Protein AF-A0A849UYT9-F1 (afdb_monomer_lite)

Radius of gyration: 48.7 Å; chains: 1; bounding box: 114×130×86 Å

pLDDT: mean 80.85, std 17.18, range [34.5, 98.31]

Secondary structure (DSSP, 8-state):
-HHHHHHHHHHHHHHHHTT-------EEEEEESS-EEEEPPTT--EEEEEEEPPPPPPPP--SS-BPPPPPPPPEEEEEEE--TT-EEEEE------B-TTSPPPPPPPBEETTSSEEPPPPPPPPPSSSPPPPPPPP-EESSTT-BPPPPP---SBTTBPPPPPPPPBTTBSPPPPBTTBPPPP-SSS-PPPPPPPSSSBPPPPPPTTTPPPPPPBSSSPPBPPPPP-EEEEEEE---PPPSS--EEEEEEE-SSS-EEEEEEPPTT-SEEEEEEESSSSPPPPPPTT----TT--TT-TTEEEEE-SS-SEEEE-SPPTT-EEEEEEEEEE-SSSS-EE--SS-EEEEEEPPPTT--EEEE-STTSTT--S--BTT-GGGEESSS---TT-EEEEEE---SS-EEEE-SS-EEESEEEEEE-S-BSS-EEEEEE-TTSEEEESS-EEEEE---B-SSS-EEEEEEE--SSS-EEEESS-EEEEE---PPP-TT---EEEEEEEESSEEEE-S-EEEEE--SSSEEEEEEEE-TT-EEEE-S-EEEE---SSS--EEEEEE-BTB-------------EEEESS-EEE-SSS-EEEEESSEEEE--SS-EEEEE-S--S-B--SEEEES-TTS----EEEEEE------SS----EE--SS-EEE-TT-EEEE-TT-EEB--STT------EEEEEE-SS-EEEE--S--SSS----S-B-EEEEEE-TT-EEEE--SS-EEE---STTT--BSEEEE-SSSEEEESSEEEESS-EEE-TT-EEB-SS-EEEE--SS-EEEEE-TTPPPEEEEEEEE---SSS-EEE-S-EEEEEEEEE-TT-EEEESS--EEEE-BTTB--EEPP--SSPPEEEE-SS--EEEE---TT-----EEEPP-------TTPPPHHHHHTSS-----SS--PPP---SS-TT--TTSS-SS-S-EEEETTTTEEEE-S-TTT----

Foldseek 3Di:
DVVVVVVVVVVVVVVVVVVPPPQPWDKDKDKDLAKDKDFAAFQFFKKKKKKWWWWWFWFEEEAQAWTWWWWFWKIAIAMDTDDHRDMKIWHWWFWFWFFADFFTQFIGWTDINPAWTTGAWHGWAYADVYFTAWTFWTWTDHHPQIATWATWGTAPGRQKWIWWWKTAFPVHHTAHTDHQRWGPYDPGFIWTAWGIDRDQEEWAEIDGDGHIWIIGHYRRHTTHIIHIMMMMMMTIGGFDAFPDAWADWDWAAPAQFKIKIFTGDDSRFQKKWKKKFLDPDDFAFDDWQDDDDAQDCVRHPRMGTQDIHRHRMTMGGRHHGQGKMKMWMWGWYDDRNIIHTDRPPTDMDMDTHQHVPEDEKEFQEPQAVNGHPDQEQQQQSRIVVRHGAAARYEYEYEGEDDPEEGEREYPEAHEYAEYAYEDDYEYAAEYEYEDEDELYEYYHLEEYHYEYAYHHPYAQYEYEYEYEDPDQRYEYYHNYEYHAEYRHPDADPPDGQYEYEYEYEFAHEYEHQYEYDHEQQYQHHQYEYEYEYEQQHEHEYQEEYEFENNYQHAHGEYEYEYDPDPDRPPDPPDDPGNYEYEYQEEYEYYAHAYEYAYHEEEYEYQHPEAYEYEYRHPYQHLEHQEYEYHDQVLPGAYEYEYDYDDDDDDPPQDFDERAYQAEYEYGHQHEYHYEERYAYEPDDRPDPDPDFHYEYAYPAQYEYEKAYQCNPPPAGTRDYDRHPAYHADLNYEYEDAYQAAHEDEADPPPGDAHREYEYHHQYEYEYDAEHEYQAEYEYEPNYHYDHPHYEYEDQHQEEYEYDYDPPDDAAEHAEYEQNHLHPNAYEYQAEHEYAAEYEYEANGEYEDDNYEYEDDYDPVHAHDYDDYPDHDYYYHYDPPYFHWYWYDDPPDPDTKTWGAFDDDDDDDPPDDDSCRLVQAPDADDDFDRSATFIDDDDDPPDTPHPPDGDGHDWDQDPVVRDTHDDRHPVPDDDD

Sequence (975 aa):
MKKKLLILKLHSFLLLCFTFFAQNIFAQTVTYTSSGYWTCPIGVTAVTVQAWGAGGSGGPGSATRCGGGGGGGAYTTGTYTVVPGTTYGITVGVGDWGWPGANGVTGGQSDFAGANIALGGTGGGMATTINGAGGAGGVSAGGASDKKGGNGDVGPNNTTSGGGGGGAGTGGNGRNATGATAGALRNTGGGAGGAGVTVVSWGTAGNIYGGGGAGGRGATEGGGKGADGQVILTYTTSCVTPTAQPTGLVLKAISTTAINGTFTFSVSATNYLVVRTTTAAAPTNPSSGTSYAIGSTALGATTLVIDNDDNTTFTSTGLAAGTQYWYWVYAFQTGCGTNRYLTTSPLTGNVTTLTTGGTRKYWNGAGVAGGTAGTNFNTGANWIPTSAPTAGDDLIMNLDDVAAAYTVSLSANTTINSLTINGIGAITTFMPFILDINSRTFTTTANLTVINAASCTGTNVTRSYEITVSSTTGSILIGGDLLCKIASTTAYPNNAQNANSINIINGNIMTVTGNTLANSLNESSYSRIAFQAGNTAVTTFVGNCVLDDGTSAQRGQSAFSKWQGNTLTLQGVNNTDVCKFIMKGNLTLGETSSTVLFDAGTLSFEGTSPQVVTDKLKLYYFVPGNIAIGNSAGTINPTVTFTASTYGASPFAGYPFIKPINNLTIYGSSTMNIDAGQAIDNNKQNTNATTYQGTLAIPANGTLNCSGGDMGMNQTSNFPSNYANYNLSAASTVNFNGLISQEIPGFAENVNNYGFLTLSGSGIKYPSLIVSVASDMHRKAGATFNAVGGRIIFSGTTAQKFWAETGTSQTTFYDVTNNNTSAAGLSVDSSFNVKNEIKLTTGTKTTLNTGNITLLSTSSRTAHVADCAGTAPTIVYNSTYRFIVERYLAGYKAWRFLAAPILPFTLDATTPSVATAWRENVSALSSTGYGTSITGPSGPNAELDYYTQRGSMKYYNASSNTWVELTNTTTTKIA

Structure (mmCIF, N/CA/C/O backbone):
data_AF-A0A849UYT9-F1
#
_entry.id   AF-A0A849UYT9-F1
#
loop_
_atom_site.group_PDB
_atom_site.id
_atom_site.type_symbol
_atom_site.label_atom_id
_atom_site.label_alt_id
_atom_site.label_comp_id
_atom_site.label_asym_id
_atom_site.label_entity_id
_atom_site.label_seq_id
_atom_site.pdbx_PDB_ins_code
_atom_site.Cartn_x
_atom_site.Cartn_y
_atom_site.Cartn_z
_atom_site.occupancy
_atom_site.B_iso_or_equiv
_atom_site.auth_seq_id
_atom_site.auth_comp_id
_atom_site.auth_asym_id
_atom_site.auth_atom_id
_atom_site.pdbx_PDB_model_num
ATOM 1 N N . MET A 1 1 ? 40.029 -47.188 11.292 1.00 51.31 1 MET A N 1
ATOM 2 C CA . MET A 1 1 ? 39.373 -47.645 10.038 1.00 51.31 1 MET A CA 1
ATOM 3 C C . MET A 1 1 ? 38.031 -48.359 10.239 1.00 51.31 1 MET A C 1
ATOM 5 O O . MET A 1 1 ? 37.110 -48.050 9.497 1.00 51.31 1 MET A O 1
ATOM 9 N N . LYS A 1 2 ? 37.849 -49.239 11.240 1.00 46.00 2 LYS A N 1
ATOM 10 C CA . LYS A 1 2 ? 36.605 -50.029 11.414 1.00 46.00 2 LYS A CA 1
ATOM 11 C C . LYS A 1 2 ? 35.302 -49.213 11.618 1.00 46.00 2 LYS A C 1
ATOM 13 O O . LYS A 1 2 ? 34.272 -49.607 11.088 1.00 46.00 2 LYS A O 1
ATOM 18 N N . LYS A 1 3 ? 35.339 -48.037 12.271 1.00 42.41 3 LYS A N 1
ATOM 19 C CA . LYS A 1 3 ? 34.157 -47.147 12.420 1.00 42.41 3 LYS A CA 1
ATOM 20 C C . LYS A 1 3 ? 33.704 -46.470 11.112 1.00 42.41 3 LYS A C 1
ATOM 22 O O . LYS A 1 3 ? 32.508 -46.306 10.909 1.00 42.41 3 LYS A O 1
ATOM 27 N N . LYS A 1 4 ? 34.625 -46.131 10.197 1.00 44.91 4 LYS A N 1
ATOM 28 C CA . LYS A 1 4 ? 34.273 -45.533 8.889 1.00 44.91 4 LYS A CA 1
ATOM 29 C C . LYS A 1 4 ? 33.636 -46.556 7.936 1.00 44.91 4 LYS A C 1
ATOM 31 O O . LYS A 1 4 ? 32.745 -46.198 7.178 1.00 44.91 4 LYS A O 1
ATOM 36 N N . LEU A 1 5 ? 34.023 -47.833 8.033 1.00 43.97 5 LEU A N 1
ATOM 37 C CA . LEU A 1 5 ? 33.448 -48.914 7.222 1.00 43.97 5 LEU A CA 1
ATOM 38 C C . LEU A 1 5 ? 32.018 -49.292 7.661 1.00 43.97 5 LEU A C 1
ATOM 40 O O . LEU A 1 5 ? 31.204 -49.669 6.824 1.00 43.97 5 LEU A O 1
ATOM 44 N N . LEU A 1 6 ? 31.695 -49.153 8.954 1.00 46.00 6 LEU A N 1
ATOM 45 C CA . LEU A 1 6 ? 30.342 -49.384 9.480 1.00 46.00 6 LEU A CA 1
ATOM 46 C C . LEU A 1 6 ? 29.369 -48.272 9.051 1.00 46.00 6 LEU A C 1
ATOM 48 O O . LEU A 1 6 ? 28.244 -48.557 8.657 1.00 46.00 6 LEU A O 1
ATOM 52 N N . ILE A 1 7 ? 29.830 -47.017 9.049 1.00 53.91 7 ILE A N 1
ATOM 53 C CA . ILE A 1 7 ? 29.041 -45.864 8.593 1.00 53.91 7 ILE A CA 1
ATOM 54 C C . ILE A 1 7 ? 28.787 -45.948 7.082 1.00 53.91 7 ILE A C 1
ATOM 56 O O . ILE A 1 7 ? 27.658 -45.736 6.655 1.00 53.91 7 ILE A O 1
ATOM 60 N N . LEU A 1 8 ? 29.776 -46.344 6.272 1.00 44.97 8 LEU A N 1
ATOM 61 C CA . LEU A 1 8 ? 29.596 -46.486 4.821 1.00 44.97 8 LEU A CA 1
ATOM 62 C C . LEU A 1 8 ? 28.639 -47.638 4.449 1.00 44.97 8 LEU A C 1
ATOM 64 O O . LEU A 1 8 ? 27.856 -47.513 3.506 1.00 44.97 8 LEU A O 1
ATOM 68 N N . LYS A 1 9 ? 28.644 -48.736 5.223 1.00 45.66 9 LYS A N 1
ATOM 69 C CA . LYS A 1 9 ? 27.687 -49.845 5.070 1.00 45.66 9 LYS A CA 1
ATOM 70 C C . LYS A 1 9 ? 26.277 -49.478 5.539 1.00 45.66 9 LYS A C 1
ATOM 72 O O . LYS A 1 9 ? 25.325 -49.891 4.892 1.00 45.66 9 LYS A O 1
ATOM 77 N N . LEU A 1 10 ? 26.134 -48.661 6.586 1.00 45.84 10 LEU A N 1
ATOM 78 C CA . LEU A 1 10 ? 24.831 -48.166 7.048 1.00 45.84 10 LEU A CA 1
ATOM 79 C C . LEU A 1 10 ? 24.216 -47.162 6.057 1.00 45.84 10 LEU A C 1
ATOM 81 O O . LEU A 1 10 ? 23.022 -47.230 5.800 1.00 45.84 10 LEU A O 1
ATOM 85 N N . HIS A 1 11 ? 25.032 -46.305 5.429 1.00 50.28 11 HIS A N 1
ATOM 86 C CA . HIS A 1 11 ? 24.579 -45.407 4.357 1.00 50.28 11 HIS A CA 1
ATOM 87 C C . HIS A 1 11 ? 24.234 -46.176 3.077 1.00 50.28 11 HIS A C 1
ATOM 89 O O . HIS A 1 11 ? 23.236 -45.860 2.443 1.00 50.28 11 HIS A O 1
ATOM 95 N N . SER A 1 12 ? 24.989 -47.225 2.729 1.00 46.91 12 SER A N 1
ATOM 96 C CA . SER A 1 12 ? 24.658 -48.085 1.580 1.00 46.91 12 SER A CA 1
ATOM 97 C C . SER A 1 12 ? 23.406 -48.937 1.829 1.00 46.91 12 SER A C 1
ATOM 99 O O . SER A 1 12 ? 22.644 -49.172 0.900 1.00 46.91 12 SER A O 1
ATOM 101 N N . PHE A 1 13 ? 23.147 -49.353 3.075 1.00 46.84 13 PHE A N 1
ATOM 102 C CA . PHE A 1 13 ? 21.929 -50.076 3.457 1.00 46.84 13 PHE A CA 1
ATOM 103 C C . PHE A 1 13 ? 20.699 -49.149 3.517 1.00 46.84 13 PHE A C 1
ATOM 105 O O . PHE A 1 13 ? 19.630 -49.534 3.057 1.00 46.84 13 PHE A O 1
ATOM 112 N N . LEU A 1 14 ? 20.849 -47.893 3.969 1.00 47.44 14 LEU A N 1
ATOM 113 C CA . LEU A 1 14 ? 19.777 -46.886 3.900 1.00 47.44 14 LEU A CA 1
ATOM 114 C C . LEU A 1 14 ? 19.470 -46.446 2.457 1.00 47.44 14 LEU A C 1
ATOM 116 O O . LEU A 1 14 ? 18.307 -46.230 2.125 1.00 47.44 14 LEU A O 1
ATOM 120 N N . LEU A 1 15 ? 20.485 -46.353 1.588 1.00 43.66 15 LEU A N 1
ATOM 121 C CA . LEU A 1 15 ? 20.317 -45.997 0.172 1.00 43.66 15 LEU A CA 1
ATOM 122 C C . LEU A 1 15 ? 19.671 -47.139 -0.641 1.00 43.66 15 LEU A C 1
ATOM 124 O O . LEU A 1 15 ? 18.920 -46.881 -1.581 1.00 43.66 15 LEU A O 1
ATOM 128 N N . LEU A 1 16 ? 19.893 -48.398 -0.240 1.00 40.44 16 LEU A N 1
ATOM 129 C CA . LEU A 1 16 ? 19.229 -49.572 -0.822 1.00 40.44 16 LEU A CA 1
ATOM 130 C C . LEU A 1 16 ? 17.787 -49.751 -0.299 1.00 40.44 16 LEU A C 1
ATOM 132 O O . LEU A 1 16 ? 16.922 -50.206 -1.039 1.00 40.44 16 LEU A O 1
ATOM 136 N N . CYS A 1 17 ? 17.484 -49.321 0.933 1.00 40.12 17 CYS A N 1
ATOM 137 C CA . CYS A 1 17 ? 16.111 -49.295 1.458 1.00 40.12 17 CYS A CA 1
ATOM 138 C C . CYS A 1 17 ? 15.245 -48.154 0.886 1.00 40.12 17 CYS A C 1
ATOM 140 O O . CYS A 1 17 ? 14.023 -48.274 0.880 1.00 40.12 17 CYS A O 1
ATOM 142 N N . PHE A 1 18 ? 15.837 -47.072 0.366 1.00 41.41 18 PHE A N 1
ATOM 143 C CA . PHE A 1 18 ? 15.084 -45.965 -0.249 1.00 41.41 18 PHE A CA 1
ATOM 144 C C . PHE A 1 18 ? 14.653 -46.233 -1.704 1.00 41.41 18 PHE A C 1
ATOM 146 O O . PHE A 1 18 ? 13.837 -45.495 -2.251 1.00 41.41 18 PHE A O 1
ATOM 153 N N . THR A 1 19 ? 15.164 -47.295 -2.337 1.00 36.81 19 THR A N 1
ATOM 154 C CA . THR A 1 19 ? 14.891 -47.629 -3.749 1.00 36.81 19 THR A CA 1
ATOM 155 C C . THR A 1 19 ? 13.847 -48.736 -3.944 1.00 36.81 19 THR A C 1
ATOM 157 O O . THR A 1 19 ? 13.598 -49.143 -5.073 1.00 36.81 19 THR A O 1
ATOM 160 N N . PHE A 1 20 ? 13.165 -49.169 -2.875 1.00 36.69 20 PHE A N 1
ATOM 161 C CA . PHE A 1 20 ? 12.115 -50.196 -2.934 1.00 36.69 20 PHE A CA 1
ATOM 162 C C . PHE A 1 20 ? 10.862 -49.838 -2.106 1.00 36.69 20 PHE A C 1
ATOM 164 O O . PHE A 1 20 ? 10.297 -50.676 -1.411 1.00 36.69 20 PHE A O 1
ATOM 171 N N . PHE A 1 21 ? 10.356 -48.603 -2.212 1.00 40.62 21 PHE A N 1
ATOM 172 C CA . PHE A 1 21 ? 8.911 -48.399 -2.038 1.00 40.62 21 PHE A CA 1
ATOM 173 C C . PHE A 1 21 ? 8.243 -48.731 -3.369 1.00 40.62 21 PHE A C 1
ATOM 175 O O . PHE A 1 21 ? 8.100 -47.870 -4.237 1.00 40.62 21 PHE A O 1
ATOM 182 N N . ALA A 1 22 ? 7.879 -50.004 -3.539 1.00 40.84 22 ALA A N 1
ATOM 183 C CA . ALA A 1 22 ? 6.970 -50.417 -4.595 1.00 40.84 22 ALA A CA 1
ATOM 184 C C . ALA A 1 22 ? 5.711 -49.545 -4.488 1.00 40.84 22 ALA A C 1
ATOM 186 O O . ALA A 1 22 ? 4.965 -49.625 -3.510 1.00 40.84 22 ALA A O 1
ATOM 187 N N . GLN A 1 23 ? 5.517 -48.643 -5.452 1.00 47.84 23 GLN A N 1
ATOM 188 C CA . GLN A 1 23 ? 4.254 -47.936 -5.587 1.00 47.84 23 GLN A CA 1
ATOM 189 C C . GLN A 1 23 ? 3.197 -49.008 -5.838 1.00 47.84 23 GLN A C 1
ATOM 191 O O . GLN A 1 23 ? 3.317 -49.785 -6.784 1.00 47.84 23 GLN A O 1
ATOM 196 N N . ASN A 1 24 ? 2.197 -49.100 -4.965 1.00 47.53 24 ASN A N 1
ATOM 197 C CA . ASN A 1 24 ? 1.062 -49.977 -5.209 1.00 47.53 24 ASN A CA 1
ATOM 198 C C . ASN A 1 24 ? 0.238 -49.345 -6.333 1.00 47.53 24 ASN A C 1
ATOM 200 O O . ASN A 1 24 ? -0.534 -48.414 -6.115 1.00 47.53 24 ASN A O 1
ATOM 204 N N . ILE A 1 25 ? 0.485 -49.807 -7.554 1.00 55.53 25 ILE A N 1
ATOM 205 C CA . ILE A 1 25 ? -0.224 -49.403 -8.761 1.00 55.53 25 ILE A CA 1
ATOM 206 C C . ILE A 1 25 ? -1.500 -50.251 -8.827 1.00 55.53 25 ILE A C 1
ATOM 208 O O . ILE A 1 25 ? -1.447 -51.425 -9.187 1.00 55.53 25 ILE A O 1
ATOM 212 N N . PHE A 1 26 ? -2.647 -49.678 -8.460 1.00 63.09 26 PHE A N 1
ATOM 213 C CA . PHE A 1 26 ? -3.946 -50.328 -8.655 1.00 63.09 26 PHE A CA 1
ATOM 214 C C . PHE A 1 26 ? -4.530 -49.921 -10.009 1.00 63.09 26 PHE A C 1
ATOM 216 O O . PHE A 1 26 ? -4.613 -48.731 -10.323 1.00 63.09 26 PHE A O 1
ATOM 223 N N . ALA A 1 27 ? -4.930 -50.906 -10.814 1.00 75.12 27 ALA A N 1
ATOM 224 C CA . ALA A 1 27 ? -5.657 -50.667 -12.055 1.00 75.12 27 ALA A CA 1
ATOM 225 C C . ALA A 1 27 ? -7.138 -50.390 -11.751 1.00 75.12 27 ALA A C 1
ATOM 227 O O . ALA A 1 27 ? -7.792 -51.175 -11.067 1.00 75.12 27 ALA A O 1
ATOM 228 N N . GLN A 1 28 ? -7.666 -49.288 -12.275 1.00 84.56 28 GLN A N 1
ATOM 229 C CA . GLN A 1 28 ? -9.086 -48.944 -12.258 1.00 84.56 28 GLN A CA 1
ATOM 230 C C . GLN A 1 28 ? -9.692 -49.145 -13.646 1.00 84.56 28 GLN A C 1
ATOM 232 O O . GLN A 1 28 ? -8.997 -48.962 -14.643 1.00 84.56 28 GLN A O 1
ATOM 237 N N . THR A 1 29 ? -10.977 -49.514 -13.713 1.00 89.38 29 THR A N 1
ATOM 238 C CA . THR A 1 29 ? -11.710 -49.719 -14.975 1.00 89.38 29 THR A CA 1
ATOM 239 C C . THR A 1 29 ? -13.042 -48.967 -14.968 1.00 89.38 29 THR A C 1
ATOM 241 O O . THR A 1 29 ? -13.795 -49.069 -14.004 1.00 89.38 29 THR A O 1
ATOM 244 N N . VAL A 1 30 ? -13.347 -48.248 -16.052 1.00 92.00 30 VAL A N 1
ATOM 245 C CA . VAL A 1 30 ? -14.602 -47.506 -16.269 1.00 92.00 30 VAL A CA 1
ATOM 246 C C . VAL A 1 30 ? -15.203 -47.926 -17.609 1.00 92.00 30 VAL A C 1
ATOM 248 O O . VAL A 1 30 ? -14.484 -48.042 -18.595 1.00 92.00 30 VAL A O 1
ATOM 251 N N . THR A 1 31 ? -16.514 -48.167 -17.659 1.00 92.88 31 THR A N 1
ATOM 252 C CA . THR A 1 31 ? -17.212 -48.664 -18.857 1.00 92.88 31 THR A CA 1
ATOM 253 C C . THR A 1 31 ? -18.303 -47.694 -19.303 1.00 92.88 31 THR A C 1
ATOM 255 O O . THR A 1 31 ? -19.120 -47.272 -18.491 1.00 92.88 31 THR A O 1
ATOM 258 N N . TYR A 1 32 ? -18.342 -47.395 -20.600 1.00 93.31 32 TYR A N 1
ATOM 259 C CA . TYR A 1 32 ? -19.310 -46.523 -21.259 1.00 93.31 32 TYR A CA 1
ATOM 260 C C . TYR A 1 32 ? -20.126 -47.320 -22.282 1.00 93.31 32 TYR A C 1
ATOM 262 O O . TYR A 1 32 ? -19.587 -47.821 -23.268 1.00 93.31 32 TYR A O 1
ATOM 270 N N . THR A 1 33 ? -21.438 -47.418 -22.059 1.00 91.94 33 THR A N 1
ATOM 271 C CA . THR A 1 33 ? -22.423 -47.989 -23.005 1.00 91.94 33 THR A CA 1
ATOM 272 C C . THR A 1 33 ? -23.240 -46.912 -23.727 1.00 91.94 33 THR A C 1
ATOM 274 O O . THR A 1 33 ? -24.109 -47.225 -24.531 1.00 91.94 33 THR A O 1
ATOM 277 N N . SER A 1 34 ? -22.964 -45.641 -23.436 1.00 92.06 34 SER A N 1
ATOM 278 C CA . SER A 1 34 ? -23.496 -44.454 -24.104 1.00 92.06 34 SER A CA 1
ATOM 279 C C . SER A 1 34 ? -22.418 -43.368 -24.114 1.00 92.06 34 SER A C 1
ATOM 281 O O . SER A 1 34 ? -21.550 -43.359 -23.236 1.00 92.06 34 SER A O 1
ATOM 283 N N . SER A 1 35 ? -22.470 -42.452 -25.083 1.00 92.44 35 SER A N 1
ATOM 284 C CA . SER A 1 35 ? -21.523 -41.333 -25.172 1.00 92.44 35 SER A CA 1
ATOM 285 C C . SER A 1 35 ? -21.538 -40.467 -23.908 1.00 92.44 35 SER A C 1
ATOM 287 O O . SER A 1 35 ? -22.565 -40.333 -23.241 1.00 92.44 35 SER A O 1
ATOM 289 N N . GLY A 1 36 ? -20.394 -39.871 -23.578 1.00 92.38 36 GLY A N 1
ATOM 290 C CA . GLY A 1 36 ? -20.228 -39.080 -22.363 1.00 92.38 36 GLY A CA 1
ATOM 291 C C . GLY A 1 36 ? -18.833 -38.481 -22.238 1.00 92.38 36 GLY A C 1
ATOM 292 O O . GLY A 1 36 ? -18.130 -38.289 -23.228 1.00 92.38 36 GLY A O 1
ATOM 293 N N . TYR A 1 37 ? -18.431 -38.196 -21.002 1.00 90.50 37 TYR A N 1
ATOM 294 C CA . TYR A 1 37 ? -17.134 -37.601 -20.694 1.00 90.50 37 TYR A CA 1
ATOM 295 C C . TYR A 1 37 ? -16.405 -38.399 -19.612 1.00 90.50 37 TYR A C 1
ATOM 297 O O . TYR A 1 37 ? -17.028 -38.996 -18.729 1.00 90.50 37 TYR A O 1
ATOM 305 N N . TRP A 1 38 ? -15.077 -38.383 -19.673 1.00 92.69 38 TRP A N 1
ATOM 306 C CA . TRP A 1 38 ? -14.188 -38.908 -18.643 1.00 92.69 38 TRP A CA 1
ATOM 307 C C . TRP A 1 38 ? -13.195 -37.827 -18.220 1.00 92.69 38 TRP A C 1
ATOM 309 O O . TRP A 1 38 ? -12.414 -37.343 -19.039 1.00 92.69 38 TRP A O 1
ATOM 319 N N . THR A 1 39 ? -13.201 -37.450 -16.944 1.00 88.62 39 THR A N 1
ATOM 320 C CA . THR A 1 39 ? -12.179 -36.559 -16.382 1.00 88.62 39 THR A CA 1
ATOM 321 C C . THR A 1 39 ? -11.013 -37.395 -15.876 1.00 88.62 39 THR A C 1
ATOM 323 O O . THR A 1 39 ? -11.187 -38.234 -14.993 1.00 88.62 39 THR A O 1
ATOM 326 N N . CYS A 1 40 ? -9.825 -37.166 -16.436 1.00 85.44 40 CYS A N 1
ATOM 327 C CA . CYS A 1 40 ? -8.615 -37.893 -16.083 1.00 85.44 40 CYS A CA 1
ATOM 328 C C . CYS A 1 40 ? -8.273 -37.672 -14.602 1.00 85.44 40 CYS A C 1
ATOM 330 O O . CYS A 1 40 ? -7.991 -36.531 -14.220 1.00 85.44 40 CYS A O 1
ATOM 332 N N . PRO A 1 41 ? -8.261 -38.722 -13.759 1.00 81.62 41 PRO A N 1
ATOM 333 C CA . PRO A 1 41 ? -7.935 -38.569 -12.349 1.00 81.62 41 PRO A CA 1
ATOM 334 C C . PRO A 1 41 ? -6.530 -38.005 -12.139 1.00 81.62 41 PRO A C 1
ATOM 336 O O . PRO A 1 41 ? -5.621 -38.192 -12.955 1.00 81.62 41 PRO A O 1
ATOM 339 N N . ILE A 1 42 ? -6.338 -37.324 -11.011 1.00 72.31 42 ILE A N 1
ATOM 340 C CA . ILE A 1 42 ? -5.026 -36.804 -10.630 1.00 72.31 42 ILE A CA 1
ATOM 341 C C . ILE A 1 42 ? -4.036 -37.964 -10.446 1.00 72.31 42 ILE A C 1
ATOM 343 O O . ILE A 1 42 ? -4.370 -38.995 -9.865 1.00 72.31 42 ILE A O 1
ATOM 347 N N . GLY A 1 43 ? -2.818 -37.810 -10.975 1.00 71.69 43 GLY A N 1
ATOM 348 C CA . GLY A 1 43 ? -1.780 -38.849 -10.942 1.00 71.69 43 GLY A CA 1
ATOM 349 C C . GLY A 1 43 ? -1.878 -39.908 -12.049 1.00 71.69 43 GLY A C 1
ATOM 350 O O . GLY A 1 43 ? -1.078 -40.844 -12.051 1.00 71.69 43 GLY A O 1
ATOM 351 N N . VAL A 1 44 ? -2.818 -39.768 -12.993 1.00 80.69 44 VAL A N 1
ATOM 352 C CA . VAL A 1 44 ? -2.935 -40.619 -14.187 1.00 80.69 44 VAL A CA 1
ATOM 353 C C . VAL A 1 44 ? -2.378 -39.877 -15.397 1.00 80.69 44 VAL A C 1
ATOM 355 O O . VAL A 1 44 ? -2.878 -38.821 -15.765 1.00 80.69 44 VAL A O 1
ATOM 358 N N . THR A 1 45 ? -1.349 -40.435 -16.031 1.00 87.00 45 THR A N 1
ATOM 359 C CA . THR A 1 45 ? -0.753 -39.874 -17.258 1.00 87.00 45 THR A CA 1
ATOM 360 C C . THR A 1 45 ? -0.956 -40.759 -18.485 1.00 87.00 45 THR A C 1
ATOM 362 O O . THR A 1 45 ? -0.616 -40.360 -19.597 1.00 87.00 45 THR A O 1
ATOM 365 N N . ALA A 1 46 ? -1.522 -41.955 -18.305 1.00 88.06 46 ALA A N 1
ATOM 366 C CA . ALA A 1 46 ? -1.841 -42.877 -19.384 1.00 88.06 46 ALA A CA 1
ATOM 367 C C . ALA A 1 46 ? -3.122 -43.672 -19.085 1.00 88.06 46 ALA A C 1
ATOM 369 O O . ALA A 1 46 ? -3.368 -44.061 -17.941 1.00 88.06 46 ALA A O 1
ATOM 370 N N . VAL A 1 47 ? -3.910 -43.949 -20.125 1.00 91.62 47 VAL A N 1
ATOM 371 C CA . VAL A 1 47 ? -5.122 -44.779 -20.069 1.00 91.62 47 VAL A CA 1
ATOM 372 C C . VAL A 1 47 ? -5.134 -45.772 -21.226 1.00 91.62 47 VAL A C 1
ATOM 374 O O . VAL A 1 47 ? -4.816 -45.427 -22.360 1.00 91.62 47 VAL A O 1
ATOM 377 N N . THR A 1 48 ? -5.492 -47.020 -20.949 1.00 91.62 48 THR A N 1
ATOM 378 C CA . THR A 1 48 ? -5.775 -48.032 -21.969 1.00 91.62 48 THR A CA 1
ATOM 379 C C . THR A 1 48 ? -7.253 -47.988 -22.310 1.00 91.62 48 THR A C 1
ATOM 381 O O . THR A 1 48 ? -8.096 -48.029 -21.423 1.00 91.62 48 THR A O 1
ATOM 384 N N . VAL A 1 49 ? -7.566 -47.896 -23.592 1.00 92.50 49 VAL A N 1
ATOM 385 C CA . VAL A 1 49 ? -8.919 -47.751 -24.116 1.00 92.50 49 VAL A CA 1
ATOM 386 C C . VAL A 1 49 ? -9.229 -48.966 -24.972 1.00 92.50 49 VAL A C 1
ATOM 388 O O . VAL A 1 49 ? -8.432 -49.318 -25.839 1.00 92.50 49 VAL A O 1
ATOM 391 N N . GLN A 1 50 ? -10.394 -49.567 -24.772 1.00 92.44 50 GLN A N 1
ATOM 392 C CA . GLN A 1 50 ? -10.975 -50.586 -25.641 1.00 92.44 50 GLN A CA 1
ATOM 393 C C . GLN A 1 50 ? -12.281 -50.042 -26.218 1.00 92.44 50 GLN A C 1
ATOM 395 O O . GLN A 1 50 ? -13.096 -49.525 -25.461 1.00 92.44 50 GLN A O 1
ATOM 400 N N . ALA A 1 51 ? -12.491 -50.152 -27.527 1.00 93.06 51 ALA A N 1
ATOM 401 C CA . ALA A 1 51 ? -13.685 -49.637 -28.189 1.00 93.06 51 ALA A CA 1
ATOM 402 C C . ALA A 1 51 ? -14.287 -50.674 -29.146 1.00 93.06 51 ALA A C 1
ATOM 404 O O . ALA A 1 51 ? -13.560 -51.361 -29.865 1.00 93.06 51 ALA A O 1
ATOM 405 N N . TRP A 1 52 ? -15.619 -50.748 -29.169 1.00 93.75 52 TRP A N 1
ATOM 406 C CA . TRP A 1 52 ? -16.422 -51.558 -30.087 1.00 93.75 52 TRP A CA 1
ATOM 407 C C . TRP A 1 52 ? -17.351 -50.657 -30.890 1.00 93.75 52 TRP A C 1
ATOM 409 O O . TRP A 1 52 ? -18.119 -49.907 -30.291 1.00 93.75 52 TRP A O 1
ATOM 419 N N . GLY A 1 53 ? -17.310 -50.735 -32.218 1.00 94.75 53 GLY A N 1
ATOM 420 C CA . GLY A 1 53 ? -18.237 -50.018 -33.095 1.00 94.75 53 GLY A CA 1
ATOM 421 C C . GLY A 1 53 ? -19.624 -50.659 -33.084 1.00 94.75 53 GLY A C 1
ATOM 422 O O . GLY A 1 53 ? -19.764 -51.838 -32.750 1.00 94.75 53 GLY A O 1
ATOM 423 N N . ALA A 1 54 ? -20.655 -49.909 -33.467 1.00 96.06 54 ALA A N 1
ATOM 424 C CA . ALA A 1 54 ? -22.007 -50.456 -33.559 1.00 96.06 54 ALA A CA 1
ATOM 425 C C . ALA A 1 54 ? -22.199 -51.361 -34.788 1.00 96.06 54 ALA A C 1
ATOM 427 O O . ALA A 1 54 ? -21.503 -51.249 -35.796 1.00 96.06 54 ALA A O 1
ATOM 428 N N . GLY A 1 55 ? -23.175 -52.262 -34.735 1.00 96.56 55 GLY A N 1
ATOM 429 C CA . GLY A 1 55 ? -23.590 -53.041 -35.897 1.00 96.56 55 GLY A CA 1
ATOM 430 C C . GLY A 1 55 ? -24.339 -52.178 -36.913 1.00 96.56 55 GLY A C 1
ATOM 431 O O . GLY A 1 55 ? -25.072 -51.261 -36.545 1.00 96.56 55 GLY A O 1
ATOM 432 N N . GLY A 1 56 ? -24.191 -52.496 -38.195 1.00 97.06 56 GLY A N 1
ATOM 433 C CA . GLY A 1 56 ? -25.058 -51.986 -39.249 1.00 97.06 56 GLY A CA 1
ATOM 434 C C . GLY A 1 56 ? -26.438 -52.628 -39.170 1.00 97.06 56 GLY A C 1
ATOM 435 O O . GLY A 1 56 ? -26.579 -53.800 -38.812 1.00 97.06 56 GLY A O 1
ATOM 436 N N . SER A 1 57 ? -27.466 -51.866 -39.512 1.00 97.38 57 SER A N 1
ATOM 437 C CA . SER A 1 57 ? -28.833 -52.385 -39.589 1.00 97.38 57 SER A CA 1
ATOM 438 C C . SER A 1 57 ? -29.030 -53.260 -40.828 1.00 97.38 57 SER A C 1
ATOM 440 O O . SER A 1 57 ? -28.320 -53.111 -41.825 1.00 97.38 57 SER A O 1
ATOM 442 N N . GLY A 1 58 ? -29.980 -54.192 -40.788 1.00 96.69 58 GLY A N 1
ATOM 443 C CA . GLY A 1 58 ? -30.342 -54.951 -41.985 1.00 96.69 58 GLY A CA 1
ATOM 444 C C . GLY A 1 58 ? -31.038 -54.082 -43.034 1.00 96.69 58 GLY A C 1
ATOM 445 O O . GLY A 1 58 ? -31.616 -53.047 -42.714 1.00 96.69 58 GLY A O 1
ATOM 446 N N . GLY A 1 59 ? -31.028 -54.519 -44.288 1.00 96.19 59 GLY A N 1
ATOM 447 C CA . GLY A 1 59 ? -31.830 -53.899 -45.338 1.00 96.19 59 GLY A CA 1
ATOM 448 C C . GLY A 1 59 ? -33.293 -54.360 -45.293 1.00 96.19 59 GLY A C 1
ATOM 449 O O . GLY A 1 59 ? -33.571 -55.478 -44.845 1.00 96.19 59 GLY A O 1
ATOM 450 N N . PRO A 1 60 ? -34.244 -53.542 -45.768 1.00 94.75 60 PRO A N 1
ATOM 451 C CA . PRO A 1 60 ? -35.644 -53.925 -45.885 1.00 94.75 60 PRO A CA 1
ATOM 452 C C . PRO A 1 60 ? -35.867 -54.960 -46.994 1.00 94.75 60 PRO A C 1
ATOM 454 O O . PRO A 1 60 ? -35.100 -55.057 -47.962 1.00 94.75 60 PRO A O 1
ATOM 457 N N . GLY A 1 61 ? -36.941 -55.735 -46.841 1.00 92.06 61 GLY A N 1
ATOM 458 C CA . GLY A 1 61 ? -37.413 -56.671 -47.859 1.00 92.06 61 GLY A CA 1
ATOM 459 C C . GLY A 1 61 ? -38.190 -55.989 -48.990 1.00 92.06 61 GLY A C 1
ATOM 460 O O . GLY A 1 61 ? -38.346 -54.771 -49.032 1.00 92.06 61 GLY A O 1
ATOM 461 N N . SER A 1 62 ? -38.699 -56.799 -49.918 1.00 91.75 62 SER A N 1
ATOM 462 C CA . SER A 1 62 ? -39.736 -56.406 -50.873 1.00 91.75 62 SER A CA 1
ATOM 463 C C . SER A 1 62 ? -40.857 -57.452 -50.888 1.00 91.75 62 SER A C 1
ATOM 465 O O . SER A 1 62 ? -40.789 -58.470 -50.196 1.00 91.75 62 SER A O 1
ATOM 467 N N . ALA A 1 63 ? -41.893 -57.243 -51.707 1.00 87.38 63 ALA A N 1
ATOM 468 C CA . ALA A 1 63 ? -42.989 -58.205 -51.850 1.00 87.38 63 ALA A CA 1
ATOM 469 C C . ALA A 1 63 ? -42.527 -59.606 -52.310 1.00 87.38 63 ALA A C 1
ATOM 471 O O . ALA A 1 63 ? -43.219 -60.590 -52.063 1.00 87.38 63 ALA A O 1
ATOM 472 N N . THR A 1 64 ? -41.377 -59.707 -52.989 1.00 88.94 64 THR A N 1
ATOM 473 C CA . THR A 1 64 ? -40.894 -60.968 -53.588 1.00 88.94 64 THR A CA 1
ATOM 474 C C . THR A 1 64 ? -39.444 -61.313 -53.252 1.00 88.94 64 THR A C 1
ATOM 476 O O . THR A 1 64 ? -38.988 -62.396 -53.616 1.00 88.94 64 THR A O 1
ATOM 479 N N . ARG A 1 65 ? -38.710 -60.421 -52.577 1.00 94.25 65 ARG A N 1
ATOM 480 C CA . ARG A 1 65 ? -37.289 -60.583 -52.234 1.00 94.25 65 ARG A CA 1
ATOM 481 C C . ARG A 1 65 ? -37.037 -60.195 -50.782 1.00 94.25 65 ARG A C 1
ATOM 483 O O . ARG A 1 65 ? -37.840 -59.504 -50.159 1.00 94.25 65 ARG A O 1
ATOM 490 N N . CYS A 1 66 ? -35.909 -60.630 -50.239 1.00 94.50 66 CYS A N 1
ATOM 491 C CA . CYS A 1 66 ? -35.539 -60.363 -48.853 1.00 94.50 66 CYS A CA 1
ATOM 492 C C . CYS A 1 66 ? -34.332 -59.424 -48.758 1.00 94.50 66 CYS A C 1
ATOM 494 O O . CYS A 1 66 ? -33.465 -59.422 -49.636 1.00 94.50 66 CYS A O 1
ATOM 496 N N . GLY A 1 67 ? -34.286 -58.622 -47.695 1.00 95.88 67 GLY A N 1
ATOM 497 C CA . GLY A 1 67 ? -33.171 -57.717 -47.435 1.00 95.88 67 GLY A CA 1
ATOM 498 C C . GLY A 1 67 ? -31.903 -58.460 -47.013 1.00 95.88 67 GLY A C 1
ATOM 499 O O . GLY A 1 67 ? -31.962 -59.602 -46.537 1.00 95.88 67 GLY A O 1
ATOM 500 N N . GLY A 1 68 ? -30.755 -57.807 -47.186 1.00 96.94 68 GLY A N 1
ATOM 501 C CA . GLY A 1 68 ? -29.466 -58.305 -46.702 1.00 96.94 68 GLY A CA 1
ATOM 502 C C . GLY A 1 68 ? -29.255 -57.999 -45.221 1.00 96.94 68 GLY A C 1
ATOM 503 O O . GLY A 1 68 ? -29.795 -57.020 -44.704 1.00 96.94 68 GLY A O 1
ATOM 504 N N . GLY A 1 69 ? -28.471 -58.818 -44.523 1.00 97.56 69 GLY A N 1
ATOM 505 C CA . GLY A 1 69 ? -28.074 -58.517 -43.146 1.00 97.56 69 GLY A CA 1
ATOM 506 C C . GLY A 1 69 ? -27.008 -57.422 -43.088 1.00 97.56 69 GLY A C 1
ATOM 507 O O . GLY A 1 69 ? -26.171 -57.326 -43.979 1.00 97.56 69 GLY A O 1
ATOM 508 N N . GLY A 1 70 ? -27.018 -56.591 -42.050 1.00 97.75 70 GLY A N 1
ATOM 509 C CA . GLY A 1 70 ? -25.984 -55.589 -41.790 1.00 97.75 70 GLY A CA 1
ATOM 510 C C . GLY A 1 70 ? -24.690 -56.206 -41.257 1.00 97.75 70 GLY A C 1
ATOM 511 O O . GLY A 1 70 ? -24.690 -57.292 -40.672 1.00 97.75 70 GLY A O 1
ATOM 512 N N . GLY A 1 71 ? -23.567 -55.520 -41.464 1.00 97.06 71 GLY A N 1
ATOM 513 C CA . GLY A 1 71 ? -22.266 -55.929 -40.938 1.00 97.06 71 GLY A CA 1
ATOM 514 C C . GLY A 1 71 ? -22.144 -55.695 -39.431 1.00 97.06 71 GLY A C 1
ATOM 515 O O . GLY A 1 71 ? -22.763 -54.790 -38.880 1.00 97.06 71 GLY A O 1
ATOM 516 N N . GLY A 1 72 ? -21.324 -56.489 -38.749 1.00 96.56 72 GLY A N 1
ATOM 517 C CA . GLY A 1 72 ? -20.964 -56.252 -37.350 1.00 96.56 72 GLY A CA 1
ATOM 518 C C . GLY A 1 72 ? -19.948 -55.114 -37.201 1.00 96.56 72 GLY A C 1
ATOM 519 O O . GLY A 1 72 ? -19.203 -54.821 -38.134 1.00 96.56 72 GLY A O 1
ATOM 520 N N . GLY A 1 73 ? -19.889 -54.479 -36.036 1.00 95.62 73 GLY A N 1
ATOM 521 C CA . GLY A 1 73 ? -18.928 -53.428 -35.701 1.00 95.62 73 GLY A CA 1
ATOM 522 C C . GLY A 1 73 ? -17.518 -53.947 -35.404 1.00 95.62 73 GLY A C 1
ATOM 523 O O . GLY A 1 73 ? -17.315 -55.121 -35.067 1.00 95.62 73 GLY A O 1
ATOM 524 N N . ALA A 1 74 ? -16.531 -53.063 -35.561 1.00 95.00 74 ALA A N 1
ATOM 525 C CA . ALA A 1 74 ? -15.117 -53.347 -35.318 1.00 95.00 74 ALA A CA 1
ATOM 526 C C . ALA A 1 74 ? -14.755 -53.336 -33.824 1.00 95.00 74 ALA A C 1
ATOM 528 O O . ALA A 1 74 ? -15.533 -52.874 -32.993 1.00 95.00 74 ALA A O 1
ATOM 529 N N . TYR A 1 75 ? -13.544 -53.793 -33.498 1.00 93.88 75 TYR A N 1
ATOM 530 C CA . TYR A 1 75 ? -12.946 -53.688 -32.166 1.00 93.88 75 TYR A CA 1
ATOM 531 C C . TYR A 1 75 ? -11.518 -53.151 -32.255 1.00 93.88 75 TYR A C 1
ATOM 533 O O . TYR A 1 75 ? -10.746 -53.596 -33.105 1.00 93.88 75 TYR A O 1
ATOM 541 N N . THR A 1 76 ? -11.147 -52.264 -31.335 1.00 92.25 76 THR A N 1
ATOM 542 C CA . THR A 1 76 ? -9.771 -51.784 -31.174 1.00 92.25 76 THR A CA 1
ATOM 543 C C . THR A 1 76 ? -9.399 -51.582 -29.707 1.00 92.25 76 THR A C 1
ATOM 545 O O . THR A 1 76 ? -10.255 -51.387 -28.845 1.00 92.25 76 THR A O 1
ATOM 548 N N . THR A 1 77 ? -8.098 -51.642 -29.417 1.00 91.88 77 THR A N 1
ATOM 549 C CA . THR A 1 77 ? -7.525 -51.321 -28.109 1.00 91.88 77 THR A CA 1
ATOM 550 C C . THR A 1 77 ? -6.204 -50.573 -28.256 1.00 91.88 77 THR A C 1
ATOM 552 O O . THR A 1 77 ? -5.396 -50.920 -29.116 1.00 91.88 77 THR A O 1
ATOM 555 N N . GLY A 1 78 ? -5.944 -49.588 -27.398 1.00 89.06 78 GLY A N 1
ATOM 556 C CA . GLY A 1 78 ? -4.720 -48.781 -27.424 1.00 89.06 78 GLY A CA 1
ATOM 557 C C . GLY A 1 78 ? -4.465 -48.069 -26.097 1.00 89.06 78 GLY A C 1
ATOM 558 O O . GLY A 1 78 ? -5.390 -47.896 -25.309 1.00 89.06 78 GLY A O 1
ATOM 559 N N . THR A 1 79 ? -3.219 -47.672 -25.836 1.00 88.69 79 THR A N 1
ATOM 560 C CA . THR A 1 79 ? -2.848 -46.878 -24.653 1.00 88.69 79 THR A CA 1
ATOM 561 C C . THR A 1 79 ? -2.534 -45.448 -25.073 1.00 88.69 79 THR A C 1
ATOM 563 O O . THR A 1 79 ? -1.737 -45.234 -25.984 1.00 88.69 79 THR A O 1
ATOM 566 N N . TYR A 1 80 ? -3.146 -44.480 -24.397 1.00 87.75 80 TYR A N 1
ATOM 567 C CA . TYR A 1 80 ? -3.094 -43.062 -24.734 1.00 87.75 80 TYR A CA 1
ATOM 568 C C . TYR A 1 80 ? -2.539 -42.252 -23.574 1.00 87.75 80 TYR A C 1
ATOM 570 O O . TYR A 1 80 ? -2.916 -42.464 -22.421 1.00 87.75 80 TYR A O 1
ATOM 578 N N . THR A 1 81 ? -1.665 -41.301 -23.897 1.00 88.69 81 THR A N 1
ATOM 579 C CA . THR A 1 81 ? -1.179 -40.306 -22.942 1.00 88.69 81 THR A CA 1
ATOM 580 C C . THR A 1 81 ? -2.293 -39.315 -22.632 1.00 88.69 81 THR A C 1
ATOM 582 O O . THR A 1 81 ? -2.913 -38.763 -23.541 1.00 88.69 81 THR A O 1
ATOM 585 N N . VAL A 1 82 ? -2.528 -39.075 -21.348 1.00 88.12 82 VAL A N 1
ATOM 586 C CA . VAL A 1 82 ? -3.565 -38.172 -20.841 1.00 88.12 82 VAL A CA 1
ATOM 587 C C . VAL A 1 82 ? -2.981 -37.209 -19.816 1.00 88.12 82 VAL A C 1
ATOM 589 O O . VAL A 1 82 ? -1.932 -37.462 -19.225 1.00 88.12 82 VAL A O 1
ATOM 592 N N . VAL A 1 83 ? -3.645 -36.075 -19.630 1.00 86.50 83 VAL A N 1
ATOM 593 C CA . VAL A 1 83 ? -3.232 -35.017 -18.711 1.00 86.50 83 VAL A CA 1
ATOM 594 C C . VAL A 1 83 ? -4.151 -35.046 -17.484 1.00 86.50 83 VAL A C 1
ATOM 596 O O . VAL A 1 83 ? -5.366 -34.888 -17.645 1.00 86.50 83 VAL A O 1
ATOM 599 N N . PRO A 1 84 ? -3.603 -35.204 -16.261 1.00 82.81 84 PRO A N 1
ATOM 600 C CA . PRO A 1 84 ? -4.361 -35.115 -15.014 1.00 82.81 84 PRO A CA 1
ATOM 601 C C . PRO A 1 84 ? -5.302 -33.901 -14.959 1.00 82.81 84 PRO A C 1
ATOM 603 O O . PRO A 1 84 ? -4.900 -32.787 -15.287 1.00 82.81 84 PRO A O 1
ATOM 606 N N . GLY A 1 85 ? -6.555 -34.110 -14.549 1.00 77.44 85 GLY A N 1
ATOM 607 C CA . GLY A 1 85 ? -7.581 -33.065 -14.429 1.00 77.44 85 GLY A CA 1
ATOM 608 C C . GLY A 1 85 ? -8.248 -32.646 -15.747 1.00 77.44 85 GLY A C 1
ATOM 609 O O . GLY A 1 85 ? -9.226 -31.903 -15.722 1.00 77.44 85 GLY A O 1
ATOM 610 N N . THR A 1 86 ? -7.771 -33.129 -16.901 1.00 85.81 86 THR A N 1
ATOM 611 C CA . THR A 1 86 ? -8.379 -32.827 -18.209 1.00 85.81 86 THR A CA 1
ATOM 612 C C . THR A 1 86 ? -9.592 -33.718 -18.468 1.00 85.81 86 THR A C 1
ATOM 614 O O . THR A 1 86 ? -9.576 -34.909 -18.155 1.00 85.81 86 THR A O 1
ATOM 617 N N . THR A 1 87 ? -10.647 -33.152 -19.060 1.00 89.62 87 THR A N 1
ATOM 618 C CA . THR A 1 87 ? -11.859 -33.891 -19.447 1.00 89.62 87 THR A CA 1
ATOM 619 C C . THR A 1 87 ? -11.798 -34.302 -20.917 1.00 89.62 87 THR A C 1
ATOM 621 O O . THR A 1 87 ? -11.604 -33.461 -21.791 1.00 89.62 87 THR A O 1
ATOM 624 N N . TYR A 1 88 ? -11.979 -35.595 -21.177 1.00 91.62 88 TYR A N 1
ATOM 625 C CA . TYR A 1 88 ? -11.931 -36.233 -22.491 1.00 91.62 88 TYR A CA 1
ATOM 626 C C . TYR A 1 88 ? -13.328 -36.690 -22.923 1.00 91.62 88 TYR A C 1
ATOM 628 O O . TYR A 1 88 ? -14.095 -37.215 -22.113 1.00 91.62 88 TYR A O 1
ATOM 636 N N . GLY A 1 89 ? -13.662 -36.488 -24.199 1.00 91.19 89 GLY A N 1
ATOM 637 C CA . GLY A 1 89 ? -14.919 -36.955 -24.789 1.00 91.19 89 GLY A CA 1
ATOM 638 C C . GLY A 1 89 ? -14.875 -38.444 -25.134 1.00 91.19 89 GLY A C 1
ATOM 639 O O . GLY A 1 89 ? -13.861 -38.937 -25.630 1.00 91.19 89 GLY A O 1
ATOM 640 N N . ILE A 1 90 ? -15.983 -39.139 -24.880 1.00 94.31 90 ILE A N 1
ATOM 641 C CA . ILE A 1 90 ? -16.196 -40.552 -25.198 1.00 94.31 90 ILE A CA 1
ATOM 642 C C . ILE A 1 90 ? -17.376 -40.658 -26.160 1.00 94.31 90 ILE A C 1
ATOM 644 O O . ILE A 1 90 ? -18.492 -40.263 -25.808 1.00 94.31 90 ILE A O 1
ATOM 648 N N . THR A 1 91 ? -17.155 -41.242 -27.335 1.00 94.69 91 THR A N 1
ATOM 649 C CA . THR A 1 91 ? -18.233 -41.576 -28.271 1.00 94.69 91 THR A CA 1
ATOM 650 C C . THR A 1 91 ? -18.510 -43.066 -28.191 1.00 94.69 91 THR A C 1
ATOM 652 O O . THR A 1 91 ? -17.603 -43.880 -28.366 1.00 94.69 91 THR A O 1
ATOM 655 N N . VAL A 1 92 ? -19.768 -43.435 -27.969 1.00 94.56 92 VAL A N 1
ATOM 656 C CA . VAL A 1 92 ? -20.234 -44.811 -28.141 1.00 94.56 92 VAL A CA 1
ATOM 657 C C . VAL A 1 92 ? -21.130 -44.856 -29.370 1.00 94.56 92 VAL A C 1
ATOM 659 O O . VAL A 1 92 ? -22.139 -44.156 -29.441 1.00 94.56 92 VAL A O 1
ATOM 662 N N . GLY A 1 93 ? -20.743 -45.673 -30.343 1.00 94.06 93 GLY A N 1
ATOM 663 C CA . GLY A 1 93 ? -21.488 -45.878 -31.571 1.00 94.06 93 GLY A CA 1
ATOM 664 C C . GLY A 1 93 ? -22.864 -46.464 -31.291 1.00 94.06 93 GLY A C 1
ATOM 665 O O . GLY A 1 93 ? -22.998 -47.406 -30.511 1.00 94.06 93 GLY A O 1
ATOM 666 N N . VAL A 1 94 ? -23.879 -45.933 -31.961 1.00 95.12 94 VAL A N 1
ATOM 667 C CA . VAL A 1 94 ? -25.262 -46.406 -31.860 1.00 95.12 94 VAL A CA 1
ATOM 668 C C . VAL A 1 94 ? -25.613 -47.150 -33.142 1.00 95.12 94 VAL A C 1
ATOM 670 O O . VAL A 1 94 ? -25.266 -46.706 -34.239 1.00 95.12 94 VAL A O 1
ATOM 673 N N . GLY A 1 95 ? -26.242 -48.313 -33.012 1.00 92.44 95 GLY A N 1
ATOM 674 C CA . GLY A 1 95 ? -26.846 -48.999 -34.145 1.00 92.44 95 GLY A CA 1
ATOM 675 C C . GLY A 1 95 ? -28.284 -48.525 -34.318 1.00 92.44 95 GLY A C 1
ATOM 676 O O . GLY A 1 95 ? -28.937 -48.153 -33.349 1.00 92.44 95 GLY A O 1
ATOM 677 N N . ASP A 1 96 ? -28.798 -48.554 -35.541 1.00 93.62 96 ASP A N 1
ATOM 678 C CA . ASP A 1 96 ? -30.159 -48.097 -35.839 1.00 93.62 96 ASP A CA 1
ATOM 679 C C . ASP A 1 96 ? -31.013 -49.201 -36.454 1.00 93.62 96 ASP A C 1
ATOM 681 O O . ASP A 1 96 ? -30.513 -50.281 -36.766 1.00 93.62 96 ASP A O 1
ATOM 685 N N . TRP A 1 97 ? -32.317 -48.950 -36.587 1.00 94.62 97 TRP A N 1
ATOM 686 C CA . TRP A 1 97 ? -33.237 -49.811 -37.335 1.00 94.62 97 TRP A CA 1
ATOM 687 C C . TRP A 1 97 ? -33.123 -49.560 -38.840 1.00 94.62 97 TRP A C 1
ATOM 689 O O . TRP A 1 97 ? -32.969 -48.422 -39.284 1.00 94.62 97 TRP A O 1
ATOM 699 N N . GLY A 1 98 ? -33.242 -50.622 -39.638 1.00 89.94 98 GLY A N 1
ATOM 700 C CA . GLY A 1 98 ? -33.255 -50.511 -41.092 1.00 89.94 98 GLY A CA 1
ATOM 701 C C . GLY A 1 98 ? -34.661 -50.202 -41.578 1.00 89.94 98 GLY A C 1
ATOM 702 O O . GLY A 1 98 ? -35.454 -51.120 -41.745 1.00 89.94 98 GLY A O 1
ATOM 703 N N . TRP A 1 99 ? -35.005 -48.935 -41.781 1.00 91.50 99 TRP A N 1
ATOM 704 C CA . TRP A 1 99 ? -36.360 -48.562 -42.194 1.00 91.50 99 TRP A CA 1
ATOM 705 C C . TRP A 1 99 ? -36.683 -48.982 -43.644 1.00 91.50 99 TRP A C 1
ATOM 707 O O . TRP A 1 99 ? -35.781 -49.071 -44.481 1.00 91.50 99 TRP A O 1
ATOM 717 N N . PRO A 1 100 ? -37.965 -49.234 -43.975 1.00 87.19 100 PRO A N 1
ATOM 718 C CA . PRO A 1 100 ? -38.390 -49.530 -45.342 1.00 87.19 100 PRO A CA 1
ATOM 719 C C . PRO A 1 100 ? -37.998 -48.432 -46.340 1.00 87.19 100 PRO A C 1
ATOM 721 O O . PRO A 1 100 ? -38.092 -47.245 -46.039 1.00 87.19 100 PRO A O 1
ATOM 724 N N . GLY A 1 101 ? -37.615 -48.835 -47.556 1.00 84.25 101 GLY A N 1
ATOM 725 C CA . GLY A 1 101 ? -37.393 -47.921 -48.685 1.00 84.25 101 GLY A CA 1
ATOM 726 C C . GLY A 1 101 ? -35.953 -47.448 -48.918 1.00 84.25 101 GLY A C 1
ATOM 727 O O . GLY A 1 101 ? -35.720 -46.738 -49.893 1.00 84.25 101 GLY A O 1
ATOM 728 N N . ALA A 1 102 ? -34.983 -47.850 -48.091 1.00 90.69 102 ALA A N 1
ATOM 729 C CA . ALA A 1 102 ? -33.561 -47.570 -48.310 1.00 90.69 102 ALA A CA 1
ATOM 730 C C . ALA A 1 102 ? -32.678 -48.727 -47.822 1.00 90.69 102 ALA A C 1
ATOM 732 O O . ALA A 1 102 ? -33.140 -49.604 -47.100 1.00 90.69 102 ALA A O 1
ATOM 733 N N . ASN A 1 103 ? -31.396 -48.736 -48.202 1.00 95.38 103 ASN A N 1
ATOM 734 C CA . ASN A 1 103 ? -30.422 -49.638 -47.581 1.00 95.38 103 ASN A CA 1
ATOM 735 C C . ASN A 1 103 ? -30.374 -49.407 -46.063 1.00 95.38 103 ASN A C 1
ATOM 737 O O . ASN A 1 103 ? -30.648 -48.305 -45.586 1.00 95.38 103 ASN A O 1
ATOM 741 N N . GLY A 1 104 ? -29.977 -50.436 -45.319 1.00 94.69 104 GLY A N 1
ATOM 742 C CA . GLY A 1 104 ? -29.733 -50.322 -43.892 1.00 94.69 104 GLY A CA 1
ATOM 743 C C . GLY A 1 104 ? -28.744 -49.194 -43.578 1.00 94.69 104 GLY A C 1
ATOM 744 O O . GLY A 1 104 ? -27.788 -48.938 -44.312 1.00 94.69 104 GLY A O 1
ATOM 745 N N . VAL A 1 105 ? -28.970 -48.537 -42.448 1.00 96.81 105 VAL A N 1
ATOM 746 C CA . VAL A 1 105 ? -28.078 -47.549 -41.846 1.00 96.81 105 VAL A CA 1
ATOM 747 C C . VAL A 1 105 ? -26.792 -48.222 -41.354 1.00 96.81 105 VAL A C 1
ATOM 749 O O . VAL A 1 105 ? -26.837 -49.293 -40.737 1.00 96.81 105 VAL A O 1
ATOM 752 N N . THR A 1 106 ? -25.652 -47.586 -41.629 1.00 96.50 106 THR A N 1
ATOM 753 C CA . THR A 1 106 ? -24.333 -47.941 -41.082 1.00 96.50 106 THR A CA 1
ATOM 754 C C . THR A 1 106 ? -24.282 -47.636 -39.587 1.00 96.50 106 THR A C 1
ATOM 756 O O . THR A 1 106 ? -24.682 -46.553 -39.171 1.00 96.50 106 THR A O 1
ATOM 759 N N . GLY A 1 107 ? -23.768 -48.567 -38.783 1.00 95.44 107 GLY A N 1
ATOM 760 C CA . GLY A 1 107 ? -23.623 -48.370 -37.342 1.00 95.44 107 GLY A CA 1
ATOM 761 C C . GLY A 1 107 ? -22.665 -47.224 -37.003 1.00 95.44 107 GLY A C 1
ATOM 762 O O . GLY A 1 107 ? -21.665 -47.006 -37.693 1.00 95.44 107 GLY A O 1
ATOM 763 N N . GLY A 1 108 ? -22.949 -46.502 -35.919 1.00 94.56 108 GLY A N 1
ATOM 764 C CA . GLY A 1 108 ? -22.075 -45.452 -35.404 1.00 94.56 108 GLY A CA 1
ATOM 765 C C . GLY A 1 108 ? -20.697 -45.967 -34.967 1.00 94.56 108 GLY A C 1
ATOM 766 O O . GLY A 1 108 ? -20.534 -47.121 -34.558 1.00 94.56 108 GLY A O 1
ATOM 767 N N . GLN A 1 109 ? -19.697 -45.086 -35.031 1.00 94.50 109 GLN A N 1
ATOM 768 C CA . GLN A 1 109 ? -18.349 -45.350 -34.519 1.00 94.50 109 GLN A CA 1
ATOM 769 C C . GLN A 1 109 ? -18.271 -45.150 -33.001 1.00 94.50 109 GLN A C 1
ATOM 771 O O . GLN A 1 109 ? -18.952 -44.279 -32.462 1.00 94.50 109 GLN A O 1
ATOM 776 N N . SER A 1 110 ? -17.401 -45.913 -32.339 1.00 94.88 110 SER A N 1
ATOM 777 C CA . SER A 1 110 ? -16.994 -45.655 -30.953 1.00 94.88 110 SER A CA 1
ATOM 778 C C . SER A 1 110 ? -15.548 -45.175 -30.911 1.00 94.88 110 SER A C 1
ATOM 780 O O . SER A 1 110 ? -14.700 -45.742 -31.605 1.00 94.88 110 SER A O 1
ATOM 782 N N . ASP A 1 111 ? -15.260 -44.161 -30.096 1.00 92.62 111 ASP A N 1
ATOM 783 C CA . ASP A 1 111 ? -13.923 -43.583 -29.971 1.00 92.62 111 ASP A CA 1
ATOM 784 C C . ASP A 1 111 ? -13.666 -42.935 -28.598 1.00 92.62 111 ASP A C 1
ATOM 786 O O . ASP A 1 111 ? -14.584 -42.638 -27.828 1.00 92.62 111 ASP A O 1
ATOM 790 N N . PHE A 1 112 ? -12.381 -42.721 -28.309 1.00 91.38 112 PHE A N 1
ATOM 791 C CA . PHE A 1 112 ? -11.895 -41.921 -27.190 1.00 91.38 112 PHE A CA 1
ATOM 792 C C . PHE A 1 112 ? -11.153 -40.705 -27.742 1.00 91.38 112 PHE A C 1
ATOM 794 O O . PHE A 1 112 ? -10.115 -40.864 -28.384 1.00 91.38 112 PHE A O 1
ATOM 801 N N . ALA A 1 113 ? -11.669 -39.502 -27.482 1.00 84.38 113 ALA A N 1
ATOM 802 C CA . ALA A 1 113 ? -11.046 -38.231 -27.857 1.00 84.38 113 ALA A CA 1
ATOM 803 C C . ALA A 1 113 ? -10.566 -38.146 -29.328 1.00 84.38 113 ALA A C 1
ATOM 805 O O . ALA A 1 113 ? -9.557 -37.503 -29.617 1.00 84.38 113 ALA A O 1
ATOM 806 N N . GLY A 1 114 ? -11.261 -38.807 -30.260 1.00 76.75 114 GLY A N 1
ATOM 807 C CA . GLY A 1 114 ? -10.911 -38.863 -31.682 1.00 76.75 114 GLY A CA 1
ATOM 808 C C . GLY A 1 114 ? -9.749 -39.800 -32.040 1.00 76.75 114 GLY A C 1
ATOM 809 O O . GLY A 1 114 ? -9.353 -39.855 -33.202 1.00 76.75 114 GLY A O 1
ATOM 810 N N . ALA A 1 115 ? -9.199 -40.548 -31.080 1.00 70.06 115 ALA A N 1
ATOM 811 C CA . ALA A 1 115 ? -8.054 -41.434 -31.255 1.00 70.06 115 ALA A CA 1
ATOM 812 C C . ALA A 1 115 ? -8.288 -42.760 -30.509 1.00 70.06 115 ALA A C 1
ATOM 814 O O . ALA A 1 115 ? -7.840 -42.909 -29.386 1.00 70.06 115 ALA A O 1
ATOM 815 N N . ASN A 1 116 ? -9.053 -43.680 -31.115 1.00 71.00 116 ASN A N 1
ATOM 816 C CA . ASN A 1 116 ? -9.112 -45.148 -30.919 1.00 71.00 116 ASN A CA 1
ATOM 817 C C . ASN A 1 116 ? -10.397 -45.642 -31.607 1.00 71.00 116 ASN A C 1
ATOM 819 O O . ASN A 1 116 ? -11.403 -45.909 -30.949 1.00 71.00 116 ASN A O 1
ATOM 823 N N . ILE A 1 117 ? -10.424 -45.619 -32.939 1.00 82.81 117 ILE A N 1
ATOM 824 C CA . ILE A 1 117 ? -11.683 -45.603 -33.686 1.00 82.81 117 ILE A CA 1
ATOM 825 C C . ILE A 1 117 ? -12.111 -47.032 -34.018 1.00 82.81 117 ILE A C 1
ATOM 827 O O . ILE A 1 117 ? -11.507 -47.708 -34.853 1.00 82.81 117 ILE A O 1
ATOM 831 N N . ALA A 1 118 ? -13.198 -47.477 -33.396 1.00 89.94 118 ALA A N 1
ATOM 832 C CA . ALA A 1 118 ? -13.914 -48.680 -33.790 1.00 89.94 118 ALA A CA 1
ATOM 833 C C . ALA A 1 118 ? -15.096 -48.280 -34.684 1.00 89.94 118 ALA A C 1
ATOM 835 O O . ALA A 1 118 ? -16.134 -47.846 -34.176 1.00 89.94 118 ALA A O 1
ATOM 836 N N . LEU A 1 119 ? -14.958 -48.396 -36.011 1.00 92.31 119 LEU A N 1
ATOM 837 C CA . LEU A 1 119 ? -16.066 -48.064 -36.911 1.00 92.31 119 LEU A CA 1
ATOM 838 C C . LEU A 1 119 ? -17.181 -49.103 -36.810 1.00 92.31 119 LEU A C 1
ATOM 840 O O . LEU A 1 119 ? -16.941 -50.296 -36.578 1.00 92.31 119 LEU A O 1
ATOM 844 N N . GLY A 1 120 ? -18.409 -48.641 -37.023 1.00 93.62 120 GLY A N 1
ATOM 845 C CA . GLY A 1 120 ? -19.546 -49.532 -37.125 1.00 93.62 120 GLY A CA 1
ATOM 846 C C . GLY A 1 120 ? -19.583 -50.311 -38.440 1.00 93.62 120 GLY A C 1
ATOM 847 O O . GLY A 1 120 ? -18.890 -49.992 -39.409 1.00 93.62 120 GLY A O 1
ATOM 848 N N . GLY A 1 121 ? -20.382 -51.375 -38.459 1.00 95.88 121 GLY A N 1
ATOM 849 C CA . GLY A 1 121 ? -20.639 -52.151 -39.668 1.00 95.88 121 GLY A CA 1
ATOM 850 C C . GLY A 1 121 ? -21.549 -51.403 -40.638 1.00 95.88 121 GLY A C 1
ATOM 851 O O . GLY A 1 121 ? -22.441 -50.661 -40.228 1.00 95.88 121 GLY A O 1
ATOM 852 N N . THR A 1 122 ? -21.341 -51.600 -41.937 1.00 97.31 122 THR A N 1
ATOM 853 C CA . THR A 1 122 ? -22.228 -51.024 -42.961 1.00 97.31 122 THR A CA 1
ATOM 854 C C . THR A 1 122 ? -23.586 -51.719 -42.949 1.00 97.31 122 THR A C 1
ATOM 856 O O . THR A 1 122 ? -23.684 -52.905 -42.615 1.00 97.31 122 THR A O 1
ATOM 859 N N . GLY A 1 123 ? -24.651 -50.991 -43.281 1.00 96.50 123 GLY A N 1
ATOM 860 C CA . GLY A 1 123 ? -25.985 -51.579 -43.326 1.00 96.50 123 GLY A CA 1
ATOM 861 C C . GLY A 1 123 ? -26.188 -52.527 -44.511 1.00 96.50 123 GLY A C 1
ATOM 862 O O . GLY A 1 123 ? -25.493 -52.453 -45.525 1.00 96.50 123 GLY A O 1
ATOM 863 N N . GLY A 1 124 ? -27.137 -53.450 -44.369 1.00 96.75 124 GLY A N 1
ATOM 864 C CA . GLY A 1 124 ? -27.492 -54.411 -45.409 1.00 96.75 124 GLY A CA 1
ATOM 865 C C . GLY A 1 124 ? -28.229 -53.753 -46.576 1.00 96.75 124 GLY A C 1
ATOM 866 O O . GLY A 1 124 ? -28.978 -52.793 -46.405 1.00 96.75 124 GLY A O 1
ATOM 867 N N . GLY A 1 125 ? -28.043 -54.274 -47.782 1.00 96.19 125 GLY A N 1
ATOM 868 C CA . GLY A 1 125 ? -28.723 -53.789 -48.977 1.00 96.19 125 GLY A CA 1
ATOM 869 C C . GLY A 1 125 ? -30.234 -54.021 -48.920 1.00 96.19 125 GLY A C 1
ATOM 870 O O . GLY A 1 125 ? -30.703 -55.058 -48.442 1.00 96.19 125 GLY A O 1
ATOM 871 N N . MET A 1 126 ? -30.996 -53.068 -49.449 1.00 94.94 126 MET A N 1
ATOM 872 C CA . MET A 1 126 ? -32.423 -53.221 -49.718 1.00 94.94 126 MET A CA 1
ATOM 873 C C . MET A 1 126 ? -32.652 -54.279 -50.802 1.00 94.94 126 MET A C 1
ATOM 875 O O . MET A 1 126 ? -31.901 -54.377 -51.776 1.00 94.94 126 MET A O 1
ATOM 879 N N . ALA A 1 127 ? -33.720 -55.059 -50.651 1.00 92.19 127 ALA A N 1
ATOM 880 C CA . ALA A 1 127 ? -34.146 -55.996 -51.678 1.00 92.19 127 ALA A CA 1
ATOM 881 C C . ALA A 1 127 ? -34.683 -55.254 -52.919 1.00 92.19 127 ALA A C 1
ATOM 883 O O . ALA A 1 127 ? -35.544 -54.383 -52.809 1.00 92.19 127 ALA A O 1
ATOM 884 N N . THR A 1 128 ? -34.203 -55.623 -54.108 1.00 89.44 128 THR A N 1
ATOM 885 C CA . THR A 1 128 ? -34.635 -55.046 -55.395 1.00 89.44 128 THR 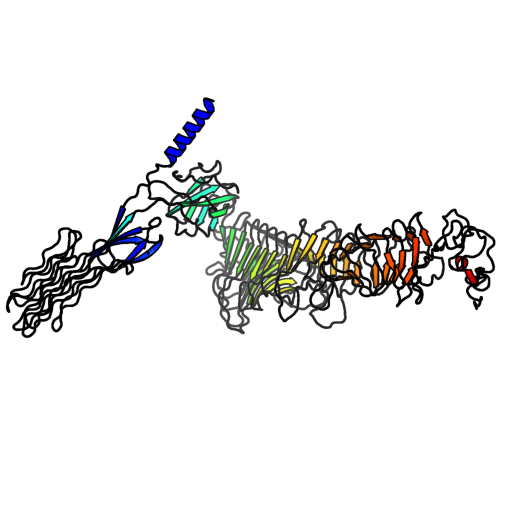A CA 1
ATOM 886 C C . THR A 1 128 ? -35.254 -56.141 -56.272 1.00 89.44 128 THR A C 1
ATOM 888 O O . THR A 1 128 ? -36.135 -56.873 -55.820 1.00 89.44 128 THR A O 1
ATOM 891 N N . THR A 1 129 ? -34.796 -56.306 -57.517 1.00 88.50 129 THR A N 1
ATOM 892 C CA . THR A 1 129 ? -35.106 -57.480 -58.347 1.00 88.50 129 THR A CA 1
ATOM 893 C C . THR A 1 129 ? -34.366 -58.735 -57.870 1.00 88.50 129 THR A C 1
ATOM 895 O O . THR A 1 129 ? -34.773 -59.845 -58.222 1.00 88.50 129 THR A O 1
ATOM 898 N N . ILE A 1 130 ? -33.339 -58.564 -57.028 1.00 92.25 130 ILE A N 1
ATOM 899 C CA . ILE A 1 130 ? -32.582 -59.601 -56.314 1.00 92.25 130 ILE A CA 1
ATOM 900 C C . ILE A 1 130 ? -32.632 -59.363 -54.795 1.00 92.25 130 ILE A C 1
ATOM 902 O O . ILE A 1 130 ? -33.013 -58.281 -54.342 1.00 92.25 130 ILE A O 1
ATOM 906 N N . ASN A 1 131 ? -32.252 -60.371 -54.003 1.00 93.75 131 ASN A N 1
ATOM 907 C CA . ASN A 1 131 ? -32.082 -60.202 -52.557 1.00 93.75 131 ASN A CA 1
ATOM 908 C C . ASN A 1 131 ? -30.996 -59.159 -52.255 1.00 93.75 131 ASN A C 1
ATOM 910 O O . ASN A 1 131 ? -30.011 -59.046 -52.987 1.00 93.75 131 ASN A O 1
ATOM 914 N N . GLY A 1 132 ? -31.184 -58.407 -51.173 1.00 94.62 132 GLY A N 1
ATOM 915 C CA . GLY A 1 132 ? -30.246 -57.372 -50.756 1.00 94.62 132 GLY A CA 1
ATOM 916 C C . GLY A 1 132 ? -28.889 -57.949 -50.346 1.00 94.62 132 GLY A C 1
ATOM 917 O O . GLY A 1 132 ? -28.825 -58.976 -49.672 1.00 94.62 132 GLY A O 1
ATOM 918 N N . ALA A 1 133 ? -27.800 -57.293 -50.749 1.00 96.56 133 ALA A N 1
ATOM 919 C CA . ALA A 1 133 ? -26.449 -57.711 -50.382 1.00 96.56 133 ALA A CA 1
ATOM 920 C C . ALA A 1 133 ? -26.201 -57.564 -48.872 1.00 96.56 133 ALA A C 1
ATOM 922 O O . ALA A 1 133 ? -26.733 -56.657 -48.234 1.00 96.56 133 ALA A O 1
ATOM 923 N N . GLY A 1 134 ? -25.364 -58.426 -48.300 1.00 96.31 134 GLY A N 1
ATOM 924 C CA . GLY A 1 134 ? -24.910 -58.266 -46.922 1.00 96.31 134 GLY A CA 1
ATOM 925 C C . GLY A 1 134 ? -24.018 -57.032 -46.742 1.00 96.31 134 GLY A C 1
ATOM 926 O O . GLY A 1 134 ? -23.216 -56.704 -47.617 1.00 96.31 134 GLY A O 1
ATOM 927 N N . GLY A 1 135 ? -24.146 -56.352 -45.606 1.00 96.69 135 GLY A N 1
ATOM 928 C CA . GLY A 1 135 ? -23.274 -55.249 -45.218 1.00 96.69 135 GLY A CA 1
ATOM 929 C C . GLY A 1 135 ? -21.879 -55.747 -44.833 1.00 96.69 135 GLY A C 1
ATOM 930 O O . GLY A 1 135 ? -21.727 -56.755 -44.143 1.00 96.69 135 GLY A O 1
ATOM 931 N N . ALA A 1 136 ? -20.839 -55.031 -45.246 1.00 97.06 136 ALA A N 1
ATOM 932 C CA . ALA A 1 136 ? -19.477 -55.260 -44.782 1.00 97.06 136 ALA A CA 1
ATOM 933 C C . ALA A 1 136 ? -19.337 -54.952 -43.282 1.00 97.06 136 ALA A C 1
ATOM 935 O O . ALA A 1 136 ? -19.911 -53.978 -42.781 1.00 97.06 136 ALA A O 1
ATOM 936 N N . GLY A 1 137 ? -18.551 -55.767 -42.579 1.00 95.31 137 GLY A N 1
ATOM 937 C CA . GLY A 1 137 ? -18.180 -55.514 -41.191 1.00 95.31 137 GLY A CA 1
ATOM 938 C C . GLY A 1 137 ? -17.320 -54.257 -41.045 1.00 95.31 137 GLY A C 1
ATOM 939 O O . GLY A 1 137 ? -16.568 -53.893 -41.950 1.00 95.31 137 GLY A O 1
ATOM 940 N N . GLY A 1 138 ? -17.427 -53.594 -39.895 1.00 92.00 138 GLY A N 1
ATOM 941 C CA . GLY A 1 138 ? -16.665 -52.392 -39.583 1.00 92.00 138 GLY A CA 1
ATOM 942 C C . GLY A 1 138 ? -15.164 -52.667 -39.558 1.00 92.00 138 GLY A C 1
ATOM 943 O O . GLY A 1 138 ? -14.721 -53.764 -39.198 1.00 92.00 138 GLY A O 1
ATOM 944 N N . VAL A 1 139 ? -14.371 -51.656 -39.903 1.00 89.62 139 VAL A N 1
ATOM 945 C CA . VAL A 1 139 ? -12.909 -51.673 -39.767 1.00 89.62 139 VAL A CA 1
ATOM 946 C C . VAL A 1 139 ? -12.498 -50.777 -38.606 1.00 89.62 139 VAL A C 1
ATOM 948 O O . VAL A 1 139 ? -13.145 -49.770 -38.342 1.00 89.62 139 VAL A O 1
ATOM 951 N N . SER A 1 140 ? -11.449 -51.139 -37.879 1.00 83.94 140 SER A N 1
ATOM 952 C CA . SER A 1 140 ? -10.908 -50.273 -36.834 1.00 83.94 140 SER A CA 1
ATOM 953 C C . SER A 1 140 ? -9.637 -49.573 -37.306 1.00 83.94 140 SER A C 1
ATOM 955 O O . SER A 1 140 ? -8.980 -50.034 -38.243 1.00 83.94 140 SER A O 1
ATOM 957 N N . ALA A 1 141 ? -9.333 -48.435 -36.685 1.00 73.31 141 ALA A N 1
ATOM 958 C CA . ALA A 1 141 ? -8.136 -47.656 -36.951 1.00 73.31 141 ALA A CA 1
ATOM 959 C C . ALA A 1 141 ? -7.595 -47.024 -35.661 1.00 73.31 141 ALA A C 1
ATOM 961 O O . ALA A 1 141 ? -8.342 -46.465 -34.854 1.00 73.31 141 ALA A O 1
ATOM 962 N N . GLY A 1 142 ? -6.269 -47.040 -35.516 1.00 62.78 142 GLY A N 1
ATOM 963 C CA . GLY A 1 142 ? -5.565 -46.280 -34.481 1.00 62.78 142 GLY A CA 1
ATOM 964 C C . GLY A 1 142 ? -5.310 -47.025 -33.170 1.00 62.78 142 GLY A C 1
ATOM 965 O O . GLY A 1 142 ? -4.905 -46.372 -32.208 1.00 62.78 142 GLY A O 1
ATOM 966 N N . GLY A 1 143 ? -5.500 -48.351 -33.117 1.00 64.62 143 GLY A N 1
ATOM 967 C CA . GLY A 1 143 ? -5.119 -49.172 -31.964 1.00 64.62 143 GLY A CA 1
ATOM 968 C C . GLY A 1 143 ? -4.104 -50.275 -32.268 1.00 64.62 143 GLY A C 1
ATOM 969 O O . GLY A 1 143 ? -3.767 -50.583 -33.405 1.00 64.62 143 GLY A O 1
ATOM 970 N N . ALA A 1 144 ? -3.597 -50.893 -31.203 1.00 67.44 144 ALA A N 1
ATOM 971 C CA . ALA A 1 144 ? -2.561 -51.924 -31.235 1.00 67.44 144 ALA A CA 1
ATOM 972 C C . ALA A 1 144 ? -3.093 -53.331 -31.575 1.00 67.44 144 ALA A C 1
ATOM 974 O O . ALA A 1 144 ? -2.314 -54.260 -31.789 1.00 67.44 144 ALA A O 1
ATOM 975 N N . SER A 1 145 ? -4.412 -53.545 -31.573 1.00 78.25 145 SER A N 1
ATOM 976 C CA . SER A 1 145 ? -5.028 -54.852 -31.856 1.00 78.25 145 SER A CA 1
ATOM 977 C C . SER A 1 145 ? -6.367 -54.710 -32.572 1.00 78.25 145 SER A C 1
ATOM 979 O O . SER A 1 145 ? -7.394 -55.202 -32.110 1.00 78.25 145 SER A O 1
ATOM 981 N N . ASP A 1 146 ? -6.311 -54.066 -33.732 1.00 88.25 146 ASP A N 1
ATOM 982 C CA . ASP A 1 146 ? -7.437 -53.858 -34.636 1.00 88.25 146 ASP A CA 1
ATOM 983 C C . ASP A 1 146 ? -8.073 -55.175 -35.108 1.00 88.25 146 ASP A C 1
ATOM 985 O O . ASP A 1 146 ? -7.386 -56.091 -35.582 1.00 88.25 146 ASP A O 1
ATOM 989 N N . LYS A 1 147 ? -9.401 -55.282 -34.972 1.00 92.25 147 LYS A N 1
ATOM 990 C CA . LYS A 1 147 ? -10.213 -56.423 -35.418 1.00 92.25 147 LYS A CA 1
ATOM 991 C C . LYS A 1 147 ? -11.420 -55.924 -36.200 1.00 92.25 147 LYS A C 1
ATOM 993 O O . LYS A 1 147 ? -12.182 -55.081 -35.732 1.00 92.25 147 LYS A O 1
ATOM 998 N N . LYS A 1 148 ? -11.638 -56.520 -37.371 1.00 93.81 148 LYS A N 1
ATOM 999 C CA . LYS A 1 148 ? -12.802 -56.212 -38.209 1.00 93.81 148 LYS A CA 1
ATOM 1000 C C . LYS A 1 148 ? -14.059 -56.921 -37.714 1.00 93.81 148 LYS A C 1
ATOM 1002 O O . LYS A 1 148 ? -13.976 -58.054 -37.227 1.00 93.81 148 LYS A O 1
ATOM 1007 N N . GLY A 1 149 ? -15.209 -56.280 -37.885 1.00 95.25 149 GLY A N 1
ATOM 1008 C CA . GLY A 1 149 ? -16.511 -56.916 -37.718 1.00 95.25 149 GLY A CA 1
ATOM 1009 C C . GLY A 1 149 ? -16.760 -57.999 -38.771 1.00 95.25 149 GLY A C 1
ATOM 1010 O O . GLY A 1 149 ? -16.061 -58.077 -39.785 1.00 95.25 149 GLY A O 1
ATOM 1011 N N . GLY A 1 150 ? -17.740 -58.862 -38.519 1.00 96.75 150 GLY A N 1
ATOM 1012 C CA . GLY A 1 150 ? -18.187 -59.858 -39.486 1.00 96.75 150 GLY A CA 1
ATOM 1013 C C . GLY A 1 150 ? -19.076 -59.224 -40.550 1.00 96.75 150 GLY A C 1
ATOM 1014 O O . GLY A 1 150 ? -19.855 -58.324 -40.251 1.00 96.75 150 GLY A O 1
ATOM 1015 N N . ASN A 1 151 ? -18.999 -59.704 -41.783 1.00 97.81 151 ASN A N 1
ATOM 1016 C CA . ASN A 1 151 ? -19.929 -59.298 -42.832 1.00 97.81 151 ASN A CA 1
ATOM 1017 C C . ASN A 1 151 ? -21.316 -59.897 -42.559 1.00 97.81 151 ASN A C 1
ATOM 1019 O O . ASN A 1 151 ? -21.421 -61.057 -42.148 1.00 97.81 151 ASN A O 1
ATOM 1023 N N . GLY A 1 152 ? -22.368 -59.119 -42.800 1.00 97.12 152 GLY A N 1
ATOM 1024 C CA . GLY A 1 152 ? -23.700 -59.664 -43.027 1.00 97.12 152 GLY A CA 1
ATOM 1025 C C . GLY A 1 152 ? -23.741 -60.411 -44.357 1.00 97.12 152 GLY A C 1
ATOM 1026 O O . GLY A 1 152 ? -22.811 -60.315 -45.163 1.00 97.12 152 GLY A O 1
ATOM 1027 N N . ASP A 1 153 ? -24.811 -61.160 -44.589 1.00 97.69 153 ASP A N 1
ATOM 1028 C CA . ASP A 1 153 ? -24.955 -61.963 -45.804 1.00 97.69 153 ASP A CA 1
ATOM 1029 C C . ASP A 1 153 ? -26.262 -61.653 -46.542 1.00 97.69 153 ASP A C 1
ATOM 1031 O O . ASP A 1 153 ? -27.167 -60.993 -46.021 1.00 97.69 153 ASP A O 1
ATOM 1035 N N . VAL A 1 154 ? -26.343 -62.116 -47.783 1.00 96.12 154 VAL A N 1
ATOM 1036 C CA . VAL A 1 154 ? -27.560 -62.120 -48.591 1.00 96.12 154 VAL A CA 1
ATOM 1037 C C . VAL A 1 154 ? -28.479 -63.266 -48.154 1.00 96.12 154 VAL A C 1
ATOM 1039 O O . VAL A 1 154 ? -28.032 -64.338 -47.745 1.00 96.12 154 VAL A O 1
ATOM 1042 N N . GLY A 1 155 ? -29.795 -63.063 -48.253 1.00 89.62 155 GLY A N 1
ATOM 1043 C CA . GLY A 1 155 ? -30.767 -64.132 -48.010 1.00 89.62 155 GLY A CA 1
ATOM 1044 C C . GLY A 1 155 ? -30.577 -65.309 -48.983 1.00 89.62 155 GLY A C 1
ATOM 1045 O O . GLY A 1 155 ? -30.428 -65.067 -50.185 1.00 89.62 155 GLY A O 1
ATOM 1046 N N . PRO A 1 156 ? -30.614 -66.578 -48.524 1.00 89.50 156 PRO A N 1
ATOM 1047 C CA . PRO A 1 156 ? -30.294 -67.743 -49.360 1.00 89.50 156 PRO A CA 1
ATOM 1048 C C . PRO A 1 156 ? -31.342 -68.025 -50.447 1.00 89.50 156 PRO A C 1
ATOM 1050 O O . PRO A 1 156 ? -31.076 -68.755 -51.397 1.00 89.50 156 PRO A O 1
ATOM 1053 N N . ASN A 1 157 ? -32.553 -67.482 -50.301 1.00 89.06 157 ASN A N 1
ATOM 1054 C CA . ASN A 1 157 ? -33.651 -67.619 -51.252 1.00 89.06 157 ASN A CA 1
ATOM 1055 C C . ASN A 1 157 ? -34.643 -66.449 -51.093 1.00 89.06 157 ASN A C 1
ATOM 1057 O O . ASN A 1 157 ? -34.459 -65.569 -50.256 1.00 89.06 157 ASN A O 1
ATOM 1061 N N . ASN A 1 158 ? -35.719 -66.442 -51.878 1.00 90.31 158 ASN A N 1
ATOM 1062 C CA . ASN A 1 158 ? -36.724 -65.365 -51.886 1.00 90.31 158 ASN A CA 1
ATOM 1063 C C . ASN A 1 158 ? -37.651 -65.345 -50.659 1.00 90.31 158 ASN A C 1
ATOM 1065 O O . ASN A 1 158 ? -38.515 -64.480 -50.537 1.00 90.31 158 ASN A O 1
ATOM 1069 N N . THR A 1 159 ? -37.539 -66.345 -49.788 1.00 90.44 159 THR A N 1
ATOM 1070 C CA . THR A 1 159 ? -38.401 -66.533 -48.619 1.00 90.44 159 THR A CA 1
ATOM 1071 C C . THR A 1 159 ? -37.655 -66.405 -47.296 1.00 90.44 159 THR A C 1
ATOM 1073 O O . THR A 1 159 ? -38.292 -66.459 -46.250 1.00 90.44 159 THR A O 1
ATOM 1076 N N . THR A 1 160 ? -36.340 -66.196 -47.327 1.00 95.19 160 THR A N 1
ATOM 1077 C CA . THR A 1 160 ? -35.503 -66.109 -46.133 1.00 95.19 160 THR A CA 1
ATOM 1078 C C . THR A 1 160 ? -34.522 -64.950 -46.268 1.00 95.19 160 THR A C 1
ATOM 1080 O O . THR A 1 160 ? -33.748 -64.910 -47.225 1.00 95.19 160 THR A O 1
ATOM 1083 N N . SER A 1 161 ? -34.535 -64.018 -45.313 1.00 96.50 161 SER A N 1
ATOM 1084 C CA . SER A 1 161 ? -33.632 -62.861 -45.323 1.00 96.50 161 SER A CA 1
ATOM 1085 C C . SER A 1 161 ? -32.208 -63.190 -44.880 1.00 96.50 161 SER A C 1
ATOM 1087 O O . SER A 1 161 ? -31.930 -64.265 -44.344 1.00 96.50 161 SER A O 1
ATOM 1089 N N . GLY A 1 162 ? -31.288 -62.266 -45.167 1.00 97.06 162 GLY A N 1
ATOM 1090 C CA . GLY A 1 162 ? -29.880 -62.401 -44.813 1.00 97.06 162 GLY A CA 1
ATOM 1091 C C . GLY A 1 162 ? -29.630 -62.224 -43.317 1.00 97.06 162 GLY A C 1
ATOM 1092 O O . GLY A 1 162 ? -30.208 -61.339 -42.683 1.00 97.06 162 GLY A O 1
ATOM 1093 N N . GLY A 1 163 ? -28.756 -63.054 -42.753 1.00 97.56 163 GLY A N 1
ATOM 1094 C CA . GLY A 1 163 ? -28.272 -62.919 -41.382 1.00 97.56 163 GLY A CA 1
ATOM 1095 C C . GLY A 1 163 ? -27.292 -61.752 -41.242 1.00 97.56 163 GLY A C 1
ATOM 1096 O O . GLY A 1 163 ? -26.521 -61.453 -42.155 1.00 97.56 163 GLY A O 1
ATOM 1097 N N . GLY A 1 164 ? -27.319 -61.088 -40.090 1.00 97.75 164 GLY A N 1
ATOM 1098 C CA . GLY A 1 164 ? -26.376 -60.030 -39.737 1.00 97.75 164 GLY A CA 1
ATOM 1099 C C . GLY A 1 164 ? -25.012 -60.581 -39.314 1.00 97.75 164 GLY A C 1
ATOM 1100 O O . GLY A 1 164 ? -24.905 -61.683 -38.764 1.00 97.75 164 GLY A O 1
ATOM 1101 N N . GLY A 1 165 ? -23.953 -59.814 -39.562 1.00 97.56 165 GLY A N 1
ATOM 1102 C CA . GLY A 1 165 ? -22.590 -60.158 -39.163 1.00 97.56 165 GLY A CA 1
ATOM 1103 C C . GLY A 1 165 ? -22.368 -60.017 -37.655 1.00 97.56 165 GLY A C 1
ATOM 1104 O O . GLY A 1 165 ? -22.934 -59.137 -37.010 1.00 97.56 165 GLY A O 1
ATOM 1105 N N . GLY A 1 166 ? -21.532 -60.873 -37.069 1.00 96.44 166 GLY A N 1
ATOM 1106 C CA . GLY A 1 166 ? -21.169 -60.780 -35.652 1.00 96.44 166 GLY A CA 1
ATOM 1107 C C . GLY A 1 166 ? -20.201 -59.624 -35.388 1.00 96.44 166 GLY A C 1
ATOM 1108 O O . GLY A 1 166 ? -19.315 -59.357 -36.203 1.00 96.44 166 GLY A O 1
ATOM 1109 N N . GLY A 1 167 ? -20.335 -58.959 -34.242 1.00 95.19 167 GLY A N 1
ATOM 1110 C CA . GLY A 1 167 ? -19.393 -57.945 -33.773 1.00 95.19 167 GLY A CA 1
ATOM 1111 C C . GLY A 1 167 ? -18.011 -58.538 -33.486 1.00 95.19 167 GLY A C 1
ATOM 1112 O O . GLY A 1 167 ? -17.873 -59.710 -33.112 1.00 95.19 167 GLY A O 1
ATOM 1113 N N . ALA A 1 168 ? -16.961 -57.743 -33.682 1.00 94.25 168 ALA A N 1
ATOM 1114 C CA . ALA A 1 168 ? -15.607 -58.137 -33.306 1.00 94.25 168 ALA A CA 1
ATOM 1115 C C . ALA A 1 168 ? -15.446 -58.208 -31.778 1.00 94.25 168 ALA A C 1
ATOM 1117 O O . ALA A 1 168 ? -16.108 -57.492 -31.035 1.00 94.25 168 ALA A O 1
ATOM 1118 N N . GLY A 1 169 ? -14.557 -59.075 -31.293 1.00 90.12 169 GLY A N 1
ATOM 1119 C CA . GLY A 1 169 ? -14.251 -59.193 -29.865 1.00 90.12 169 GLY A CA 1
ATOM 1120 C C . GLY A 1 169 ? -12.750 -59.221 -29.613 1.00 90.12 169 GLY A C 1
ATOM 1121 O O . GLY A 1 169 ? -11.957 -59.372 -30.546 1.00 90.12 169 GLY A O 1
ATOM 1122 N N . THR A 1 170 ? -12.343 -59.160 -28.345 1.00 87.31 170 THR A N 1
ATOM 1123 C CA . THR A 1 170 ? -10.911 -59.155 -27.986 1.00 87.31 170 THR A CA 1
ATOM 1124 C C . THR A 1 170 ? -10.189 -60.422 -28.472 1.00 87.31 170 THR A C 1
ATOM 1126 O O . THR A 1 170 ? -9.003 -60.388 -28.787 1.00 87.31 170 THR A O 1
ATOM 1129 N N . GLY A 1 171 ? -10.922 -61.535 -28.617 1.00 84.19 171 GLY A N 1
ATOM 1130 C CA . GLY A 1 171 ? -10.425 -62.815 -29.130 1.00 84.19 171 GLY A CA 1
ATOM 1131 C C . GLY A 1 171 ? -10.400 -62.967 -30.659 1.00 84.19 171 GLY A C 1
ATOM 1132 O O . GLY A 1 171 ? -10.098 -64.057 -31.147 1.00 84.19 171 GLY A O 1
ATOM 1133 N N . GLY A 1 172 ? -10.752 -61.940 -31.443 1.00 89.38 172 GLY A N 1
ATOM 1134 C CA . GLY A 1 172 ? -10.617 -61.961 -32.905 1.00 89.38 172 GLY A CA 1
ATOM 1135 C C . GLY A 1 172 ? -11.741 -61.267 -33.680 1.00 89.38 172 GLY A C 1
ATOM 1136 O O . GLY A 1 172 ? -12.726 -60.806 -33.109 1.00 89.38 172 GLY A O 1
ATOM 1137 N N . ASN A 1 173 ? -11.598 -61.253 -35.012 1.00 93.50 173 ASN A N 1
ATOM 1138 C CA . ASN A 1 173 ? -12.578 -60.669 -35.937 1.00 93.50 173 ASN A CA 1
ATOM 1139 C C . ASN A 1 173 ? -13.993 -61.215 -35.701 1.00 93.50 173 ASN A C 1
ATOM 1141 O O . ASN A 1 173 ? -14.163 -62.392 -35.344 1.00 93.50 173 ASN A O 1
ATOM 1145 N N . GLY A 1 174 ? -14.994 -60.382 -35.964 1.00 94.12 174 GLY A N 1
ATOM 1146 C CA . GLY A 1 174 ? -16.390 -60.791 -35.977 1.00 94.12 174 GLY A CA 1
ATOM 1147 C C . GLY A 1 174 ? -16.620 -61.923 -36.977 1.00 94.12 174 GLY A C 1
ATOM 1148 O O . GLY A 1 174 ? -15.926 -62.035 -37.992 1.00 94.12 174 GLY A O 1
ATOM 1149 N N . ARG A 1 175 ? -17.541 -62.832 -36.654 1.00 96.06 175 ARG A N 1
ATOM 1150 C CA . ARG A 1 175 ? -17.868 -63.954 -37.543 1.00 96.06 175 ARG A CA 1
ATOM 1151 C C . ARG A 1 175 ? -18.844 -63.470 -38.608 1.00 96.06 175 ARG A C 1
ATOM 1153 O O . ARG A 1 175 ? -19.822 -62.807 -38.277 1.00 96.06 175 ARG A O 1
ATOM 1160 N N . ASN A 1 176 ? -18.580 -63.801 -39.867 1.00 97.25 176 ASN A N 1
ATOM 1161 C CA . ASN A 1 176 ? -19.509 -63.502 -40.954 1.00 97.25 176 ASN A CA 1
ATOM 1162 C C . ASN A 1 176 ? -20.807 -64.299 -40.769 1.00 97.25 176 ASN A C 1
ATOM 1164 O O . ASN A 1 176 ? -20.781 -65.403 -40.218 1.00 97.25 176 ASN A O 1
ATOM 1168 N N . ALA A 1 177 ? -21.917 -63.746 -41.245 1.00 96.94 177 ALA A N 1
ATOM 1169 C CA . ALA A 1 177 ? -23.140 -64.507 -41.449 1.00 96.94 177 ALA A CA 1
ATOM 1170 C C . ALA A 1 177 ? -22.972 -65.535 -42.582 1.00 96.94 177 ALA A C 1
ATOM 1172 O O . ALA A 1 177 ? -22.010 -65.491 -43.354 1.00 96.94 177 ALA A O 1
ATOM 1173 N N . THR A 1 178 ? -23.888 -66.499 -42.657 1.00 96.69 178 THR A N 1
ATOM 1174 C CA . THR A 1 178 ? -23.953 -67.473 -43.757 1.00 96.69 178 THR A CA 1
ATOM 1175 C C . THR A 1 178 ? -25.414 -67.744 -44.106 1.00 96.69 178 THR A C 1
ATOM 1177 O O . THR A 1 178 ? -26.137 -68.410 -43.355 1.00 96.69 178 THR A O 1
ATOM 1180 N N . GLY A 1 179 ? -25.866 -67.193 -45.231 1.00 94.25 179 GLY A N 1
ATOM 1181 C CA . GLY A 1 179 ? -27.270 -67.128 -45.618 1.00 94.25 179 GLY A CA 1
ATOM 1182 C C . GLY A 1 179 ? -28.103 -66.446 -44.532 1.00 94.25 179 GLY A C 1
ATOM 1183 O O . GLY A 1 179 ? -27.884 -65.289 -44.194 1.00 94.25 179 GLY A O 1
ATOM 1184 N N . ALA A 1 180 ? -29.043 -67.188 -43.945 1.00 94.81 180 ALA A N 1
ATOM 1185 C CA . ALA A 1 180 ? -29.886 -66.711 -42.846 1.00 94.81 180 ALA A CA 1
ATOM 1186 C C . ALA A 1 180 ? -29.240 -66.859 -41.456 1.00 94.81 180 ALA A C 1
ATOM 1188 O O . ALA A 1 180 ? -29.753 -66.331 -40.470 1.00 94.81 180 ALA A O 1
ATOM 1189 N N . THR A 1 181 ? -28.135 -67.601 -41.348 1.00 97.12 181 THR A N 1
ATOM 1190 C CA . THR A 1 181 ? -27.481 -67.858 -40.061 1.00 97.12 181 THR A CA 1
ATOM 1191 C C . THR A 1 181 ? -26.688 -66.628 -39.647 1.00 97.12 181 THR A C 1
ATOM 1193 O O . THR A 1 181 ? -25.794 -66.191 -40.374 1.00 97.12 181 THR A O 1
ATOM 1196 N N . ALA A 1 182 ? -27.004 -66.087 -38.473 1.00 96.62 182 ALA A N 1
ATOM 1197 C CA . ALA A 1 182 ? -26.275 -64.975 -37.883 1.00 96.62 182 ALA A CA 1
ATOM 1198 C C . ALA A 1 182 ? -24.784 -65.285 -37.708 1.00 96.62 182 ALA A C 1
ATOM 1200 O O . ALA A 1 182 ? -24.399 -66.403 -37.349 1.00 96.62 182 ALA A O 1
ATOM 1201 N N . GLY A 1 183 ? -23.945 -64.260 -37.845 1.00 96.50 183 GLY A N 1
ATOM 1202 C CA . GLY A 1 183 ? -22.569 -64.333 -37.377 1.00 96.50 183 GLY A CA 1
ATOM 1203 C C . GLY A 1 183 ? -22.536 -64.587 -35.869 1.00 96.50 183 GLY A C 1
ATOM 1204 O O . GLY A 1 183 ? -23.065 -63.796 -35.091 1.00 96.50 183 GLY A O 1
ATOM 1205 N N . ALA A 1 184 ? -21.944 -65.704 -35.445 1.00 93.44 184 ALA A N 1
ATOM 1206 C CA . ALA A 1 184 ? -21.945 -66.096 -34.035 1.00 93.44 184 ALA A CA 1
ATOM 1207 C C . ALA A 1 184 ? -21.131 -65.136 -33.143 1.00 93.44 184 ALA A C 1
ATOM 1209 O O . ALA A 1 184 ? -20.154 -64.529 -33.589 1.00 93.44 184 ALA A O 1
ATOM 1210 N N . LEU A 1 185 ? -21.514 -65.059 -31.862 1.00 91.38 185 LEU A N 1
ATOM 1211 C CA . LEU A 1 185 ? -20.845 -64.242 -30.844 1.00 91.38 185 LEU A CA 1
ATOM 1212 C C . LEU A 1 185 ? -19.371 -64.633 -30.634 1.00 91.38 185 LEU A C 1
ATOM 1214 O O . LEU A 1 185 ? -18.942 -65.758 -30.920 1.00 91.38 185 LEU A O 1
ATOM 1218 N N . ARG A 1 186 ? -18.593 -63.707 -30.072 1.00 87.44 186 ARG A N 1
ATOM 1219 C CA . ARG A 1 186 ? -17.230 -63.934 -29.573 1.00 87.44 186 ARG A CA 1
ATOM 1220 C C . ARG A 1 186 ? -17.240 -63.959 -28.045 1.00 87.44 186 ARG A C 1
ATOM 1222 O O . ARG A 1 186 ? -17.897 -63.135 -27.424 1.00 87.44 186 ARG A O 1
ATOM 1229 N N . ASN A 1 187 ? -16.443 -64.850 -27.448 1.00 62.94 187 ASN A N 1
ATOM 1230 C CA . ASN A 1 187 ? -16.390 -65.094 -25.994 1.00 62.94 187 ASN A CA 1
ATOM 1231 C C . ASN A 1 187 ? -15.915 -63.880 -25.154 1.00 62.94 187 ASN A C 1
ATOM 1233 O O . ASN A 1 187 ? -15.873 -63.945 -23.934 1.00 62.94 187 ASN A O 1
ATOM 1237 N N . THR A 1 188 ? -15.547 -62.770 -25.800 1.00 72.81 188 THR A N 1
ATOM 1238 C CA . THR A 1 188 ? -15.053 -61.544 -25.164 1.00 72.81 188 THR A CA 1
ATOM 1239 C C . THR A 1 188 ? -15.468 -60.294 -25.959 1.00 72.81 188 THR A C 1
ATOM 1241 O O . THR A 1 188 ? -14.677 -59.704 -26.697 1.00 72.81 188 THR A O 1
ATOM 1244 N N . GLY A 1 189 ? -16.738 -59.901 -25.830 1.00 75.88 189 GLY A N 1
ATOM 1245 C CA . GLY A 1 189 ? -17.233 -58.564 -26.200 1.00 75.88 189 GLY A CA 1
ATOM 1246 C C . GLY A 1 189 ? -17.853 -58.393 -27.594 1.00 75.88 189 GLY A C 1
ATOM 1247 O O . GLY A 1 189 ? -18.415 -57.342 -27.849 1.00 75.88 189 GLY A O 1
ATOM 1248 N N . GLY A 1 190 ? -17.811 -59.393 -28.482 1.00 90.81 190 GLY A N 1
ATOM 1249 C CA . GLY A 1 190 ? -18.441 -59.302 -29.810 1.00 90.81 190 GLY A CA 1
ATOM 1250 C C . GLY A 1 190 ? -19.818 -59.961 -29.843 1.00 90.81 190 GLY A C 1
ATOM 1251 O O . GLY A 1 190 ? -19.912 -61.185 -29.708 1.00 90.81 190 GLY A O 1
ATOM 1252 N N . GLY A 1 191 ? -20.877 -59.173 -30.021 1.00 94.44 191 GLY A N 1
ATOM 1253 C CA . GLY A 1 191 ? -22.251 -59.668 -30.065 1.00 94.44 191 GLY A CA 1
ATOM 1254 C C . GLY A 1 191 ? -22.554 -60.481 -31.325 1.00 94.44 191 GLY A C 1
ATOM 1255 O O . GLY A 1 191 ? -21.985 -60.241 -32.390 1.00 94.44 191 GLY A O 1
ATOM 1256 N N . ALA A 1 192 ? -23.445 -61.470 -31.222 1.00 96.62 192 ALA A N 1
ATOM 1257 C CA . ALA A 1 192 ? -23.934 -62.182 -32.404 1.00 96.62 192 ALA A CA 1
ATOM 1258 C C . ALA A 1 192 ? -24.742 -61.235 -33.308 1.00 96.62 192 ALA A C 1
ATOM 1260 O O . ALA A 1 192 ? -25.419 -60.335 -32.810 1.00 96.62 192 ALA A O 1
ATOM 1261 N N . GLY A 1 193 ? -24.706 -61.451 -34.620 1.00 97.00 193 GLY A N 1
ATOM 1262 C CA . GLY A 1 193 ? -25.630 -60.772 -35.525 1.00 97.00 193 GLY A CA 1
ATOM 1263 C C . GLY A 1 193 ? -27.074 -61.259 -35.355 1.00 97.00 193 GLY A C 1
ATOM 1264 O O . GLY A 1 193 ? -27.339 -62.251 -34.673 1.00 97.00 193 GLY A O 1
ATOM 1265 N N . GLY A 1 194 ? -28.019 -60.573 -35.989 1.00 97.00 194 GLY A N 1
ATOM 1266 C CA . GLY A 1 194 ? -29.408 -61.015 -36.072 1.00 97.00 194 GLY A CA 1
ATOM 1267 C C . GLY A 1 194 ? -29.554 -62.199 -37.027 1.00 97.00 194 GLY A C 1
ATOM 1268 O O . GLY A 1 194 ? -28.935 -62.222 -38.093 1.00 97.00 194 GLY A O 1
ATOM 1269 N N . ALA A 1 195 ? -30.380 -63.187 -36.681 1.00 97.38 195 ALA A N 1
ATOM 1270 C CA . ALA A 1 195 ? -30.721 -64.267 -37.606 1.00 97.38 195 ALA A CA 1
ATOM 1271 C C . ALA A 1 195 ? -31.720 -63.777 -38.669 1.00 97.38 195 ALA A C 1
ATOM 1273 O O . ALA A 1 195 ? -32.614 -62.986 -38.373 1.00 97.38 195 ALA A O 1
ATOM 1274 N N . GLY A 1 196 ? -31.569 -64.250 -39.905 1.00 95.88 196 GLY A N 1
ATOM 1275 C CA . GLY A 1 196 ? -32.520 -63.996 -40.984 1.00 95.88 196 GLY A CA 1
ATOM 1276 C C . GLY A 1 196 ? -33.912 -64.541 -40.658 1.00 95.88 196 GLY A C 1
ATOM 1277 O O . GLY A 1 196 ? -34.054 -65.561 -39.983 1.00 95.88 196 GLY A O 1
ATOM 1278 N N . VAL A 1 197 ? -34.951 -63.878 -41.161 1.00 96.38 197 VAL A N 1
ATOM 1279 C CA . VAL A 1 197 ? -36.354 -64.242 -40.933 1.00 96.38 197 VAL A CA 1
ATOM 1280 C C . VAL A 1 197 ? -36.922 -65.022 -42.120 1.00 96.38 197 VAL A C 1
ATOM 1282 O O . VAL A 1 197 ? -36.642 -64.711 -43.278 1.00 96.38 197 VAL A O 1
ATOM 1285 N N . THR A 1 198 ? -37.728 -66.049 -41.838 1.00 94.31 198 THR A N 1
ATOM 1286 C CA . THR A 1 198 ? -38.400 -66.911 -42.837 1.00 94.31 198 THR A CA 1
ATOM 1287 C C . THR A 1 198 ? -39.869 -66.539 -43.073 1.00 94.31 198 THR A C 1
ATOM 1289 O O . THR A 1 198 ? -40.511 -67.035 -43.997 1.00 94.31 198 THR A O 1
ATOM 1292 N N . VAL A 1 199 ? -40.417 -65.650 -42.244 1.00 92.19 199 VAL A N 1
ATOM 1293 C CA . VAL A 1 199 ? -41.797 -65.146 -42.311 1.00 92.19 199 VAL A CA 1
ATOM 1294 C C . VAL A 1 199 ? -41.794 -63.649 -42.612 1.00 92.19 199 VAL A C 1
ATOM 1296 O O . VAL A 1 199 ? -40.751 -63.011 -42.508 1.00 92.19 199 VAL A O 1
ATOM 1299 N N . VAL A 1 200 ? -42.924 -63.099 -43.070 1.00 93.88 200 VAL A N 1
ATOM 1300 C CA . VAL A 1 200 ? -43.044 -61.648 -43.305 1.00 93.88 200 VAL A CA 1
ATOM 1301 C C . VAL A 1 200 ? -42.901 -60.950 -41.954 1.00 93.88 200 VAL A C 1
ATOM 1303 O O . VAL A 1 200 ? -43.758 -61.109 -41.091 1.00 93.88 200 VAL A O 1
ATOM 1306 N N . SER A 1 201 ? -41.764 -60.296 -41.737 1.00 94.81 201 SER A N 1
ATOM 1307 C CA . SER A 1 201 ? -41.379 -59.710 -40.456 1.00 94.81 201 SER A CA 1
ATOM 1308 C C . SER A 1 201 ? -40.218 -58.742 -40.645 1.00 94.81 201 SER A C 1
ATOM 1310 O O . SER A 1 201 ? -39.399 -58.883 -41.561 1.00 94.81 201 SER A O 1
ATOM 1312 N N . TRP A 1 202 ? -40.112 -57.810 -39.701 1.00 96.50 202 TRP A N 1
ATOM 1313 C CA . TRP A 1 202 ? -38.883 -57.068 -39.461 1.00 96.50 202 TRP A CA 1
ATOM 1314 C C . TRP A 1 202 ? -37.736 -58.034 -39.175 1.00 96.50 202 TRP A C 1
ATOM 1316 O O . TRP A 1 202 ? -37.941 -59.081 -38.550 1.00 96.50 202 TRP A O 1
ATOM 1326 N N . GLY A 1 203 ? -36.537 -57.684 -39.637 1.00 96.00 203 GLY A N 1
ATOM 1327 C CA . GLY A 1 203 ? -35.342 -58.467 -39.347 1.00 96.00 203 GLY A CA 1
ATOM 1328 C C . GLY A 1 203 ? -35.054 -58.535 -37.844 1.00 96.00 203 GLY A C 1
ATOM 1329 O O . GLY A 1 203 ? -35.366 -57.615 -37.085 1.00 96.00 203 GLY A O 1
ATOM 1330 N N . THR A 1 204 ? -34.440 -59.626 -37.392 1.00 97.75 204 THR A N 1
ATOM 1331 C CA . THR A 1 204 ? -33.996 -59.756 -35.999 1.00 97.75 204 THR A CA 1
ATOM 1332 C C . THR A 1 204 ? -32.846 -58.789 -35.709 1.00 97.75 204 THR A C 1
ATOM 1334 O O . THR A 1 204 ? -31.932 -58.639 -36.522 1.00 97.75 204 THR A O 1
ATOM 1337 N N . ALA A 1 205 ? -32.885 -58.123 -34.553 1.00 97.62 205 ALA A N 1
ATOM 1338 C CA . ALA A 1 205 ? -31.809 -57.241 -34.113 1.00 97.62 205 ALA A CA 1
ATOM 1339 C C . ALA A 1 205 ? -30.522 -58.026 -33.804 1.00 97.62 205 ALA A C 1
ATOM 1341 O O . ALA A 1 205 ? -30.572 -59.194 -33.414 1.00 97.62 205 ALA A O 1
ATOM 1342 N N . GLY A 1 206 ? -29.371 -57.378 -33.973 1.00 96.50 206 GLY A N 1
ATOM 1343 C CA . GLY A 1 206 ? -28.103 -57.898 -33.471 1.00 96.50 206 GLY A CA 1
ATOM 1344 C C . GLY A 1 206 ? -28.014 -57.804 -31.947 1.00 96.50 206 GLY A C 1
ATOM 1345 O O . GLY A 1 206 ? -28.708 -57.008 -31.312 1.00 96.50 206 GLY A O 1
ATOM 1346 N N . ASN A 1 207 ? -27.123 -58.593 -31.354 1.00 95.50 207 ASN A N 1
ATOM 1347 C CA . ASN A 1 207 ? -26.823 -58.538 -29.926 1.00 95.50 207 ASN A CA 1
ATOM 1348 C C . ASN A 1 207 ? -25.670 -57.571 -29.640 1.00 95.50 207 ASN A C 1
ATOM 1350 O O . ASN A 1 207 ? -24.751 -57.417 -30.448 1.00 95.50 207 ASN A O 1
ATOM 1354 N N . ILE A 1 208 ? -25.689 -56.958 -28.456 1.00 91.00 208 ILE A N 1
ATOM 1355 C CA . ILE A 1 208 ? -24.565 -56.152 -27.968 1.00 91.00 208 ILE A CA 1
ATOM 1356 C C . ILE A 1 208 ? -23.319 -57.033 -27.727 1.00 91.00 208 ILE A C 1
ATOM 1358 O O . ILE A 1 208 ? -23.443 -58.185 -27.313 1.00 91.00 208 ILE A O 1
ATOM 1362 N N . TYR A 1 209 ? -22.098 -56.563 -27.987 1.00 89.81 209 TYR A N 1
ATOM 1363 C CA . TYR A 1 209 ? -21.739 -55.270 -28.583 1.00 89.81 209 TYR A CA 1
ATOM 1364 C C . TYR A 1 209 ? -21.459 -55.421 -30.083 1.00 89.81 209 TYR A C 1
ATOM 1366 O O . TYR A 1 209 ? -20.763 -56.349 -30.509 1.00 89.81 209 TYR A O 1
ATOM 1374 N N . GLY A 1 210 ? -22.022 -54.520 -30.888 1.00 93.50 210 GLY A N 1
ATOM 1375 C CA . GLY A 1 210 ? -21.706 -54.413 -32.312 1.00 93.50 210 GLY A CA 1
ATOM 1376 C C . GLY A 1 210 ? -22.225 -55.526 -33.234 1.00 93.50 210 GLY A C 1
ATOM 1377 O O . GLY A 1 210 ? -21.735 -55.635 -34.354 1.00 93.50 210 GLY A O 1
ATOM 1378 N N . GLY A 1 211 ? -23.176 -56.375 -32.834 1.00 96.88 211 GLY A N 1
ATOM 1379 C CA . GLY A 1 211 ? -23.819 -57.324 -33.755 1.00 96.88 211 GLY A CA 1
ATOM 1380 C C . GLY A 1 211 ? -24.661 -56.615 -34.826 1.00 96.88 211 GLY A C 1
ATOM 1381 O O . GLY A 1 211 ? -25.459 -55.737 -34.505 1.00 96.88 211 GLY A O 1
ATOM 1382 N N . GLY A 1 212 ? -24.503 -56.982 -36.099 1.00 97.25 212 GLY A N 1
ATOM 1383 C CA . GLY A 1 212 ? -25.299 -56.441 -37.206 1.00 97.25 212 GLY A CA 1
ATOM 1384 C C . GLY A 1 212 ? -26.731 -56.984 -37.217 1.00 97.25 212 GLY A C 1
ATOM 1385 O O . GLY A 1 212 ? -26.966 -58.125 -36.823 1.00 97.25 212 GLY A O 1
ATOM 1386 N N . GLY A 1 213 ? -27.699 -56.189 -37.667 1.00 97.62 213 GLY A N 1
ATOM 1387 C CA . GLY A 1 213 ? -29.102 -56.606 -37.769 1.00 97.62 213 GLY A CA 1
ATOM 1388 C C . GLY A 1 213 ? -29.379 -57.486 -38.993 1.00 97.62 213 GLY A C 1
ATOM 1389 O O . GLY A 1 213 ? -28.718 -57.357 -40.019 1.00 97.62 213 GLY A O 1
ATOM 1390 N N . ALA A 1 214 ? -30.358 -58.386 -38.918 1.00 97.56 214 ALA A N 1
ATOM 1391 C CA . ALA A 1 214 ? -30.761 -59.212 -40.060 1.00 97.56 214 ALA A CA 1
ATOM 1392 C C . ALA A 1 214 ? -31.602 -58.433 -41.078 1.00 97.56 214 ALA A C 1
ATOM 1394 O O . ALA A 1 214 ? -32.261 -57.459 -40.723 1.00 97.56 214 ALA A O 1
ATOM 1395 N N . GLY A 1 215 ? -31.655 -58.886 -42.329 1.00 96.62 215 GLY A N 1
ATOM 1396 C CA . GLY A 1 215 ? -32.546 -58.300 -43.332 1.00 96.62 215 GLY A CA 1
ATOM 1397 C C . GLY A 1 215 ? -34.031 -58.510 -43.009 1.00 96.62 215 GLY A C 1
ATOM 1398 O O . GLY A 1 215 ? -34.404 -59.481 -42.347 1.00 96.62 215 GLY A O 1
ATOM 1399 N N . GLY A 1 216 ? -34.889 -57.618 -43.495 1.00 95.50 216 GLY A N 1
ATOM 1400 C CA . GLY A 1 216 ? -36.345 -57.746 -43.415 1.00 95.50 216 GLY A CA 1
ATOM 1401 C C . GLY A 1 216 ? -36.927 -58.648 -44.504 1.00 95.50 216 GLY A C 1
ATOM 1402 O O . GLY A 1 216 ? -36.289 -58.917 -45.532 1.00 95.50 216 GLY A O 1
ATOM 1403 N N . ARG A 1 217 ? -38.168 -59.102 -44.301 1.00 94.12 217 ARG A N 1
ATOM 1404 C CA . ARG A 1 217 ? -38.941 -59.834 -45.310 1.00 94.12 217 ARG A CA 1
ATOM 1405 C C . ARG A 1 217 ? -40.348 -59.259 -45.435 1.00 94.12 217 ARG A C 1
ATOM 1407 O O . ARG A 1 217 ? -41.108 -59.319 -44.476 1.00 94.12 217 ARG A O 1
ATOM 1414 N N . GLY A 1 218 ? -40.690 -58.836 -46.651 1.00 90.38 218 GLY A N 1
ATOM 1415 C CA . GLY A 1 218 ? -41.984 -58.271 -47.030 1.00 90.38 218 GLY A CA 1
ATOM 1416 C C . GLY A 1 218 ? -41.870 -56.824 -47.521 1.00 90.38 218 GLY A C 1
ATOM 1417 O O . GLY A 1 218 ? -40.777 -56.264 -47.570 1.00 90.38 218 GLY A O 1
ATOM 1418 N N . ALA A 1 219 ? -42.982 -56.254 -47.994 1.00 87.00 219 ALA A N 1
ATOM 1419 C CA . ALA A 1 219 ? -42.993 -54.969 -48.701 1.00 87.00 219 ALA A CA 1
ATOM 1420 C C . ALA A 1 219 ? -42.894 -53.749 -47.772 1.00 87.00 219 ALA A C 1
ATOM 1422 O O . ALA A 1 219 ? -42.514 -52.669 -48.221 1.00 87.00 219 ALA A O 1
ATOM 1423 N N . THR A 1 220 ? -43.251 -53.919 -46.500 1.00 90.38 220 THR A N 1
ATOM 1424 C CA . THR A 1 220 ? -43.321 -52.848 -45.496 1.00 90.38 220 THR A CA 1
ATOM 1425 C C . THR A 1 220 ? -42.384 -53.087 -44.319 1.00 90.38 220 THR A C 1
ATOM 1427 O O . THR A 1 220 ? -42.315 -52.274 -43.402 1.00 90.38 220 THR A O 1
ATOM 1430 N N . GLU A 1 221 ? -41.655 -54.199 -44.334 1.00 94.88 221 GLU A N 1
ATOM 1431 C CA . GLU A 1 221 ? -40.845 -54.669 -43.224 1.00 94.88 221 GLU A CA 1
ATOM 1432 C C . GLU A 1 221 ? -39.385 -54.257 -43.399 1.00 94.88 221 GLU A C 1
ATOM 1434 O O . GLU A 1 221 ? -38.706 -54.608 -44.373 1.00 94.88 221 GLU A O 1
ATOM 1439 N N . GLY A 1 222 ? -38.900 -53.524 -42.404 1.00 94.00 222 GLY A N 1
ATOM 1440 C CA . GLY A 1 222 ? -37.518 -53.099 -42.314 1.00 94.00 222 GLY A CA 1
ATOM 1441 C C . GLY A 1 222 ? -36.549 -54.198 -41.881 1.00 94.00 222 GLY A C 1
ATOM 1442 O O . GLY A 1 222 ? -36.933 -55.288 -41.446 1.00 94.00 222 GLY A O 1
ATOM 1443 N N . GLY A 1 223 ? -35.258 -53.904 -41.980 1.00 95.94 223 GLY A N 1
ATOM 1444 C CA . GLY A 1 223 ? -34.221 -54.729 -41.379 1.00 95.94 223 GLY A CA 1
ATOM 1445 C C . GLY A 1 223 ? -34.117 -54.533 -39.869 1.00 95.94 223 GLY A C 1
ATOM 1446 O O . GLY A 1 223 ? -34.543 -53.525 -39.301 1.00 95.94 223 GLY A O 1
ATOM 1447 N N . GLY A 1 224 ? -33.530 -55.526 -39.211 1.00 96.94 224 GLY A N 1
ATOM 1448 C CA . GLY A 1 224 ? -33.298 -55.521 -37.776 1.00 96.94 224 GLY A CA 1
ATOM 1449 C C . GLY A 1 224 ? -32.298 -54.457 -37.348 1.00 96.94 224 GLY A C 1
ATOM 1450 O O . GLY A 1 224 ? -31.419 -54.062 -38.123 1.00 96.94 224 GLY A O 1
ATOM 1451 N N . LYS A 1 225 ? -32.427 -54.019 -36.090 1.00 97.06 225 LYS A N 1
ATOM 1452 C CA . LYS A 1 225 ? -31.522 -53.042 -35.483 1.00 97.06 225 LYS A CA 1
ATOM 1453 C C . LYS A 1 225 ? -30.089 -53.574 -35.426 1.00 97.06 225 LYS A C 1
ATOM 1455 O O . LYS A 1 225 ? -29.874 -54.710 -34.997 1.00 97.06 225 LYS A O 1
ATOM 1460 N N . GLY A 1 226 ? -29.114 -52.751 -35.792 1.00 96.69 226 GLY A N 1
ATOM 1461 C CA . GLY A 1 226 ? -27.730 -52.980 -35.379 1.00 96.69 226 GLY A CA 1
ATOM 1462 C C . GLY A 1 226 ? -27.573 -52.766 -33.868 1.00 96.69 226 GLY A C 1
ATOM 1463 O O . GLY A 1 226 ? -28.226 -51.895 -33.294 1.00 96.69 226 GLY A O 1
ATOM 1464 N N . ALA A 1 227 ? -26.742 -53.558 -33.198 1.00 96.25 227 ALA A N 1
ATOM 1465 C CA . ALA A 1 227 ? -26.492 -53.383 -31.770 1.00 96.25 227 ALA A CA 1
ATOM 1466 C C . ALA A 1 227 ? -25.485 -52.262 -31.502 1.00 96.25 227 ALA A C 1
ATOM 1468 O O . ALA A 1 227 ? -24.536 -52.083 -32.266 1.00 96.25 227 ALA A O 1
ATOM 1469 N N . ASP A 1 228 ? -25.659 -51.561 -30.386 1.00 95.88 228 ASP A N 1
ATOM 1470 C CA . ASP A 1 228 ? -24.788 -50.454 -29.991 1.00 95.88 228 ASP A CA 1
ATOM 1471 C C . ASP A 1 228 ? -23.373 -50.952 -29.624 1.00 95.88 228 ASP A C 1
ATOM 1473 O O . ASP A 1 228 ? -23.141 -52.137 -29.340 1.00 95.88 228 ASP A O 1
ATOM 1477 N N . GLY A 1 229 ? -22.414 -50.031 -29.686 1.00 94.00 229 GLY A N 1
ATOM 1478 C CA . GLY A 1 229 ? -21.021 -50.233 -29.312 1.00 94.00 229 GLY A CA 1
ATOM 1479 C C . GLY A 1 229 ? -20.766 -50.120 -27.805 1.00 94.00 229 GLY A C 1
ATOM 1480 O O . GLY A 1 229 ? -21.687 -50.083 -26.990 1.00 94.00 229 GLY A O 1
ATOM 1481 N N . GLN A 1 230 ? -19.489 -50.046 -27.426 1.00 93.12 230 GLN A N 1
ATOM 1482 C CA . GLN A 1 230 ? -19.040 -49.801 -26.049 1.00 93.12 230 GLN A CA 1
ATOM 1483 C C . GLN A 1 230 ? -17.627 -49.207 -26.040 1.00 93.12 230 GLN A C 1
ATOM 1485 O O . GLN A 1 230 ? -16.840 -49.480 -26.947 1.00 93.12 230 GLN A O 1
ATOM 1490 N N . VAL A 1 231 ? -17.286 -48.445 -24.996 1.00 93.88 231 VAL A N 1
ATOM 1491 C CA . VAL A 1 231 ? -15.909 -48.025 -24.691 1.00 93.88 231 VAL A CA 1
ATOM 1492 C C . VAL A 1 231 ? -15.552 -48.399 -23.249 1.00 93.88 231 VAL A C 1
ATOM 1494 O O . VAL A 1 231 ? -16.329 -48.152 -22.333 1.00 93.88 231 VAL A O 1
ATOM 1497 N N . ILE A 1 232 ? -14.378 -48.989 -23.027 1.00 93.00 232 ILE A N 1
ATOM 1498 C CA . ILE A 1 232 ? -13.840 -49.322 -21.700 1.00 93.00 232 ILE A CA 1
ATOM 1499 C C . ILE A 1 232 ? -12.499 -48.613 -21.521 1.00 93.00 232 ILE A C 1
ATOM 1501 O O . ILE A 1 232 ? -11.637 -48.686 -22.394 1.00 93.00 232 ILE A O 1
ATOM 1505 N N . LEU A 1 233 ? -12.320 -47.944 -20.384 1.00 94.00 233 LEU A N 1
ATOM 1506 C CA . LEU A 1 233 ? -11.087 -47.275 -19.977 1.00 94.00 233 LEU A CA 1
ATOM 1507 C C . LEU A 1 233 ? -10.455 -48.033 -18.811 1.00 94.00 233 LEU A C 1
ATOM 1509 O O . LEU A 1 233 ? -11.127 -48.285 -17.815 1.00 94.00 233 LEU A O 1
ATOM 1513 N N . THR A 1 234 ? -9.162 -48.327 -18.893 1.00 91.62 234 THR A N 1
ATOM 1514 C CA . THR A 1 234 ? -8.370 -48.929 -17.817 1.00 91.62 234 THR A CA 1
ATOM 1515 C C . THR A 1 234 ? -7.118 -48.096 -17.567 1.00 91.62 234 THR A C 1
ATOM 1517 O O . THR A 1 234 ? -6.305 -47.910 -18.469 1.00 91.62 234 THR A O 1
ATOM 1520 N N . TYR A 1 235 ? -6.927 -47.592 -16.351 1.00 88.12 235 TYR A N 1
ATOM 1521 C CA . TYR A 1 235 ? -5.782 -46.745 -15.990 1.00 88.12 235 TYR A CA 1
ATOM 1522 C C . TYR A 1 235 ? -5.247 -47.091 -14.606 1.00 88.12 235 TYR A C 1
ATOM 1524 O O . TYR A 1 235 ? -5.903 -47.764 -13.816 1.00 88.12 235 TYR A O 1
ATOM 1532 N N . THR A 1 236 ? -4.053 -46.601 -14.296 1.00 78.50 236 THR A N 1
ATOM 1533 C CA . THR A 1 236 ? -3.429 -46.776 -12.987 1.00 78.50 236 THR A CA 1
ATOM 1534 C C . THR A 1 236 ? -3.057 -45.434 -12.378 1.00 78.50 236 THR A C 1
ATOM 1536 O O . THR A 1 236 ? -2.565 -44.557 -13.085 1.00 78.50 236 THR A O 1
ATOM 1539 N N . THR A 1 237 ? -3.245 -45.277 -11.071 1.00 66.38 237 THR A N 1
ATOM 1540 C CA . THR A 1 237 ? -2.930 -44.037 -10.344 1.00 66.38 237 THR A CA 1
ATOM 1541 C C . THR A 1 237 ? -1.582 -44.135 -9.629 1.00 66.38 237 THR A C 1
ATOM 1543 O O . THR A 1 237 ? -1.409 -45.004 -8.772 1.00 66.38 237 THR A O 1
ATOM 1546 N N . SER A 1 238 ? -0.650 -43.221 -9.924 1.00 62.69 238 SER A N 1
ATOM 1547 C CA . SER A 1 238 ? 0.610 -43.072 -9.178 1.00 62.69 238 SER A CA 1
ATOM 1548 C C . SER A 1 238 ? 0.510 -41.983 -8.107 1.00 62.69 238 SER A C 1
ATOM 1550 O O . SER A 1 238 ? -0.077 -40.925 -8.319 1.00 62.69 238 SER A O 1
ATOM 1552 N N . CYS A 1 239 ? 1.127 -42.235 -6.950 1.00 65.12 239 CYS A N 1
ATOM 1553 C CA . CYS A 1 239 ? 1.120 -41.324 -5.804 1.00 65.12 239 CYS A CA 1
ATOM 1554 C C . CYS A 1 239 ? 2.149 -40.202 -5.991 1.00 65.12 239 CYS A C 1
ATOM 1556 O O . CYS A 1 239 ? 3.324 -40.361 -5.641 1.00 65.12 239 CYS A O 1
ATOM 1558 N N . VAL A 1 240 ? 1.723 -39.081 -6.569 1.00 76.00 240 VAL A N 1
ATOM 1559 C CA . VAL A 1 240 ? 2.566 -37.893 -6.756 1.00 76.00 240 VAL A CA 1
ATOM 1560 C C . VAL A 1 240 ? 2.264 -36.842 -5.693 1.00 76.00 240 VAL A C 1
ATOM 1562 O O . VAL A 1 240 ? 1.138 -36.718 -5.221 1.00 76.00 240 VAL A O 1
ATOM 1565 N N . THR A 1 241 ? 3.291 -36.099 -5.289 1.00 84.50 241 THR A N 1
ATOM 1566 C CA . THR A 1 241 ? 3.110 -34.910 -4.453 1.00 84.50 241 THR A CA 1
ATOM 1567 C C . THR A 1 241 ? 2.328 -33.855 -5.246 1.00 84.50 241 THR A C 1
ATOM 1569 O O . THR A 1 241 ? 2.667 -33.649 -6.416 1.00 84.50 241 THR A O 1
ATOM 1572 N N . PRO A 1 242 ? 1.330 -33.174 -4.647 1.00 89.69 242 PRO A N 1
ATOM 1573 C CA . PRO A 1 242 ? 0.640 -32.061 -5.296 1.00 89.69 242 PRO A CA 1
ATOM 1574 C C . PRO A 1 242 ? 1.611 -31.005 -5.825 1.00 89.69 242 PRO A C 1
ATOM 1576 O O . PRO A 1 242 ? 2.661 -30.765 -5.229 1.00 89.69 242 PRO A O 1
ATOM 1579 N N . THR A 1 243 ? 1.261 -30.353 -6.931 1.00 88.19 243 THR A N 1
ATOM 1580 C CA . THR A 1 243 ? 2.113 -29.335 -7.569 1.00 88.19 243 THR A CA 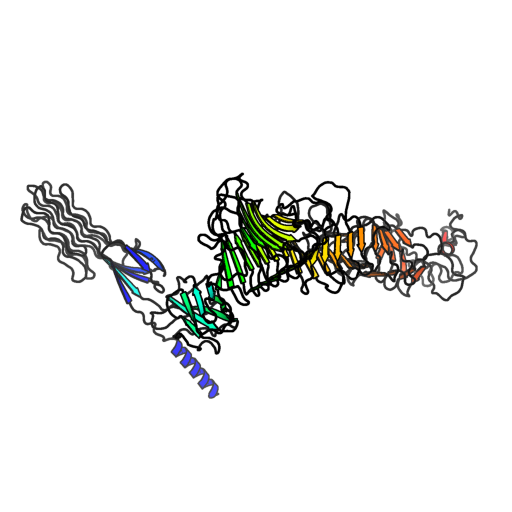1
ATOM 1581 C C . THR A 1 243 ? 1.797 -27.913 -7.109 1.00 88.19 243 THR A C 1
ATOM 1583 O O . THR A 1 243 ? 2.618 -27.020 -7.308 1.00 88.19 243 THR A O 1
ATOM 1586 N N . ALA A 1 244 ? 0.646 -27.690 -6.468 1.00 90.56 244 ALA A N 1
ATOM 1587 C CA . ALA A 1 244 ? 0.225 -26.391 -5.952 1.00 90.56 244 ALA A CA 1
ATOM 1588 C C . ALA A 1 244 ? -0.520 -26.499 -4.610 1.00 90.56 244 ALA A C 1
ATOM 1590 O O . ALA A 1 244 ? -1.277 -27.443 -4.372 1.00 90.56 244 ALA A O 1
ATOM 1591 N N . GLN A 1 245 ? -0.337 -25.490 -3.755 1.00 96.44 245 GLN A N 1
ATOM 1592 C CA . GLN A 1 245 ? -1.095 -25.298 -2.513 1.00 96.44 245 GLN A CA 1
ATOM 1593 C C . GLN A 1 245 ? -2.499 -24.734 -2.799 1.00 96.44 245 GLN A C 1
ATOM 1595 O O . GLN A 1 245 ? -2.711 -24.174 -3.879 1.00 96.44 245 GLN A O 1
ATOM 1600 N N . PRO A 1 246 ? -3.461 -24.842 -1.861 1.00 95.56 246 PRO A N 1
ATOM 1601 C CA . PRO A 1 246 ? -4.703 -24.070 -1.940 1.00 95.56 246 PRO A CA 1
ATOM 1602 C C . PRO A 1 246 ? -4.432 -22.556 -1.886 1.00 95.56 246 PRO A C 1
ATOM 1604 O O . PRO A 1 246 ? -3.349 -22.115 -1.494 1.00 95.56 246 PRO A O 1
ATOM 1607 N N . THR A 1 247 ? -5.428 -21.743 -2.238 1.00 96.06 247 THR A N 1
ATOM 1608 C CA . THR A 1 247 ? -5.334 -20.269 -2.228 1.00 96.06 247 THR A CA 1
ATOM 1609 C C . THR A 1 247 ? -6.500 -19.625 -1.468 1.00 96.06 247 THR A C 1
ATOM 1611 O O . THR A 1 247 ? -7.451 -20.299 -1.091 1.00 96.06 247 THR A O 1
ATOM 1614 N N . GLY A 1 248 ? -6.437 -18.316 -1.196 1.00 92.00 248 GLY A N 1
ATOM 1615 C CA . GLY A 1 248 ? -7.588 -17.549 -0.690 1.00 92.00 248 GLY A CA 1
ATOM 1616 C C . GLY A 1 248 ? -8.096 -17.944 0.704 1.00 92.00 248 GLY A C 1
ATOM 1617 O O . GLY A 1 248 ? -9.296 -18.139 0.873 1.00 92.00 248 GLY A O 1
ATOM 1618 N N . LEU A 1 249 ? -7.207 -18.071 1.698 1.00 94.88 249 LEU A N 1
ATOM 1619 C CA . LEU A 1 249 ? -7.601 -18.361 3.084 1.00 94.88 249 LEU A CA 1
ATOM 1620 C C . LEU A 1 249 ? -8.340 -17.171 3.717 1.00 94.88 249 LEU A C 1
ATOM 1622 O O . LEU A 1 249 ? -7.796 -16.073 3.813 1.00 94.88 249 LEU A O 1
ATOM 1626 N N . VAL A 1 250 ? -9.547 -17.417 4.218 1.00 89.56 250 VAL A N 1
ATOM 1627 C CA . VAL A 1 250 ? -10.369 -16.465 4.974 1.00 89.56 250 VAL A CA 1
ATOM 1628 C C . VAL A 1 250 ? -10.607 -17.034 6.368 1.00 89.56 250 VAL A C 1
ATOM 1630 O O . VAL A 1 250 ? -11.077 -18.160 6.505 1.00 89.56 250 VAL A O 1
ATOM 1633 N N . LEU A 1 251 ? -10.293 -16.256 7.406 1.00 89.69 251 LEU A N 1
ATOM 1634 C CA . LEU A 1 251 ? -10.437 -16.645 8.810 1.00 89.69 251 LEU A CA 1
ATOM 1635 C C . LEU A 1 251 ? -11.391 -15.686 9.527 1.00 89.69 251 LEU A C 1
ATOM 1637 O O . LEU A 1 251 ? -11.298 -14.471 9.364 1.00 89.69 251 LEU A O 1
ATOM 1641 N N . LYS A 1 252 ? -12.293 -16.221 10.352 1.00 86.44 252 LYS A N 1
ATOM 1642 C CA . LYS A 1 252 ? -13.295 -15.442 11.087 1.00 86.44 252 LYS A CA 1
ATOM 1643 C C . LYS A 1 252 ? -13.401 -15.914 12.531 1.00 86.44 252 LYS A C 1
ATOM 1645 O O . LYS A 1 252 ? -13.850 -17.029 12.787 1.00 86.44 252 LYS A O 1
ATOM 1650 N N . ALA A 1 253 ? -13.060 -15.044 13.481 1.00 83.75 253 ALA A N 1
ATOM 1651 C CA . ALA A 1 253 ? -13.379 -15.264 14.888 1.00 83.75 253 ALA A CA 1
ATOM 1652 C C . ALA A 1 253 ? -14.903 -15.224 15.089 1.00 83.75 253 ALA A C 1
ATOM 1654 O O . ALA A 1 253 ? -15.581 -14.238 14.757 1.00 83.75 253 ALA A O 1
ATOM 1655 N N . ILE A 1 254 ? -15.448 -16.322 15.607 1.00 80.94 254 ILE A N 1
ATOM 1656 C CA . ILE A 1 254 ? -16.890 -16.492 15.825 1.00 80.94 254 ILE A CA 1
ATOM 1657 C C . ILE A 1 254 ? -17.263 -16.456 17.308 1.00 80.94 254 ILE A C 1
ATOM 1659 O O . ILE A 1 254 ? -18.413 -16.172 17.627 1.00 80.94 254 ILE A O 1
ATOM 1663 N N . SER A 1 255 ? -16.299 -16.673 18.204 1.00 79.88 255 SER A N 1
ATOM 1664 C CA . SER A 1 255 ? -16.456 -16.492 19.647 1.00 79.88 255 SER A CA 1
ATOM 1665 C C . SER A 1 255 ? -15.107 -16.171 20.306 1.00 79.88 255 SER A C 1
ATOM 1667 O O . SER A 1 255 ? -14.080 -16.025 19.637 1.00 79.88 255 SER A O 1
ATOM 1669 N N . THR A 1 256 ? -15.098 -16.084 21.635 1.00 82.06 256 THR A N 1
ATOM 1670 C CA . THR A 1 256 ? -13.871 -16.004 22.440 1.00 82.06 256 THR A CA 1
ATOM 1671 C C . THR A 1 256 ? -13.046 -17.296 22.409 1.00 82.06 256 THR A C 1
ATOM 1673 O O . THR A 1 256 ? -11.892 -17.287 22.815 1.00 82.06 256 THR A O 1
ATOM 1676 N N . THR A 1 257 ? -13.607 -18.407 21.920 1.00 89.19 257 THR A N 1
ATOM 1677 C CA . THR A 1 257 ? -12.979 -19.737 21.963 1.00 89.19 257 THR A CA 1
ATOM 1678 C C . THR A 1 257 ? -12.996 -20.481 20.625 1.00 89.19 257 THR A C 1
ATOM 1680 O O . THR A 1 257 ? -12.587 -21.646 20.578 1.00 89.19 257 THR A O 1
ATOM 1683 N N . ALA A 1 258 ? -13.450 -19.841 19.537 1.00 90.44 258 ALA A N 1
ATOM 1684 C CA . ALA A 1 258 ? -13.572 -20.480 18.229 1.00 90.44 258 ALA A CA 1
ATOM 1685 C C . ALA A 1 258 ? -13.342 -19.547 17.022 1.00 90.44 258 ALA A C 1
ATOM 1687 O O . ALA A 1 258 ? -13.700 -18.363 17.026 1.00 90.44 258 ALA A O 1
ATOM 1688 N N . ILE A 1 259 ? -12.777 -20.127 15.958 1.00 92.69 259 ILE A N 1
ATOM 1689 C CA . ILE A 1 259 ? -12.490 -19.510 14.654 1.00 92.69 259 ILE A CA 1
ATOM 1690 C C . ILE A 1 259 ? -12.978 -20.444 13.539 1.00 92.69 259 ILE A C 1
ATOM 1692 O O . ILE A 1 259 ? -12.659 -21.631 13.560 1.00 92.69 259 ILE A O 1
ATOM 1696 N N . ASN A 1 260 ? -13.654 -19.894 12.528 1.00 95.44 260 ASN A N 1
ATOM 1697 C CA . ASN A 1 260 ? -13.926 -20.592 11.267 1.00 95.44 260 ASN A CA 1
ATOM 1698 C C . ASN A 1 260 ? -12.911 -20.194 10.199 1.00 95.44 260 ASN A C 1
ATOM 1700 O O . ASN A 1 260 ? -12.526 -19.024 10.122 1.00 95.44 260 ASN A O 1
ATOM 1704 N N . GLY A 1 261 ? -12.527 -21.146 9.353 1.00 94.12 261 GLY A N 1
ATOM 1705 C CA . GLY A 1 261 ? -11.683 -20.908 8.189 1.00 94.12 261 GLY A CA 1
ATOM 1706 C C . GLY A 1 261 ? -12.272 -21.495 6.913 1.00 94.12 261 GLY A C 1
ATOM 1707 O O . GLY A 1 261 ? -12.908 -22.546 6.951 1.00 94.12 261 GLY A O 1
ATOM 1708 N N . THR A 1 262 ? -12.051 -20.820 5.787 1.00 95.12 262 THR A N 1
ATOM 1709 C CA . THR A 1 262 ? -12.394 -21.301 4.439 1.00 95.12 262 THR A CA 1
ATOM 1710 C C . THR A 1 262 ? -11.265 -20.987 3.461 1.00 95.12 262 THR A C 1
ATOM 1712 O O . THR A 1 262 ? -10.603 -19.962 3.618 1.00 95.12 262 THR A O 1
ATOM 1715 N N . PHE A 1 263 ? -11.054 -21.806 2.433 1.00 96.69 263 PHE A N 1
ATOM 1716 C CA . PHE A 1 263 ? -10.064 -21.556 1.376 1.00 96.69 263 PHE A CA 1
ATOM 1717 C C . PHE A 1 263 ? -10.532 -22.069 0.003 1.00 96.69 263 PHE A C 1
ATOM 1719 O O . PHE A 1 263 ? -11.554 -22.736 -0.118 1.00 96.69 263 PHE A O 1
ATOM 1726 N N . THR A 1 264 ? -9.796 -21.734 -1.056 1.00 94.12 264 THR A N 1
ATOM 1727 C CA . THR A 1 264 ? -10.020 -22.217 -2.428 1.00 94.12 264 THR A CA 1
ATOM 1728 C C . THR A 1 264 ? -9.149 -23.443 -2.693 1.00 94.12 264 THR A C 1
ATOM 1730 O O . THR A 1 264 ? -7.945 -23.419 -2.428 1.00 94.12 264 THR A O 1
ATOM 1733 N N . PHE A 1 265 ? -9.751 -24.519 -3.205 1.00 90.50 265 PHE A N 1
ATOM 1734 C CA . PHE A 1 265 ? -9.063 -25.789 -3.442 1.00 90.50 265 PHE A CA 1
ATOM 1735 C C . PHE A 1 265 ? -7.961 -25.680 -4.518 1.00 90.50 265 PHE A C 1
ATOM 1737 O O . PHE A 1 265 ? -8.031 -24.860 -5.432 1.00 90.50 265 PHE A O 1
ATOM 1744 N N . SER A 1 266 ? -6.945 -26.537 -4.417 1.00 88.12 266 SER A N 1
ATOM 1745 C CA . SER A 1 266 ? -5.937 -26.792 -5.450 1.00 88.12 266 SER A CA 1
ATOM 1746 C C . SER A 1 266 ? -6.370 -27.967 -6.320 1.00 88.12 266 SER A C 1
ATOM 1748 O O . SER A 1 266 ? -6.629 -29.055 -5.813 1.00 88.12 266 SER A O 1
ATOM 1750 N N . VAL A 1 267 ? -6.365 -27.790 -7.643 1.00 81.44 267 VAL A N 1
ATOM 1751 C CA . VAL A 1 267 ? -6.686 -28.859 -8.612 1.00 81.44 267 VAL A CA 1
ATOM 1752 C C . VAL A 1 267 ? -5.697 -30.032 -8.586 1.00 81.44 267 VAL A C 1
ATOM 1754 O O . VAL A 1 267 ? -5.979 -31.090 -9.134 1.00 81.44 267 VAL A O 1
ATOM 1757 N N . SER A 1 268 ? -4.522 -29.840 -7.978 1.00 82.81 268 SER A N 1
ATOM 1758 C CA . SER A 1 268 ? -3.456 -30.848 -7.902 1.00 82.81 268 SER A CA 1
ATOM 1759 C C . SER A 1 268 ? -3.445 -31.643 -6.593 1.00 82.81 268 SER A C 1
ATOM 1761 O O . SER A 1 268 ? -2.556 -32.469 -6.404 1.00 82.81 268 SER A O 1
ATOM 1763 N N . ALA A 1 269 ? -4.390 -31.376 -5.687 1.00 88.31 269 ALA A N 1
ATOM 1764 C CA . ALA A 1 269 ? -4.496 -32.005 -4.375 1.00 88.31 269 ALA A CA 1
ATOM 1765 C C . ALA A 1 269 ? -5.814 -32.776 -4.247 1.00 88.31 269 ALA A C 1
ATOM 1767 O O . ALA A 1 269 ? -6.814 -32.393 -4.851 1.00 88.31 269 ALA A O 1
ATOM 1768 N N . THR A 1 270 ? -5.832 -33.830 -3.429 1.00 87.44 270 THR A N 1
ATOM 1769 C CA . THR A 1 270 ? -7.082 -34.516 -3.053 1.00 87.44 270 THR A CA 1
ATOM 1770 C C . THR A 1 270 ? -7.555 -34.125 -1.663 1.00 87.44 270 THR A C 1
ATOM 1772 O O . THR A 1 270 ? -8.740 -34.235 -1.384 1.00 87.44 270 THR A O 1
ATOM 1775 N N . ASN A 1 271 ? -6.642 -33.696 -0.786 1.00 93.44 271 ASN A N 1
ATOM 1776 C CA . ASN A 1 271 ? -6.921 -33.402 0.615 1.00 93.44 271 ASN A CA 1
ATOM 1777 C C . ASN A 1 271 ? -6.030 -32.271 1.142 1.00 93.44 271 ASN A C 1
ATOM 1779 O O . ASN A 1 271 ? -5.023 -31.900 0.526 1.00 93.44 271 ASN A O 1
ATOM 1783 N N . TYR A 1 272 ? -6.381 -31.753 2.316 1.00 96.88 272 TYR A N 1
ATOM 1784 C CA . TYR A 1 272 ? -5.707 -30.640 2.967 1.00 96.88 272 TYR A CA 1
ATOM 1785 C C . TYR A 1 272 ? -5.428 -30.948 4.431 1.00 96.88 272 TYR A C 1
ATOM 1787 O O . TYR A 1 272 ? -6.260 -31.494 5.143 1.00 96.88 272 TYR A O 1
ATOM 1795 N N . LEU A 1 273 ? -4.234 -30.587 4.891 1.00 97.38 273 LEU A N 1
ATOM 1796 C CA . LEU A 1 273 ? -3.863 -30.636 6.298 1.00 97.38 273 LEU A CA 1
ATOM 1797 C C . LEU A 1 273 ? -3.827 -29.212 6.843 1.00 97.38 273 LEU A C 1
ATOM 1799 O O . LEU A 1 273 ? -2.977 -28.419 6.432 1.00 97.38 273 LEU A O 1
ATOM 1803 N N . VAL A 1 274 ? -4.721 -28.904 7.780 1.00 98.06 274 VAL A N 1
ATOM 1804 C CA . VAL A 1 274 ? -4.793 -27.599 8.445 1.00 98.06 274 VAL A CA 1
ATOM 1805 C C . VAL A 1 274 ? -4.125 -27.693 9.810 1.00 98.06 274 VAL A C 1
ATOM 1807 O O . VAL A 1 274 ? -4.510 -28.499 10.657 1.00 98.06 274 VAL A O 1
ATOM 1810 N N . VAL A 1 275 ? -3.135 -26.838 10.048 1.00 97.75 275 VAL A N 1
ATOM 1811 C CA . VAL A 1 275 ? -2.350 -26.794 11.285 1.00 97.75 275 VAL A CA 1
ATOM 1812 C C . VAL A 1 275 ? -2.480 -25.415 11.916 1.00 97.75 275 VAL A C 1
ATOM 1814 O O . VAL A 1 275 ? -2.279 -24.408 11.247 1.00 97.75 275 VAL A O 1
ATOM 1817 N N . ARG A 1 276 ? -2.784 -25.364 13.211 1.00 96.88 276 ARG A N 1
ATOM 1818 C CA . ARG A 1 276 ? -2.877 -24.148 14.031 1.00 96.88 276 ARG A CA 1
ATOM 1819 C C . ARG A 1 276 ? -1.649 -23.998 14.929 1.00 96.88 276 ARG A C 1
ATOM 1821 O O . ARG A 1 276 ? -1.204 -25.000 15.474 1.00 96.88 276 ARG A O 1
ATOM 1828 N N . THR A 1 277 ? -1.173 -22.777 15.189 1.00 95.50 277 THR A N 1
ATOM 1829 C CA . THR A 1 277 ? -0.274 -22.460 16.328 1.00 95.50 277 THR A CA 1
ATOM 1830 C C . THR A 1 277 ? -0.595 -21.092 16.949 1.00 95.50 277 THR A C 1
ATOM 1832 O O . THR A 1 277 ? -1.345 -20.301 16.379 1.00 95.50 277 THR A O 1
ATOM 1835 N N . THR A 1 278 ? -0.050 -20.824 18.135 1.00 92.94 278 THR A N 1
ATOM 1836 C CA . THR A 1 278 ? -0.142 -19.556 18.891 1.00 92.94 278 THR A CA 1
ATOM 1837 C C . THR A 1 278 ? 1.076 -18.648 18.700 1.00 92.94 278 THR A C 1
ATOM 1839 O O . THR A 1 278 ? 1.272 -17.699 19.455 1.00 92.94 278 THR A O 1
ATOM 1842 N N . THR A 1 279 ? 1.926 -18.934 17.715 1.00 90.44 279 THR A N 1
ATOM 1843 C CA . THR A 1 279 ? 3.100 -18.118 17.388 1.00 90.44 279 THR A CA 1
ATOM 1844 C C . THR A 1 279 ? 3.163 -17.870 15.885 1.00 90.44 279 THR A C 1
ATOM 1846 O O . THR A 1 279 ? 2.637 -18.653 15.099 1.00 90.44 279 THR A O 1
ATOM 1849 N N . ALA A 1 280 ? 3.849 -16.808 15.460 1.00 87.69 280 ALA A N 1
ATOM 1850 C CA . ALA A 1 280 ? 4.088 -16.553 14.037 1.00 87.69 280 ALA A CA 1
ATOM 1851 C C . ALA A 1 280 ? 5.120 -17.515 13.406 1.00 87.69 280 ALA A C 1
ATOM 1853 O O . ALA A 1 280 ? 5.361 -17.456 12.201 1.00 87.69 280 ALA A O 1
ATOM 1854 N N . ALA A 1 281 ? 5.758 -18.380 14.206 1.00 88.56 281 ALA A N 1
ATOM 1855 C CA . ALA A 1 281 ? 6.748 -19.332 13.723 1.00 88.56 281 ALA A CA 1
ATOM 1856 C C . ALA A 1 281 ? 6.071 -20.471 12.949 1.00 88.56 281 ALA A C 1
ATOM 1858 O O . ALA A 1 281 ? 5.076 -21.038 13.401 1.00 88.56 281 ALA A O 1
ATOM 1859 N N . ALA A 1 282 ? 6.635 -20.819 11.792 1.00 87.94 282 ALA A N 1
ATOM 1860 C CA . ALA A 1 282 ? 6.117 -21.903 10.971 1.00 87.94 282 ALA A CA 1
ATOM 1861 C C . ALA A 1 282 ? 6.184 -23.257 11.715 1.00 87.94 282 ALA A C 1
ATOM 1863 O O . ALA A 1 282 ? 7.203 -23.547 12.352 1.00 87.94 282 ALA A O 1
ATOM 1864 N N . PRO A 1 283 ? 5.143 -24.108 11.614 1.00 93.38 283 PRO A N 1
ATOM 1865 C CA . PRO A 1 283 ? 5.206 -25.506 12.015 1.00 93.38 283 PRO A CA 1
ATOM 1866 C C . PRO A 1 283 ? 6.357 -26.246 11.329 1.00 93.38 283 PRO A C 1
ATOM 1868 O O . PRO A 1 283 ? 6.784 -25.894 10.229 1.00 93.38 283 PRO A O 1
ATOM 1871 N N . THR A 1 284 ? 6.804 -27.337 11.945 1.00 95.62 284 THR A N 1
ATOM 1872 C CA . THR A 1 284 ? 7.630 -28.334 11.257 1.00 95.62 284 THR A CA 1
ATOM 1873 C C . THR A 1 284 ? 6.836 -28.882 10.074 1.00 95.62 284 THR A C 1
ATOM 1875 O O . THR A 1 284 ? 5.649 -29.175 10.210 1.00 95.62 284 THR A O 1
ATOM 1878 N N . ASN A 1 285 ? 7.473 -29.015 8.912 1.00 94.62 285 ASN A N 1
ATOM 1879 C CA . ASN A 1 285 ? 6.799 -29.511 7.714 1.00 94.62 285 ASN A CA 1
ATOM 1880 C C . ASN A 1 285 ? 6.264 -30.944 7.914 1.00 94.62 285 ASN A C 1
ATOM 1882 O O . ASN A 1 285 ? 6.962 -31.770 8.511 1.00 94.62 285 ASN A O 1
ATOM 1886 N N . PRO A 1 286 ? 5.071 -31.274 7.382 1.00 95.19 286 PRO A N 1
ATOM 1887 C CA . PRO A 1 286 ? 4.565 -32.639 7.395 1.00 95.19 286 PRO A CA 1
ATOM 1888 C C . PRO A 1 286 ? 5.420 -33.551 6.507 1.00 95.19 286 PRO A C 1
ATOM 1890 O O . PRO A 1 286 ? 5.782 -33.208 5.380 1.00 95.19 286 PRO A O 1
ATOM 1893 N N . SER A 1 287 ? 5.727 -34.741 7.012 1.00 91.94 287 SER A N 1
ATOM 1894 C CA . SER A 1 287 ? 6.507 -35.752 6.304 1.00 91.94 287 SER A CA 1
ATOM 1895 C C . SER A 1 287 ? 5.602 -36.620 5.436 1.00 91.94 287 SER A C 1
ATOM 1897 O O . SER A 1 287 ? 4.615 -37.188 5.907 1.00 91.94 287 SER A O 1
ATOM 1899 N N . SER A 1 288 ? 5.970 -36.777 4.164 1.00 89.12 288 SER A N 1
ATOM 1900 C CA . SER A 1 288 ? 5.329 -37.752 3.274 1.00 89.12 288 SER A CA 1
ATOM 1901 C C . SER A 1 288 ? 5.458 -39.171 3.841 1.00 89.12 288 SER A C 1
ATOM 1903 O O . SER A 1 288 ? 6.526 -39.555 4.310 1.00 89.12 288 SER A O 1
ATOM 1905 N N . GLY A 1 289 ? 4.375 -39.947 3.791 1.00 85.81 289 GLY A N 1
ATOM 1906 C CA . GLY A 1 289 ? 4.268 -41.273 4.410 1.00 85.81 289 GLY A CA 1
ATOM 1907 C C . GLY A 1 289 ? 3.637 -41.285 5.803 1.00 85.81 289 GLY A C 1
ATOM 1908 O O . GLY A 1 289 ? 3.220 -42.347 6.256 1.00 85.81 289 GLY A O 1
ATOM 1909 N N . THR A 1 290 ? 3.506 -40.130 6.455 1.00 89.88 290 THR A N 1
ATOM 1910 C CA . THR A 1 290 ? 2.926 -40.020 7.799 1.00 89.88 290 THR A CA 1
ATOM 1911 C C . THR A 1 290 ? 1.490 -39.517 7.730 1.00 89.88 290 THR A C 1
ATOM 1913 O O . THR A 1 290 ? 1.207 -38.522 7.070 1.00 89.88 290 THR A O 1
ATOM 1916 N N . SER A 1 291 ? 0.575 -40.166 8.448 1.00 90.88 291 SER A N 1
ATOM 1917 C CA . SER A 1 291 ? -0.778 -39.643 8.655 1.00 90.88 291 SER A CA 1
ATOM 1918 C C . SER A 1 291 ? -0.825 -38.802 9.928 1.00 90.88 291 SER A C 1
ATOM 1920 O O . SER A 1 291 ? -0.409 -39.249 10.996 1.00 90.88 291 SER A O 1
ATOM 1922 N N . TYR A 1 292 ? -1.351 -37.585 9.819 1.00 94.06 292 TYR A N 1
ATOM 1923 C CA . TYR A 1 292 ? -1.510 -36.663 10.941 1.00 94.06 292 TYR A CA 1
ATOM 1924 C C . TYR A 1 292 ? -2.983 -36.608 11.346 1.00 94.06 292 TYR A C 1
ATOM 1926 O O . TYR A 1 292 ? -3.818 -36.141 10.575 1.00 94.06 292 TYR A O 1
ATOM 1934 N N . ALA A 1 293 ? -3.307 -37.126 12.531 1.00 94.44 293 ALA A N 1
ATOM 1935 C CA . ALA A 1 293 ? -4.667 -37.101 13.067 1.00 94.44 293 ALA A CA 1
ATOM 1936 C C . ALA A 1 293 ? -5.045 -35.703 13.584 1.00 94.44 293 ALA A C 1
ATOM 1938 O O . ALA A 1 293 ? -4.186 -34.982 14.101 1.00 94.44 293 ALA A O 1
ATOM 1939 N N . ILE A 1 294 ? -6.331 -35.352 13.499 1.00 95.12 294 ILE A N 1
ATOM 1940 C CA . ILE A 1 294 ? -6.889 -34.153 14.141 1.00 95.12 294 ILE A CA 1
ATOM 1941 C C . ILE A 1 294 ? -6.575 -34.195 15.644 1.00 95.12 294 ILE A C 1
ATOM 1943 O O . ILE A 1 294 ? -6.698 -35.234 16.291 1.00 95.12 294 ILE A O 1
ATOM 1947 N N . GLY A 1 295 ? -6.113 -33.071 16.192 1.00 92.75 295 GLY A N 1
ATOM 1948 C CA . GLY A 1 295 ? -5.637 -32.951 17.570 1.00 92.75 295 GLY A CA 1
ATOM 1949 C C . GLY A 1 295 ? -4.155 -33.299 17.781 1.00 92.75 295 GLY A C 1
ATOM 1950 O O . GLY A 1 295 ? -3.660 -33.181 18.899 1.00 92.75 295 GLY A O 1
ATOM 1951 N N . SER A 1 296 ? -3.418 -33.705 16.743 1.00 93.69 296 SER A N 1
ATOM 1952 C CA . SER A 1 296 ? -1.984 -34.007 16.858 1.00 93.69 296 SER A CA 1
ATOM 1953 C C . SER A 1 296 ? -1.124 -32.750 17.029 1.00 93.69 296 SER A C 1
ATOM 1955 O O . SER A 1 296 ? -1.342 -31.748 16.348 1.00 93.69 296 SER A O 1
ATOM 1957 N N . THR A 1 297 ? -0.094 -32.840 17.877 1.00 94.38 297 THR A N 1
ATOM 1958 C CA . THR A 1 297 ? 0.953 -31.818 18.086 1.00 94.38 297 THR A CA 1
ATOM 1959 C C . THR A 1 297 ? 2.292 -32.193 17.427 1.00 94.38 297 THR A C 1
ATOM 1961 O O . THR A 1 297 ? 3.326 -31.569 17.665 1.00 94.38 297 THR A O 1
ATOM 1964 N N . ALA A 1 298 ? 2.303 -33.224 16.572 1.00 91.88 298 ALA A N 1
ATOM 1965 C CA . ALA A 1 298 ? 3.523 -33.806 15.999 1.00 91.88 298 ALA A CA 1
ATOM 1966 C C . ALA A 1 298 ? 4.323 -32.863 15.075 1.00 91.88 298 ALA A C 1
ATOM 1968 O O . ALA A 1 298 ? 5.448 -33.189 14.700 1.00 91.88 298 ALA A O 1
ATOM 1969 N N . LEU A 1 299 ? 3.763 -31.707 14.705 1.00 93.94 299 LEU A N 1
ATOM 1970 C CA . LEU A 1 299 ? 4.401 -30.703 13.847 1.00 93.94 299 LEU A CA 1
ATOM 1971 C C . LEU A 1 299 ? 5.044 -29.554 14.647 1.00 93.94 299 LEU A C 1
ATOM 1973 O O . LEU A 1 299 ? 5.495 -28.565 14.071 1.00 93.94 299 LEU A O 1
ATOM 1977 N N . GLY A 1 300 ? 5.128 -29.681 15.973 1.00 91.56 300 GLY A N 1
ATOM 1978 C CA . GLY A 1 300 ? 5.771 -28.718 16.867 1.00 91.56 300 GLY A CA 1
ATOM 1979 C C . GLY A 1 300 ? 4.997 -28.542 18.172 1.00 91.56 300 GLY A C 1
ATOM 1980 O O . GLY A 1 300 ? 3.778 -28.689 18.203 1.00 91.56 300 GLY A O 1
ATOM 1981 N N . ALA A 1 301 ? 5.697 -28.176 19.249 1.00 81.31 301 ALA A N 1
ATOM 1982 C CA . ALA A 1 301 ? 5.146 -28.164 20.611 1.00 81.31 301 ALA A CA 1
ATOM 1983 C C . ALA A 1 301 ? 3.911 -27.257 20.801 1.00 81.31 301 ALA A C 1
ATOM 1985 O O . ALA A 1 301 ? 3.083 -27.531 21.663 1.00 81.31 301 ALA A O 1
ATOM 1986 N N . THR A 1 302 ? 3.774 -26.198 19.998 1.00 86.69 302 THR A N 1
ATOM 1987 C CA . THR A 1 302 ? 2.635 -25.259 20.034 1.00 86.69 302 THR A CA 1
ATOM 1988 C C . THR A 1 302 ? 1.622 -25.493 18.911 1.00 86.69 302 THR A C 1
ATOM 1990 O O . THR A 1 302 ? 0.693 -24.703 18.746 1.00 86.69 302 THR A O 1
ATOM 1993 N N . THR A 1 303 ? 1.808 -26.547 18.111 1.00 94.12 303 THR A N 1
ATOM 1994 C CA . THR A 1 303 ? 0.977 -26.826 16.936 1.00 94.12 303 THR A CA 1
ATOM 1995 C C . THR A 1 303 ? -0.182 -27.756 17.269 1.00 94.12 303 THR A C 1
ATOM 1997 O O . THR A 1 303 ? -0.057 -28.606 18.145 1.00 94.12 303 THR A O 1
ATOM 2000 N N . LEU A 1 304 ? -1.299 -27.618 16.557 1.00 96.56 304 LEU A N 1
ATOM 2001 C CA . LEU A 1 304 ? -2.411 -28.563 16.597 1.00 96.56 304 LEU A CA 1
ATOM 2002 C C . LEU A 1 304 ? -2.968 -28.776 15.189 1.00 96.56 304 LEU A C 1
ATOM 2004 O O . LEU A 1 304 ? -3.296 -27.805 14.508 1.00 96.56 304 LEU A O 1
ATOM 2008 N N . VAL A 1 305 ? -3.112 -30.027 14.762 1.00 97.38 305 VAL A N 1
ATOM 2009 C CA . VAL A 1 305 ? -3.834 -30.365 13.527 1.00 97.38 305 VAL A CA 1
ATOM 2010 C C . VAL A 1 305 ? -5.328 -30.151 13.752 1.00 97.38 305 VAL A C 1
ATOM 2012 O O . VAL A 1 305 ? -5.900 -30.719 14.679 1.00 97.38 305 VAL A O 1
ATOM 2015 N N . ILE A 1 306 ? -5.945 -29.319 12.922 1.00 97.38 306 ILE A N 1
ATOM 2016 C CA . ILE A 1 306 ? -7.366 -28.956 13.008 1.00 97.38 306 ILE A CA 1
ATOM 2017 C C . ILE A 1 306 ? -8.197 -29.761 12.022 1.00 97.38 306 ILE A C 1
ATOM 2019 O O . ILE A 1 306 ? -9.328 -30.115 12.335 1.00 97.38 306 ILE A O 1
ATOM 2023 N N . ASP A 1 307 ? -7.624 -30.051 10.859 1.00 97.00 307 ASP A N 1
ATOM 2024 C CA . ASP A 1 307 ? -8.326 -30.701 9.763 1.00 97.00 307 ASP A CA 1
ATOM 2025 C C . ASP A 1 307 ? -7.351 -31.517 8.909 1.00 97.00 307 ASP A C 1
ATOM 2027 O O . ASP A 1 307 ? -6.160 -31.182 8.841 1.00 97.00 307 ASP A O 1
ATOM 2031 N N . ASN A 1 308 ? -7.834 -32.602 8.306 1.00 95.12 308 ASN A N 1
ATOM 2032 C CA . ASN A 1 308 ? -7.037 -33.530 7.505 1.00 95.12 308 ASN A CA 1
ATOM 2033 C C . ASN A 1 308 ? -7.822 -34.247 6.382 1.00 95.12 308 ASN A C 1
ATOM 2035 O O . ASN A 1 308 ? -7.416 -35.341 5.977 1.00 95.12 308 ASN A O 1
ATOM 2039 N N . ASP A 1 309 ? -8.914 -33.660 5.886 1.00 94.12 309 ASP A N 1
ATOM 2040 C CA . ASP A 1 309 ? -9.806 -34.250 4.878 1.00 94.12 309 ASP A CA 1
ATOM 2041 C C . ASP A 1 309 ? -9.798 -33.491 3.525 1.00 94.12 309 ASP A C 1
ATOM 2043 O O . ASP A 1 309 ? -8.807 -32.849 3.173 1.00 94.12 309 ASP A O 1
ATOM 2047 N N . ASP A 1 310 ? -10.801 -33.702 2.665 1.00 93.19 310 ASP A N 1
ATOM 2048 C CA . ASP A 1 310 ? -10.958 -33.056 1.348 1.00 93.19 310 ASP A CA 1
ATOM 2049 C C . ASP A 1 310 ? -11.785 -31.757 1.378 1.00 93.19 310 ASP A C 1
ATOM 2051 O O . ASP A 1 310 ? -11.942 -31.099 0.343 1.00 93.19 310 ASP A O 1
ATOM 2055 N N . ASN A 1 311 ? -12.266 -31.342 2.552 1.00 93.00 311 ASN A N 1
ATOM 2056 C CA . ASN A 1 311 ? -13.050 -30.130 2.700 1.00 93.00 311 ASN A CA 1
ATOM 2057 C C . ASN A 1 311 ? -12.180 -28.878 2.551 1.00 93.00 311 ASN A C 1
ATOM 2059 O O . ASN A 1 311 ? -10.977 -28.849 2.812 1.00 93.00 311 ASN A O 1
ATOM 2063 N N . THR A 1 312 ? -12.827 -27.786 2.150 1.00 95.31 312 THR A N 1
ATOM 2064 C CA . THR A 1 312 ? -12.198 -26.463 2.048 1.00 95.31 312 THR A CA 1
ATOM 2065 C C . THR A 1 312 ? -12.601 -25.520 3.178 1.00 95.31 312 THR A C 1
ATOM 2067 O O . THR A 1 312 ? -12.384 -24.306 3.102 1.00 95.31 312 THR A O 1
ATOM 2070 N N . THR A 1 313 ? -13.208 -26.062 4.234 1.00 94.94 313 THR A N 1
ATOM 2071 C CA . THR A 1 313 ? -13.729 -25.314 5.379 1.00 94.94 313 THR A CA 1
ATOM 2072 C C . THR A 1 313 ? -13.432 -26.050 6.675 1.00 94.94 313 THR A C 1
ATOM 2074 O O . THR A 1 313 ? -13.682 -27.246 6.746 1.00 94.94 313 THR A O 1
ATOM 2077 N N . PHE A 1 314 ? -13.009 -25.336 7.718 1.00 96.56 314 PHE A N 1
ATOM 2078 C CA . PHE A 1 314 ? -12.716 -25.928 9.025 1.00 96.56 314 PHE A CA 1
ATOM 2079 C C . PHE A 1 314 ? -13.209 -25.053 10.183 1.00 96.56 314 PHE A C 1
ATOM 2081 O O .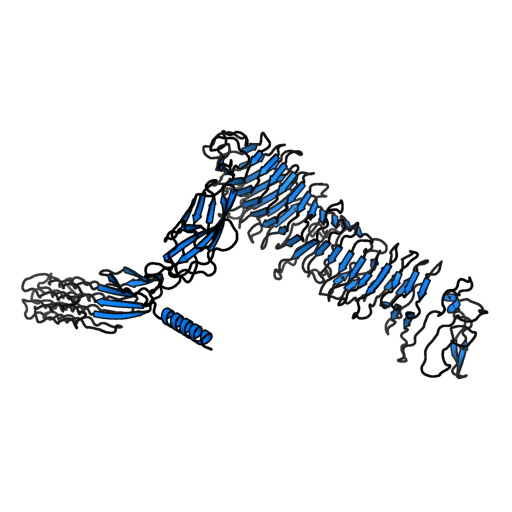 PHE A 1 314 ? -13.354 -23.833 10.060 1.00 96.56 314 PHE A O 1
ATOM 2088 N N . THR A 1 315 ? -13.420 -25.680 11.344 1.00 96.62 315 THR A N 1
ATOM 2089 C CA . THR A 1 315 ? -13.737 -24.994 12.606 1.00 96.62 315 THR A CA 1
ATOM 2090 C C . THR A 1 315 ? -12.683 -25.330 13.657 1.00 96.62 315 THR A C 1
ATOM 2092 O O . THR A 1 315 ? -12.484 -26.486 14.014 1.00 96.62 315 THR A O 1
ATOM 2095 N N . SER A 1 316 ? -12.014 -24.306 14.178 1.00 96.94 316 SER A N 1
ATOM 2096 C CA . SER A 1 316 ? -10.995 -24.416 15.221 1.00 96.94 316 SER A CA 1
ATOM 2097 C C . SER A 1 316 ? -11.583 -23.979 16.557 1.00 96.94 316 SER A C 1
ATOM 2099 O O . SER A 1 316 ? -11.978 -22.824 16.709 1.00 96.94 316 SER A O 1
ATOM 2101 N N . THR A 1 317 ? -11.653 -24.893 17.523 1.00 94.50 317 THR A N 1
ATOM 2102 C CA . THR A 1 317 ? -12.257 -24.677 18.849 1.00 94.50 317 THR A CA 1
ATOM 2103 C C . THR A 1 317 ? -11.232 -24.849 19.978 1.00 94.50 317 THR A C 1
ATOM 2105 O O . THR A 1 317 ? -10.060 -25.172 19.739 1.00 94.50 317 THR A O 1
ATOM 2108 N N . GLY A 1 318 ? -11.660 -24.601 21.223 1.00 89.69 318 GLY A N 1
ATOM 2109 C CA . GLY A 1 318 ? -10.812 -24.731 22.415 1.00 89.69 318 GLY A CA 1
ATOM 2110 C C . GLY A 1 318 ? -9.740 -23.644 22.508 1.00 89.69 318 GLY A C 1
ATOM 2111 O O . GLY A 1 318 ? -8.639 -23.897 22.993 1.00 89.69 318 GLY A O 1
ATOM 2112 N N . LEU A 1 319 ? -10.036 -22.461 21.973 1.00 93.56 319 LEU A N 1
ATOM 2113 C CA . LEU A 1 319 ? -9.114 -21.334 21.914 1.00 93.56 319 LEU A CA 1
ATOM 2114 C C . LEU A 1 319 ? -9.211 -20.461 23.169 1.00 93.56 319 LEU A C 1
ATOM 2116 O O . LEU A 1 319 ? -10.251 -20.416 23.823 1.00 93.56 319 LEU A O 1
ATOM 2120 N N . ALA A 1 320 ? -8.133 -19.752 23.489 1.00 87.06 320 ALA A N 1
ATOM 2121 C CA . ALA A 1 320 ? -8.110 -18.761 24.556 1.00 87.06 320 ALA A CA 1
ATOM 2122 C C . ALA A 1 320 ? -8.614 -17.409 24.036 1.00 87.06 320 ALA A C 1
ATOM 2124 O O . ALA A 1 320 ? -8.252 -17.005 22.936 1.00 87.06 320 ALA A O 1
ATOM 2125 N N . ALA A 1 321 ? -9.405 -16.702 24.845 1.00 80.50 321 ALA A N 1
ATOM 2126 C CA . ALA A 1 321 ? -9.948 -15.390 24.501 1.00 80.50 321 ALA A CA 1
ATOM 2127 C C . ALA A 1 321 ? -8.843 -14.356 24.236 1.00 80.50 321 ALA A C 1
ATOM 2129 O O . ALA A 1 321 ? -7.777 -14.402 24.851 1.00 80.50 321 ALA A O 1
ATOM 2130 N N . GLY A 1 322 ? -9.097 -13.415 23.320 1.00 76.75 322 GLY A N 1
ATOM 2131 C CA . GLY A 1 322 ? -8.149 -12.359 22.944 1.00 76.75 322 GLY A CA 1
ATOM 2132 C C . GLY A 1 322 ? -6.799 -12.855 22.411 1.00 76.75 322 GLY A C 1
ATOM 2133 O O . GLY A 1 322 ? -5.849 -12.079 22.367 1.00 76.75 322 GLY A O 1
ATOM 2134 N N . THR A 1 323 ? -6.683 -14.132 22.038 1.00 88.62 323 THR A N 1
ATOM 2135 C CA . THR A 1 323 ? -5.417 -14.748 21.632 1.00 88.62 323 THR A CA 1
ATOM 2136 C C . THR A 1 323 ? -5.331 -14.838 20.112 1.00 88.62 323 THR A C 1
ATOM 2138 O O . THR A 1 323 ? -6.280 -15.252 19.440 1.00 88.62 323 THR A O 1
ATOM 2141 N N . GLN A 1 324 ? -4.188 -14.428 19.557 1.00 91.38 324 GLN A N 1
ATOM 2142 C CA . GLN A 1 324 ? -3.902 -14.554 18.131 1.00 91.38 324 GLN A CA 1
ATOM 2143 C C . GLN A 1 324 ? -3.511 -15.995 17.794 1.00 91.38 324 GLN A C 1
ATOM 2145 O O . GLN A 1 324 ? -2.685 -16.606 18.473 1.00 91.38 324 GLN A O 1
ATOM 2150 N N . TYR A 1 325 ? -4.104 -16.528 16.729 1.00 95.44 325 TYR A N 1
ATOM 2151 C CA . TYR A 1 325 ? -3.798 -17.846 16.189 1.00 95.44 325 TYR A CA 1
ATOM 2152 C C . TYR A 1 325 ? -3.400 -17.734 14.725 1.00 95.44 325 TYR A C 1
ATOM 2154 O O . TYR A 1 325 ? -4.021 -17.002 13.956 1.00 95.44 325 TYR A O 1
ATOM 2162 N N . TRP A 1 326 ? -2.398 -18.513 14.339 1.00 97.31 326 TRP A N 1
ATOM 2163 C CA . TRP A 1 326 ? -1.928 -18.651 12.968 1.00 97.31 326 TRP A CA 1
ATOM 2164 C C . TRP A 1 326 ? -2.315 -20.032 12.432 1.00 97.31 326 TRP A C 1
ATOM 2166 O O . TRP A 1 326 ? -2.361 -21.003 13.192 1.00 97.31 326 TRP A O 1
ATOM 2176 N N . TYR A 1 327 ? -2.583 -20.112 11.131 1.00 97.81 327 TYR A N 1
ATOM 2177 C CA . TYR A 1 327 ? -2.997 -21.317 10.417 1.00 97.81 327 TYR A CA 1
ATOM 2178 C C . TYR A 1 327 ? -2.103 -21.553 9.199 1.00 97.81 327 TYR A C 1
ATOM 2180 O O . TYR A 1 327 ? -1.757 -20.604 8.496 1.00 97.81 327 TYR A O 1
ATOM 2188 N N . TRP A 1 328 ? -1.774 -22.820 8.944 1.00 97.81 328 TRP A N 1
ATOM 2189 C CA . TRP A 1 328 ? -1.056 -23.311 7.768 1.00 97.81 328 TRP A CA 1
ATOM 2190 C C . TRP A 1 328 ? -1.886 -24.405 7.115 1.00 97.81 328 TRP A C 1
ATOM 2192 O O . TRP A 1 328 ? -2.307 -25.337 7.798 1.00 97.81 328 TRP A O 1
ATOM 2202 N N . VAL A 1 329 ? -2.093 -24.309 5.806 1.00 98.00 329 VAL A N 1
ATOM 2203 C CA . VAL A 1 329 ? -2.811 -25.312 5.019 1.00 98.00 329 VAL A CA 1
ATOM 2204 C C . VAL A 1 329 ? -1.845 -25.929 4.012 1.00 98.00 329 VAL A C 1
ATOM 2206 O O . VAL A 1 329 ? -1.281 -25.224 3.171 1.00 98.00 329 VAL A O 1
ATOM 2209 N N . TYR A 1 330 ? -1.657 -27.244 4.116 1.00 97.50 330 TYR A N 1
ATOM 2210 C CA . TYR A 1 330 ? -0.825 -28.039 3.215 1.00 97.50 330 TYR A CA 1
ATOM 2211 C C . TYR A 1 330 ? -1.707 -28.903 2.317 1.00 97.50 330 TYR A C 1
ATOM 2213 O O . TYR A 1 330 ? -2.500 -29.702 2.811 1.00 97.50 330 TYR A O 1
ATOM 2221 N N . ALA A 1 331 ? -1.528 -28.794 1.007 1.00 95.94 331 ALA A N 1
ATOM 2222 C CA . ALA A 1 331 ? -2.061 -29.732 0.034 1.00 95.94 331 ALA A CA 1
ATOM 2223 C C . ALA A 1 331 ? -1.388 -31.102 0.185 1.00 95.94 331 ALA A C 1
ATOM 2225 O O . ALA A 1 331 ? -0.156 -31.201 0.268 1.00 95.94 331 ALA A O 1
ATOM 2226 N N . PHE A 1 332 ? -2.185 -32.168 0.160 1.00 92.44 332 PHE A N 1
ATOM 2227 C CA . PHE A 1 332 ? -1.665 -33.525 0.074 1.00 92.44 332 PHE A CA 1
ATOM 2228 C C . PHE A 1 332 ? -2.522 -34.443 -0.800 1.00 92.44 332 PHE A C 1
ATOM 2230 O O . PHE A 1 332 ? -3.692 -34.179 -1.072 1.00 92.44 332 PHE A O 1
ATOM 2237 N N . GLN A 1 333 ? -1.894 -35.520 -1.267 1.00 87.06 333 GLN A N 1
ATOM 2238 C CA . GLN A 1 333 ? -2.542 -36.595 -2.014 1.00 87.06 333 GLN A CA 1
ATOM 2239 C C . GLN A 1 333 ? -2.744 -37.806 -1.092 1.00 87.06 333 GLN A C 1
ATOM 2241 O O . GLN A 1 333 ? -1.797 -38.216 -0.411 1.00 87.06 333 GLN A O 1
ATOM 2246 N N . THR A 1 334 ? -3.942 -38.396 -1.104 1.00 80.31 334 THR A N 1
ATOM 2247 C CA . THR A 1 334 ? -4.258 -39.691 -0.470 1.00 80.31 334 THR A CA 1
ATOM 2248 C C . THR A 1 334 ? -4.798 -40.703 -1.494 1.00 80.31 334 THR A C 1
ATOM 2250 O O . THR A 1 334 ? -4.909 -40.399 -2.679 1.00 80.31 334 THR A O 1
ATOM 2253 N N . GLY A 1 335 ? -5.105 -41.933 -1.060 1.00 67.81 335 GLY A N 1
ATOM 2254 C CA . GLY A 1 335 ? -5.749 -42.963 -1.897 1.00 67.81 335 GLY A CA 1
ATOM 2255 C C . GLY A 1 335 ? -4.794 -43.884 -2.670 1.00 67.81 335 GLY A C 1
ATOM 2256 O O . GLY A 1 335 ? -5.237 -44.740 -3.427 1.00 67.81 335 GLY A O 1
ATOM 2257 N N . CYS A 1 336 ? -3.483 -43.750 -2.451 1.00 61.00 336 CYS A N 1
ATOM 2258 C CA . CYS A 1 336 ? -2.425 -44.508 -3.133 1.00 61.00 336 CYS A CA 1
ATOM 2259 C C . CYS A 1 336 ? -1.467 -45.243 -2.169 1.00 61.00 336 CYS A C 1
ATOM 2261 O O . CYS A 1 336 ? -0.318 -45.530 -2.505 1.00 61.00 336 CYS A O 1
ATOM 2263 N N . GLY A 1 337 ? -1.932 -45.541 -0.950 1.00 64.44 337 GLY A N 1
ATOM 2264 C CA . GLY A 1 337 ? -1.210 -46.297 0.084 1.00 64.44 337 GLY A CA 1
ATOM 2265 C C . GLY A 1 337 ? -0.402 -45.454 1.082 1.00 64.44 337 GLY A C 1
ATOM 2266 O O . GLY A 1 337 ? -0.276 -45.857 2.232 1.00 64.44 337 GLY A O 1
ATOM 2267 N N . THR A 1 338 ? 0.099 -44.273 0.695 1.00 74.12 338 THR A N 1
ATOM 2268 C CA . THR A 1 338 ? 0.801 -43.334 1.601 1.00 74.12 338 THR A CA 1
ATOM 2269 C C . THR A 1 338 ? 0.476 -41.879 1.271 1.00 74.12 338 THR A C 1
ATOM 2271 O O . THR A 1 338 ? 0.452 -41.539 0.092 1.00 74.12 338 THR A O 1
ATOM 2274 N N . ASN A 1 339 ? 0.338 -41.005 2.274 1.00 87.38 339 ASN A N 1
ATOM 2275 C CA . ASN A 1 339 ? 0.096 -39.573 2.054 1.00 87.38 339 ASN A CA 1
ATOM 2276 C C . ASN A 1 339 ? 1.330 -38.862 1.470 1.00 87.38 339 ASN A C 1
ATOM 2278 O O . ASN A 1 339 ? 2.450 -39.076 1.946 1.00 87.38 339 ASN A O 1
ATOM 2282 N N . ARG A 1 340 ? 1.143 -37.979 0.481 1.00 89.12 340 ARG A N 1
ATOM 2283 C CA . ARG A 1 340 ? 2.215 -37.137 -0.092 1.00 89.12 340 ARG A CA 1
ATOM 2284 C C . ARG A 1 340 ? 1.896 -35.656 0.082 1.00 89.12 340 ARG A C 1
ATOM 2286 O O . ARG A 1 340 ? 0.945 -35.176 -0.523 1.00 89.12 340 ARG A O 1
ATOM 2293 N N . TYR A 1 341 ? 2.691 -34.950 0.886 1.00 93.38 341 TYR A N 1
ATOM 2294 C CA . TYR A 1 341 ? 2.484 -33.537 1.231 1.00 93.38 341 TYR A CA 1
ATOM 2295 C C . TYR A 1 341 ? 3.344 -32.611 0.371 1.00 93.38 341 TYR A C 1
ATOM 2297 O O . TYR A 1 341 ? 4.541 -32.859 0.205 1.00 93.38 341 TYR A O 1
ATOM 2305 N N . LEU A 1 342 ? 2.761 -31.513 -0.113 1.00 95.12 342 LEU A N 1
ATOM 2306 C CA . LEU A 1 342 ? 3.520 -30.391 -0.658 1.00 95.12 342 LEU A CA 1
ATOM 2307 C C . LEU A 1 342 ? 3.957 -29.487 0.500 1.00 95.12 342 LEU A C 1
ATOM 2309 O O . LEU A 1 342 ? 3.122 -28.874 1.157 1.00 95.12 342 LEU A O 1
ATOM 2313 N N . THR A 1 343 ? 5.259 -29.402 0.767 1.00 95.38 343 THR A N 1
ATOM 2314 C CA . THR A 1 343 ? 5.802 -28.668 1.930 1.00 95.38 343 THR A CA 1
ATOM 2315 C C . THR A 1 343 ? 6.311 -27.268 1.594 1.00 95.38 343 THR A C 1
ATOM 2317 O O . THR A 1 343 ? 6.677 -26.507 2.484 1.00 95.38 343 THR A O 1
ATOM 2320 N N . THR A 1 344 ? 6.383 -26.914 0.313 1.00 92.69 344 THR A N 1
ATOM 2321 C CA . THR A 1 344 ? 6.823 -25.588 -0.129 1.00 92.69 344 THR A CA 1
ATOM 2322 C C . THR A 1 344 ? 5.664 -24.598 -0.090 1.00 92.69 344 THR A C 1
ATOM 2324 O O . THR A 1 344 ? 4.574 -24.906 -0.576 1.00 92.69 344 THR A O 1
ATOM 2327 N N . SER A 1 345 ? 5.924 -23.412 0.466 1.00 93.50 345 SER A N 1
ATOM 2328 C CA . SER A 1 345 ? 5.020 -22.251 0.487 1.00 93.50 345 SER A CA 1
ATOM 2329 C C . SER A 1 345 ? 3.568 -22.555 0.898 1.00 93.50 345 SER A C 1
ATOM 2331 O O . SER A 1 345 ? 2.665 -22.174 0.154 1.00 93.50 345 SER A O 1
ATOM 2333 N N . PRO A 1 346 ? 3.312 -23.241 2.034 1.00 96.38 346 PRO A N 1
ATOM 2334 C CA . PRO A 1 346 ? 1.949 -23.528 2.489 1.00 96.38 346 PRO A CA 1
ATOM 2335 C C . PRO A 1 346 ? 1.105 -22.256 2.589 1.00 96.38 346 PRO A C 1
ATOM 2337 O O . PRO A 1 346 ? 1.623 -21.175 2.875 1.00 96.38 346 PRO A O 1
ATOM 2340 N N . LEU A 1 347 ? -0.205 -22.388 2.382 1.00 97.38 347 LEU A N 1
ATOM 2341 C CA . LEU A 1 347 ? -1.127 -21.266 2.526 1.00 97.38 347 LEU A CA 1
ATOM 2342 C C . LEU A 1 347 ? -1.208 -20.877 4.005 1.00 97.38 347 LEU A C 1
ATOM 2344 O O . LEU A 1 347 ? -1.472 -21.736 4.845 1.00 97.38 347 LEU A O 1
ATOM 2348 N N . THR A 1 348 ? -0.982 -19.602 4.329 1.00 97.06 348 THR A N 1
ATOM 2349 C CA . THR A 1 348 ? -0.966 -19.125 5.720 1.00 97.06 348 THR A CA 1
ATOM 2350 C C . THR A 1 348 ? -1.931 -17.973 5.966 1.00 97.06 348 THR A C 1
ATOM 2352 O O . THR A 1 348 ? -2.270 -17.218 5.057 1.00 97.06 348 THR A O 1
ATOM 2355 N N . GLY A 1 349 ? -2.380 -17.842 7.212 1.00 92.12 349 GLY A N 1
ATOM 2356 C CA . GLY A 1 349 ? -3.220 -16.739 7.677 1.00 92.12 349 GLY A CA 1
ATOM 2357 C C . GLY A 1 349 ? -3.270 -16.696 9.198 1.00 92.12 349 GLY A C 1
ATOM 2358 O O . GLY A 1 349 ? -2.865 -17.646 9.864 1.00 92.12 349 GLY A O 1
ATOM 2359 N N . ASN A 1 350 ? -3.748 -15.595 9.772 1.00 95.75 350 ASN A N 1
ATOM 2360 C CA . ASN A 1 350 ? -3.919 -15.473 11.218 1.00 95.75 350 ASN A CA 1
ATOM 2361 C C . ASN A 1 350 ? -5.177 -14.677 11.572 1.00 95.75 350 ASN A C 1
ATOM 2363 O O . ASN A 1 350 ? -5.681 -13.910 10.754 1.00 95.75 350 ASN A O 1
ATOM 2367 N N . VAL A 1 351 ? -5.692 -14.888 12.781 1.00 91.31 351 VAL A N 1
ATOM 2368 C CA . VAL A 1 351 ? -6.827 -14.142 13.338 1.00 91.31 351 VAL A CA 1
ATOM 2369 C C . VAL A 1 351 ? -6.800 -14.217 14.868 1.00 91.31 351 VAL A C 1
ATOM 2371 O O . VAL A 1 351 ? -6.342 -15.205 15.446 1.00 91.31 351 VAL A O 1
ATOM 2374 N N . THR A 1 352 ? -7.309 -13.178 15.525 1.00 85.31 352 THR A N 1
ATOM 2375 C CA . THR A 1 352 ? -7.434 -13.100 16.986 1.00 85.31 352 THR A CA 1
ATOM 2376 C C . THR A 1 352 ? -8.858 -13.443 17.405 1.00 85.31 352 THR A C 1
ATOM 2378 O O . THR A 1 352 ? -9.818 -12.909 16.852 1.00 85.31 352 THR A O 1
ATOM 2381 N N . THR A 1 353 ? -9.013 -14.350 18.370 1.00 82.31 353 THR A N 1
ATOM 2382 C CA . THR A 1 353 ? -10.318 -14.645 18.992 1.00 82.31 353 THR A CA 1
ATOM 2383 C C . THR A 1 353 ? -10.879 -13.419 19.707 1.00 82.31 353 THR A C 1
ATOM 2385 O O . THR A 1 353 ? -10.112 -12.582 20.182 1.00 82.31 353 THR A O 1
ATOM 2388 N N . LEU A 1 354 ? -12.196 -13.360 19.902 1.00 75.88 354 LEU A N 1
ATOM 2389 C CA . LEU A 1 354 ? -12.822 -12.276 20.670 1.00 75.88 354 LEU A CA 1
ATOM 2390 C C . LEU A 1 354 ? -12.301 -12.246 22.128 1.00 75.88 354 LEU A C 1
ATOM 2392 O O . LEU A 1 354 ? -11.891 -13.279 22.663 1.00 75.88 354 LEU A O 1
ATOM 2396 N N . THR A 1 355 ? -12.285 -11.081 22.779 1.00 68.69 355 THR A N 1
ATOM 2397 C CA . THR A 1 355 ? -11.835 -10.916 24.177 1.00 68.69 355 THR A CA 1
ATOM 2398 C C . THR A 1 355 ? -12.926 -11.301 25.183 1.00 68.69 355 THR A C 1
ATOM 2400 O O . THR A 1 355 ? -14.119 -11.271 24.880 1.00 68.69 355 THR A O 1
ATOM 2403 N N . THR A 1 356 ? -12.535 -11.680 26.404 1.00 53.97 356 THR A N 1
ATOM 2404 C CA . THR A 1 356 ? -13.479 -12.024 27.479 1.00 53.97 356 THR A CA 1
ATOM 2405 C C . THR A 1 356 ? -14.351 -10.810 27.820 1.00 53.97 356 THR A C 1
ATOM 2407 O O . THR A 1 356 ? -13.834 -9.800 28.286 1.00 53.97 356 THR A O 1
ATOM 2410 N N . GLY A 1 357 ? -15.663 -10.909 27.579 1.00 60.59 357 GLY A N 1
ATOM 2411 C CA . GLY A 1 357 ? -16.639 -9.828 27.799 1.00 60.59 357 GLY A CA 1
ATOM 2412 C C . GLY A 1 357 ? -17.176 -9.168 26.522 1.00 60.59 357 GLY A C 1
ATOM 2413 O O . GLY A 1 357 ? -18.199 -8.497 26.590 1.00 60.59 357 GLY A O 1
ATOM 2414 N N . GLY A 1 358 ? -16.555 -9.401 25.362 1.00 63.31 358 GLY A N 1
ATOM 2415 C CA . GLY A 1 358 ? -17.016 -8.862 24.084 1.00 63.31 358 GLY A CA 1
ATOM 2416 C C . GLY A 1 358 ? -18.094 -9.712 23.418 1.00 63.31 358 GLY A C 1
ATOM 2417 O O . GLY A 1 358 ? -17.886 -10.897 23.157 1.00 63.31 358 GLY A O 1
ATOM 2418 N N . THR A 1 359 ? -19.237 -9.109 23.099 1.00 81.62 359 THR A N 1
ATOM 2419 C CA . THR A 1 359 ? -20.297 -9.722 22.290 1.00 81.62 359 THR A CA 1
ATOM 2420 C C . THR A 1 359 ? -20.374 -9.026 20.936 1.00 81.62 359 THR A C 1
ATOM 2422 O O . THR A 1 359 ? -20.238 -7.807 20.838 1.00 81.62 359 THR A O 1
ATOM 2425 N N . ARG A 1 360 ? -20.629 -9.783 19.863 1.00 88.81 360 ARG A N 1
ATOM 2426 C CA . ARG A 1 360 ? -20.988 -9.173 18.579 1.00 88.81 360 ARG A CA 1
ATOM 2427 C C . ARG A 1 360 ? -22.428 -8.672 18.649 1.00 88.81 360 ARG A C 1
ATOM 2429 O O . ARG A 1 360 ? -23.329 -9.479 18.879 1.00 88.81 360 ARG A O 1
ATOM 2436 N N . LYS A 1 361 ? -22.641 -7.373 18.444 1.00 92.19 361 LYS A N 1
ATOM 2437 C CA . LYS A 1 361 ? -23.959 -6.736 18.508 1.00 92.19 361 LYS A CA 1
ATOM 2438 C C . LYS A 1 361 ? -24.327 -6.088 17.180 1.00 92.19 361 LYS A C 1
ATOM 2440 O O . LYS A 1 361 ? -23.489 -5.482 16.517 1.00 92.19 361 LYS A O 1
ATOM 2445 N N . TYR A 1 362 ? -25.598 -6.191 16.820 1.00 93.88 362 TYR A N 1
ATOM 2446 C CA . TYR A 1 362 ? -26.169 -5.607 15.612 1.00 93.88 362 TYR A CA 1
ATOM 2447 C C . TYR A 1 362 ? -27.078 -4.445 15.980 1.00 93.88 362 TYR A C 1
ATOM 2449 O O . TYR A 1 362 ? -27.889 -4.565 16.898 1.00 93.88 362 TYR A O 1
ATOM 2457 N N . TRP A 1 363 ? -26.938 -3.324 15.286 1.00 94.12 363 TRP A N 1
ATOM 2458 C CA . TRP A 1 363 ? -27.834 -2.190 15.449 1.00 94.12 363 TRP A CA 1
ATOM 2459 C C . TRP A 1 363 ? -29.245 -2.572 15.009 1.00 94.12 363 TRP A C 1
ATOM 2461 O O . TRP A 1 363 ? -29.439 -3.163 13.951 1.00 94.12 363 TRP A O 1
ATOM 2471 N N . ASN A 1 364 ? -30.212 -2.228 15.846 1.00 92.06 364 ASN A N 1
ATOM 2472 C CA . ASN A 1 364 ? -31.642 -2.448 15.658 1.00 92.06 364 ASN A CA 1
ATOM 2473 C C . ASN A 1 364 ? -32.432 -1.157 15.944 1.00 92.06 364 ASN A C 1
ATOM 2475 O O . ASN A 1 364 ? -33.603 -1.199 16.318 1.00 92.06 364 ASN A O 1
ATOM 2479 N N . GLY A 1 365 ? -31.763 -0.005 15.874 1.00 89.62 365 GLY A N 1
ATOM 2480 C CA . GLY A 1 365 ? -32.371 1.316 16.007 1.00 89.62 365 GLY A CA 1
ATOM 2481 C C . GLY A 1 365 ? -32.782 1.908 14.661 1.00 89.62 365 GLY A C 1
ATOM 2482 O O . GLY A 1 365 ? -32.963 1.199 13.669 1.00 89.62 365 GLY A O 1
ATOM 2483 N N . ALA A 1 366 ? -32.895 3.234 14.630 1.00 87.44 366 ALA A N 1
ATOM 2484 C CA . ALA A 1 366 ? -33.287 3.986 13.447 1.00 87.44 366 ALA A CA 1
ATOM 2485 C C . ALA A 1 366 ? -32.311 3.761 12.273 1.00 87.44 366 ALA A C 1
ATOM 2487 O O . ALA A 1 366 ? -31.098 3.648 12.479 1.00 87.44 366 ALA A O 1
ATOM 2488 N N . GLY A 1 367 ? -32.845 3.709 11.047 1.00 81.19 367 GLY A N 1
ATOM 2489 C CA . GLY A 1 367 ? -32.076 3.465 9.817 1.00 81.19 367 GLY A CA 1
ATOM 2490 C C . GLY A 1 367 ? -31.884 1.989 9.439 1.00 81.19 367 GLY A C 1
ATOM 2491 O O . GLY A 1 367 ? -31.112 1.696 8.532 1.00 81.19 367 GLY A O 1
ATOM 2492 N N . VAL A 1 368 ? -32.561 1.057 10.121 1.00 84.50 368 VAL A N 1
ATOM 2493 C CA . VAL A 1 368 ? -32.569 -0.380 9.792 1.00 84.50 368 VAL A CA 1
ATOM 2494 C C . VAL A 1 368 ? -33.982 -0.807 9.404 1.00 84.50 368 VAL A C 1
ATOM 2496 O O . VAL A 1 368 ? -34.939 -0.496 10.118 1.00 84.50 368 VAL A O 1
ATOM 2499 N N . ALA A 1 369 ? -34.126 -1.547 8.302 1.00 80.06 369 ALA A N 1
ATOM 2500 C CA . ALA A 1 369 ? -35.409 -2.106 7.887 1.00 80.06 369 ALA A CA 1
ATOM 2501 C C . ALA A 1 369 ? -35.988 -3.025 8.981 1.00 80.06 369 ALA A C 1
ATOM 2503 O O . ALA A 1 369 ? -35.346 -3.980 9.417 1.00 80.06 369 ALA A O 1
ATOM 2504 N N . GLY A 1 370 ? -37.204 -2.722 9.450 1.00 79.62 370 GLY A N 1
ATOM 2505 C CA . GLY A 1 370 ? -37.853 -3.457 10.545 1.00 79.62 370 GLY A CA 1
ATOM 2506 C C . GLY A 1 370 ? -37.257 -3.215 11.942 1.00 79.62 370 GLY A C 1
ATOM 2507 O O . GLY A 1 370 ? -37.666 -3.886 12.889 1.00 79.62 370 GLY A O 1
ATOM 2508 N N . GLY A 1 371 ? -36.316 -2.272 12.082 1.00 81.56 371 GLY A N 1
ATOM 2509 C CA . GLY A 1 371 ? -35.728 -1.871 13.360 1.00 81.56 371 GLY A CA 1
ATOM 2510 C C . GLY A 1 371 ? -36.654 -1.008 14.226 1.00 81.56 371 GLY A C 1
ATOM 2511 O O . GLY A 1 371 ? -37.729 -0.570 13.815 1.00 81.56 371 GLY A O 1
ATOM 2512 N N . THR A 1 372 ? -36.226 -0.740 15.458 1.00 83.69 372 THR A N 1
ATOM 2513 C CA . THR A 1 372 ? -36.896 0.201 16.369 1.00 83.69 372 THR A CA 1
ATOM 2514 C C . THR A 1 372 ? -36.653 1.654 15.940 1.00 83.69 372 THR A C 1
ATOM 2516 O O . THR A 1 372 ? -35.660 1.969 15.295 1.00 83.69 372 THR A O 1
ATOM 2519 N N . ALA A 1 373 ? -37.511 2.591 16.356 1.00 83.38 373 ALA A N 1
ATOM 2520 C CA . ALA A 1 373 ? -37.315 4.023 16.083 1.00 83.38 373 ALA A CA 1
ATOM 2521 C C . ALA A 1 373 ? -36.230 4.694 16.965 1.00 83.38 373 ALA A C 1
ATOM 2523 O O . ALA A 1 373 ? -36.095 5.917 16.957 1.00 83.38 373 ALA A O 1
ATOM 2524 N N . GLY A 1 374 ? -35.485 3.929 17.771 1.00 91.56 374 GLY A N 1
ATOM 2525 C CA . GLY A 1 374 ? -34.533 4.472 18.737 1.00 91.56 374 GLY A CA 1
ATOM 2526 C C . GLY A 1 374 ? -33.268 5.044 18.090 1.00 91.56 374 GLY A C 1
ATOM 2527 O O . GLY A 1 374 ? -32.659 4.424 17.223 1.00 91.56 374 GLY A O 1
ATOM 2528 N N . THR A 1 375 ? -32.840 6.221 18.548 1.00 93.50 375 THR A N 1
ATOM 2529 C CA . THR A 1 375 ? -31.689 6.969 18.003 1.00 93.50 375 THR A CA 1
ATOM 2530 C C . THR A 1 375 ? -30.506 7.076 18.969 1.00 93.50 375 THR A C 1
ATOM 2532 O O . THR A 1 375 ? -29.475 7.644 18.631 1.00 93.50 375 THR A O 1
ATOM 2535 N N . ASN A 1 376 ? -30.608 6.543 20.187 1.00 95.69 376 ASN A N 1
ATOM 2536 C CA . ASN A 1 376 ? -29.517 6.616 21.160 1.00 95.69 376 ASN A CA 1
ATOM 2537 C C . ASN A 1 376 ? -28.585 5.399 21.038 1.00 95.69 376 ASN A C 1
ATOM 2539 O O . ASN A 1 376 ? -29.006 4.268 21.293 1.00 95.69 376 ASN A O 1
ATOM 2543 N N . PHE A 1 377 ? -27.313 5.636 20.708 1.00 96.25 377 PHE A N 1
ATOM 2544 C CA . PHE A 1 377 ? -26.275 4.609 20.576 1.00 96.25 377 PHE A CA 1
ATOM 2545 C C . PHE A 1 377 ? -26.071 3.804 21.869 1.00 96.25 377 PHE A C 1
ATOM 2547 O O . PHE A 1 377 ? -25.789 2.610 21.826 1.00 96.25 377 PHE A O 1
ATOM 2554 N N . ASN A 1 378 ? -26.227 4.438 23.034 1.00 96.44 378 ASN A N 1
ATOM 2555 C CA . ASN A 1 378 ? -25.981 3.820 24.338 1.00 96.44 378 ASN A CA 1
ATOM 2556 C C . ASN A 1 378 ? -27.174 3.019 24.879 1.00 96.44 378 ASN A C 1
ATOM 2558 O O . ASN A 1 378 ? -27.039 2.332 25.891 1.00 96.44 378 ASN A O 1
ATOM 2562 N N . THR A 1 379 ? -28.348 3.099 24.249 1.00 96.56 379 THR A N 1
ATOM 2563 C CA . THR A 1 379 ? -29.544 2.398 24.724 1.00 96.56 379 THR A CA 1
ATOM 2564 C C . THR A 1 379 ? -29.541 0.948 24.251 1.00 96.56 379 THR A C 1
ATOM 2566 O O . THR A 1 379 ? -29.613 0.673 23.058 1.00 96.56 379 THR A O 1
ATOM 2569 N N . GLY A 1 380 ? -29.520 0.000 25.194 1.00 93.50 380 GLY A N 1
ATOM 2570 C CA . GLY A 1 380 ? -29.417 -1.429 24.881 1.00 93.50 380 GLY A CA 1
ATOM 2571 C C . GLY A 1 380 ? -30.559 -2.017 24.051 1.00 93.50 380 GLY A C 1
ATOM 2572 O O . GLY A 1 380 ? -30.332 -2.978 23.328 1.00 93.50 380 GLY A O 1
ATOM 2573 N N . ALA A 1 381 ? -31.759 -1.429 24.095 1.00 94.50 381 ALA A N 1
ATOM 2574 C CA . ALA A 1 381 ? -32.887 -1.848 23.254 1.00 94.50 381 ALA A CA 1
ATOM 2575 C C . ALA A 1 381 ? -32.643 -1.614 21.747 1.00 94.50 381 ALA A C 1
ATOM 2577 O O . ALA A 1 381 ? -33.272 -2.269 20.919 1.00 94.50 381 ALA A O 1
ATOM 2578 N N . ASN A 1 382 ? -31.700 -0.731 21.397 1.00 95.25 382 ASN A N 1
ATOM 2579 C CA . ASN A 1 382 ? -31.323 -0.439 20.013 1.00 95.25 382 ASN A CA 1
ATOM 2580 C C . ASN A 1 382 ? -30.231 -1.391 19.488 1.00 95.25 382 ASN A C 1
ATOM 2582 O O . ASN A 1 382 ? -29.718 -1.183 18.392 1.00 95.25 382 ASN A O 1
ATOM 2586 N N . TRP A 1 383 ? -29.864 -2.428 20.251 1.00 94.88 383 TRP A N 1
ATOM 2587 C CA . TRP A 1 383 ? -28.860 -3.427 19.884 1.00 94.88 383 TRP A CA 1
ATOM 2588 C C . TRP A 1 383 ? -29.410 -4.846 20.021 1.00 94.88 383 TRP A C 1
ATOM 2590 O O . TRP A 1 383 ? -30.261 -5.119 20.862 1.00 94.88 383 TRP A O 1
ATOM 2600 N N . ILE A 1 384 ? -28.894 -5.768 19.213 1.00 90.38 384 ILE A N 1
ATOM 2601 C CA . ILE A 1 384 ? -29.173 -7.203 19.296 1.00 90.38 384 ILE A CA 1
ATOM 2602 C C . ILE A 1 384 ? -27.849 -7.941 19.515 1.00 90.38 384 ILE A C 1
ATOM 2604 O O . ILE A 1 384 ? -26.973 -7.832 18.658 1.00 90.38 384 ILE A O 1
ATOM 2608 N N . PRO A 1 385 ? -27.695 -8.724 20.599 1.00 92.88 385 PRO A N 1
ATOM 2609 C CA . PRO A 1 385 ? -28.648 -8.908 21.703 1.00 92.88 385 PRO A CA 1
ATOM 2610 C C . PRO A 1 385 ? -28.870 -7.630 22.538 1.00 92.88 385 PRO A C 1
ATOM 2612 O O . PRO A 1 385 ? -27.967 -6.799 22.657 1.00 92.88 385 PRO A O 1
ATOM 2615 N N . THR A 1 386 ? -30.063 -7.495 23.138 1.00 91.25 386 THR A N 1
ATOM 2616 C CA . THR A 1 386 ? -30.554 -6.279 23.822 1.00 91.25 386 THR A CA 1
ATOM 2617 C C . THR A 1 386 ? -29.752 -5.931 25.071 1.00 91.25 386 THR A C 1
ATOM 2619 O O . THR A 1 386 ? -30.080 -6.332 26.187 1.00 91.25 386 THR A O 1
ATOM 2622 N N . SER A 1 387 ? -28.676 -5.176 24.880 1.00 92.06 387 SER A N 1
ATOM 2623 C CA . SER A 1 387 ? -27.778 -4.705 25.933 1.00 92.06 387 SER A CA 1
ATOM 2624 C C . SER A 1 387 ? -26.973 -3.511 25.426 1.00 92.06 387 SER A C 1
ATOM 2626 O O . SER A 1 387 ? -26.634 -3.440 24.245 1.00 92.06 387 SER A O 1
ATOM 2628 N N . ALA A 1 388 ? -26.678 -2.549 26.305 1.00 92.44 388 ALA A N 1
ATOM 2629 C CA . ALA A 1 388 ? -25.894 -1.373 25.929 1.00 92.44 388 ALA A CA 1
ATOM 2630 C C . ALA A 1 388 ? -24.483 -1.788 25.461 1.00 92.44 388 ALA A C 1
ATOM 2632 O O . ALA A 1 388 ? -23.954 -2.775 25.981 1.00 92.44 388 ALA A O 1
ATOM 2633 N N . PRO A 1 389 ? -23.860 -1.084 24.500 1.00 94.81 389 PRO A N 1
ATOM 2634 C CA . PRO A 1 389 ? -22.479 -1.347 24.115 1.00 94.81 389 PRO A CA 1
ATOM 2635 C C . PRO A 1 389 ? -21.490 -1.139 25.261 1.00 94.81 389 PRO A C 1
ATOM 2637 O O . PRO A 1 389 ? -21.603 -0.184 26.028 1.00 94.81 389 PRO A O 1
ATOM 2640 N N . THR A 1 390 ? -20.504 -2.024 25.345 1.00 92.00 390 THR A N 1
ATOM 2641 C CA . THR A 1 390 ? -19.473 -2.061 26.384 1.00 92.00 390 THR A CA 1
ATOM 2642 C C . THR A 1 390 ? -18.099 -2.367 25.792 1.00 92.00 390 THR A C 1
ATOM 2644 O O . THR A 1 390 ? -17.972 -2.776 24.634 1.00 92.00 390 THR A O 1
ATOM 2647 N N . ALA A 1 391 ? -17.053 -2.171 26.597 1.00 87.06 391 ALA A N 1
ATOM 2648 C CA . ALA A 1 391 ? -15.686 -2.445 26.176 1.00 87.06 391 ALA A CA 1
ATOM 2649 C C . ALA A 1 391 ? -15.529 -3.929 25.803 1.00 87.06 391 ALA A C 1
ATOM 2651 O O . ALA A 1 391 ? -15.891 -4.808 26.579 1.00 87.06 391 ALA A O 1
ATOM 2652 N N . GLY A 1 392 ? -14.987 -4.195 24.613 1.00 81.94 392 GLY A N 1
ATOM 2653 C CA . GLY A 1 392 ? -14.857 -5.545 24.057 1.00 81.94 392 GLY A CA 1
ATOM 2654 C C . GLY A 1 392 ? -15.907 -5.902 23.000 1.00 81.94 392 GLY A C 1
ATOM 2655 O O . GLY A 1 392 ? -15.666 -6.818 22.220 1.00 81.94 392 GLY A O 1
ATOM 2656 N N . ASP A 1 393 ? -17.033 -5.185 22.921 1.00 90.31 393 ASP A N 1
ATOM 2657 C CA . ASP A 1 393 ? -18.079 -5.495 21.939 1.00 90.31 393 ASP A CA 1
ATOM 2658 C C . ASP A 1 393 ? -17.655 -5.171 20.497 1.00 90.31 393 ASP A C 1
ATOM 2660 O O . ASP A 1 393 ? -17.063 -4.124 20.226 1.00 90.31 393 ASP A O 1
ATOM 2664 N N . ASP A 1 394 ? -18.030 -6.051 19.567 1.00 91.25 394 ASP A N 1
ATOM 2665 C CA . ASP A 1 394 ? -17.942 -5.810 18.124 1.00 91.25 394 ASP A CA 1
ATOM 2666 C C . ASP A 1 394 ? -19.303 -5.358 17.614 1.00 91.25 394 ASP A C 1
ATOM 2668 O O . ASP A 1 394 ? -20.261 -6.134 17.595 1.00 91.25 394 ASP A O 1
ATOM 2672 N N . LEU A 1 395 ? -19.402 -4.109 17.186 1.00 95.00 395 LEU A N 1
ATOM 2673 C CA . LEU A 1 395 ? -20.662 -3.517 16.773 1.00 95.00 395 LEU A CA 1
ATOM 2674 C C . LEU A 1 395 ? -20.794 -3.489 15.255 1.00 95.00 395 LEU A C 1
ATOM 2676 O O . LEU A 1 395 ? -19.861 -3.129 14.538 1.00 95.00 395 LEU A O 1
ATOM 2680 N N . ILE A 1 396 ? -21.979 -3.828 14.759 1.00 94.25 396 ILE A N 1
ATOM 2681 C CA . ILE A 1 396 ? -22.300 -3.813 13.333 1.00 94.25 396 ILE A CA 1
ATOM 2682 C C . ILE A 1 396 ? -23.597 -3.033 13.119 1.00 94.25 396 ILE A C 1
ATOM 2684 O O . ILE A 1 396 ? -24.645 -3.397 13.643 1.00 94.25 396 ILE A O 1
ATOM 2688 N N . MET A 1 397 ? -23.533 -1.979 12.315 1.00 92.25 397 MET A N 1
ATOM 2689 C CA . MET A 1 397 ? -24.669 -1.199 11.838 1.00 92.25 397 MET A CA 1
ATOM 2690 C C . MET A 1 397 ? -24.897 -1.512 10.363 1.00 92.25 397 MET A C 1
ATOM 2692 O O . MET A 1 397 ? -24.191 -0.986 9.511 1.00 92.25 397 MET A O 1
ATOM 2696 N N . ASN A 1 398 ? -25.864 -2.375 10.060 1.00 89.00 398 ASN A N 1
ATOM 2697 C CA . ASN A 1 398 ? -26.291 -2.635 8.686 1.00 89.00 398 ASN A CA 1
ATOM 2698 C C . ASN A 1 398 ? -27.501 -1.751 8.387 1.00 89.00 398 ASN A C 1
ATOM 2700 O O . ASN A 1 398 ? -28.615 -2.074 8.792 1.00 89.00 398 ASN A O 1
ATOM 2704 N N . LEU A 1 399 ? -27.255 -0.618 7.744 1.00 84.81 399 LEU A N 1
ATOM 2705 C CA . LEU A 1 399 ? -28.261 0.397 7.463 1.00 84.81 399 LEU A CA 1
ATOM 2706 C C . LEU A 1 399 ? -28.886 0.116 6.093 1.00 84.81 399 LEU A C 1
ATOM 2708 O O . LEU A 1 399 ? -28.151 -0.008 5.113 1.00 84.81 399 LEU A O 1
ATOM 2712 N N . ASP A 1 400 ? -30.212 -0.002 6.047 1.00 75.38 400 ASP A N 1
ATOM 2713 C CA . ASP A 1 400 ? -31.008 -0.338 4.854 1.00 75.38 400 ASP A CA 1
ATOM 2714 C C . ASP A 1 400 ? -32.016 0.785 4.541 1.00 75.38 400 ASP A C 1
ATOM 2716 O O . ASP A 1 400 ? -32.242 1.658 5.377 1.00 75.38 400 ASP A O 1
ATOM 2720 N N . ASP A 1 401 ? -32.592 0.782 3.338 1.00 62.22 401 ASP A N 1
ATOM 2721 C CA . ASP A 1 401 ? -33.457 1.832 2.784 1.00 62.22 401 ASP A CA 1
ATOM 2722 C C . ASP A 1 401 ? -34.679 2.127 3.676 1.00 62.22 401 ASP A C 1
ATOM 2724 O O . ASP A 1 401 ? -35.606 1.322 3.805 1.00 62.22 401 ASP A O 1
ATOM 2728 N N . VAL A 1 402 ? -34.698 3.311 4.294 1.00 54.41 402 VAL A N 1
ATOM 2729 C CA . VAL A 1 402 ? -35.879 3.839 4.981 1.00 54.41 402 VAL A CA 1
ATOM 2730 C C . VAL A 1 402 ? -35.978 5.331 4.684 1.00 54.41 402 VAL A C 1
ATOM 2732 O O . VAL A 1 402 ? -35.006 6.051 4.867 1.00 54.41 402 VAL A O 1
ATOM 2735 N N . ALA A 1 403 ? -37.151 5.778 4.226 1.00 58.81 403 ALA A N 1
ATOM 2736 C CA . ALA A 1 403 ? -37.492 7.058 3.579 1.00 58.81 403 ALA A CA 1
ATOM 2737 C C . ALA A 1 403 ? -37.115 8.400 4.284 1.00 58.81 403 ALA A C 1
ATOM 2739 O O . ALA A 1 403 ? -37.721 9.426 3.972 1.00 58.81 403 ALA A O 1
ATOM 2740 N N . ALA A 1 404 ? -36.168 8.444 5.230 1.00 67.06 404 ALA A N 1
ATOM 2741 C CA . ALA A 1 404 ? -35.828 9.629 6.019 1.00 67.06 404 ALA A CA 1
ATOM 2742 C C . ALA A 1 404 ? -34.333 9.741 6.390 1.00 67.06 404 ALA A C 1
ATOM 2744 O O . ALA A 1 404 ? -33.575 8.777 6.369 1.00 67.06 404 ALA A O 1
ATOM 2745 N N . ALA A 1 405 ? -33.923 10.954 6.773 1.00 76.06 405 ALA A N 1
ATOM 2746 C CA . ALA A 1 405 ? -32.638 11.225 7.417 1.00 76.06 405 ALA A CA 1
ATOM 2747 C C . ALA A 1 405 ? -32.642 10.741 8.877 1.00 76.06 405 ALA A C 1
ATOM 2749 O O . ALA A 1 405 ? -33.628 10.956 9.588 1.00 76.06 405 ALA A O 1
ATOM 2750 N N . TYR A 1 406 ? -31.529 10.172 9.352 1.00 84.75 406 TYR A N 1
ATOM 2751 C CA . TYR A 1 406 ? -31.403 9.692 10.732 1.00 84.75 406 TYR A CA 1
ATOM 2752 C C . TYR A 1 406 ? -30.137 10.209 11.407 1.00 84.75 406 TYR A C 1
ATOM 2754 O O . TYR A 1 406 ? -29.037 10.082 10.871 1.00 84.75 406 TYR A O 1
ATOM 2762 N N . THR A 1 407 ? -30.296 10.709 12.632 1.00 90.19 407 THR A N 1
ATOM 2763 C CA . THR A 1 407 ? -29.182 11.030 13.528 1.00 90.19 407 THR A CA 1
ATOM 2764 C C . THR A 1 407 ? -29.204 10.069 14.706 1.00 90.19 407 THR A C 1
ATOM 2766 O O . THR A 1 407 ? -30.159 10.054 15.483 1.00 90.19 407 THR A O 1
ATOM 2769 N N . VAL A 1 408 ? -28.150 9.272 14.835 1.00 93.38 408 VAL A N 1
ATOM 2770 C CA . VAL A 1 408 ? -27.850 8.449 16.002 1.00 93.38 408 VAL A CA 1
ATOM 2771 C C . VAL A 1 408 ? -26.879 9.211 16.887 1.00 93.38 408 VAL A C 1
ATOM 2773 O O . VAL A 1 408 ? -25.850 9.675 16.415 1.00 93.38 408 VAL A O 1
ATOM 2776 N N . SER A 1 409 ? -27.181 9.331 18.174 1.00 94.88 409 SER A N 1
ATOM 2777 C CA . SER A 1 409 ? -26.386 10.128 19.108 1.00 94.88 409 SER A CA 1
ATOM 2778 C C . SER A 1 409 ? -25.844 9.299 20.262 1.00 94.88 409 SER A C 1
ATOM 2780 O O . SER A 1 409 ? -26.521 8.400 20.765 1.00 94.88 409 SER A O 1
ATOM 2782 N N . LEU A 1 410 ? -24.650 9.644 20.745 1.00 95.81 410 LEU A N 1
ATOM 2783 C CA . LEU A 1 410 ? -24.142 9.133 22.019 1.00 95.81 410 LEU A CA 1
ATOM 2784 C C . LEU A 1 410 ? -24.713 9.951 23.182 1.00 95.81 410 LEU A C 1
ATOM 2786 O O . LEU A 1 410 ? -24.553 11.174 23.230 1.00 95.81 410 LEU A O 1
ATOM 2790 N N . SER A 1 411 ? -25.318 9.278 24.164 1.00 95.44 411 SER A N 1
ATOM 2791 C CA . SER A 1 411 ? -25.708 9.896 25.438 1.00 95.44 411 SER A CA 1
ATOM 2792 C C . SER A 1 411 ? -24.607 9.827 26.503 1.00 95.44 411 SER A C 1
ATOM 2794 O O . SER A 1 411 ? -24.632 10.617 27.449 1.00 95.44 411 SER A O 1
ATOM 2796 N N . ALA A 1 412 ? -23.626 8.930 26.350 1.00 95.94 412 ALA A N 1
ATOM 2797 C CA . ALA A 1 412 ? -22.497 8.738 27.263 1.00 95.94 412 ALA A CA 1
ATOM 2798 C C . ALA A 1 412 ? -21.191 8.418 26.512 1.00 95.94 412 ALA A C 1
ATOM 2800 O O . ALA A 1 412 ? -21.204 8.007 25.350 1.00 95.94 412 ALA A O 1
ATOM 2801 N N . ASN A 1 413 ? -20.051 8.588 27.192 1.00 96.00 413 ASN A N 1
ATOM 2802 C CA . ASN A 1 413 ? -18.764 8.112 26.678 1.00 96.00 413 ASN A CA 1
ATOM 2803 C C . ASN A 1 413 ? -18.837 6.605 26.435 1.00 96.00 413 ASN A C 1
ATOM 2805 O O . ASN A 1 413 ? -19.398 5.871 27.249 1.00 96.00 413 ASN A O 1
ATOM 2809 N N . THR A 1 414 ? -18.277 6.155 25.320 1.00 96.06 414 THR A N 1
ATOM 2810 C CA . THR A 1 414 ? -18.452 4.783 24.849 1.00 96.06 414 THR A CA 1
ATOM 2811 C C . THR A 1 414 ? -17.118 4.214 24.408 1.00 96.06 414 THR A C 1
ATOM 2813 O O . THR A 1 414 ? -16.461 4.792 23.548 1.00 96.06 414 THR A O 1
ATOM 2816 N N . THR A 1 415 ? -16.748 3.066 24.972 1.00 95.50 415 THR A N 1
ATOM 2817 C CA . THR A 1 415 ? -15.582 2.282 24.553 1.00 95.50 415 THR A CA 1
ATOM 2818 C C . THR A 1 415 ? -16.059 0.913 24.101 1.00 95.50 415 THR A C 1
ATOM 2820 O O . THR A 1 415 ? -16.810 0.271 24.828 1.00 95.50 415 THR A O 1
ATOM 2823 N N . ILE A 1 416 ? -15.623 0.474 22.924 1.00 95.00 416 ILE A N 1
ATOM 2824 C CA . ILE A 1 416 ? -15.992 -0.798 22.280 1.00 95.00 416 ILE A CA 1
ATOM 2825 C C . ILE A 1 416 ? -14.758 -1.419 21.617 1.00 95.00 416 ILE A C 1
ATOM 2827 O O . ILE A 1 416 ? -13.719 -0.765 21.525 1.00 95.00 416 ILE A O 1
ATOM 2831 N N . ASN A 1 417 ? -14.844 -2.667 21.148 1.00 92.62 417 ASN A N 1
ATOM 2832 C CA . ASN A 1 417 ? -13.748 -3.259 20.382 1.00 92.62 417 ASN A CA 1
ATOM 2833 C C . ASN A 1 417 ? -13.702 -2.708 18.958 1.00 92.62 417 ASN A C 1
ATOM 2835 O O . ASN A 1 417 ? -12.715 -2.087 18.570 1.00 92.62 417 ASN A O 1
ATOM 2839 N N . SER A 1 418 ? -14.779 -2.884 18.198 1.00 93.94 418 SER A N 1
ATOM 2840 C CA . SER A 1 418 ? -14.861 -2.424 16.812 1.00 93.94 418 SER A CA 1
ATOM 2841 C C . SER A 1 418 ? -16.250 -1.901 16.473 1.00 93.94 418 SER A C 1
ATOM 2843 O O . SER A 1 418 ? -17.239 -2.273 17.105 1.00 93.94 418 SER A O 1
ATOM 2845 N N . LEU A 1 419 ? -16.328 -1.036 15.462 1.00 96.44 419 LEU A N 1
ATOM 2846 C CA . LEU A 1 419 ? -17.590 -0.643 14.842 1.00 96.44 419 LEU A CA 1
ATOM 2847 C C . LEU A 1 419 ? -17.468 -0.783 13.329 1.00 96.44 419 LEU A C 1
ATOM 2849 O O . LEU A 1 419 ? -16.539 -0.259 12.720 1.00 96.44 419 LEU A O 1
ATOM 2853 N N . THR A 1 420 ? -18.434 -1.468 12.728 1.00 95.00 420 THR A N 1
ATOM 2854 C CA . THR A 1 420 ? -18.611 -1.534 11.279 1.00 95.00 420 THR A CA 1
ATOM 2855 C C . THR A 1 420 ? -19.952 -0.918 10.907 1.00 95.00 420 THR A C 1
ATOM 2857 O O . THR A 1 420 ? -20.987 -1.402 11.355 1.00 95.00 420 THR A O 1
ATOM 2860 N N . ILE A 1 421 ? -19.946 0.131 10.088 1.00 92.31 421 ILE A N 1
ATOM 2861 C CA . ILE A 1 421 ? -21.143 0.747 9.509 1.00 92.31 421 ILE A CA 1
ATOM 2862 C C . ILE A 1 421 ? -21.196 0.370 8.032 1.00 92.31 421 ILE A C 1
ATOM 2864 O O . ILE A 1 421 ? -20.310 0.742 7.265 1.00 92.31 421 ILE A O 1
ATOM 2868 N N . ASN A 1 422 ? -22.233 -0.361 7.642 1.00 88.38 422 ASN A N 1
ATOM 2869 C CA . ASN A 1 422 ? -22.462 -0.818 6.281 1.00 88.38 422 ASN A CA 1
ATOM 2870 C C . ASN A 1 422 ? -23.738 -0.194 5.732 1.00 88.38 422 ASN A C 1
ATOM 2872 O O . ASN A 1 422 ? -24.819 -0.393 6.282 1.00 88.38 422 ASN A O 1
ATOM 2876 N N . GLY A 1 423 ? -23.613 0.482 4.597 1.00 78.81 423 GLY A N 1
ATOM 2877 C CA . GLY A 1 423 ? -24.746 0.799 3.745 1.00 78.81 423 GLY A CA 1
ATOM 2878 C C . GLY A 1 423 ? -25.139 -0.381 2.877 1.00 78.81 423 GLY A C 1
ATOM 2879 O O . GLY A 1 423 ? -24.393 -0.720 1.958 1.00 78.81 423 GLY A O 1
ATOM 2880 N N . ILE A 1 424 ? -26.301 -0.966 3.148 1.00 70.06 424 ILE A N 1
ATOM 2881 C CA . ILE A 1 424 ? -26.926 -2.018 2.342 1.00 70.06 424 ILE A CA 1
ATOM 2882 C C . ILE A 1 424 ? -28.185 -1.463 1.641 1.00 70.06 424 ILE A C 1
ATOM 2884 O O . ILE A 1 424 ? -28.665 -0.386 1.994 1.00 70.06 424 ILE A O 1
ATOM 2888 N N . GLY A 1 425 ? -28.642 -2.131 0.575 1.00 68.62 425 GLY A N 1
ATOM 2889 C CA . GLY A 1 425 ? -29.838 -1.742 -0.197 1.00 68.62 425 GLY A CA 1
ATOM 2890 C C . GLY A 1 425 ? -29.642 -0.545 -1.139 1.00 68.62 425 GLY A C 1
ATOM 2891 O O . GLY A 1 425 ? -28.803 0.313 -0.887 1.00 68.62 425 GLY A O 1
ATOM 2892 N N . ALA A 1 426 ? -30.381 -0.470 -2.251 1.00 68.75 426 ALA A N 1
ATOM 2893 C CA . ALA A 1 426 ? -30.384 0.702 -3.142 1.00 68.75 426 ALA A CA 1
ATOM 2894 C C . ALA A 1 426 ? -31.275 1.816 -2.562 1.00 68.75 426 ALA A C 1
ATOM 2896 O O . ALA A 1 426 ? -32.238 1.501 -1.882 1.00 68.75 426 ALA A O 1
ATOM 2897 N N . ILE A 1 427 ? -30.971 3.096 -2.821 1.00 64.81 427 ILE A N 1
ATOM 2898 C CA . ILE A 1 427 ? -31.866 4.215 -2.439 1.00 64.81 427 ILE A CA 1
ATOM 2899 C C . ILE A 1 427 ? -32.369 4.986 -3.654 1.00 64.81 427 ILE A C 1
ATOM 2901 O O . ILE A 1 427 ? -31.651 5.127 -4.649 1.00 64.81 427 ILE A O 1
ATOM 2905 N N . THR A 1 428 ? -33.566 5.561 -3.521 1.00 62.94 428 THR A N 1
ATOM 2906 C CA . THR A 1 428 ? -34.193 6.433 -4.530 1.00 62.94 428 THR A CA 1
ATOM 2907 C C . THR A 1 428 ? -34.372 7.891 -4.087 1.00 62.94 428 THR A C 1
ATOM 2909 O O . THR A 1 428 ? -34.726 8.732 -4.910 1.00 62.94 428 THR A O 1
ATOM 2912 N N . THR A 1 429 ? -34.124 8.227 -2.815 1.00 64.88 429 THR A N 1
ATOM 2913 C CA . THR A 1 429 ? -34.250 9.592 -2.253 1.00 64.88 429 THR A CA 1
ATOM 2914 C C . THR A 1 429 ? -33.048 9.961 -1.382 1.00 64.88 429 THR A C 1
ATOM 2916 O O . THR A 1 429 ? -32.315 9.083 -0.944 1.00 64.88 429 THR A O 1
ATOM 2919 N N . PHE A 1 430 ? -32.827 11.256 -1.124 1.00 65.62 430 PHE A N 1
ATOM 2920 C CA . PHE A 1 430 ? -31.731 11.745 -0.273 1.00 65.62 430 PHE A CA 1
ATOM 2921 C C . PHE A 1 430 ? -31.800 11.177 1.154 1.00 65.62 430 PHE A C 1
ATOM 2923 O O . PHE A 1 430 ? -32.821 11.341 1.820 1.00 65.62 430 PHE A O 1
ATOM 2930 N N . MET A 1 431 ? -30.714 10.558 1.632 1.00 69.56 431 MET A N 1
ATOM 2931 C CA . MET A 1 431 ? -30.655 9.941 2.967 1.00 69.56 431 MET A CA 1
ATOM 2932 C C . MET A 1 431 ? -29.270 10.103 3.614 1.00 69.56 431 MET A C 1
ATOM 2934 O O . MET A 1 431 ? -28.344 9.353 3.284 1.00 69.56 431 MET A O 1
ATOM 2938 N N . PRO A 1 432 ? -29.090 11.069 4.532 1.00 78.19 432 PRO A N 1
ATOM 2939 C CA . PRO A 1 432 ? -27.933 11.112 5.405 1.00 78.19 432 PRO A CA 1
ATOM 2940 C C . PRO A 1 432 ? -28.180 10.259 6.658 1.00 78.19 432 PRO A C 1
ATOM 2942 O O . PRO A 1 432 ? -29.215 10.378 7.320 1.00 78.19 432 PRO A O 1
ATOM 2945 N N . PHE A 1 433 ? -27.199 9.432 7.002 1.00 86.00 433 PHE A N 1
ATOM 2946 C CA . PHE A 1 433 ? -27.076 8.837 8.326 1.00 86.00 433 PHE A CA 1
ATOM 2947 C C . PHE A 1 433 ? -25.934 9.530 9.063 1.00 86.00 433 PHE A C 1
ATOM 2949 O O . PHE A 1 433 ? -24.809 9.575 8.564 1.00 86.00 433 PHE A O 1
ATOM 2956 N N . ILE A 1 434 ? -26.223 10.043 10.253 1.00 89.12 434 ILE A N 1
ATOM 2957 C CA . ILE A 1 434 ? -25.261 10.749 11.095 1.00 89.12 434 ILE A CA 1
ATOM 2958 C C . ILE A 1 434 ? -25.096 9.966 12.394 1.00 89.12 434 ILE A C 1
ATOM 2960 O O . ILE A 1 434 ? -26.063 9.774 13.123 1.00 89.12 434 ILE A O 1
ATOM 2964 N N . LEU A 1 435 ? -23.874 9.557 12.717 1.00 92.81 435 LEU A N 1
ATOM 2965 C CA . LEU A 1 435 ? -23.474 9.165 14.061 1.00 92.81 435 LEU A CA 1
ATOM 2966 C C . LEU A 1 435 ? -22.848 10.382 14.750 1.00 92.81 435 LEU A C 1
ATOM 2968 O O . LEU A 1 435 ? -21.676 10.693 14.535 1.00 92.81 435 LEU A O 1
ATOM 2972 N N . ASP A 1 436 ? -23.636 11.076 15.567 1.00 93.38 436 ASP A N 1
ATOM 2973 C CA . ASP A 1 436 ? -23.195 12.231 16.340 1.00 93.38 436 ASP A CA 1
ATOM 2974 C C . ASP A 1 436 ? -22.650 11.812 17.716 1.00 93.38 436 ASP A C 1
ATOM 2976 O O . ASP A 1 436 ? -23.359 11.331 18.607 1.00 93.38 436 ASP A O 1
ATOM 2980 N N . ILE A 1 437 ? -21.355 12.024 17.900 1.00 93.31 437 ILE A N 1
ATOM 2981 C CA . ILE A 1 437 ? -20.613 11.786 19.136 1.00 93.31 437 ILE A CA 1
ATOM 2982 C C . ILE A 1 437 ? -20.903 12.885 20.183 1.00 93.31 437 ILE A C 1
ATOM 2984 O O . ILE A 1 437 ? -20.590 12.716 21.364 1.00 93.31 437 ILE A O 1
ATOM 2988 N N . ASN A 1 438 ? -21.558 13.989 19.803 1.00 92.38 438 ASN A N 1
ATOM 2989 C CA . ASN A 1 438 ? -21.867 15.135 20.658 1.00 92.38 438 ASN A CA 1
ATOM 2990 C C . ASN A 1 438 ? -20.601 15.675 21.359 1.00 92.38 438 ASN A C 1
ATOM 2992 O O . ASN A 1 438 ? -19.564 15.926 20.741 1.00 92.38 438 ASN A O 1
ATOM 2996 N N . SER A 1 439 ? -20.681 15.849 22.680 1.00 93.31 439 SER A N 1
ATOM 2997 C CA . SER A 1 439 ? -19.599 16.211 23.602 1.00 93.31 439 SER A CA 1
ATOM 2998 C C . SER A 1 439 ? -18.983 15.016 24.321 1.00 93.31 439 SER A C 1
ATOM 3000 O O . SER A 1 439 ? -18.408 15.169 25.399 1.00 93.31 439 SER A O 1
ATOM 3002 N N . ARG A 1 440 ? -19.121 13.813 23.751 1.00 95.94 440 ARG A N 1
ATOM 3003 C CA . ARG A 1 440 ? -18.644 12.559 24.345 1.00 95.94 440 ARG A CA 1
ATOM 3004 C C . ARG A 1 440 ? -17.341 12.083 23.716 1.00 95.94 440 ARG A C 1
ATOM 3006 O O . ARG A 1 440 ? -16.905 12.576 22.680 1.00 95.94 440 ARG A O 1
ATOM 3013 N N . THR A 1 441 ? -16.735 11.092 24.355 1.00 95.81 441 THR A N 1
ATOM 3014 C CA . THR A 1 441 ? -15.622 10.324 23.795 1.00 95.81 441 THR A CA 1
ATOM 3015 C C . THR A 1 441 ? -16.141 9.005 23.239 1.00 95.81 441 THR A C 1
ATOM 3017 O O . THR A 1 441 ? -16.769 8.234 23.970 1.00 95.81 441 THR A O 1
ATOM 3020 N N . PHE A 1 442 ? -15.852 8.740 21.969 1.00 97.06 442 PHE A N 1
ATOM 3021 C CA . PHE A 1 442 ? -16.087 7.456 21.318 1.00 97.06 442 PHE A CA 1
ATOM 3022 C C . PHE A 1 442 ? -14.754 6.768 21.035 1.00 97.06 442 PHE A C 1
ATOM 3024 O O . PHE A 1 442 ? -13.914 7.315 20.319 1.00 97.06 442 PHE A O 1
ATOM 3031 N N . THR A 1 443 ? -14.570 5.578 21.603 1.00 96.88 443 THR A N 1
ATOM 3032 C CA . THR A 1 443 ? -13.322 4.819 21.529 1.00 96.88 443 THR A CA 1
ATOM 3033 C C . THR A 1 443 ? -13.560 3.430 20.943 1.00 96.88 443 THR A C 1
ATOM 3035 O O . THR A 1 443 ? -14.344 2.659 21.497 1.00 96.88 443 THR A O 1
ATOM 3038 N N . THR A 1 444 ? -12.830 3.064 19.889 1.00 96.12 444 THR A N 1
ATOM 3039 C CA . THR A 1 444 ? -12.667 1.664 19.462 1.00 96.12 444 THR A CA 1
ATOM 3040 C C . THR A 1 444 ? -11.279 1.183 19.875 1.00 96.12 444 THR A C 1
ATOM 3042 O O . THR A 1 444 ? -10.301 1.895 19.669 1.00 96.12 444 THR A O 1
ATOM 3045 N N . THR A 1 445 ? -11.141 -0.000 20.475 1.00 91.12 445 THR A N 1
ATOM 3046 C CA . THR A 1 445 ? -9.806 -0.559 20.784 1.00 91.12 445 THR A CA 1
ATOM 3047 C C . THR A 1 445 ? -9.154 -1.220 19.571 1.00 91.12 445 THR A C 1
ATOM 3049 O O . THR A 1 445 ? -7.933 -1.315 19.510 1.00 91.12 445 THR A O 1
ATOM 3052 N N . ALA A 1 446 ? -9.964 -1.641 18.603 1.00 91.38 446 ALA A N 1
ATOM 3053 C CA . ALA A 1 446 ? -9.573 -2.143 17.297 1.00 91.38 446 ALA A CA 1
ATOM 3054 C C . ALA A 1 446 ? -10.151 -1.219 16.205 1.00 91.38 446 ALA A C 1
ATOM 3056 O O . ALA A 1 446 ? -10.074 0.009 16.312 1.00 91.38 446 ALA A O 1
ATOM 3057 N N . ASN A 1 447 ? -10.709 -1.800 15.144 1.00 92.81 447 ASN A N 1
ATOM 3058 C CA . ASN A 1 447 ? -10.972 -1.095 13.895 1.00 92.81 447 ASN A CA 1
ATOM 3059 C C . ASN A 1 447 ? -12.293 -0.312 13.906 1.00 92.81 447 ASN A C 1
ATOM 3061 O O . ASN A 1 447 ? -13.301 -0.761 14.461 1.00 92.81 447 ASN A O 1
ATOM 3065 N N . LEU A 1 448 ? -12.300 0.816 13.197 1.00 96.25 448 LEU A N 1
ATOM 3066 C CA . LEU A 1 448 ? -13.513 1.492 12.744 1.00 96.25 448 LEU A CA 1
ATOM 3067 C C . LEU A 1 448 ? -13.618 1.321 11.229 1.00 96.25 448 LEU A C 1
ATOM 3069 O O . LEU A 1 448 ? -12.699 1.658 10.488 1.00 96.25 448 LEU A O 1
ATOM 3073 N N . THR A 1 449 ? -14.732 0.773 10.761 1.00 95.31 449 THR A N 1
ATOM 3074 C CA . THR A 1 449 ? -14.975 0.509 9.342 1.00 95.31 449 THR A CA 1
ATOM 3075 C C . THR A 1 449 ? -16.275 1.168 8.902 1.00 95.31 449 THR A C 1
ATOM 3077 O O . THR A 1 449 ? -17.319 0.948 9.510 1.00 95.31 449 THR A O 1
ATOM 3080 N N . VAL A 1 450 ? -16.223 1.960 7.835 1.00 92.62 450 VAL A N 1
ATOM 3081 C CA . VAL A 1 450 ? -17.385 2.598 7.210 1.00 92.62 450 VAL A CA 1
ATOM 3082 C C . VAL A 1 450 ? -17.390 2.232 5.734 1.00 92.62 450 VAL A C 1
ATOM 3084 O O . VAL A 1 450 ? -16.487 2.607 4.985 1.00 92.62 450 VAL A O 1
ATOM 3087 N N . ILE A 1 451 ? -18.400 1.476 5.316 1.00 87.62 451 ILE A N 1
ATOM 3088 C CA . ILE A 1 451 ? -18.538 0.987 3.949 1.00 87.62 451 ILE A CA 1
ATOM 3089 C C . ILE A 1 451 ? -19.852 1.498 3.372 1.00 87.62 451 ILE A C 1
ATOM 3091 O O . ILE A 1 451 ? -20.935 1.153 3.841 1.00 87.62 451 ILE A O 1
ATOM 3095 N N . ASN A 1 452 ? -19.756 2.266 2.292 1.00 81.44 452 ASN A N 1
ATOM 3096 C CA . ASN A 1 452 ? -20.888 2.606 1.445 1.00 81.44 452 ASN A CA 1
ATOM 3097 C C . ASN A 1 452 ? -20.852 1.736 0.178 1.00 81.44 452 ASN A C 1
ATOM 3099 O O . ASN A 1 452 ? -20.191 2.080 -0.804 1.00 81.44 452 ASN A O 1
ATOM 3103 N N . ALA A 1 453 ? -21.513 0.577 0.220 1.00 73.31 453 ALA A N 1
ATOM 3104 C CA . ALA A 1 453 ? -21.547 -0.386 -0.887 1.00 73.31 453 ALA A CA 1
ATOM 3105 C C . ALA A 1 453 ? -22.792 -0.252 -1.783 1.00 73.31 453 ALA A C 1
ATOM 3107 O O . ALA A 1 453 ? -22.955 -1.008 -2.737 1.00 73.31 453 ALA A O 1
ATOM 3108 N N . ALA A 1 454 ? -23.678 0.689 -1.475 1.00 66.00 454 ALA A N 1
ATOM 3109 C CA . ALA A 1 454 ? -24.989 0.787 -2.088 1.00 66.00 454 ALA A CA 1
ATOM 3110 C C . ALA A 1 454 ? -25.030 1.680 -3.338 1.00 66.00 454 ALA A C 1
ATOM 3112 O O . ALA A 1 454 ? -24.332 2.692 -3.437 1.00 66.00 454 ALA A O 1
ATOM 3113 N N . SER A 1 455 ? -25.915 1.330 -4.272 1.00 65.56 455 SER A N 1
ATOM 3114 C CA . SER A 1 455 ? -26.215 2.119 -5.469 1.00 65.56 455 SER A CA 1
ATOM 3115 C C . SER A 1 455 ? -27.262 3.206 -5.188 1.00 65.56 455 SER A C 1
ATOM 3117 O O . SER A 1 455 ? -28.289 2.941 -4.558 1.00 65.56 455 SER A O 1
ATOM 3119 N N . CYS A 1 456 ? -27.048 4.413 -5.714 1.00 63.47 456 CYS A N 1
ATOM 3120 C CA . CYS A 1 456 ? -28.047 5.486 -5.727 1.00 63.47 456 CYS A CA 1
ATOM 3121 C C . CYS A 1 456 ? -28.797 5.458 -7.069 1.00 63.47 456 CYS A C 1
ATOM 3123 O O . CYS A 1 456 ? -28.233 5.820 -8.098 1.00 63.47 456 CYS A O 1
ATOM 3125 N N . THR A 1 457 ? -30.058 5.034 -7.103 1.00 62.00 457 THR A N 1
ATOM 3126 C CA . THR A 1 457 ? -30.840 4.947 -8.351 1.00 62.00 457 THR A CA 1
ATOM 3127 C C . THR A 1 457 ? -31.794 6.139 -8.459 1.00 62.00 457 THR A C 1
ATOM 3129 O O . THR A 1 457 ? -32.700 6.265 -7.645 1.00 62.00 457 THR A O 1
ATOM 3132 N N . GLY A 1 458 ? -31.602 7.031 -9.440 1.00 61.44 458 GLY A N 1
ATOM 3133 C CA . GLY A 1 458 ? -32.437 8.230 -9.635 1.00 61.44 458 GLY A CA 1
ATOM 3134 C C . GLY A 1 458 ? -31.656 9.430 -10.184 1.00 61.44 458 GLY A C 1
ATOM 3135 O O . GLY A 1 458 ? -30.500 9.285 -10.571 1.00 61.44 458 GLY A O 1
ATOM 3136 N N . THR A 1 459 ? -32.265 10.616 -10.222 1.00 62.78 459 THR A N 1
ATOM 3137 C CA . THR A 1 459 ? -31.591 11.889 -10.550 1.00 62.78 459 THR A CA 1
ATOM 3138 C C . THR A 1 459 ? -31.402 12.727 -9.284 1.00 62.78 459 THR A C 1
ATOM 3140 O O . THR A 1 459 ? -32.389 12.998 -8.604 1.00 62.78 459 THR A O 1
ATOM 3143 N N . ASN A 1 460 ? -30.177 13.188 -9.002 1.00 66.06 460 ASN A N 1
ATOM 3144 C CA . ASN A 1 460 ? -29.814 14.015 -7.834 1.00 66.06 460 ASN A CA 1
ATOM 3145 C C . ASN A 1 460 ? -30.026 13.319 -6.474 1.00 66.06 460 ASN A C 1
ATOM 3147 O O . ASN A 1 460 ? -30.493 13.927 -5.511 1.00 66.06 460 ASN A O 1
ATOM 3151 N N . VAL A 1 461 ? -29.691 12.031 -6.393 1.00 65.38 461 VAL A N 1
ATOM 3152 C CA . VAL A 1 461 ? -29.782 11.237 -5.161 1.00 65.38 461 VAL A CA 1
ATOM 3153 C C . VAL A 1 461 ? -28.422 11.206 -4.462 1.00 65.38 461 VAL A C 1
ATOM 3155 O O . VAL A 1 461 ? -27.451 10.689 -5.017 1.00 65.38 461 VAL A O 1
ATOM 3158 N N . THR A 1 462 ? -28.361 11.703 -3.224 1.00 70.19 462 THR A N 1
ATOM 3159 C CA . THR A 1 462 ? -27.143 11.657 -2.397 1.00 70.19 462 THR A CA 1
ATOM 3160 C C . THR A 1 462 ? -27.333 10.752 -1.182 1.00 70.19 462 THR A C 1
ATOM 3162 O O . THR A 1 462 ? -28.296 10.906 -0.428 1.00 70.19 462 THR A O 1
ATOM 3165 N N . ARG A 1 463 ? -26.383 9.835 -0.972 1.00 74.12 463 ARG A N 1
ATOM 3166 C CA . ARG A 1 463 ? -26.233 9.058 0.264 1.00 74.12 463 ARG A CA 1
ATOM 3167 C C . ARG A 1 463 ? -25.010 9.565 1.012 1.00 74.12 463 ARG A C 1
ATOM 3169 O O . ARG A 1 463 ? -23.917 9.570 0.447 1.00 74.12 463 ARG A O 1
ATOM 3176 N N . SER A 1 464 ? -25.177 9.954 2.273 1.00 78.00 464 SER A N 1
ATOM 3177 C CA . SER A 1 464 ? -24.068 10.414 3.117 1.00 78.00 464 SER A CA 1
ATOM 3178 C C . SER A 1 464 ? -24.022 9.618 4.413 1.00 78.00 464 SER A C 1
ATOM 3180 O O . SER A 1 464 ? -25.028 9.530 5.111 1.00 78.00 464 SER A O 1
ATOM 3182 N N . TYR A 1 465 ? -22.859 9.061 4.743 1.00 83.81 465 TYR A N 1
ATOM 3183 C CA . TYR A 1 465 ? -22.565 8.561 6.083 1.00 83.81 465 TYR A CA 1
ATOM 3184 C C . TYR A 1 465 ? -21.646 9.539 6.781 1.00 83.81 465 TYR A C 1
ATOM 3186 O O . TYR A 1 465 ? -20.561 9.838 6.281 1.00 83.81 465 TYR A O 1
ATOM 3194 N N . GLU A 1 466 ? -22.069 10.016 7.941 1.00 86.50 466 GLU A N 1
ATOM 3195 C CA . GLU A 1 466 ? -21.328 11.006 8.703 1.00 86.50 466 GLU A CA 1
ATOM 3196 C C . GLU A 1 466 ? -21.045 10.475 10.097 1.00 86.50 466 GLU A C 1
ATOM 3198 O O . GLU A 1 466 ? -21.946 10.005 10.784 1.00 86.50 466 GLU A O 1
ATOM 3203 N N . ILE A 1 467 ? -19.786 10.538 10.518 1.00 86.44 467 ILE A N 1
ATOM 3204 C CA . ILE A 1 467 ? -19.414 10.369 11.922 1.00 86.44 467 ILE A CA 1
ATOM 3205 C C . ILE A 1 467 ? -18.927 11.726 12.387 1.00 86.44 467 ILE A C 1
ATOM 3207 O O . ILE A 1 467 ? -17.901 12.206 11.906 1.00 86.44 467 ILE A O 1
ATOM 3211 N N . THR A 1 468 ? -19.661 12.342 13.303 1.00 87.69 468 THR A N 1
ATOM 3212 C CA . THR A 1 468 ? -19.497 13.757 13.622 1.00 87.69 468 THR A CA 1
ATOM 3213 C C . THR A 1 468 ? -19.256 13.944 15.105 1.00 87.69 468 THR A C 1
ATOM 3215 O O . THR A 1 468 ? -19.976 13.401 15.931 1.00 87.69 468 THR A O 1
ATOM 3218 N N . VAL A 1 469 ? -18.264 14.754 15.462 1.00 85.50 469 VAL A N 1
ATOM 3219 C CA . VAL A 1 469 ? -18.168 15.365 16.790 1.00 85.50 469 VAL A CA 1
ATOM 3220 C C . VAL A 1 469 ? -18.745 16.772 16.671 1.00 85.50 469 VAL A C 1
ATOM 3222 O O . VAL A 1 469 ? -18.052 17.684 16.224 1.00 85.50 469 VAL A O 1
ATOM 3225 N N . SER A 1 470 ? -20.012 16.959 17.044 1.00 80.62 470 SER A N 1
ATOM 3226 C CA . SER A 1 470 ? -20.715 18.248 16.908 1.00 80.62 470 SER A CA 1
ATOM 3227 C C . SER A 1 470 ? -20.324 19.301 17.958 1.00 80.62 470 SER A C 1
ATOM 3229 O O . SER A 1 470 ? -20.909 20.382 18.013 1.00 80.62 470 SER A O 1
ATOM 3231 N N . SER A 1 471 ? -19.316 19.017 18.789 1.00 79.69 471 SER A N 1
ATOM 3232 C CA . SER A 1 471 ? -18.840 19.897 19.859 1.00 79.69 471 SER A CA 1
ATOM 3233 C C . SER A 1 471 ? -17.321 20.087 19.843 1.00 79.69 471 SER A C 1
ATOM 3235 O O . SER A 1 471 ? -16.577 19.314 19.243 1.00 79.69 471 SER A O 1
ATOM 3237 N N . THR A 1 472 ? -16.850 21.084 20.592 1.00 83.31 472 THR A N 1
ATOM 3238 C CA . THR A 1 472 ? -15.421 21.357 20.800 1.00 83.31 472 THR A CA 1
ATOM 3239 C C . THR A 1 472 ? -14.808 20.581 21.971 1.00 83.31 472 THR A C 1
ATOM 3241 O O . THR A 1 472 ? -13.647 20.799 22.297 1.00 83.31 472 THR A O 1
ATOM 3244 N N . THR A 1 473 ? -15.555 19.679 22.619 1.00 86.88 473 THR A N 1
ATOM 3245 C CA . THR A 1 473 ? -15.074 18.926 23.795 1.00 86.88 473 THR A CA 1
ATOM 3246 C C . THR A 1 473 ? -15.117 17.408 23.623 1.00 86.88 473 THR A C 1
ATOM 3248 O O . THR A 1 473 ? -14.533 16.699 24.438 1.00 86.88 473 THR A O 1
ATOM 3251 N N . GLY A 1 474 ? -15.813 16.895 22.603 1.00 90.88 474 GLY A N 1
ATOM 3252 C CA . GLY A 1 474 ? -15.867 15.460 22.304 1.00 90.88 474 GLY A CA 1
ATOM 3253 C C . GLY A 1 474 ? -14.595 14.934 21.632 1.00 90.88 474 GLY A C 1
ATOM 3254 O O . GLY A 1 474 ? -13.733 15.715 21.234 1.00 90.88 474 GLY A O 1
ATOM 3255 N N . SER A 1 475 ? -14.472 13.613 21.494 1.00 94.56 475 SER A N 1
ATOM 3256 C CA . SER A 1 475 ? -13.296 12.978 20.881 1.00 94.56 475 SER A CA 1
ATOM 3257 C C . SER A 1 475 ? -13.634 11.671 20.160 1.00 94.56 475 SER A C 1
ATOM 3259 O O . SER A 1 475 ? -14.466 10.899 20.638 1.00 94.56 475 SER A O 1
ATOM 3261 N N . ILE A 1 476 ? -12.926 11.381 19.064 1.00 96.44 476 ILE A N 1
ATOM 3262 C CA . ILE A 1 476 ? -12.932 10.078 18.374 1.00 96.44 476 ILE A CA 1
ATOM 3263 C C . ILE A 1 476 ? -11.553 9.429 18.529 1.00 96.44 476 ILE A C 1
ATOM 3265 O O . ILE A 1 476 ? -10.551 9.964 18.056 1.00 96.44 476 ILE A O 1
ATOM 3269 N N . LEU A 1 477 ? -11.487 8.267 19.172 1.00 96.94 477 LEU A N 1
ATOM 3270 C CA . LEU A 1 477 ? -10.244 7.540 19.432 1.00 96.94 477 LEU A CA 1
ATOM 3271 C C . LEU A 1 477 ? -10.326 6.142 18.808 1.00 96.94 477 LEU A C 1
ATOM 3273 O O . LEU A 1 477 ? -11.124 5.314 19.235 1.00 96.94 477 LEU A O 1
ATOM 3277 N N . ILE A 1 478 ? -9.510 5.864 17.797 1.00 97.50 478 ILE A N 1
ATOM 3278 C CA . ILE A 1 478 ? -9.515 4.591 17.067 1.00 97.50 478 ILE A CA 1
ATOM 3279 C C . ILE A 1 478 ? -8.186 3.890 17.335 1.00 97.50 478 ILE A C 1
ATOM 3281 O O . ILE A 1 478 ? -7.144 4.328 16.860 1.00 97.50 478 ILE A O 1
ATOM 3285 N N . GLY A 1 479 ? -8.216 2.822 18.128 1.00 89.69 479 GLY A N 1
ATOM 3286 C CA . GLY A 1 479 ? -7.035 2.066 18.552 1.00 89.69 479 GLY A CA 1
ATOM 3287 C C . GLY A 1 479 ? -6.450 1.153 17.471 1.00 89.69 479 GLY A C 1
ATOM 3288 O O . GLY A 1 479 ? -5.259 0.854 17.513 1.00 89.69 479 GLY A O 1
ATOM 3289 N N . GLY A 1 480 ? -7.265 0.739 16.497 1.00 90.31 480 GLY A N 1
ATOM 3290 C CA . GLY A 1 480 ? -6.858 -0.052 15.334 1.00 90.31 480 GLY A CA 1
ATOM 3291 C C . GLY A 1 480 ? -6.920 0.738 14.029 1.00 90.31 480 GLY A C 1
ATOM 3292 O O . GLY A 1 480 ? -6.666 1.943 14.001 1.00 90.31 480 GLY A O 1
ATOM 3293 N N . ASP A 1 481 ? -7.249 0.044 12.943 1.00 94.69 481 ASP A N 1
ATOM 3294 C CA . ASP A 1 481 ? -7.317 0.625 11.605 1.00 94.69 481 ASP A CA 1
ATOM 3295 C C . ASP A 1 481 ? -8.624 1.403 11.383 1.00 94.69 481 ASP A C 1
ATOM 3297 O O . ASP A 1 481 ? -9.696 1.029 11.872 1.00 94.69 481 ASP A O 1
ATOM 3301 N N . LEU A 1 482 ? -8.539 2.467 10.586 1.00 96.69 482 LEU A N 1
ATOM 3302 C CA . LEU A 1 482 ? -9.680 3.196 10.049 1.00 96.69 482 LEU A CA 1
ATOM 3303 C C . LEU A 1 482 ? -9.844 2.876 8.564 1.00 96.69 482 LEU A C 1
ATOM 3305 O O . LEU A 1 482 ? -9.026 3.279 7.737 1.00 96.69 482 LEU A O 1
ATOM 3309 N N . LEU A 1 483 ? -10.926 2.185 8.220 1.00 94.19 483 LEU A N 1
ATOM 3310 C CA . LEU A 1 483 ? -11.273 1.865 6.840 1.00 94.19 483 LEU A CA 1
ATOM 3311 C C . LEU A 1 483 ? -12.522 2.638 6.415 1.00 94.19 483 LEU A C 1
ATOM 3313 O O . LEU A 1 483 ? -13.611 2.380 6.918 1.00 94.19 483 LEU A O 1
ATOM 3317 N N . CYS A 1 484 ? -12.378 3.524 5.437 1.00 91.38 484 CYS A N 1
ATOM 3318 C CA . CYS A 1 484 ? -13.487 4.181 4.755 1.00 91.38 484 CYS A CA 1
ATOM 3319 C C . CYS A 1 484 ? -13.512 3.693 3.309 1.00 91.38 484 CYS A C 1
ATOM 3321 O O . CYS A 1 484 ? -12.543 3.886 2.577 1.00 91.38 484 CYS A O 1
ATOM 3323 N N . LYS A 1 485 ? -14.603 3.058 2.882 1.00 87.06 485 LYS A N 1
ATOM 3324 C CA . LYS A 1 485 ? -14.698 2.490 1.535 1.00 87.06 485 LYS A CA 1
ATOM 3325 C C . LYS A 1 485 ? -16.019 2.831 0.862 1.00 87.06 485 LYS A C 1
ATOM 3327 O O . LYS A 1 485 ? -17.080 2.560 1.413 1.00 87.06 485 LYS A O 1
ATOM 3332 N N . ILE A 1 486 ? -15.958 3.337 -0.366 1.00 81.44 486 ILE A N 1
ATOM 3333 C CA . ILE A 1 486 ? -17.114 3.425 -1.266 1.00 81.44 486 ILE A CA 1
ATOM 3334 C C . ILE A 1 486 ? -16.938 2.346 -2.338 1.00 81.44 486 ILE A C 1
ATOM 3336 O O . ILE A 1 486 ? -15.901 2.295 -2.992 1.00 81.44 486 ILE A O 1
ATOM 3340 N N . ALA A 1 487 ? -17.913 1.444 -2.469 1.00 71.25 487 ALA A N 1
ATOM 3341 C CA . ALA A 1 487 ? -17.802 0.210 -3.260 1.00 71.25 487 ALA A CA 1
ATOM 3342 C C . ALA A 1 487 ? -18.986 -0.022 -4.224 1.00 71.25 487 ALA A C 1
ATOM 3344 O O . ALA A 1 487 ? -19.291 -1.165 -4.554 1.00 71.25 487 ALA A O 1
ATOM 3345 N N . SER A 1 488 ? -19.678 1.041 -4.648 1.00 64.25 488 SER A N 1
ATOM 3346 C CA . SER A 1 488 ? -20.795 0.953 -5.604 1.00 64.25 488 SER A CA 1
ATOM 3347 C C . SER A 1 488 ? -20.317 0.411 -6.959 1.00 64.25 488 SER A C 1
ATOM 3349 O O . SER A 1 488 ? -19.444 1.009 -7.578 1.00 64.25 488 SER A O 1
ATOM 3351 N N . THR A 1 489 ? -20.920 -0.679 -7.442 1.00 51.25 489 THR A N 1
ATOM 3352 C CA . THR A 1 489 ? -20.519 -1.401 -8.671 1.00 51.25 489 THR A CA 1
ATOM 3353 C C . THR A 1 489 ? -21.257 -0.968 -9.942 1.00 51.25 489 THR A C 1
ATOM 3355 O O . THR A 1 489 ? -20.903 -1.405 -11.035 1.00 51.25 489 THR A O 1
ATOM 3358 N N . THR A 1 490 ? -22.296 -0.138 -9.840 1.00 54.47 490 THR A N 1
ATOM 3359 C CA . THR A 1 490 ? -23.079 0.301 -11.005 1.00 54.47 490 THR A CA 1
ATOM 3360 C C . THR A 1 490 ? -22.487 1.560 -11.627 1.00 54.47 490 THR A C 1
ATOM 3362 O O . THR A 1 490 ? -22.460 2.605 -10.977 1.00 54.47 490 THR A O 1
ATOM 3365 N N . ALA A 1 491 ? -22.062 1.471 -12.891 1.00 51.50 491 ALA A N 1
ATOM 3366 C CA . ALA A 1 491 ? -21.685 2.627 -13.696 1.00 51.50 491 ALA A CA 1
ATOM 3367 C C . ALA A 1 491 ? -22.906 3.537 -13.929 1.00 51.50 491 ALA A C 1
ATOM 3369 O O . ALA A 1 491 ? -23.981 3.068 -14.304 1.00 51.50 491 ALA A O 1
ATOM 3370 N N . TYR A 1 492 ? -22.752 4.836 -13.689 1.00 54.84 492 TYR A N 1
ATOM 3371 C CA . TYR A 1 492 ? -23.827 5.814 -13.795 1.00 54.84 492 TYR A CA 1
ATOM 3372 C C . TYR A 1 492 ? -23.851 6.411 -15.206 1.00 54.84 492 TYR A C 1
ATOM 3374 O O . TYR A 1 492 ? -22.802 6.838 -15.699 1.00 54.84 492 TYR A O 1
ATOM 3382 N N . PRO A 1 493 ? -25.021 6.502 -15.862 1.00 48.88 493 PRO A N 1
ATOM 3383 C CA . PRO A 1 493 ? -25.140 7.249 -17.102 1.00 48.88 493 PRO A CA 1
ATOM 3384 C C . PRO A 1 493 ? -24.867 8.738 -16.823 1.00 48.88 493 PRO A C 1
ATOM 3386 O O . PRO A 1 493 ? -25.619 9.421 -16.130 1.00 48.88 493 PRO A O 1
ATOM 3389 N N . ASN A 1 494 ? -23.711 9.194 -17.305 1.00 49.62 494 ASN A N 1
ATOM 3390 C CA . ASN A 1 494 ? -23.372 10.554 -17.716 1.00 49.62 494 ASN A CA 1
ATOM 3391 C C . ASN A 1 494 ? -24.483 11.620 -17.518 1.00 49.62 494 ASN A C 1
ATOM 3393 O O . ASN A 1 494 ? -25.440 11.678 -18.285 1.00 49.62 494 ASN A O 1
ATOM 3397 N N . ASN A 1 495 ? -24.254 12.516 -16.538 1.00 49.00 495 ASN A N 1
ATOM 3398 C CA . ASN A 1 495 ? -24.957 13.774 -16.185 1.00 49.00 495 ASN A CA 1
ATOM 3399 C C . ASN A 1 495 ? -25.929 13.802 -14.982 1.00 49.00 495 ASN A C 1
ATOM 3401 O O . ASN A 1 495 ? -26.390 14.892 -14.642 1.00 49.00 495 ASN A O 1
ATOM 3405 N N . ALA A 1 496 ? -26.188 12.708 -14.260 1.00 49.62 496 ALA A N 1
ATOM 3406 C CA . ALA A 1 496 ? -26.935 12.778 -12.990 1.00 49.62 496 ALA A CA 1
ATOM 3407 C C . ALA A 1 496 ? -25.996 13.017 -11.781 1.00 49.62 496 ALA A C 1
ATOM 3409 O O . ALA A 1 496 ? -25.054 12.251 -11.579 1.00 49.62 496 ALA A O 1
ATOM 3410 N N . GLN A 1 497 ? -26.239 14.052 -10.956 1.00 56.81 497 GLN A N 1
ATOM 3411 C CA . GLN A 1 497 ? -25.458 14.367 -9.739 1.00 56.81 497 GLN A CA 1
ATOM 3412 C C . GLN A 1 497 ? -25.771 13.409 -8.574 1.00 56.81 497 GLN A C 1
ATOM 3414 O O . GLN A 1 497 ? -26.153 13.838 -7.487 1.00 56.81 497 GLN A O 1
ATOM 3419 N N . ASN A 1 498 ? -25.655 12.101 -8.787 1.00 55.72 498 ASN A N 1
ATOM 3420 C CA . ASN A 1 498 ? -25.775 11.159 -7.680 1.00 55.72 498 ASN A CA 1
ATOM 3421 C C . ASN A 1 498 ? -24.438 11.094 -6.941 1.00 55.72 498 ASN A C 1
ATOM 3423 O O . ASN A 1 498 ? -23.399 10.865 -7.568 1.00 55.72 498 ASN A O 1
ATOM 3427 N N . ALA A 1 499 ? -24.465 11.312 -5.627 1.00 67.94 499 ALA A N 1
ATOM 3428 C CA . ALA A 1 499 ? -23.264 11.373 -4.804 1.00 67.94 499 ALA A CA 1
ATOM 3429 C C . ALA A 1 499 ? -23.303 10.343 -3.672 1.00 67.94 499 ALA A C 1
ATOM 3431 O O . ALA A 1 499 ? -24.305 10.179 -2.978 1.00 67.94 499 ALA A O 1
ATOM 3432 N N . ASN A 1 500 ? -22.185 9.653 -3.479 1.00 77.00 500 ASN A N 1
ATOM 3433 C CA . ASN A 1 500 ? -21.959 8.785 -2.330 1.00 77.00 500 ASN A CA 1
ATOM 3434 C C . ASN A 1 500 ? -20.873 9.430 -1.479 1.00 77.00 500 ASN A C 1
ATOM 3436 O O . ASN A 1 500 ? -19.765 9.627 -1.973 1.00 77.00 500 ASN A O 1
ATOM 3440 N N . SER A 1 501 ? -21.161 9.751 -0.220 1.00 80.44 501 SER A N 1
ATOM 3441 C CA . SER A 1 501 ? -20.170 10.349 0.671 1.00 80.44 501 SER A CA 1
ATOM 3442 C C . SER A 1 501 ? -19.988 9.602 1.981 1.00 80.44 501 SER A C 1
ATOM 3444 O O . SER A 1 501 ? -20.938 9.093 2.572 1.00 80.44 501 SER A O 1
ATOM 3446 N N . ILE A 1 502 ? -18.741 9.576 2.442 1.00 86.31 502 ILE A N 1
ATOM 3447 C CA . ILE A 1 502 ? -18.365 9.253 3.815 1.00 86.31 502 ILE A CA 1
ATOM 3448 C C . ILE A 1 502 ? -17.645 10.483 4.364 1.00 86.31 502 ILE A C 1
ATOM 3450 O O . ILE A 1 502 ? -16.594 10.861 3.850 1.00 86.31 502 ILE A O 1
ATOM 3454 N N . ASN A 1 503 ? -18.207 11.120 5.387 1.00 87.25 503 ASN A N 1
ATOM 3455 C CA . ASN A 1 503 ? -17.601 12.267 6.054 1.00 87.25 503 ASN A CA 1
ATOM 3456 C C . ASN A 1 503 ? -17.262 11.875 7.501 1.00 87.25 503 ASN A C 1
ATOM 3458 O O . ASN A 1 503 ? -18.140 11.489 8.267 1.00 87.25 503 ASN A O 1
ATOM 3462 N N . ILE A 1 504 ? -15.999 11.989 7.901 1.00 91.44 504 ILE A N 1
ATOM 3463 C CA . ILE A 1 504 ? -15.611 11.925 9.314 1.00 91.44 504 ILE A CA 1
ATOM 3464 C C . ILE A 1 504 ? -15.284 13.342 9.753 1.00 91.44 504 ILE A C 1
ATOM 3466 O O . ILE A 1 504 ? -14.305 13.924 9.295 1.00 91.44 504 ILE A O 1
ATOM 3470 N N . ILE A 1 505 ? -16.134 13.906 10.602 1.00 89.62 505 ILE A N 1
ATOM 3471 C CA . ILE A 1 505 ? -16.120 15.309 10.999 1.00 89.62 505 ILE A CA 1
ATOM 3472 C C . ILE A 1 505 ? -15.649 15.399 12.451 1.00 89.62 505 ILE A C 1
ATOM 3474 O O . ILE A 1 505 ? -16.351 15.017 13.386 1.00 89.62 505 ILE A O 1
ATOM 3478 N N . ASN A 1 506 ? -14.449 15.931 12.647 1.00 90.75 506 ASN A N 1
ATOM 3479 C CA . ASN A 1 506 ? -13.848 16.139 13.955 1.00 90.75 506 ASN A CA 1
ATOM 3480 C C . ASN A 1 506 ? -13.992 17.604 14.400 1.00 90.75 506 ASN A C 1
ATOM 3482 O O . ASN A 1 506 ? -13.331 18.488 13.859 1.00 90.75 506 ASN A O 1
ATOM 3486 N N . GLY A 1 507 ? -14.811 17.861 15.419 1.00 88.62 507 GLY A N 1
ATOM 3487 C CA . GLY A 1 507 ? -14.951 19.168 16.065 1.00 88.62 507 GLY A CA 1
ATOM 3488 C C . GLY A 1 507 ? -13.882 19.497 17.118 1.00 88.62 507 GLY A C 1
ATOM 3489 O O . GLY A 1 507 ? -13.757 20.660 17.498 1.00 88.62 507 GLY A O 1
ATOM 3490 N N . ASN A 1 508 ? -13.092 18.516 17.576 1.00 92.31 508 ASN A N 1
ATOM 3491 C CA . ASN A 1 508 ? -12.087 18.697 18.628 1.00 92.31 508 ASN A CA 1
ATOM 3492 C C . ASN A 1 508 ? -10.885 17.756 18.459 1.00 92.31 508 ASN A C 1
ATOM 3494 O O . ASN A 1 508 ? -9.913 18.143 17.819 1.00 92.31 508 ASN A O 1
ATOM 3498 N N . ILE A 1 509 ? -10.919 16.531 18.996 1.00 93.44 509 ILE A N 1
ATOM 3499 C CA . ILE A 1 509 ? -9.798 15.585 18.892 1.00 93.44 509 ILE A CA 1
ATOM 3500 C C . ILE A 1 509 ? -10.232 14.322 18.156 1.00 93.44 509 ILE A C 1
ATOM 3502 O O . ILE A 1 509 ? -11.187 13.648 18.539 1.00 93.44 509 ILE A O 1
ATOM 3506 N N . MET A 1 510 ? -9.450 13.943 17.150 1.00 96.44 510 MET A N 1
ATOM 3507 C CA . MET A 1 510 ? -9.515 12.627 16.531 1.00 96.44 510 MET A CA 1
ATOM 3508 C C . MET A 1 510 ? -8.120 12.010 16.517 1.00 96.44 510 MET A C 1
ATOM 3510 O O . MET A 1 510 ? -7.146 12.676 16.175 1.00 96.44 510 MET A O 1
ATOM 3514 N N . THR A 1 511 ? -7.999 10.742 16.898 1.00 97.31 511 THR A N 1
ATOM 3515 C CA . THR A 1 511 ? -6.740 9.989 16.799 1.00 97.31 511 THR A CA 1
ATOM 3516 C C . THR A 1 511 ? -6.999 8.609 16.216 1.00 97.31 511 THR A C 1
ATOM 3518 O O . THR A 1 511 ? -7.860 7.891 16.717 1.00 97.31 511 THR A O 1
ATOM 3521 N N . VAL A 1 512 ? -6.236 8.238 15.189 1.00 97.56 512 VAL A N 1
ATOM 3522 C CA . VAL A 1 512 ? -6.188 6.883 14.625 1.00 97.56 512 VAL A CA 1
ATOM 3523 C C . VAL A 1 512 ? -4.818 6.292 14.915 1.00 97.56 512 VAL A C 1
ATOM 3525 O O . VAL A 1 512 ? -3.809 6.813 14.443 1.00 97.56 512 VAL A O 1
ATOM 3528 N N . THR A 1 513 ? -4.769 5.231 15.712 1.00 95.06 513 THR A N 1
ATOM 3529 C CA . THR A 1 513 ? -3.524 4.564 16.098 1.00 95.06 513 THR A CA 1
ATOM 3530 C C . THR A 1 513 ? -3.024 3.616 15.007 1.00 95.06 513 THR A C 1
ATOM 3532 O O . THR A 1 513 ? -1.822 3.585 14.745 1.00 95.06 513 THR A O 1
ATOM 3535 N N . GLY A 1 514 ? -3.923 2.871 14.357 1.00 92.69 514 GLY A N 1
ATOM 3536 C CA . GLY A 1 514 ? -3.604 1.998 13.226 1.00 92.69 514 GLY A CA 1
ATOM 3537 C C . GLY A 1 514 ? -3.532 2.736 11.889 1.00 92.69 514 GLY A C 1
ATOM 3538 O O . GLY A 1 514 ? -3.407 3.963 11.826 1.00 92.69 514 GLY A O 1
ATOM 3539 N N . ASN A 1 515 ? -3.588 1.974 10.800 1.00 95.12 515 ASN A N 1
ATOM 3540 C CA . ASN A 1 515 ? -3.550 2.511 9.446 1.00 95.12 515 ASN A CA 1
ATOM 3541 C C . ASN A 1 515 ? -4.896 3.130 9.064 1.00 95.12 515 ASN A C 1
ATOM 3543 O O . ASN A 1 515 ? -5.954 2.678 9.489 1.00 95.12 515 ASN A O 1
ATOM 3547 N N . THR A 1 516 ? -4.859 4.154 8.219 1.00 95.44 516 THR A N 1
ATOM 3548 C CA . THR A 1 516 ? -6.048 4.742 7.603 1.00 95.44 516 THR A CA 1
ATOM 3549 C C . THR A 1 516 ? -6.053 4.435 6.119 1.00 95.44 516 THR A C 1
ATOM 3551 O O . THR A 1 516 ? -5.103 4.767 5.415 1.00 95.44 516 THR A O 1
ATOM 3554 N N . LEU A 1 517 ? -7.135 3.828 5.643 1.00 92.19 517 LEU A N 1
ATOM 3555 C CA . LEU A 1 517 ? -7.393 3.613 4.227 1.00 92.19 517 LEU A CA 1
ATOM 3556 C C . LEU A 1 517 ? -8.730 4.256 3.869 1.00 92.19 517 LEU A C 1
ATOM 3558 O O . LEU A 1 517 ? -9.785 3.781 4.286 1.00 92.19 517 LEU A O 1
ATOM 3562 N N . ALA A 1 518 ? -8.684 5.325 3.083 1.00 88.75 518 ALA A N 1
ATOM 3563 C CA . ALA A 1 518 ? -9.846 5.893 2.418 1.00 88.75 518 ALA A CA 1
ATOM 3564 C C . ALA A 1 518 ? -9.796 5.478 0.951 1.00 88.75 518 ALA A C 1
ATOM 3566 O O . ALA A 1 518 ? -8.871 5.878 0.259 1.00 88.75 518 ALA A O 1
ATOM 3567 N N . ASN A 1 519 ? -10.746 4.661 0.495 1.00 84.06 519 ASN A N 1
ATOM 3568 C CA . ASN A 1 519 ? -10.789 4.166 -0.879 1.00 84.06 519 ASN A CA 1
ATOM 3569 C C . ASN A 1 519 ? -12.170 4.372 -1.521 1.00 84.06 519 ASN A C 1
ATOM 3571 O O . ASN A 1 519 ? -13.166 3.800 -1.070 1.00 84.06 519 ASN A O 1
ATOM 3575 N N . SER A 1 520 ? -12.231 5.163 -2.591 1.00 75.94 520 SER A N 1
ATOM 3576 C CA . SER A 1 520 ? -13.470 5.514 -3.290 1.00 75.94 520 SER A CA 1
ATOM 3577 C C . SER A 1 520 ? -13.608 4.865 -4.688 1.00 75.94 520 SER A C 1
ATOM 3579 O O . SER A 1 520 ? -13.709 5.587 -5.665 1.00 75.94 520 SER A O 1
ATOM 3581 N N . LEU A 1 521 ? -13.697 3.532 -4.795 1.00 68.19 521 LEU A N 1
ATOM 3582 C CA . LEU A 1 521 ? -13.659 2.700 -6.030 1.00 68.19 521 LEU A CA 1
ATOM 3583 C C . LEU A 1 521 ? -14.726 2.944 -7.151 1.00 68.19 521 LEU A C 1
ATOM 3585 O O . LEU A 1 521 ? -15.228 1.974 -7.716 1.00 68.19 521 LEU A O 1
ATOM 3589 N N . ASN A 1 522 ? -15.135 4.165 -7.509 1.00 59.81 522 ASN A N 1
ATOM 3590 C CA . ASN A 1 522 ? -16.242 4.385 -8.460 1.00 59.81 522 ASN A CA 1
ATOM 3591 C C . ASN A 1 522 ? -15.812 5.047 -9.783 1.00 59.81 522 ASN A C 1
ATOM 3593 O O . ASN A 1 522 ? -15.316 6.168 -9.792 1.00 59.81 522 ASN A O 1
ATOM 3597 N N . GLU A 1 523 ? -16.062 4.371 -10.911 1.00 51.59 523 GLU A N 1
ATOM 3598 C CA . GLU A 1 523 ? -15.579 4.741 -12.256 1.00 51.59 523 GLU A CA 1
ATOM 3599 C C . GLU A 1 523 ? -16.440 5.799 -12.984 1.00 51.59 523 GLU A C 1
ATOM 3601 O O . GLU A 1 523 ? -16.163 6.120 -14.139 1.00 51.59 523 GLU A O 1
ATOM 3606 N N . SER A 1 524 ? -17.502 6.353 -12.371 1.00 47.94 524 SER A N 1
ATOM 3607 C CA . SER A 1 524 ? -18.433 7.230 -13.124 1.00 47.94 524 SER A CA 1
ATOM 3608 C C . SER A 1 524 ? -19.253 8.289 -12.362 1.00 47.94 524 SER A C 1
ATOM 3610 O O . SER A 1 524 ? -19.931 9.078 -13.023 1.00 47.94 524 SER A O 1
ATOM 3612 N N . SER A 1 525 ? -19.217 8.391 -11.023 1.00 56.12 525 SER A N 1
ATOM 3613 C CA . SER A 1 525 ? -20.022 9.399 -10.288 1.00 56.12 525 SER A CA 1
ATOM 3614 C C . SER A 1 525 ? -19.321 10.054 -9.087 1.00 56.12 525 SER A C 1
ATOM 3616 O O . SER A 1 525 ? -18.236 9.640 -8.693 1.00 56.12 525 SER A O 1
ATOM 3618 N N . TYR A 1 526 ? -19.922 11.135 -8.557 1.00 66.69 526 TYR A N 1
ATOM 3619 C CA . TYR A 1 526 ? -19.385 12.025 -7.512 1.00 66.69 526 TYR A CA 1
ATOM 3620 C C . TYR A 1 526 ? -19.273 11.319 -6.146 1.00 66.69 526 TYR A C 1
ATOM 3622 O O . TYR A 1 526 ? -20.072 11.552 -5.236 1.00 66.69 526 TYR A O 1
ATOM 3630 N N . SER A 1 527 ? -18.304 10.422 -5.987 1.00 73.75 527 SER A N 1
ATOM 3631 C CA . SER A 1 527 ? -18.022 9.764 -4.712 1.00 73.75 527 SER A CA 1
ATOM 3632 C C . SER A 1 527 ? -16.969 10.526 -3.910 1.00 73.75 527 SER A C 1
ATOM 3634 O O . SER A 1 527 ? -15.958 10.960 -4.461 1.00 73.75 527 SER A O 1
ATOM 3636 N N . ARG A 1 528 ? -17.204 10.693 -2.604 1.00 78.62 528 ARG A N 1
ATOM 3637 C CA . ARG A 1 528 ? -16.343 11.485 -1.719 1.00 78.62 528 ARG A CA 1
ATOM 3638 C C . ARG A 1 528 ? -16.069 10.790 -0.391 1.00 78.62 528 ARG A C 1
ATOM 3640 O O . ARG A 1 528 ? -17.001 10.482 0.344 1.00 78.62 528 ARG A O 1
ATOM 3647 N N . ILE A 1 529 ? -14.803 10.666 -0.013 1.00 84.62 529 ILE A N 1
ATOM 3648 C CA . ILE A 1 529 ? -14.404 10.371 1.368 1.00 84.62 529 ILE A CA 1
ATOM 3649 C C . ILE A 1 529 ? -13.690 11.598 1.925 1.00 84.62 529 ILE A C 1
ATOM 3651 O O . ILE A 1 529 ? -12.670 12.016 1.389 1.00 84.62 529 ILE A O 1
ATOM 3655 N N . ALA A 1 530 ? -14.225 12.206 2.979 1.00 85.44 530 ALA A N 1
ATOM 3656 C CA . ALA A 1 530 ? -13.671 13.429 3.548 1.00 85.44 530 ALA A CA 1
ATOM 3657 C C . ALA A 1 530 ? -13.405 13.288 5.047 1.00 85.44 530 ALA A C 1
ATOM 3659 O O . ALA A 1 530 ? -14.293 12.927 5.818 1.00 85.44 530 ALA A O 1
ATOM 3660 N N . PHE A 1 531 ? -12.199 13.659 5.461 1.00 89.06 531 PHE A N 1
ATOM 3661 C CA . PHE A 1 531 ? -11.848 13.915 6.850 1.00 89.06 531 PHE A CA 1
ATOM 3662 C C . PHE A 1 531 ? -11.929 15.420 7.080 1.00 89.06 531 PHE A C 1
ATOM 3664 O O . PHE A 1 531 ? -11.132 16.189 6.537 1.00 89.06 531 PHE A O 1
ATOM 3671 N N . GLN A 1 532 ? -12.920 15.853 7.846 1.00 86.50 532 GLN A N 1
ATOM 3672 C CA . GLN A 1 532 ? -13.186 17.262 8.086 1.00 86.50 532 GLN A CA 1
ATOM 3673 C C . GLN A 1 532 ? -12.766 17.651 9.497 1.00 86.50 532 GLN A C 1
ATOM 3675 O O . GLN A 1 532 ? -13.006 16.906 10.445 1.00 86.50 532 GLN A O 1
ATOM 3680 N N . ALA A 1 533 ? -12.156 18.821 9.646 1.00 85.81 533 ALA A N 1
ATOM 3681 C CA . ALA A 1 533 ? -11.764 19.359 10.942 1.00 85.81 533 ALA A CA 1
ATOM 3682 C C . ALA A 1 533 ? -12.457 20.703 11.203 1.00 85.81 533 ALA A C 1
ATOM 3684 O O . ALA A 1 533 ? -12.476 21.588 10.343 1.00 85.81 533 ALA A O 1
ATOM 3685 N N . GLY A 1 534 ? -13.015 20.862 12.403 1.00 83.31 534 GLY A N 1
ATOM 3686 C CA . GLY A 1 534 ? -13.452 22.152 12.933 1.00 83.31 534 GLY A CA 1
ATOM 3687 C C . GLY A 1 534 ? -12.266 23.095 13.163 1.00 83.31 534 GLY A C 1
ATOM 3688 O O . GLY A 1 534 ? -11.116 22.666 13.170 1.00 83.31 534 GLY A O 1
ATOM 3689 N N . ASN A 1 535 ? -12.533 24.387 13.375 1.00 80.81 535 ASN A N 1
ATOM 3690 C CA . ASN A 1 535 ? -11.520 25.455 13.335 1.00 80.81 535 ASN A CA 1
ATOM 3691 C C . ASN A 1 535 ? -10.288 25.247 14.241 1.00 80.81 535 ASN A C 1
ATOM 3693 O O . ASN A 1 535 ? -9.187 25.640 13.874 1.00 80.81 535 ASN A O 1
ATOM 3697 N N . THR A 1 536 ? -10.460 24.643 15.416 1.00 84.88 536 THR A N 1
ATOM 3698 C CA . THR A 1 536 ? -9.373 24.362 16.375 1.00 84.88 536 THR A CA 1
ATOM 3699 C C . THR A 1 536 ? -9.107 22.867 16.535 1.00 84.88 536 THR A C 1
ATOM 3701 O O . THR A 1 536 ? -8.388 22.463 17.446 1.00 84.88 536 THR A O 1
ATOM 3704 N N . ALA A 1 537 ? -9.725 22.036 15.694 1.00 89.75 537 ALA A N 1
ATOM 3705 C CA . ALA A 1 537 ? -9.676 20.595 15.845 1.00 89.75 537 ALA A CA 1
ATOM 3706 C C . ALA A 1 537 ? -8.311 20.032 15.431 1.00 89.75 537 ALA A C 1
ATOM 3708 O O . ALA A 1 537 ? -7.670 20.515 14.492 1.00 89.75 537 ALA A O 1
ATOM 3709 N N . VAL A 1 538 ? -7.889 18.980 16.126 1.00 92.94 538 VAL A N 1
ATOM 3710 C CA . VAL A 1 538 ? -6.659 18.236 15.876 1.00 92.94 538 VAL A CA 1
ATOM 3711 C C . VAL A 1 538 ? -7.015 16.802 15.509 1.00 92.94 538 VAL A C 1
ATOM 3713 O O . VAL A 1 538 ? -7.577 16.057 16.313 1.00 92.94 538 VAL A O 1
ATOM 3716 N N . THR A 1 539 ? -6.655 16.404 14.295 1.00 94.94 539 THR A N 1
ATOM 3717 C CA . THR A 1 539 ? -6.817 15.042 13.784 1.00 94.94 539 THR A CA 1
ATOM 3718 C C . THR A 1 539 ? -5.438 14.419 13.606 1.00 94.94 539 THR A C 1
ATOM 3720 O O . THR A 1 539 ? -4.635 14.917 12.823 1.00 94.94 539 THR A O 1
ATOM 3723 N N . THR A 1 540 ? -5.145 13.340 14.331 1.00 96.88 540 THR A N 1
ATOM 3724 C CA . THR A 1 540 ? -3.839 12.665 14.324 1.00 96.88 540 THR A CA 1
ATOM 3725 C C . THR A 1 540 ? -3.939 11.272 13.713 1.00 96.88 540 THR A C 1
ATOM 3727 O O . THR A 1 540 ? -4.718 10.446 14.181 1.00 96.88 540 THR A O 1
ATOM 3730 N N . PHE A 1 541 ? -3.096 10.986 12.725 1.00 97.12 541 PHE A N 1
ATOM 3731 C CA . PHE A 1 541 ? -2.925 9.670 12.115 1.00 97.12 541 PHE A CA 1
ATOM 3732 C C . PHE A 1 541 ? -1.561 9.111 12.509 1.00 97.12 541 PHE A C 1
ATOM 3734 O O . PHE A 1 541 ? -0.521 9.630 12.095 1.00 97.12 541 PHE A O 1
ATOM 3741 N N . VAL A 1 542 ? -1.560 8.093 13.367 1.00 96.12 542 VAL A N 1
ATOM 3742 C CA . VAL A 1 542 ? -0.332 7.480 13.879 1.00 96.12 542 VAL A CA 1
ATOM 3743 C C . VAL A 1 542 ? 0.216 6.448 12.898 1.00 96.12 542 VAL A C 1
ATOM 3745 O O . VAL A 1 542 ? 1.407 6.493 12.599 1.00 96.12 542 VAL A O 1
ATOM 3748 N N . GLY A 1 543 ? -0.634 5.551 12.390 1.00 93.19 543 GLY A N 1
ATOM 3749 C CA . GLY A 1 543 ? -0.273 4.618 11.326 1.00 93.19 543 GLY A CA 1
ATOM 3750 C C . GLY A 1 543 ? -0.211 5.281 9.949 1.00 93.19 543 GLY A C 1
ATOM 3751 O O . GLY A 1 543 ? -0.357 6.497 9.804 1.00 93.19 543 GLY A O 1
ATOM 3752 N N . ASN A 1 544 ? 0.020 4.469 8.918 1.00 94.94 544 ASN A N 1
ATOM 3753 C CA . ASN A 1 544 ? 0.096 4.965 7.546 1.00 94.94 544 ASN A CA 1
ATOM 3754 C C . ASN A 1 544 ? -1.286 5.411 7.069 1.00 94.94 544 ASN A C 1
ATOM 3756 O O . ASN A 1 544 ? -2.278 4.728 7.317 1.00 94.94 544 ASN A O 1
ATOM 3760 N N . CYS A 1 545 ? -1.344 6.532 6.359 1.00 93.44 545 CYS A N 1
ATOM 3761 C CA . CYS A 1 545 ? -2.564 7.070 5.782 1.00 93.44 545 CYS A CA 1
ATOM 3762 C C . CYS A 1 545 ? -2.505 6.970 4.259 1.00 93.44 545 CYS A C 1
ATOM 3764 O O . CYS A 1 545 ? -1.600 7.512 3.625 1.00 93.44 545 CYS A O 1
ATOM 3766 N N . VAL A 1 546 ? -3.475 6.272 3.679 1.00 89.81 546 VAL A N 1
ATOM 3767 C CA . VAL A 1 546 ? -3.651 6.130 2.237 1.00 89.81 546 VAL A CA 1
ATOM 3768 C C . VAL A 1 546 ? -4.982 6.764 1.868 1.00 89.81 546 VAL A C 1
ATOM 3770 O O . VAL A 1 546 ? -6.042 6.315 2.312 1.00 89.81 546 VAL A O 1
ATOM 3773 N N . LEU A 1 547 ? -4.915 7.815 1.058 1.00 84.62 547 LEU A N 1
ATOM 3774 C CA . LEU A 1 547 ? -6.076 8.426 0.431 1.00 84.62 547 LEU A CA 1
ATOM 3775 C C . LEU A 1 547 ? -6.121 8.013 -1.027 1.00 84.62 547 LEU A C 1
ATOM 3777 O O . LEU A 1 547 ? -5.333 8.516 -1.812 1.00 84.62 547 LEU A O 1
ATOM 3781 N N . ASP A 1 548 ? -7.048 7.146 -1.389 1.00 77.88 548 ASP A N 1
ATOM 3782 C CA . ASP A 1 548 ? -7.211 6.626 -2.737 1.00 77.88 548 ASP A CA 1
ATOM 3783 C C . ASP A 1 548 ? -8.641 6.870 -3.225 1.00 77.88 548 ASP A C 1
ATOM 3785 O O . ASP A 1 548 ? -9.608 6.735 -2.473 1.00 77.88 548 ASP A O 1
ATOM 3789 N N . ASP A 1 549 ? -8.798 7.284 -4.476 1.00 67.81 549 ASP A N 1
ATOM 3790 C CA . ASP A 1 549 ? -10.113 7.341 -5.117 1.00 67.81 549 ASP A CA 1
ATOM 3791 C C . ASP A 1 549 ? -10.337 6.210 -6.124 1.00 67.81 549 ASP A C 1
ATOM 3793 O O . ASP A 1 549 ? -11.362 6.176 -6.796 1.00 67.81 549 ASP A O 1
ATOM 3797 N N . GLY A 1 550 ? -9.400 5.266 -6.206 1.00 61.88 550 GLY A N 1
ATOM 3798 C CA . GLY A 1 550 ? -9.601 3.958 -6.794 1.00 61.88 550 GLY A CA 1
ATOM 3799 C C . GLY A 1 550 ? -9.820 3.909 -8.306 1.00 61.88 550 GLY A C 1
ATOM 3800 O O . GLY A 1 550 ? -10.049 2.806 -8.798 1.00 61.88 550 GLY A O 1
ATOM 3801 N N . THR A 1 551 ? -9.787 5.025 -9.058 1.00 58.41 551 THR A N 1
ATOM 3802 C CA . THR A 1 551 ? -10.094 5.017 -10.506 1.00 58.41 551 THR A CA 1
ATOM 3803 C C . THR A 1 551 ? -9.345 6.064 -11.338 1.00 58.41 551 THR A C 1
ATOM 3805 O O . THR A 1 551 ? -8.921 7.107 -10.857 1.00 58.41 551 THR A O 1
ATOM 3808 N N . SER A 1 552 ? -9.246 5.805 -12.649 1.00 50.72 552 SER A N 1
ATOM 3809 C CA . SER A 1 552 ? -8.636 6.706 -13.642 1.00 50.72 552 SER A CA 1
ATOM 3810 C C . SER A 1 552 ? -9.594 7.755 -14.240 1.00 50.72 552 SER A C 1
ATOM 3812 O O . SER A 1 552 ? -9.190 8.542 -15.102 1.00 50.72 552 SER A O 1
ATOM 3814 N N . ALA A 1 553 ? -10.856 7.801 -13.789 1.00 52.22 553 ALA A N 1
ATOM 3815 C CA . ALA A 1 553 ? -11.939 8.577 -14.397 1.00 52.22 553 ALA A CA 1
ATOM 3816 C C . ALA A 1 553 ? -12.399 9.770 -13.525 1.00 52.22 553 ALA A C 1
ATOM 3818 O O . ALA A 1 553 ? -13.450 9.740 -12.901 1.00 52.22 553 ALA A O 1
ATOM 3819 N N . GLN A 1 554 ? -11.608 10.847 -13.523 1.00 51.06 554 GLN A N 1
ATOM 3820 C CA . GLN A 1 554 ? -11.913 12.275 -13.258 1.00 51.06 554 GLN A CA 1
ATOM 3821 C C . GLN A 1 554 ? -12.863 12.757 -12.121 1.00 51.06 554 GLN A C 1
ATOM 3823 O O . GLN A 1 554 ? -12.962 13.977 -11.975 1.00 51.06 554 GLN A O 1
ATOM 3828 N N . ARG A 1 555 ? -13.587 11.944 -11.330 1.00 59.75 555 ARG A N 1
ATOM 3829 C CA . ARG A 1 555 ? -14.632 12.481 -10.412 1.00 59.75 555 ARG A CA 1
ATOM 3830 C C . ARG A 1 555 ? -14.741 11.869 -9.007 1.00 59.75 555 ARG A C 1
ATOM 3832 O O . ARG A 1 555 ? -15.531 12.393 -8.219 1.00 59.75 555 ARG A O 1
ATOM 3839 N N . GLY A 1 556 ? -13.960 10.842 -8.666 1.00 64.50 556 GLY A N 1
ATOM 3840 C CA . GLY A 1 556 ? -13.791 10.397 -7.275 1.00 64.50 556 GLY A CA 1
ATOM 3841 C C . GLY A 1 556 ? -12.972 11.406 -6.456 1.00 64.50 556 GLY A C 1
ATOM 3842 O O . GLY A 1 556 ? -12.150 12.133 -7.010 1.00 64.50 556 GLY A O 1
ATOM 3843 N N . GLN A 1 557 ? -13.238 11.520 -5.150 1.00 73.31 557 GLN A N 1
ATOM 3844 C CA . GLN A 1 557 ? -12.549 12.466 -4.267 1.00 73.31 557 GLN A CA 1
ATOM 3845 C C . GLN A 1 557 ? -12.214 11.846 -2.907 1.00 73.31 557 GLN A C 1
ATOM 3847 O O . GLN A 1 557 ? -13.095 11.328 -2.219 1.00 73.31 557 GLN A O 1
ATOM 3852 N N . SER A 1 558 ? -10.966 12.008 -2.472 1.00 77.50 558 SER A N 1
ATOM 3853 C CA . SER A 1 558 ? -10.539 11.759 -1.089 1.00 77.50 558 SER A CA 1
ATOM 3854 C C . SER A 1 558 ? -9.944 13.047 -0.521 1.00 77.50 558 SER A C 1
ATOM 3856 O O . SER A 1 558 ? -9.074 13.646 -1.141 1.00 77.50 558 SER A O 1
ATOM 3858 N N . ALA A 1 559 ? -10.429 13.544 0.615 1.00 77.38 559 ALA A N 1
ATOM 3859 C CA . ALA A 1 559 ? -10.140 14.914 1.040 1.00 77.38 559 ALA A CA 1
ATOM 3860 C C . ALA A 1 559 ? -9.811 15.052 2.527 1.00 77.38 559 ALA A C 1
ATOM 3862 O O . ALA A 1 559 ? -10.440 14.422 3.377 1.00 77.38 559 ALA A O 1
ATOM 3863 N N . PHE A 1 560 ? -8.911 15.983 2.838 1.00 82.06 560 PHE A N 1
ATOM 3864 C CA . PHE A 1 560 ? -8.850 16.648 4.134 1.00 82.06 560 PHE A CA 1
ATOM 3865 C C . PHE A 1 560 ? -9.379 18.070 3.973 1.00 82.06 560 PHE A C 1
ATOM 3867 O O . PHE A 1 560 ? -8.915 18.827 3.123 1.00 82.06 560 PHE A O 1
ATOM 3874 N N . SER A 1 561 ? -10.373 18.448 4.765 1.00 75.38 561 SER A N 1
ATOM 3875 C CA . SER A 1 561 ? -11.046 19.739 4.581 1.00 75.38 561 SER A CA 1
ATOM 3876 C C . SER A 1 561 ? -11.463 20.369 5.899 1.00 75.38 561 SER A C 1
ATOM 3878 O O . SER A 1 561 ? -11.496 19.723 6.948 1.00 75.38 561 SER A O 1
ATOM 3880 N N . LYS A 1 562 ? -11.769 21.661 5.865 1.00 71.56 562 LYS A N 1
ATOM 3881 C CA . LYS A 1 562 ? -12.478 22.328 6.951 1.00 71.56 562 LYS A CA 1
ATOM 3882 C C . LYS A 1 562 ? -13.938 21.875 6.990 1.00 71.56 562 LYS A C 1
ATOM 3884 O O . LYS A 1 562 ? -14.579 21.730 5.952 1.00 71.56 562 LYS A O 1
ATOM 3889 N N . TRP A 1 563 ? -14.491 21.752 8.191 1.00 63.94 563 TRP A N 1
ATOM 3890 C CA . TRP A 1 563 ? -15.938 21.669 8.370 1.00 63.94 563 TRP A CA 1
ATOM 3891 C C . TRP A 1 563 ? -16.587 23.059 8.210 1.00 63.94 563 TRP A C 1
ATOM 3893 O O . TRP A 1 563 ? -16.364 23.952 9.028 1.00 63.94 563 TRP A O 1
ATOM 3903 N N . GLN A 1 564 ? -17.388 23.251 7.155 1.00 56.34 564 GLN A N 1
ATOM 3904 C CA . GLN A 1 564 ? -18.239 24.439 6.932 1.00 56.34 564 GLN A CA 1
ATOM 3905 C C . GLN A 1 564 ? -19.725 24.041 6.813 1.00 56.34 564 GLN A C 1
ATOM 3907 O O . GLN A 1 564 ? -20.465 24.567 5.983 1.00 56.34 564 GLN A O 1
ATOM 3912 N N . GLY A 1 565 ? -20.166 23.064 7.612 1.00 53.19 565 GLY A N 1
ATOM 3913 C CA . GLY A 1 565 ? -21.457 22.399 7.406 1.00 53.19 565 GLY A CA 1
ATOM 3914 C C . GLY A 1 565 ? -21.407 21.388 6.251 1.00 53.19 565 GLY A C 1
ATOM 3915 O O . GLY A 1 565 ? -20.337 20.904 5.892 1.00 53.19 565 GLY A O 1
ATOM 3916 N N . ASN A 1 566 ? -22.562 21.052 5.665 1.00 42.72 566 ASN A N 1
ATOM 3917 C CA . ASN A 1 566 ? -22.684 19.963 4.675 1.00 42.72 566 ASN A CA 1
ATOM 3918 C C . ASN A 1 566 ? -22.100 20.292 3.284 1.00 42.72 566 ASN A C 1
ATOM 3920 O O . ASN A 1 566 ? -22.090 19.431 2.398 1.00 42.72 566 ASN A O 1
ATOM 3924 N N . THR A 1 567 ? -21.600 21.513 3.077 1.00 43.03 567 THR A N 1
ATOM 3925 C CA . THR A 1 567 ? -21.037 21.964 1.801 1.00 43.03 567 THR A CA 1
ATOM 3926 C C . THR A 1 567 ? -19.513 21.981 1.874 1.00 43.03 567 THR A C 1
ATOM 3928 O O . THR A 1 567 ? -18.924 22.715 2.663 1.00 43.03 567 THR A O 1
ATOM 3931 N N . LEU A 1 568 ? -18.865 21.193 1.011 1.00 48.38 568 LEU A N 1
ATOM 3932 C CA . LEU A 1 568 ? -17.435 21.328 0.742 1.00 48.38 568 LEU A CA 1
ATOM 3933 C C . LEU A 1 568 ? -17.247 22.557 -0.157 1.00 48.38 568 LEU A C 1
ATOM 3935 O O . LEU A 1 568 ? -17.348 22.455 -1.380 1.00 48.38 568 LEU A O 1
ATOM 3939 N N . THR A 1 569 ? -17.040 23.729 0.437 1.00 46.09 569 THR A N 1
ATOM 3940 C CA . THR A 1 569 ? -16.730 24.943 -0.324 1.00 46.09 569 THR A CA 1
ATOM 3941 C C . THR A 1 569 ? -15.249 24.923 -0.679 1.00 46.09 569 THR A C 1
ATOM 3943 O O . THR A 1 569 ? -14.416 25.257 0.152 1.00 46.09 569 THR A O 1
ATOM 3946 N N . LEU A 1 570 ? -14.925 24.520 -1.910 1.00 47.62 570 LEU A N 1
ATOM 3947 C CA . LEU A 1 570 ? -13.580 24.638 -2.474 1.00 47.62 570 LEU A CA 1
ATOM 3948 C C . LEU A 1 570 ? -13.313 26.107 -2.780 1.00 47.62 570 LEU A C 1
ATOM 3950 O O . LEU A 1 570 ? -13.586 26.592 -3.879 1.00 47.62 570 LEU A O 1
ATOM 3954 N N . GLN A 1 571 ? -12.834 26.842 -1.792 1.00 43.75 571 GLN A N 1
ATOM 3955 C CA . GLN A 1 571 ? -12.489 28.236 -1.980 1.00 43.75 571 GLN A CA 1
ATOM 3956 C C . GLN A 1 571 ? -11.124 28.459 -1.359 1.00 43.75 571 GLN A C 1
ATOM 3958 O O . GLN A 1 571 ? -11.001 28.566 -0.147 1.00 43.75 571 GLN A O 1
ATOM 3963 N N . GLY A 1 572 ? -10.108 28.570 -2.227 1.00 45.88 572 GLY A N 1
ATOM 3964 C CA . GLY A 1 572 ? -8.749 29.005 -1.894 1.00 45.88 572 GLY A CA 1
ATOM 3965 C C . GLY A 1 572 ? -8.725 30.448 -1.381 1.00 45.88 572 GLY A C 1
ATOM 3966 O O . GLY A 1 572 ? -8.136 31.340 -1.992 1.00 45.88 572 GLY A O 1
ATOM 3967 N N . VAL A 1 573 ? -9.417 30.705 -0.282 1.00 40.59 573 VAL A N 1
ATOM 3968 C CA . VAL A 1 573 ? -9.626 32.007 0.330 1.00 40.59 573 VAL A CA 1
ATOM 3969 C C . VAL A 1 573 ? -8.867 31.987 1.646 1.00 40.59 573 VAL A C 1
ATOM 3971 O O . VAL A 1 573 ? -9.174 31.194 2.525 1.00 40.59 573 VAL A O 1
ATOM 3974 N N . ASN A 1 574 ? -7.836 32.835 1.710 1.00 47.91 574 ASN A N 1
ATOM 3975 C CA . ASN A 1 574 ? -7.085 33.304 2.878 1.00 47.91 574 ASN A CA 1
ATOM 3976 C C . ASN A 1 574 ? -7.417 32.551 4.176 1.00 47.91 574 ASN A C 1
ATOM 3978 O O . ASN A 1 574 ? -8.238 32.997 4.976 1.00 47.91 574 ASN A O 1
ATOM 3982 N N . ASN A 1 575 ? -6.805 31.380 4.348 1.00 51.78 575 ASN A N 1
ATOM 3983 C CA . ASN A 1 575 ? -7.167 30.479 5.427 1.00 51.78 575 ASN A CA 1
ATOM 3984 C C . ASN A 1 575 ? -6.553 30.974 6.752 1.00 51.78 575 ASN A C 1
ATOM 3986 O O . ASN A 1 575 ? -5.344 30.859 6.959 1.00 51.78 575 ASN A O 1
ATOM 3990 N N . THR A 1 576 ? -7.380 31.565 7.621 1.00 53.00 576 THR A N 1
ATOM 3991 C CA . THR A 1 576 ? -7.035 31.970 8.998 1.00 53.00 576 THR A CA 1
ATOM 3992 C C . THR A 1 576 ? -7.209 30.835 10.016 1.00 53.00 576 THR A C 1
ATOM 3994 O O . THR A 1 576 ? -7.109 31.076 11.219 1.00 53.00 576 THR A O 1
ATOM 3997 N N . ASP A 1 577 ? -7.533 29.618 9.570 1.00 62.03 577 ASP A N 1
ATOM 3998 C CA . ASP A 1 577 ? -7.911 28.521 10.458 1.00 62.03 577 ASP A CA 1
ATOM 3999 C C . ASP A 1 577 ? -6.701 27.853 11.124 1.00 62.03 577 ASP A C 1
ATOM 4001 O O . ASP A 1 577 ? -5.620 27.716 10.545 1.00 62.03 577 ASP A O 1
ATOM 4005 N N . VAL A 1 578 ? -6.911 27.384 12.358 1.00 75.88 578 VAL A N 1
ATOM 4006 C CA . VAL A 1 578 ? -5.868 26.815 13.237 1.00 75.88 578 VAL A CA 1
ATOM 4007 C C . VAL A 1 578 ? -5.956 25.282 13.309 1.00 75.88 578 VAL A C 1
ATOM 4009 O O . VAL A 1 578 ? -5.200 24.639 14.038 1.00 75.88 578 VAL A O 1
ATOM 4012 N N . CYS A 1 579 ? -6.872 24.665 12.557 1.00 84.44 579 CYS A N 1
ATOM 4013 C CA . CYS A 1 579 ? -7.081 23.223 12.599 1.00 84.44 579 CYS A CA 1
ATOM 4014 C C . CYS A 1 579 ? -5.841 22.480 12.102 1.00 84.44 579 CYS A C 1
ATOM 4016 O O . CYS A 1 579 ? -5.083 22.987 11.269 1.00 84.44 579 CYS A O 1
ATOM 4018 N N . LYS A 1 580 ? -5.603 21.281 12.635 1.00 89.56 580 LYS A N 1
ATOM 4019 C CA . LYS A 1 580 ? -4.355 20.555 12.405 1.00 89.56 580 LYS A CA 1
ATOM 4020 C C . LYS A 1 580 ? -4.607 19.103 12.037 1.00 89.56 580 LYS A C 1
ATOM 4022 O O . LYS A 1 580 ? -5.248 18.366 12.782 1.00 89.56 580 LYS A O 1
ATOM 4027 N N . PHE A 1 581 ? -4.030 18.684 10.920 1.00 93.06 581 PHE A N 1
ATOM 4028 C CA . PHE A 1 581 ? -3.913 17.287 10.529 1.00 93.06 581 PHE A CA 1
ATOM 4029 C C . PHE A 1 581 ? -2.474 16.842 10.784 1.00 93.06 581 PHE A C 1
ATOM 4031 O O . PHE A 1 581 ? -1.549 17.335 10.144 1.00 93.06 581 PHE A O 1
ATOM 4038 N N . ILE A 1 582 ? -2.272 15.956 11.757 1.00 95.44 582 ILE A N 1
ATOM 4039 C CA . ILE A 1 582 ? -0.957 15.468 12.173 1.00 95.44 582 ILE A CA 1
ATOM 4040 C C . ILE A 1 582 ? -0.740 14.068 11.606 1.00 95.44 582 ILE A C 1
ATOM 4042 O O . ILE A 1 582 ? -1.454 13.135 11.961 1.00 95.44 582 ILE A O 1
ATOM 4046 N N . MET A 1 583 ? 0.280 13.911 10.773 1.00 96.94 583 MET A N 1
ATOM 4047 C CA . MET A 1 583 ? 0.755 12.629 10.265 1.00 96.94 583 MET A CA 1
ATOM 4048 C C . MET A 1 583 ? 1.963 12.189 11.090 1.00 96.94 583 MET A C 1
ATOM 4050 O O . MET A 1 583 ? 2.967 12.903 11.136 1.00 96.94 583 MET A O 1
ATOM 4054 N N . LYS A 1 584 ? 1.905 11.013 11.719 1.00 96.19 584 LYS A N 1
ATOM 4055 C CA . LYS A 1 584 ? 3.082 10.365 12.331 1.00 96.19 584 LYS A CA 1
ATOM 4056 C C . LYS A 1 584 ? 3.572 9.145 11.546 1.00 96.19 584 LYS A C 1
ATOM 4058 O O . LYS A 1 584 ? 4.747 8.807 11.662 1.00 96.19 584 LYS A O 1
ATOM 4063 N N . GLY A 1 585 ? 2.706 8.539 10.731 1.00 94.38 585 GLY A N 1
ATOM 4064 C CA . GLY A 1 585 ? 3.057 7.525 9.733 1.00 94.38 585 GLY A CA 1
ATOM 4065 C C . GLY A 1 585 ? 3.304 8.119 8.343 1.00 94.38 585 GLY A C 1
ATOM 4066 O O . GLY A 1 585 ? 3.393 9.340 8.180 1.00 94.38 585 GLY A O 1
ATOM 4067 N N . ASN A 1 586 ? 3.415 7.253 7.334 1.00 94.81 586 ASN A N 1
ATOM 4068 C CA . ASN A 1 586 ? 3.536 7.665 5.933 1.00 94.81 586 ASN A CA 1
ATOM 4069 C C . ASN A 1 586 ? 2.204 8.202 5.393 1.00 94.81 586 ASN A C 1
ATOM 4071 O O . ASN A 1 586 ? 1.138 7.789 5.849 1.00 94.81 586 ASN A O 1
ATOM 4075 N N . LEU A 1 587 ? 2.272 9.075 4.387 1.00 91.81 587 LEU A N 1
ATOM 4076 C CA . LEU A 1 587 ? 1.109 9.584 3.661 1.00 91.81 587 LEU A CA 1
ATOM 4077 C C . LEU A 1 587 ? 1.222 9.189 2.187 1.00 91.81 587 LEU A C 1
ATOM 4079 O O . LEU A 1 587 ? 2.174 9.568 1.510 1.00 91.81 587 LEU A O 1
ATOM 4083 N N . THR A 1 588 ? 0.250 8.442 1.677 1.00 87.69 588 THR A N 1
ATOM 4084 C CA . THR A 1 588 ? 0.148 8.099 0.255 1.00 87.69 588 THR A CA 1
ATOM 4085 C C . THR A 1 588 ? -1.101 8.729 -0.335 1.00 87.69 588 THR A C 1
ATOM 4087 O O . THR A 1 588 ? -2.200 8.559 0.196 1.00 87.69 588 THR A O 1
ATOM 4090 N N . LEU A 1 589 ? -0.918 9.457 -1.433 1.00 81.12 589 LEU A N 1
ATOM 4091 C CA . LEU A 1 589 ? -1.976 10.144 -2.157 1.00 81.12 589 LEU A CA 1
ATOM 4092 C C . LEU A 1 589 ? -2.198 9.444 -3.510 1.00 81.12 589 LEU A C 1
ATOM 4094 O O . LEU A 1 589 ? -1.361 9.539 -4.406 1.00 81.12 589 LEU A O 1
ATOM 4098 N N . GLY A 1 590 ? -3.325 8.736 -3.578 1.00 70.00 590 GLY A N 1
ATOM 4099 C CA . GLY A 1 590 ? -3.986 8.007 -4.668 1.00 70.00 590 GLY A CA 1
ATOM 4100 C C . GLY A 1 590 ? -3.188 7.018 -5.503 1.00 70.00 590 GLY A C 1
ATOM 4101 O O . GLY A 1 590 ? -2.058 6.663 -5.178 1.00 70.00 590 GLY A O 1
ATOM 4102 N N . GLU A 1 591 ? -3.835 6.570 -6.580 1.00 60.88 591 GLU A N 1
ATOM 4103 C CA . GLU A 1 591 ? -3.305 5.798 -7.710 1.00 60.88 591 GLU A CA 1
ATOM 4104 C C . GLU A 1 591 ? -3.894 6.394 -9.008 1.00 60.88 591 GLU A C 1
ATOM 4106 O O . GLU A 1 591 ? -5.018 6.876 -9.021 1.00 60.88 591 GLU A O 1
ATOM 4111 N N . THR A 1 592 ? -3.125 6.416 -10.102 1.00 49.84 592 THR A N 1
ATOM 4112 C CA . THR A 1 592 ? -3.493 6.900 -11.458 1.00 49.84 592 THR A CA 1
ATOM 4113 C C . THR A 1 592 ? -4.763 7.774 -11.593 1.00 49.84 592 THR A C 1
ATOM 4115 O O . THR A 1 592 ? -5.826 7.273 -11.938 1.00 49.84 592 THR A O 1
ATOM 4118 N N . SER A 1 593 ? -4.606 9.104 -11.534 1.00 51.59 593 SER A N 1
ATOM 4119 C CA . SER A 1 593 ? -5.644 10.133 -11.807 1.00 51.59 593 SER A CA 1
ATOM 4120 C C . SER A 1 593 ? -6.633 10.469 -10.678 1.00 51.59 593 SER A C 1
ATOM 4122 O O . SER A 1 593 ? -7.714 10.978 -10.983 1.00 51.59 593 SER A O 1
ATOM 4124 N N . SER A 1 594 ? -6.246 10.300 -9.407 1.00 53.56 594 SER A N 1
ATOM 4125 C CA . SER A 1 594 ? -7.120 10.694 -8.296 1.00 53.56 594 SER A CA 1
ATOM 4126 C C . SER A 1 594 ? -7.236 12.199 -8.040 1.00 53.56 594 SER A C 1
ATOM 4128 O O . SER A 1 594 ? -6.287 12.961 -8.252 1.00 53.56 594 SER A O 1
ATOM 4130 N N . THR A 1 595 ? -8.369 12.628 -7.472 1.00 58.62 595 THR A N 1
ATOM 4131 C CA . THR A 1 595 ? -8.519 13.973 -6.887 1.00 58.62 595 THR A CA 1
ATOM 4132 C C . THR A 1 595 ? -8.381 13.909 -5.368 1.00 58.62 595 THR A C 1
ATOM 4134 O O . THR A 1 595 ? -9.346 13.636 -4.651 1.00 58.62 595 THR A O 1
ATOM 4137 N N . VAL A 1 596 ? -7.178 14.200 -4.863 1.00 62.34 596 VAL A N 1
ATOM 4138 C CA . VAL A 1 596 ? -6.976 14.439 -3.430 1.00 62.34 596 VAL A CA 1
ATOM 4139 C C . VAL A 1 596 ? -7.059 15.930 -3.127 1.00 62.34 596 VAL A C 1
ATOM 4141 O O . VAL A 1 596 ? -6.302 16.718 -3.691 1.00 62.34 596 VAL A O 1
ATOM 4144 N N . LEU A 1 597 ? -7.977 16.312 -2.237 1.00 66.75 597 LEU A N 1
ATOM 4145 C CA . LEU A 1 597 ? -8.229 17.712 -1.880 1.00 66.75 597 LEU A CA 1
ATOM 4146 C C . LEU A 1 597 ? -7.701 17.996 -0.479 1.00 66.75 597 LEU A C 1
ATOM 4148 O O . LEU A 1 597 ? -8.047 17.299 0.473 1.00 66.75 597 LEU A O 1
ATOM 4152 N N . PHE A 1 598 ? -6.894 19.041 -0.352 1.00 69.12 598 PHE A N 1
ATOM 4153 C CA . PHE A 1 598 ? -6.541 19.619 0.941 1.00 69.12 598 PHE A CA 1
ATOM 4154 C C . PHE A 1 598 ? -6.991 21.073 0.956 1.00 69.12 598 PHE A C 1
ATOM 4156 O O . PHE A 1 598 ? -6.435 21.882 0.223 1.00 69.12 598 PHE A O 1
ATOM 4163 N N . ASP A 1 599 ? -7.993 21.376 1.779 1.00 63.66 599 ASP A N 1
ATOM 4164 C CA . ASP A 1 599 ? -8.503 22.733 2.023 1.00 63.66 599 ASP A CA 1
ATOM 4165 C C . ASP A 1 599 ? -8.749 22.908 3.529 1.00 63.66 599 ASP A C 1
ATOM 4167 O O . ASP A 1 599 ? -9.875 22.912 4.034 1.00 63.66 599 ASP A O 1
ATOM 4171 N N . ALA A 1 600 ? -7.652 22.875 4.281 1.00 61.53 600 ALA A N 1
ATOM 4172 C CA . ALA A 1 600 ? -7.633 22.869 5.738 1.00 61.53 600 ALA A CA 1
ATOM 4173 C C . ALA A 1 600 ? -6.391 23.598 6.269 1.00 61.53 600 ALA A C 1
ATOM 4175 O O . ALA A 1 600 ? -5.465 23.864 5.505 1.00 61.53 600 ALA A O 1
ATOM 4176 N N . GLY A 1 601 ? -6.374 23.884 7.577 1.00 78.06 601 GLY A N 1
ATOM 4177 C CA . GLY A 1 601 ? -5.345 24.653 8.284 1.00 78.06 601 GLY A CA 1
ATOM 4178 C C . GLY A 1 601 ? -3.916 24.124 8.108 1.00 78.06 601 GLY A C 1
ATOM 4179 O O . GLY A 1 601 ? -3.254 24.411 7.116 1.00 78.06 601 GLY A O 1
ATOM 4180 N N . THR A 1 602 ? -3.375 23.409 9.092 1.00 87.44 602 THR A N 1
ATOM 4181 C CA . THR A 1 602 ? -1.974 22.949 9.077 1.00 87.44 602 THR A CA 1
ATOM 4182 C C . THR A 1 602 ? -1.880 21.446 8.851 1.00 87.44 602 THR A C 1
ATOM 4184 O O . THR A 1 602 ? -2.382 20.665 9.659 1.00 87.44 602 THR A O 1
ATOM 4187 N N . LEU A 1 603 ? -1.168 21.033 7.801 1.00 91.69 603 LEU A N 1
ATOM 4188 C CA . LEU A 1 603 ? -0.683 19.665 7.641 1.00 91.69 603 LEU A CA 1
ATOM 4189 C C . LEU A 1 603 ? 0.687 19.543 8.314 1.00 91.69 603 LEU A C 1
ATOM 4191 O O . LEU A 1 603 ? 1.657 20.171 7.895 1.00 91.69 603 LEU A O 1
ATOM 4195 N N . SER A 1 604 ? 0.763 18.748 9.374 1.00 94.56 604 SER A N 1
ATOM 4196 C CA . SER A 1 604 ? 1.951 18.604 10.211 1.00 94.56 604 SER A CA 1
ATOM 4197 C C . SER A 1 604 ? 2.485 17.186 10.158 1.00 94.56 604 SER A C 1
ATOM 4199 O O . SER A 1 604 ? 1.725 16.237 10.321 1.00 94.56 604 SER A O 1
ATOM 4201 N N . PHE A 1 605 ? 3.792 17.036 10.016 1.00 97.62 605 PHE A N 1
ATOM 4202 C CA . PHE A 1 605 ? 4.476 15.753 10.092 1.00 97.62 605 PHE A CA 1
ATOM 4203 C C . PHE A 1 605 ? 5.233 15.680 11.416 1.00 97.62 605 PHE A C 1
ATOM 4205 O O . PHE A 1 605 ? 6.080 16.525 11.691 1.00 97.62 605 PHE A O 1
ATOM 4212 N N . GLU A 1 606 ? 4.878 14.722 12.269 1.00 97.12 606 GLU A N 1
ATOM 4213 C CA . GLU A 1 606 ? 5.365 14.603 13.652 1.00 97.12 606 GLU A CA 1
ATOM 4214 C C . GLU A 1 606 ? 5.698 13.145 14.025 1.00 97.12 606 GLU A C 1
ATOM 4216 O O . GLU A 1 606 ? 5.502 12.709 15.164 1.00 97.12 606 GLU A O 1
ATOM 4221 N N . GLY A 1 607 ? 6.157 12.361 13.049 1.00 93.50 607 GLY A N 1
ATOM 4222 C CA . GLY A 1 607 ? 6.613 10.989 13.251 1.00 93.50 607 GLY A CA 1
ATOM 4223 C C . GLY A 1 607 ? 7.944 10.908 13.999 1.00 93.50 607 GLY A C 1
ATOM 4224 O O . GLY A 1 607 ? 8.769 11.817 13.958 1.00 93.50 607 GLY A O 1
ATOM 4225 N N . THR A 1 608 ? 8.172 9.798 14.697 1.00 88.88 608 THR A N 1
ATOM 4226 C CA . THR A 1 608 ? 9.478 9.487 15.311 1.00 88.88 608 THR A CA 1
ATOM 4227 C C . THR A 1 608 ? 10.361 8.632 14.401 1.00 88.88 608 THR A C 1
ATOM 4229 O O . THR A 1 608 ? 11.574 8.586 14.585 1.00 88.88 608 THR A O 1
ATOM 4232 N N . SER A 1 609 ? 9.767 7.957 13.415 1.00 91.25 609 SER A N 1
ATOM 4233 C CA . SER A 1 609 ? 10.463 7.247 12.337 1.00 91.25 609 SER A CA 1
ATOM 4234 C C . SER A 1 609 ? 10.490 8.097 11.062 1.00 91.25 609 SER A C 1
ATOM 4236 O O . SER A 1 609 ? 9.670 9.009 10.937 1.00 91.25 609 SER A O 1
ATOM 4238 N N . PRO A 1 610 ? 11.399 7.817 10.106 1.00 94.56 610 PRO A N 1
ATOM 4239 C CA . PRO A 1 610 ? 11.366 8.461 8.799 1.00 94.56 610 PRO A CA 1
ATOM 4240 C C . PRO A 1 610 ? 9.992 8.303 8.144 1.00 94.56 610 PRO A C 1
ATOM 4242 O O . PRO A 1 610 ? 9.475 7.190 8.048 1.00 94.56 610 PRO A O 1
ATOM 4245 N N . GLN A 1 611 ? 9.417 9.418 7.707 1.00 96.81 611 GLN A N 1
ATOM 4246 C CA . GLN A 1 611 ? 8.124 9.462 7.037 1.00 96.81 611 GLN A CA 1
ATOM 4247 C C . GLN A 1 611 ? 8.328 9.681 5.543 1.00 96.81 611 GLN A C 1
ATOM 4249 O O . GLN A 1 611 ? 9.186 10.461 5.122 1.00 96.81 611 GLN A O 1
ATOM 4254 N N . VAL A 1 612 ? 7.500 9.025 4.744 1.00 93.94 612 VAL A N 1
ATOM 4255 C CA . VAL A 1 612 ? 7.437 9.220 3.300 1.00 93.94 612 VAL A CA 1
ATOM 4256 C C . VAL A 1 612 ? 6.077 9.794 2.939 1.00 93.94 612 VAL A C 1
ATOM 4258 O O . VAL A 1 612 ? 5.035 9.286 3.360 1.00 93.94 612 VAL A O 1
ATOM 4261 N N . VAL A 1 613 ? 6.109 10.859 2.146 1.00 90.75 613 VAL A N 1
ATOM 4262 C CA . VAL A 1 613 ? 4.954 11.393 1.438 1.00 90.75 613 VAL A CA 1
ATOM 4263 C C . VAL A 1 613 ? 5.098 10.974 -0.014 1.00 90.75 613 VAL A C 1
ATOM 4265 O O . VAL A 1 613 ? 6.044 11.374 -0.697 1.00 90.75 613 VAL A O 1
ATOM 4268 N N . THR A 1 614 ? 4.188 10.126 -0.469 1.00 85.38 614 THR A N 1
ATOM 4269 C CA . THR A 1 614 ? 4.156 9.655 -1.851 1.00 85.38 614 THR A CA 1
ATOM 4270 C C . THR A 1 614 ? 2.969 10.279 -2.552 1.00 85.38 614 THR A C 1
ATOM 4272 O O . THR A 1 614 ? 1.822 10.022 -2.185 1.00 85.38 614 THR A O 1
ATOM 4275 N N . ASP A 1 615 ? 3.267 11.068 -3.576 1.00 74.56 615 ASP A N 1
ATOM 4276 C CA . ASP A 1 615 ? 2.272 11.582 -4.504 1.00 74.56 615 ASP A CA 1
ATOM 4277 C C . ASP A 1 615 ? 2.291 10.737 -5.789 1.00 74.56 615 ASP A C 1
ATOM 4279 O O . ASP A 1 615 ? 3.293 10.704 -6.519 1.00 74.56 615 ASP A O 1
ATOM 4283 N N . LYS A 1 616 ? 1.196 10.008 -6.038 1.00 70.06 616 LYS A N 1
ATOM 4284 C CA . LYS A 1 616 ? 1.001 9.195 -7.248 1.00 70.06 616 LYS A CA 1
ATOM 4285 C C . LYS A 1 616 ? 0.039 9.842 -8.253 1.00 70.06 616 LYS A C 1
ATOM 4287 O O . LYS A 1 616 ? -0.455 9.175 -9.164 1.00 70.06 616 LYS A O 1
ATOM 4292 N N . LEU A 1 617 ? -0.264 11.129 -8.086 1.00 59.34 617 LEU A N 1
ATOM 4293 C CA . LEU A 1 617 ? -1.389 11.794 -8.738 1.00 59.34 617 LEU A CA 1
ATOM 4294 C C . LEU A 1 617 ? -0.995 12.618 -9.963 1.00 59.34 617 LEU A C 1
ATOM 4296 O O . LEU A 1 617 ? 0.123 13.105 -10.104 1.00 59.34 617 LEU A O 1
ATOM 4300 N N . LYS A 1 618 ? -1.993 12.849 -10.825 1.00 55.41 618 LYS A N 1
ATOM 4301 C CA . LYS A 1 618 ? -2.044 13.984 -11.760 1.00 55.41 618 LYS A CA 1
ATOM 4302 C C . LYS A 1 618 ? -2.755 15.138 -11.042 1.00 55.41 618 LYS A C 1
ATOM 4304 O O . LYS A 1 618 ? -3.955 15.334 -11.215 1.00 55.41 618 LYS A O 1
ATOM 4309 N N . LEU A 1 619 ? -2.062 15.807 -10.126 1.00 56.44 619 LEU A N 1
ATOM 4310 C CA . LEU A 1 619 ? -2.716 16.577 -9.067 1.00 56.44 619 LEU A CA 1
ATOM 4311 C C . LEU A 1 619 ? -3.046 18.028 -9.472 1.00 56.44 619 LEU A C 1
ATOM 4313 O O . LEU A 1 619 ? -2.155 18.817 -9.776 1.00 56.44 619 LEU A O 1
ATOM 4317 N N . TYR A 1 620 ? -4.331 18.404 -9.402 1.00 51.62 620 TYR A N 1
ATOM 4318 C CA . TYR A 1 620 ? -4.787 19.799 -9.527 1.00 51.62 620 TYR A CA 1
ATOM 4319 C C . TYR A 1 620 ? -5.018 20.512 -8.164 1.00 51.62 620 TYR A C 1
ATOM 4321 O O . TYR A 1 620 ? -5.053 21.742 -8.154 1.00 51.62 620 TYR A O 1
ATOM 4329 N N . TYR A 1 621 ? -5.153 19.804 -7.019 1.00 59.09 621 TYR A N 1
ATOM 4330 C CA . TYR A 1 621 ? -5.750 20.370 -5.780 1.00 59.09 621 TYR A CA 1
ATOM 4331 C C . TYR A 1 621 ? -5.203 19.901 -4.395 1.00 59.09 621 TYR A C 1
ATOM 4333 O O . TYR A 1 621 ? -5.948 19.903 -3.411 1.00 59.09 621 TYR A O 1
ATOM 4341 N N . PHE A 1 622 ? -3.911 19.581 -4.245 1.00 72.38 622 PHE A N 1
ATOM 4342 C CA . PHE A 1 622 ? -3.280 19.390 -2.923 1.00 72.38 622 PHE A CA 1
ATOM 4343 C C . PHE A 1 622 ? -2.738 20.732 -2.427 1.00 72.38 622 PHE A C 1
ATOM 4345 O O . PHE A 1 622 ? -1.617 21.126 -2.763 1.00 72.38 622 PHE A O 1
ATOM 4352 N N . VAL A 1 623 ? -3.569 21.466 -1.684 1.00 73.94 623 VAL A N 1
ATOM 4353 C CA . VAL A 1 623 ? -3.336 22.887 -1.393 1.00 73.94 623 VAL A CA 1
ATOM 4354 C C . VAL A 1 623 ? -3.451 23.195 0.113 1.00 73.94 623 VAL A C 1
ATOM 4356 O O . VAL A 1 623 ? -4.319 23.965 0.524 1.00 73.94 623 VAL A O 1
ATOM 4359 N N . PRO A 1 624 ? -2.626 22.571 0.982 1.00 78.75 624 PRO A N 1
ATOM 4360 C CA . PRO A 1 624 ? -2.724 22.788 2.427 1.00 78.75 624 PRO A CA 1
ATOM 4361 C C . PRO A 1 624 ? -2.530 24.269 2.791 1.00 78.75 624 PRO A C 1
ATOM 4363 O O . PRO A 1 624 ? -1.752 24.977 2.154 1.00 78.75 624 PRO A O 1
ATOM 4366 N N . GLY A 1 625 ? -3.187 24.749 3.851 1.00 78.81 625 GLY A N 1
ATOM 4367 C CA . GLY A 1 625 ? -2.975 26.113 4.337 1.00 78.81 625 GLY A CA 1
ATOM 4368 C C . GLY A 1 625 ? -1.522 26.322 4.764 1.00 78.81 625 GLY A C 1
ATOM 4369 O O . GLY A 1 625 ? -0.832 27.183 4.229 1.00 78.81 625 GLY A O 1
ATOM 4370 N N . ASN A 1 626 ? -1.031 25.489 5.680 1.00 85.69 626 ASN A N 1
ATOM 4371 C CA . ASN A 1 626 ? 0.370 25.453 6.094 1.00 85.69 626 ASN A CA 1
ATOM 4372 C C . ASN A 1 626 ? 0.919 24.023 6.050 1.00 85.69 626 ASN A C 1
ATOM 4374 O O . ASN A 1 626 ? 0.183 23.062 6.284 1.00 85.69 626 ASN A O 1
ATOM 4378 N N . ILE A 1 627 ? 2.229 23.893 5.848 1.00 91.81 627 ILE A N 1
ATOM 4379 C CA . ILE A 1 627 ? 2.976 22.648 6.048 1.00 91.81 627 ILE A CA 1
ATOM 4380 C C . ILE A 1 627 ? 3.953 22.841 7.205 1.00 91.81 627 ILE A C 1
ATOM 4382 O O . ILE A 1 627 ? 4.704 23.816 7.243 1.00 91.81 627 ILE A O 1
ATOM 4386 N N . ALA A 1 628 ? 3.961 21.897 8.142 1.00 95.00 628 ALA A N 1
ATOM 4387 C CA . ALA A 1 628 ? 4.891 21.866 9.262 1.00 95.00 628 ALA A CA 1
ATOM 4388 C C . ALA A 1 628 ? 5.645 20.533 9.302 1.00 95.00 628 ALA A C 1
ATOM 4390 O O . ALA A 1 628 ? 5.033 19.467 9.274 1.00 95.00 628 ALA A O 1
ATOM 4391 N N . ILE A 1 629 ? 6.971 20.592 9.398 1.00 97.94 629 ILE A N 1
ATOM 4392 C CA . ILE A 1 629 ? 7.824 19.431 9.662 1.00 97.94 629 ILE A CA 1
ATOM 4393 C C . ILE A 1 629 ? 8.347 19.550 11.090 1.00 97.94 629 ILE A C 1
ATOM 4395 O O . ILE A 1 629 ? 9.038 20.514 11.417 1.00 97.94 629 ILE A O 1
ATOM 4399 N N . GLY A 1 630 ? 7.991 18.588 11.936 1.00 96.44 630 GLY A N 1
ATOM 4400 C CA . GLY A 1 630 ? 8.175 18.679 13.380 1.00 96.44 630 GLY A CA 1
ATOM 4401 C C . GLY A 1 630 ? 7.129 19.564 14.054 1.00 96.44 630 GLY A C 1
ATOM 4402 O O . GLY A 1 630 ? 6.192 20.061 13.425 1.00 96.44 630 GLY A O 1
ATOM 4403 N N . ASN A 1 631 ? 7.282 19.756 15.363 1.00 93.56 631 ASN A N 1
ATOM 4404 C CA . ASN A 1 631 ? 6.371 20.572 16.163 1.00 93.56 631 ASN A CA 1
ATOM 4405 C C . ASN A 1 631 ? 6.995 21.918 16.562 1.00 93.56 631 ASN A C 1
ATOM 4407 O O . ASN A 1 631 ? 8.210 22.051 16.675 1.00 93.56 631 ASN A O 1
ATOM 4411 N N . SER A 1 632 ? 6.157 22.915 16.854 1.00 90.19 632 SER A N 1
ATOM 4412 C CA . SER A 1 632 ? 6.605 24.273 17.204 1.00 90.19 632 SER A CA 1
ATOM 4413 C C . SER A 1 632 ? 7.487 24.348 18.455 1.00 90.19 632 SER A C 1
ATOM 4415 O O . SER A 1 632 ? 8.293 25.266 18.575 1.00 90.19 632 SER A O 1
ATOM 4417 N N . ALA A 1 633 ? 7.371 23.376 19.364 1.00 92.00 633 ALA A N 1
ATOM 4418 C CA . ALA A 1 633 ? 8.233 23.254 20.537 1.00 92.00 633 ALA A CA 1
ATOM 4419 C C . ALA A 1 633 ? 9.649 22.732 20.211 1.00 92.00 633 ALA A C 1
ATOM 4421 O O . ALA A 1 633 ? 10.516 22.759 21.080 1.00 92.00 633 ALA A O 1
ATOM 4422 N N . GLY A 1 634 ? 9.888 22.217 18.998 1.00 88.69 634 GLY A N 1
ATOM 4423 C CA . GLY A 1 634 ? 11.165 21.619 18.591 1.00 88.69 634 GLY A CA 1
ATOM 4424 C C . GLY A 1 634 ? 11.497 20.294 19.290 1.00 88.69 634 GLY A C 1
ATOM 4425 O O . GLY A 1 634 ? 12.637 19.833 19.234 1.00 88.69 634 GLY A O 1
ATOM 4426 N N . THR A 1 635 ? 10.523 19.675 19.964 1.00 93.56 635 THR A N 1
ATOM 4427 C CA . THR A 1 635 ? 10.701 18.408 20.692 1.00 93.56 635 THR A CA 1
ATOM 4428 C C . THR A 1 635 ? 10.492 17.181 19.807 1.00 93.56 635 THR A C 1
ATOM 4430 O O . THR A 1 635 ? 10.968 16.100 20.146 1.00 93.56 635 THR A O 1
ATOM 4433 N N . ILE A 1 636 ? 9.822 17.339 18.662 1.00 94.94 636 ILE A N 1
ATOM 4434 C CA . ILE A 1 636 ? 9.588 16.288 17.668 1.00 94.94 636 ILE A CA 1
ATOM 4435 C C . ILE A 1 636 ? 10.308 16.682 16.380 1.00 94.94 636 ILE A C 1
ATOM 4437 O O . ILE A 1 636 ? 9.977 17.701 15.776 1.00 94.94 636 ILE A O 1
ATOM 4441 N N . ASN A 1 637 ? 11.287 15.868 15.980 1.00 95.50 637 ASN A N 1
ATOM 4442 C CA . ASN A 1 637 ? 12.246 16.185 14.920 1.00 95.50 637 ASN A CA 1
ATOM 4443 C C . ASN A 1 637 ? 12.281 15.080 13.842 1.00 95.50 637 ASN A C 1
ATOM 4445 O O . ASN A 1 637 ? 13.245 14.314 13.792 1.00 95.50 637 ASN A O 1
ATOM 4449 N N . PRO A 1 638 ? 11.227 14.926 13.018 1.00 97.56 638 PRO A N 1
ATOM 4450 C CA . PRO A 1 638 ? 11.151 13.871 12.013 1.00 97.56 638 PRO A CA 1
ATOM 4451 C C . PRO A 1 638 ? 12.122 14.102 10.855 1.00 97.56 638 PRO A C 1
ATOM 4453 O O . PRO A 1 638 ? 12.536 15.224 10.564 1.00 97.56 638 PRO A O 1
ATOM 4456 N N . THR A 1 639 ? 12.396 13.024 10.126 1.00 98.00 639 THR A N 1
ATOM 4457 C CA . THR A 1 639 ? 12.843 13.102 8.731 1.00 98.00 639 THR A CA 1
ATOM 4458 C C . THR A 1 639 ? 11.654 12.798 7.831 1.00 98.00 639 THR A C 1
ATOM 4460 O O . THR A 1 639 ? 11.054 11.734 7.968 1.00 98.00 639 THR A O 1
ATOM 4463 N N . VAL A 1 640 ? 11.313 13.707 6.921 1.00 97.81 640 VAL A N 1
ATOM 4464 C CA . VAL A 1 640 ? 10.175 13.573 6.003 1.00 97.81 640 VAL A CA 1
A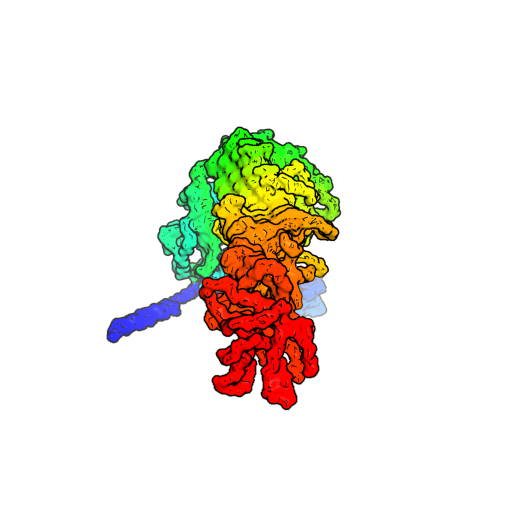TOM 4465 C C . VAL A 1 640 ? 10.675 13.672 4.573 1.00 97.81 640 VAL A C 1
ATOM 4467 O O . VAL A 1 640 ? 11.322 14.652 4.216 1.00 97.81 640 VAL A O 1
ATOM 4470 N N . THR A 1 641 ? 10.373 12.665 3.759 1.00 94.81 641 THR A N 1
ATOM 4471 C CA . THR A 1 641 ? 10.786 12.602 2.353 1.00 94.81 641 THR A CA 1
ATOM 4472 C C . THR A 1 641 ? 9.575 12.701 1.443 1.00 94.81 641 THR A C 1
ATOM 4474 O O . THR A 1 641 ? 8.668 11.876 1.522 1.00 94.81 641 THR A O 1
ATOM 4477 N N . PHE A 1 642 ? 9.571 13.704 0.571 1.00 89.94 642 PHE A N 1
ATOM 4478 C CA . PHE A 1 642 ? 8.571 13.893 -0.471 1.00 89.94 642 PHE A CA 1
ATOM 4479 C C . PHE A 1 642 ? 9.066 13.228 -1.752 1.00 89.94 642 PHE A C 1
ATOM 4481 O O . PHE A 1 642 ? 10.088 13.632 -2.303 1.00 89.94 642 PHE A O 1
ATOM 4488 N N . THR A 1 643 ? 8.343 12.203 -2.204 1.00 85.00 643 THR A N 1
ATOM 4489 C CA . THR A 1 643 ? 8.729 11.308 -3.308 1.00 85.00 643 THR A CA 1
ATOM 4490 C C . THR A 1 643 ? 7.713 11.369 -4.447 1.00 85.00 643 THR A C 1
ATOM 4492 O O . THR A 1 643 ? 6.504 11.407 -4.210 1.00 85.00 643 THR A O 1
ATOM 4495 N N . ALA A 1 644 ? 8.183 11.384 -5.698 1.00 70.12 644 ALA A N 1
ATOM 4496 C CA . ALA A 1 644 ? 7.339 11.211 -6.884 1.00 70.12 644 ALA A CA 1
ATOM 4497 C C . ALA A 1 644 ? 7.234 9.736 -7.249 1.00 70.12 644 ALA A C 1
ATOM 4499 O O . ALA A 1 644 ? 8.213 8.995 -7.167 1.00 70.12 644 ALA A O 1
ATOM 4500 N N . SER A 1 645 ? 6.052 9.315 -7.696 1.00 60.75 645 SER A N 1
ATOM 4501 C CA . SER A 1 645 ? 5.935 8.046 -8.410 1.00 60.75 645 SER A CA 1
ATOM 4502 C C . SER A 1 645 ? 6.536 8.159 -9.818 1.00 60.75 645 SER A C 1
ATOM 4504 O O . SER A 1 645 ? 6.414 9.183 -10.491 1.00 60.75 645 SER A O 1
ATOM 4506 N N . THR A 1 646 ? 7.203 7.101 -10.272 1.00 53.25 646 THR A N 1
ATOM 4507 C CA . THR A 1 646 ? 7.717 6.952 -11.637 1.00 53.25 646 THR A CA 1
ATOM 4508 C C . THR A 1 646 ? 6.553 6.833 -12.625 1.00 53.25 646 THR A C 1
ATOM 4510 O O . THR A 1 646 ? 6.112 5.727 -12.930 1.00 53.25 646 THR A O 1
ATOM 4513 N N . TYR A 1 647 ? 6.041 7.951 -13.148 1.00 47.69 647 TYR A N 1
ATOM 4514 C CA . TYR A 1 647 ? 5.058 7.926 -14.237 1.00 47.69 647 TYR A CA 1
ATOM 4515 C C . TYR A 1 647 ? 5.540 8.685 -15.478 1.00 47.69 647 TYR A C 1
ATOM 4517 O O . TYR A 1 647 ? 6.105 9.774 -15.393 1.00 47.69 647 TYR A O 1
ATOM 4525 N N . GLY A 1 648 ? 5.340 8.056 -16.641 1.00 41.25 648 GLY A N 1
ATOM 4526 C CA . GLY A 1 648 ? 5.829 8.493 -17.946 1.00 41.25 648 GLY A CA 1
ATOM 4527 C C . GLY A 1 648 ? 5.205 9.797 -18.446 1.00 41.25 648 GLY A C 1
ATOM 4528 O O . GLY A 1 648 ? 4.074 10.148 -18.108 1.00 41.25 648 GLY A O 1
ATOM 4529 N N . ALA A 1 649 ? 5.974 10.500 -19.277 1.00 38.12 649 ALA A N 1
ATOM 4530 C CA . ALA A 1 649 ? 5.654 11.786 -19.885 1.00 38.12 649 ALA A CA 1
ATOM 4531 C C . ALA A 1 649 ? 4.221 11.849 -20.455 1.00 38.12 649 ALA A C 1
ATOM 4533 O O . ALA A 1 649 ? 3.897 11.213 -21.457 1.00 38.12 649 ALA A O 1
ATOM 4534 N N . SER A 1 650 ? 3.366 12.648 -19.816 1.00 37.62 650 SER A N 1
ATOM 4535 C CA . SER A 1 650 ? 2.064 13.078 -20.337 1.00 37.62 650 SER A CA 1
ATOM 4536 C C . SER A 1 650 ? 2.222 14.414 -21.083 1.00 37.62 650 SER A C 1
ATOM 4538 O O . SER A 1 650 ? 2.989 15.259 -20.625 1.00 37.62 650 SER A O 1
ATOM 4540 N N . PRO A 1 651 ? 1.478 14.652 -22.184 1.00 37.00 651 PRO A N 1
ATOM 4541 C CA . PRO A 1 651 ? 1.550 15.886 -22.979 1.00 37.00 651 PRO A CA 1
ATOM 4542 C C . PRO A 1 651 ? 0.964 17.131 -22.282 1.00 37.00 651 PRO A C 1
ATOM 4544 O O . PRO A 1 651 ? 1.165 18.244 -22.757 1.00 37.00 651 PRO A O 1
ATOM 4547 N N . PHE A 1 652 ? 0.277 16.970 -21.146 1.00 43.72 652 PHE A N 1
ATOM 4548 C CA . PHE A 1 652 ? -0.064 18.067 -20.233 1.00 43.72 652 PHE A CA 1
ATOM 4549 C C . PHE A 1 652 ? 0.956 18.069 -19.086 1.00 43.72 652 PHE A C 1
ATOM 4551 O O . PHE A 1 652 ? 0.764 17.385 -18.081 1.00 43.72 652 PHE A O 1
ATOM 4558 N N . ALA A 1 653 ? 2.086 18.746 -19.289 1.00 38.97 653 ALA A N 1
ATOM 4559 C CA . ALA A 1 653 ? 3.190 18.815 -18.335 1.00 38.97 653 ALA A CA 1
ATOM 4560 C C . ALA A 1 653 ? 2.764 19.538 -17.042 1.00 38.97 653 ALA A C 1
ATOM 4562 O O . ALA A 1 653 ? 2.502 20.738 -17.046 1.00 38.97 653 ALA A O 1
ATOM 4563 N N . GLY A 1 654 ? 2.682 18.798 -15.937 1.00 49.53 654 GLY A N 1
ATOM 4564 C CA . GLY A 1 654 ? 2.336 19.305 -14.610 1.00 49.53 654 GLY A CA 1
ATOM 4565 C C . GLY A 1 654 ? 2.670 18.245 -13.568 1.00 49.53 654 GLY A C 1
ATOM 4566 O O . GLY A 1 654 ? 1.828 17.425 -13.219 1.00 49.53 654 GLY A O 1
ATOM 4567 N N . TYR A 1 655 ? 3.942 18.216 -13.181 1.00 54.47 655 TYR A N 1
ATOM 4568 C CA . TYR A 1 655 ? 4.568 17.323 -12.200 1.00 54.47 655 TYR A CA 1
ATOM 4569 C C . TYR A 1 655 ? 3.866 17.388 -10.825 1.00 54.47 655 TYR A C 1
ATOM 4571 O O . TYR A 1 655 ? 3.121 18.336 -10.585 1.00 54.47 655 TYR A O 1
ATOM 4579 N N . PRO A 1 656 ? 4.052 16.412 -9.916 1.00 55.19 656 PRO A N 1
ATOM 4580 C CA . PRO A 1 656 ? 3.466 16.483 -8.577 1.00 55.19 656 PRO A CA 1
ATOM 4581 C C . PRO A 1 656 ? 3.987 17.728 -7.836 1.00 55.19 656 PRO A C 1
ATOM 4583 O O . PRO A 1 656 ? 5.166 17.836 -7.498 1.00 55.19 656 PRO A O 1
ATOM 4586 N N . PHE A 1 657 ? 3.099 18.707 -7.653 1.00 66.31 657 PHE A N 1
ATOM 4587 C CA . PHE A 1 657 ? 3.353 19.930 -6.897 1.00 66.31 657 PHE A CA 1
ATOM 4588 C C . PHE A 1 657 ? 2.557 19.878 -5.609 1.00 66.31 657 PHE A C 1
ATOM 4590 O O . PHE A 1 657 ? 1.325 19.819 -5.627 1.00 66.31 657 PHE A O 1
ATOM 4597 N N . ILE A 1 658 ? 3.258 20.026 -4.495 1.00 75.81 658 ILE A N 1
ATOM 4598 C CA . ILE A 1 658 ? 2.618 20.382 -3.238 1.00 75.81 658 ILE A CA 1
ATOM 4599 C C . ILE A 1 658 ? 2.522 21.903 -3.184 1.00 75.81 658 ILE A C 1
ATOM 4601 O O . ILE A 1 658 ? 3.540 22.592 -3.270 1.00 75.81 658 ILE A O 1
ATOM 4605 N N . LYS A 1 659 ? 1.298 22.427 -3.056 1.00 75.75 659 LYS A N 1
ATOM 4606 C CA . LYS A 1 659 ? 1.031 23.865 -3.173 1.00 75.75 659 LYS A CA 1
ATOM 4607 C C . LYS A 1 659 ? 0.513 24.473 -1.874 1.00 75.75 659 LYS A C 1
ATOM 4609 O O . LYS A 1 659 ? -0.680 24.732 -1.776 1.00 75.75 659 LYS A O 1
ATOM 4614 N N . PRO A 1 660 ? 1.345 24.665 -0.840 1.00 78.00 660 PRO A N 1
ATOM 4615 C CA . PRO A 1 660 ? 0.875 25.343 0.360 1.00 78.00 660 PRO A CA 1
ATOM 4616 C C . PRO A 1 660 ? 0.466 26.786 0.026 1.00 78.00 660 PRO A C 1
ATOM 4618 O O . PRO A 1 660 ? 1.166 27.426 -0.747 1.00 78.00 660 PRO A O 1
ATOM 4621 N N . ILE A 1 661 ? -0.639 27.294 0.589 1.00 75.38 661 ILE A N 1
ATOM 4622 C CA . ILE A 1 661 ? -1.127 28.672 0.319 1.00 75.38 661 ILE A CA 1
ATOM 4623 C C . ILE A 1 661 ? -0.475 29.707 1.251 1.00 75.38 661 ILE A C 1
ATOM 4625 O O . ILE A 1 661 ? -0.348 30.877 0.898 1.00 75.38 661 ILE A O 1
ATOM 4629 N N . ASN A 1 662 ? -0.078 29.293 2.459 1.00 81.75 662 ASN A N 1
ATOM 4630 C CA . ASN A 1 662 ? 0.545 30.161 3.454 1.00 81.75 662 ASN A CA 1
ATOM 4631 C C . ASN A 1 662 ? 1.981 29.697 3.746 1.00 81.75 662 ASN A C 1
ATOM 4633 O O . ASN A 1 662 ? 2.883 29.925 2.946 1.00 81.75 662 ASN A O 1
ATOM 4637 N N . ASN A 1 663 ? 2.237 29.098 4.911 1.00 87.31 663 ASN A N 1
ATOM 4638 C CA . ASN A 1 663 ? 3.599 28.897 5.397 1.00 87.31 663 ASN A CA 1
ATOM 4639 C C . ASN A 1 663 ? 4.081 27.459 5.223 1.00 87.31 663 ASN A C 1
ATOM 4641 O O . ASN A 1 663 ? 3.332 26.506 5.445 1.00 87.31 663 ASN A O 1
ATOM 4645 N N . LEU A 1 664 ? 5.372 27.318 4.938 1.00 93.56 664 LEU A N 1
ATOM 4646 C CA . LEU A 1 664 ? 6.107 26.071 5.099 1.00 93.56 664 LEU A CA 1
ATOM 4647 C C . LEU A 1 664 ? 7.145 26.267 6.206 1.00 93.56 664 LEU A C 1
ATOM 4649 O O . LEU A 1 664 ? 8.042 27.092 6.060 1.00 93.56 664 LEU A O 1
ATOM 4653 N N . THR A 1 665 ? 7.042 25.506 7.298 1.00 96.25 665 THR A N 1
ATOM 4654 C CA . THR A 1 665 ? 7.976 25.601 8.431 1.00 96.25 665 THR A CA 1
ATOM 4655 C C . THR A 1 665 ? 8.637 24.262 8.751 1.00 96.25 665 THR A C 1
ATOM 4657 O O . THR A 1 665 ? 7.954 23.253 8.921 1.00 96.25 665 THR A O 1
ATOM 4660 N N . ILE A 1 666 ? 9.963 24.257 8.901 1.00 98.19 666 ILE A N 1
ATOM 4661 C CA . ILE A 1 666 ? 10.747 23.107 9.381 1.00 98.19 666 ILE A CA 1
ATOM 4662 C C . ILE A 1 666 ? 11.237 23.416 10.798 1.00 98.19 666 ILE A C 1
ATOM 4664 O O . ILE A 1 666 ? 12.174 24.190 10.986 1.00 98.19 666 ILE A O 1
ATOM 4668 N N . TYR A 1 667 ? 10.585 22.842 11.807 1.00 96.81 667 TYR A N 1
ATOM 4669 C CA . TYR A 1 667 ? 10.861 23.123 13.214 1.00 96.81 667 TYR A CA 1
ATOM 4670 C C . TYR A 1 667 ? 12.022 22.302 13.780 1.00 96.81 667 TYR A C 1
ATOM 4672 O O . TYR A 1 667 ? 12.327 21.204 13.312 1.00 96.81 667 TYR A O 1
ATOM 4680 N N . GLY A 1 668 ? 12.628 22.819 14.853 1.00 95.50 668 GLY A N 1
ATOM 4681 C CA . GLY A 1 668 ? 13.644 22.108 15.626 1.00 95.50 668 GLY A CA 1
ATOM 4682 C C . GLY A 1 668 ? 14.835 21.680 14.770 1.00 95.50 668 GLY A C 1
ATOM 4683 O O . GLY A 1 668 ? 15.402 22.496 14.053 1.00 95.50 668 GLY A O 1
ATOM 4684 N N . SER A 1 669 ? 15.202 20.406 14.867 1.00 96.31 669 SER A N 1
ATOM 4685 C CA . SER A 1 669 ? 16.240 19.740 14.065 1.00 96.31 669 SER A CA 1
ATOM 4686 C C . SER A 1 669 ? 15.633 18.796 13.016 1.00 96.31 669 SER A C 1
ATOM 4688 O O . SER A 1 669 ? 16.256 17.811 12.624 1.00 96.31 669 SER A O 1
ATOM 4690 N N . SER A 1 670 ? 14.384 19.040 12.609 1.00 98.31 670 SER A N 1
ATOM 4691 C CA . SER A 1 670 ? 13.700 18.195 11.629 1.00 98.31 670 SER A CA 1
ATOM 4692 C C . SER A 1 670 ? 14.347 18.294 10.250 1.00 98.31 670 SER A C 1
ATOM 4694 O O . SER A 1 670 ? 14.946 19.311 9.901 1.00 98.31 670 SER A O 1
ATOM 4696 N N . THR A 1 671 ? 14.188 17.251 9.442 1.00 98.19 671 THR A N 1
ATOM 4697 C CA . THR A 1 671 ? 14.719 17.190 8.078 1.00 98.19 671 THR A CA 1
ATOM 4698 C C . THR A 1 671 ? 13.586 17.024 7.071 1.00 98.19 671 THR A C 1
ATOM 4700 O O . THR A 1 671 ? 12.773 16.112 7.195 1.00 98.19 671 THR A O 1
ATOM 4703 N N . MET A 1 672 ? 13.556 17.883 6.054 1.00 97.75 672 MET A N 1
ATOM 4704 C CA . MET A 1 672 ? 12.728 17.735 4.860 1.00 97.75 672 MET A CA 1
ATOM 4705 C C . MET A 1 672 ? 13.619 17.344 3.681 1.00 97.75 672 MET A C 1
ATOM 4707 O O . MET A 1 672 ? 14.553 18.068 3.343 1.00 97.75 672 MET A O 1
ATOM 4711 N N . ASN A 1 673 ? 13.300 16.232 3.028 1.00 95.31 673 ASN A N 1
ATOM 4712 C CA . ASN A 1 673 ? 13.904 15.817 1.769 1.00 95.31 673 ASN A CA 1
ATOM 4713 C C . ASN A 1 673 ? 12.888 16.007 0.644 1.00 95.31 673 ASN A C 1
ATOM 4715 O O . ASN A 1 673 ? 11.763 15.515 0.745 1.00 95.31 673 ASN A O 1
ATOM 4719 N N . ILE A 1 674 ? 13.286 16.697 -0.419 1.00 90.75 674 ILE A N 1
ATOM 4720 C CA . ILE A 1 674 ? 12.504 16.819 -1.648 1.00 90.75 674 ILE A CA 1
ATOM 4721 C C . ILE A 1 674 ? 13.255 16.051 -2.736 1.00 90.75 674 ILE A C 1
ATOM 4723 O O . ILE A 1 674 ? 14.335 16.472 -3.185 1.00 90.75 674 ILE A O 1
ATOM 4727 N N . ASP A 1 675 ? 12.701 14.907 -3.132 1.00 86.62 675 ASP A N 1
ATOM 4728 C CA . ASP A 1 675 ? 13.312 14.026 -4.125 1.00 86.62 675 ASP A CA 1
ATOM 4729 C C . ASP A 1 675 ? 13.206 14.602 -5.546 1.00 86.62 675 ASP A C 1
ATOM 4731 O O . ASP A 1 675 ? 12.443 15.533 -5.828 1.00 86.62 675 ASP A O 1
ATOM 4735 N N . ALA A 1 676 ? 14.005 14.060 -6.465 1.00 77.31 676 ALA A N 1
ATOM 4736 C CA . ALA A 1 676 ? 13.957 14.444 -7.867 1.00 77.31 676 ALA A CA 1
ATOM 4737 C C . ALA A 1 676 ? 12.559 14.169 -8.453 1.00 77.31 676 ALA A C 1
ATOM 4739 O O . ALA A 1 676 ? 11.969 13.115 -8.220 1.00 77.31 676 ALA A O 1
ATOM 4740 N N . GLY A 1 677 ? 12.031 15.125 -9.222 1.00 73.19 677 GLY A N 1
ATOM 4741 C CA . GLY A 1 677 ? 10.681 15.049 -9.792 1.00 73.19 677 GLY A CA 1
ATOM 4742 C C . GLY A 1 677 ? 9.559 15.536 -8.867 1.00 73.19 677 GLY A C 1
ATOM 4743 O O . GLY A 1 677 ? 8.414 15.561 -9.307 1.00 73.19 677 GLY A O 1
ATOM 4744 N N . GLN A 1 678 ? 9.875 15.948 -7.633 1.00 78.56 678 GLN A N 1
ATOM 4745 C CA . GLN A 1 678 ? 8.957 16.632 -6.715 1.00 78.56 678 GLN A CA 1
ATOM 4746 C C . GLN A 1 678 ? 9.292 18.113 -6.576 1.00 78.56 678 GLN A C 1
ATOM 4748 O O . GLN A 1 678 ? 10.464 18.495 -6.632 1.00 78.56 678 GLN A O 1
ATOM 4753 N N . ALA A 1 679 ? 8.265 18.925 -6.322 1.00 78.12 679 ALA A N 1
ATOM 4754 C CA . ALA A 1 679 ? 8.393 20.360 -6.116 1.00 78.12 679 ALA A CA 1
ATOM 4755 C C . ALA A 1 679 ? 7.390 20.898 -5.087 1.00 78.12 679 ALA A C 1
ATOM 4757 O O . ALA A 1 679 ? 6.264 20.409 -4.968 1.00 78.12 679 ALA A O 1
ATOM 4758 N N . ILE A 1 680 ? 7.791 21.957 -4.381 1.00 82.12 680 ILE A N 1
ATOM 4759 C CA . ILE A 1 680 ? 6.912 22.724 -3.495 1.00 82.12 680 ILE A CA 1
ATOM 4760 C C . ILE A 1 680 ? 6.808 24.146 -4.038 1.00 82.12 680 ILE A C 1
ATOM 4762 O O . ILE A 1 680 ? 7.819 24.833 -4.171 1.00 82.12 680 ILE A O 1
ATOM 4766 N N . ASP A 1 681 ? 5.588 24.586 -4.326 1.00 78.56 681 ASP A N 1
ATOM 4767 C CA . ASP A 1 681 ? 5.331 25.864 -4.990 1.00 78.56 681 ASP A CA 1
ATOM 4768 C C . ASP A 1 681 ? 4.159 26.595 -4.327 1.00 78.56 681 ASP A C 1
ATOM 4770 O O . ASP A 1 681 ? 3.028 26.113 -4.354 1.00 78.56 681 ASP A O 1
ATOM 4774 N N . ASN A 1 682 ? 4.408 27.782 -3.774 1.00 77.50 682 ASN A N 1
ATOM 4775 C CA . ASN A 1 682 ? 3.378 28.637 -3.180 1.00 77.50 682 ASN A CA 1
ATOM 4776 C C . ASN A 1 682 ? 2.661 29.528 -4.222 1.00 77.50 682 ASN A C 1
ATOM 4778 O O . ASN A 1 682 ? 2.358 30.699 -3.994 1.00 77.50 682 ASN A O 1
ATOM 4782 N N . ASN A 1 683 ? 2.403 28.995 -5.418 1.00 69.94 683 ASN A N 1
ATOM 4783 C CA . ASN A 1 683 ? 1.602 29.665 -6.435 1.00 69.94 683 ASN A CA 1
ATOM 4784 C C . ASN A 1 683 ? 0.129 29.229 -6.363 1.00 69.94 683 ASN A C 1
ATOM 4786 O O . ASN A 1 683 ? -0.239 28.071 -6.603 1.00 69.94 683 ASN A O 1
ATOM 4790 N N . LYS A 1 684 ? -0.741 30.201 -6.086 1.00 58.16 684 LYS A N 1
ATOM 4791 C CA . LYS A 1 684 ? -2.191 30.036 -5.987 1.00 58.16 684 LYS A CA 1
ATOM 4792 C C . LYS A 1 684 ? -2.806 29.681 -7.354 1.00 58.16 684 LYS A C 1
ATOM 4794 O O . LYS A 1 684 ? -2.966 30.522 -8.237 1.00 58.16 684 LYS A O 1
ATOM 4799 N N . GLN A 1 685 ? -3.192 28.412 -7.511 1.00 53.72 685 GLN A N 1
ATOM 4800 C CA . GLN A 1 685 ? -4.015 27.877 -8.613 1.00 53.72 685 GLN A CA 1
ATOM 4801 C C . GLN A 1 685 ? -3.627 28.287 -10.048 1.00 53.72 685 GLN A C 1
ATOM 4803 O O . GLN A 1 685 ? -4.507 28.569 -10.854 1.00 53.72 685 GLN A O 1
ATOM 4808 N N . ASN A 1 686 ? -2.342 28.277 -10.423 1.00 49.47 686 ASN A N 1
ATOM 4809 C CA . ASN A 1 686 ? -1.937 28.441 -11.835 1.00 49.47 686 ASN A CA 1
ATOM 4810 C C . ASN A 1 686 ? -2.480 29.726 -12.505 1.00 49.47 686 ASN A C 1
ATOM 4812 O O . ASN A 1 686 ? -2.541 29.835 -13.729 1.00 49.47 686 ASN A O 1
ATOM 4816 N N . THR A 1 687 ? -2.922 30.688 -11.696 1.00 45.34 687 THR A N 1
ATOM 4817 C CA . THR A 1 687 ? -3.232 32.034 -12.148 1.00 45.34 687 THR A CA 1
ATOM 4818 C C . THR A 1 687 ? -1.892 32.750 -12.214 1.00 45.34 687 THR A C 1
ATOM 4820 O O . THR A 1 687 ? -1.042 32.531 -11.354 1.00 45.34 687 THR A O 1
ATOM 4823 N N . ASN A 1 688 ? -1.656 33.578 -13.229 1.00 48.59 688 ASN A N 1
ATOM 4824 C CA . ASN A 1 688 ? -0.455 34.420 -13.322 1.00 48.59 688 ASN A CA 1
ATOM 4825 C C . ASN A 1 688 ? -0.486 35.532 -12.247 1.00 48.59 688 ASN A C 1
ATOM 4827 O O . ASN A 1 688 ? -0.307 36.710 -12.549 1.00 48.59 688 ASN A O 1
ATOM 4831 N N . ALA A 1 689 ? -0.814 35.180 -11.002 1.00 48.09 689 ALA A N 1
ATOM 4832 C CA . ALA A 1 689 ? -0.893 36.072 -9.870 1.00 48.09 689 ALA A CA 1
ATOM 4833 C C . ALA A 1 689 ? 0.529 36.475 -9.482 1.00 48.09 689 ALA A C 1
ATOM 4835 O O . ALA A 1 689 ? 1.358 35.653 -9.110 1.00 48.09 689 ALA A O 1
ATOM 4836 N N . THR A 1 690 ? 0.806 37.770 -9.562 1.00 51.53 690 THR A N 1
ATOM 4837 C CA . THR A 1 690 ? 2.116 38.369 -9.283 1.00 51.53 690 THR A CA 1
ATOM 4838 C C . THR A 1 690 ? 2.334 38.666 -7.795 1.00 51.53 690 THR A C 1
ATOM 4840 O O . THR A 1 690 ? 3.253 39.403 -7.443 1.00 51.53 690 THR A O 1
ATOM 4843 N N . THR A 1 691 ? 1.471 38.162 -6.909 1.00 58.19 691 THR A N 1
ATOM 4844 C CA . THR A 1 691 ? 1.512 38.444 -5.468 1.00 58.19 691 THR A CA 1
ATOM 4845 C C . THR A 1 691 ? 1.767 37.157 -4.696 1.00 58.19 691 THR A C 1
ATOM 4847 O O . THR A 1 691 ? 0.840 36.402 -4.407 1.00 58.19 691 THR A O 1
ATOM 4850 N N . TYR A 1 692 ? 3.037 36.923 -4.371 1.00 69.62 692 TYR A N 1
ATOM 4851 C CA . TYR A 1 692 ? 3.479 35.839 -3.493 1.00 69.62 692 TYR A CA 1
ATOM 4852 C C . TYR A 1 692 ? 2.915 36.021 -2.077 1.00 69.62 692 TYR A C 1
ATOM 4854 O O . TYR A 1 692 ? 2.763 37.152 -1.609 1.00 69.62 692 TYR A O 1
ATOM 4862 N N . GLN A 1 693 ? 2.604 34.922 -1.387 1.00 74.81 693 GLN A N 1
ATOM 4863 C CA . GLN A 1 693 ? 2.085 34.932 -0.012 1.00 74.81 693 GLN A CA 1
ATOM 4864 C C . GLN A 1 693 ? 2.946 34.049 0.903 1.00 74.81 693 GLN A C 1
ATOM 4866 O O . GLN A 1 693 ? 3.849 33.353 0.446 1.00 74.81 693 GLN A O 1
ATOM 4871 N N . GLY A 1 694 ? 2.709 34.120 2.216 1.00 84.56 694 GLY A N 1
ATOM 4872 C CA . GLY A 1 694 ? 3.322 33.225 3.199 1.00 84.56 694 GLY A CA 1
ATOM 4873 C C . GLY A 1 694 ? 4.844 33.322 3.372 1.00 84.56 694 GLY A C 1
ATOM 4874 O O . GLY A 1 694 ? 5.519 34.204 2.838 1.00 84.56 694 GLY A O 1
ATOM 4875 N N . THR A 1 695 ? 5.383 32.411 4.183 1.00 89.94 695 THR A N 1
ATOM 4876 C CA . THR A 1 695 ? 6.804 32.356 4.557 1.00 89.94 695 THR A CA 1
ATOM 4877 C C . THR A 1 695 ? 7.335 30.926 4.468 1.00 89.94 695 THR A C 1
ATOM 4879 O O . THR A 1 695 ? 6.731 30.011 5.032 1.00 89.94 695 THR A O 1
ATOM 4882 N N . LEU A 1 696 ? 8.493 30.742 3.825 1.00 94.00 696 LEU A N 1
ATOM 4883 C CA . LEU A 1 696 ? 9.339 29.567 4.044 1.00 94.00 696 LEU A CA 1
ATOM 4884 C C . LEU A 1 696 ? 10.209 29.829 5.277 1.00 94.00 696 LEU A C 1
ATOM 4886 O O . LEU A 1 696 ? 11.009 30.763 5.267 1.00 94.00 696 LEU A O 1
ATOM 4890 N N . ALA A 1 697 ? 10.070 29.028 6.332 1.00 95.56 697 ALA A N 1
ATOM 4891 C CA . ALA A 1 697 ? 10.778 29.227 7.592 1.00 95.56 697 ALA A CA 1
ATOM 4892 C C . ALA A 1 697 ? 11.550 27.982 8.050 1.00 95.56 697 ALA A C 1
ATOM 4894 O O . ALA A 1 697 ? 11.005 26.884 8.157 1.00 95.56 697 ALA A O 1
ATOM 4895 N N . ILE A 1 698 ? 12.813 28.182 8.423 1.00 97.19 698 ILE A N 1
ATOM 4896 C CA . ILE A 1 698 ? 13.618 27.207 9.166 1.00 97.19 698 ILE A CA 1
ATOM 4897 C C . ILE A 1 698 ? 14.217 27.945 10.375 1.00 97.19 698 ILE A C 1
ATOM 4899 O O . ILE A 1 698 ? 15.320 28.485 10.284 1.00 97.19 698 ILE A O 1
ATOM 4903 N N . PRO A 1 699 ? 13.476 28.064 11.494 1.00 94.81 699 PRO A N 1
ATOM 4904 C CA . PRO A 1 699 ? 13.827 28.969 12.593 1.00 94.81 699 PRO A CA 1
ATOM 4905 C C . PRO A 1 699 ? 15.024 28.512 13.444 1.00 94.81 699 PRO A C 1
ATOM 4907 O O . PRO A 1 699 ? 15.615 29.328 14.149 1.00 94.81 699 PRO A O 1
ATOM 4910 N N . ALA A 1 700 ? 15.389 27.229 13.398 1.00 93.19 700 ALA A N 1
ATOM 4911 C CA . ALA A 1 700 ? 16.456 26.636 14.209 1.00 93.19 700 ALA A CA 1
ATOM 4912 C C . ALA A 1 700 ? 17.324 25.683 13.361 1.00 93.19 700 ALA A C 1
ATOM 4914 O O . ALA A 1 700 ? 17.619 25.993 12.212 1.00 93.19 700 ALA A O 1
ATOM 4915 N N . ASN A 1 701 ? 17.711 24.526 13.905 1.00 95.12 701 ASN A N 1
ATOM 4916 C CA . ASN A 1 701 ? 18.635 23.550 13.307 1.00 95.12 701 ASN A CA 1
ATOM 4917 C C . ASN A 1 701 ? 18.006 22.671 12.201 1.00 95.12 701 ASN A C 1
ATOM 4919 O O . ASN A 1 701 ? 18.476 21.563 11.940 1.00 95.12 701 ASN A O 1
ATOM 4923 N N . GLY A 1 702 ? 16.899 23.109 11.599 1.00 97.62 702 GLY A N 1
ATOM 4924 C CA . GLY A 1 702 ? 16.180 22.323 10.602 1.00 97.62 702 GLY A CA 1
ATOM 4925 C C . GLY A 1 702 ? 16.996 22.172 9.320 1.00 97.62 702 GLY A C 1
ATOM 4926 O O . GLY A 1 702 ? 17.800 23.040 8.975 1.00 97.62 702 GLY A O 1
ATOM 4927 N N . THR A 1 703 ? 16.782 21.072 8.604 1.00 98.19 703 THR A N 1
ATOM 4928 C CA . THR A 1 703 ? 17.482 20.763 7.353 1.00 98.19 703 THR A CA 1
ATOM 4929 C C . THR A 1 703 ? 16.501 20.638 6.193 1.00 98.19 703 THR A C 1
ATOM 4931 O O . THR A 1 703 ? 15.511 19.917 6.288 1.00 98.19 703 THR A O 1
ATOM 4934 N N . LEU A 1 704 ? 16.804 21.300 5.079 1.00 97.75 704 LEU A N 1
ATOM 4935 C CA . LEU A 1 704 ? 16.103 21.170 3.805 1.00 97.75 704 LEU A CA 1
ATOM 4936 C C . LEU A 1 704 ? 17.060 20.609 2.744 1.00 97.75 704 LEU A C 1
ATOM 4938 O O . LEU A 1 704 ? 18.031 21.266 2.370 1.00 97.75 704 LEU A O 1
ATOM 4942 N N . ASN A 1 705 ? 16.777 19.411 2.239 1.00 96.31 705 ASN A N 1
ATOM 4943 C CA . ASN A 1 705 ? 17.531 18.762 1.168 1.00 96.31 705 ASN A CA 1
ATOM 4944 C C . ASN A 1 705 ? 16.767 18.862 -0.162 1.00 96.31 705 ASN A C 1
ATOM 4946 O O . ASN A 1 705 ? 15.645 18.370 -0.275 1.00 96.31 705 ASN A O 1
ATOM 4950 N N . CYS A 1 706 ? 17.397 19.468 -1.166 1.00 92.69 706 CYS A N 1
ATOM 4951 C CA . CYS A 1 706 ? 16.843 19.727 -2.495 1.00 92.69 706 CYS A CA 1
ATOM 4952 C C . CYS A 1 706 ? 17.620 18.920 -3.545 1.00 92.69 706 CYS A C 1
ATOM 4954 O O . CYS A 1 706 ? 18.756 19.278 -3.875 1.00 92.69 706 CYS A O 1
ATOM 4956 N N . SER A 1 707 ? 17.034 17.844 -4.084 1.00 86.19 707 SER A N 1
ATOM 4957 C CA . SER A 1 707 ? 17.729 16.908 -4.994 1.00 86.19 707 SER A CA 1
ATOM 4958 C C . SER A 1 707 ? 17.366 17.029 -6.486 1.00 86.19 707 SER A C 1
ATOM 4960 O O . SER A 1 707 ? 17.965 16.354 -7.326 1.00 86.19 707 SER A O 1
ATOM 4962 N N . GLY A 1 708 ? 16.419 17.892 -6.859 1.00 73.56 708 GLY A N 1
ATOM 4963 C CA . GLY A 1 708 ? 15.971 18.076 -8.246 1.00 73.56 708 GLY A CA 1
ATOM 4964 C C . GLY A 1 708 ? 16.710 19.203 -8.974 1.00 73.56 708 GLY A C 1
ATOM 4965 O O . GLY A 1 708 ? 16.953 20.249 -8.376 1.00 73.56 708 GLY A O 1
ATOM 4966 N N . GLY A 1 709 ? 17.048 19.001 -10.257 1.00 60.53 709 GLY A N 1
ATOM 4967 C CA . GLY A 1 709 ? 17.740 19.998 -11.097 1.00 60.53 709 GLY A CA 1
ATOM 4968 C C . GLY A 1 709 ? 17.153 20.232 -12.505 1.00 60.53 709 GLY A C 1
ATOM 4969 O O . GLY A 1 709 ? 17.511 21.192 -13.172 1.00 60.53 709 GLY A O 1
ATOM 4970 N N . ASP A 1 710 ? 16.201 19.412 -12.950 1.00 61.44 710 ASP A N 1
ATOM 4971 C CA . ASP A 1 710 ? 15.429 19.624 -14.180 1.00 61.44 710 ASP A CA 1
ATOM 4972 C C . ASP A 1 710 ? 14.028 19.068 -13.942 1.00 61.44 710 ASP A C 1
ATOM 4974 O O . ASP A 1 710 ? 13.816 17.855 -13.888 1.00 61.44 710 ASP A O 1
ATOM 4978 N N . MET A 1 711 ? 13.089 19.975 -13.685 1.00 61.19 711 MET A N 1
ATOM 4979 C CA . MET A 1 711 ? 11.696 19.630 -13.405 1.00 61.19 711 MET A CA 1
ATOM 4980 C C . MET A 1 711 ? 10.803 19.811 -14.636 1.00 61.19 711 MET A C 1
ATOM 4982 O O . MET A 1 711 ? 9.596 19.945 -14.481 1.00 61.19 711 MET A O 1
ATOM 4986 N N . GLY A 1 712 ? 11.367 19.905 -15.850 1.00 51.34 712 GLY A N 1
ATOM 4987 C CA . GLY A 1 712 ? 10.599 19.987 -17.101 1.00 51.34 712 GLY A CA 1
ATOM 4988 C C . GLY A 1 712 ? 9.731 21.242 -17.285 1.00 51.34 712 GLY A C 1
ATOM 4989 O O . GLY A 1 712 ? 8.919 21.288 -18.205 1.00 51.34 712 GLY A O 1
ATOM 4990 N N . MET A 1 713 ? 9.889 22.269 -16.438 1.00 48.00 713 MET A N 1
ATOM 4991 C CA . MET A 1 713 ? 9.122 23.529 -16.487 1.00 48.00 713 MET A CA 1
ATOM 4992 C C . MET A 1 713 ? 10.008 24.784 -16.492 1.00 48.00 713 MET A C 1
ATOM 4994 O O . MET A 1 713 ? 9.619 25.813 -15.944 1.00 48.00 713 MET A O 1
ATOM 4998 N N . ASN A 1 714 ? 11.224 24.703 -17.045 1.00 51.44 714 ASN A N 1
ATOM 4999 C CA . ASN A 1 714 ? 12.223 25.784 -16.964 1.00 51.44 714 ASN A CA 1
ATOM 5000 C C . ASN A 1 714 ? 12.626 26.142 -15.511 1.00 51.44 714 ASN A C 1
ATOM 5002 O O . ASN A 1 714 ? 13.201 27.195 -15.257 1.00 51.44 714 ASN A O 1
ATOM 5006 N N . GLN A 1 715 ? 12.314 25.262 -14.550 1.00 60.56 715 GLN A N 1
ATOM 5007 C CA . GLN A 1 715 ? 12.826 25.314 -13.186 1.00 60.56 715 GLN A CA 1
ATOM 5008 C C . GLN A 1 715 ? 13.960 24.313 -13.057 1.00 60.56 715 GLN A C 1
ATOM 5010 O O . GLN A 1 715 ? 13.813 23.134 -13.392 1.00 60.56 715 GLN A O 1
ATOM 5015 N N . THR A 1 716 ? 15.077 24.800 -12.537 1.00 70.00 716 THR A N 1
ATOM 5016 C CA . THR A 1 716 ? 16.310 24.025 -12.436 1.00 70.00 716 THR A CA 1
ATOM 5017 C C . THR A 1 716 ? 16.665 23.693 -10.989 1.00 70.00 716 THR A C 1
ATOM 5019 O O . THR A 1 716 ? 17.787 23.328 -10.673 1.00 70.00 716 THR A O 1
ATOM 5022 N N . SER A 1 717 ? 15.702 23.821 -10.076 1.00 81.38 717 SER A N 1
ATOM 5023 C CA . SER A 1 717 ? 15.836 23.482 -8.661 1.00 81.38 717 SER A CA 1
ATOM 5024 C C . SER A 1 717 ? 14.473 23.123 -8.085 1.00 81.38 717 SER A C 1
ATOM 5026 O O . SER A 1 717 ? 13.465 23.682 -8.511 1.00 81.38 717 SER A O 1
ATOM 5028 N N . ASN A 1 718 ? 14.439 22.224 -7.103 1.00 85.19 718 ASN A N 1
ATOM 5029 C CA . ASN A 1 718 ? 13.236 21.922 -6.322 1.00 85.19 718 ASN A CA 1
ATOM 5030 C C . ASN A 1 718 ? 13.231 22.589 -4.937 1.00 85.19 718 ASN A C 1
ATOM 5032 O O . ASN A 1 718 ? 12.494 22.169 -4.044 1.00 85.19 718 ASN A O 1
ATOM 5036 N N . PHE A 1 719 ? 14.051 23.628 -4.752 1.00 90.00 719 PHE A N 1
ATOM 5037 C CA . PHE A 1 719 ? 13.939 24.510 -3.596 1.00 90.00 719 PHE A CA 1
ATOM 5038 C C . PHE A 1 719 ? 12.544 25.167 -3.572 1.00 90.00 719 PHE A C 1
ATOM 5040 O O . PHE A 1 719 ? 12.108 25.650 -4.621 1.00 90.00 719 PHE A O 1
ATOM 5047 N N . PRO A 1 720 ? 11.841 25.203 -2.422 1.00 90.00 720 PRO A N 1
ATOM 5048 C CA . PRO A 1 720 ? 10.495 25.758 -2.351 1.00 90.00 720 PRO A CA 1
ATOM 5049 C C . PRO A 1 720 ? 10.443 27.205 -2.852 1.00 90.00 720 PRO A C 1
ATOM 5051 O O . PRO A 1 720 ? 11.215 28.049 -2.396 1.00 90.00 720 PRO A O 1
ATOM 5054 N N . SER A 1 721 ? 9.531 27.489 -3.779 1.00 82.12 721 SER A N 1
ATOM 5055 C CA . SER A 1 721 ? 9.473 28.761 -4.508 1.00 82.12 721 SER A CA 1
ATOM 5056 C C . SER A 1 721 ? 8.159 29.517 -4.280 1.00 82.12 721 SER A C 1
ATOM 5058 O O . SER A 1 721 ? 7.218 29.003 -3.671 1.00 82.12 721 SER A O 1
ATOM 5060 N N . ASN A 1 722 ? 8.115 30.770 -4.750 1.00 81.38 722 ASN A N 1
ATOM 5061 C CA . ASN A 1 722 ? 6.935 31.646 -4.739 1.00 81.38 722 ASN A CA 1
ATOM 5062 C C . ASN A 1 722 ? 6.410 32.055 -3.347 1.00 81.38 722 ASN A C 1
ATOM 5064 O O . ASN A 1 722 ? 5.254 32.445 -3.204 1.00 81.38 722 ASN A O 1
ATOM 5068 N N . TYR A 1 723 ? 7.273 32.041 -2.325 1.00 84.19 723 TYR A N 1
ATOM 5069 C CA . TYR A 1 723 ? 6.980 32.624 -1.010 1.00 84.19 723 TYR A CA 1
ATOM 5070 C C . TYR A 1 723 ? 7.284 34.123 -0.970 1.00 84.19 723 TYR A C 1
ATOM 5072 O O . TYR A 1 723 ? 8.256 34.582 -1.576 1.00 84.19 723 TYR A O 1
ATOM 5080 N N . ALA A 1 724 ? 6.493 34.881 -0.203 1.00 85.19 724 ALA A N 1
ATOM 5081 C CA . ALA A 1 724 ? 6.751 36.304 0.023 1.00 85.19 724 ALA A CA 1
ATOM 5082 C C . ALA A 1 724 ? 8.014 36.545 0.870 1.00 85.19 724 ALA A C 1
ATOM 5084 O O . ALA A 1 724 ? 8.746 37.499 0.622 1.00 85.19 724 ALA A O 1
ATOM 5085 N N . ASN A 1 725 ? 8.274 35.674 1.854 1.00 87.44 725 ASN A N 1
ATOM 5086 C CA . ASN A 1 725 ? 9.404 35.789 2.780 1.00 87.44 725 ASN A CA 1
ATOM 5087 C C . ASN A 1 725 ? 10.168 34.463 2.916 1.00 87.44 725 ASN A C 1
ATOM 5089 O O . ASN A 1 725 ? 9.563 33.387 2.896 1.00 87.44 725 ASN A O 1
ATOM 5093 N N . TYR A 1 726 ? 11.485 34.547 3.133 1.00 91.56 726 TYR A N 1
ATOM 5094 C CA . TYR A 1 726 ? 12.358 33.394 3.376 1.00 91.56 726 TYR A CA 1
ATOM 5095 C C . TYR A 1 726 ? 13.123 33.585 4.692 1.00 91.56 726 TYR A C 1
ATOM 5097 O O . TYR A 1 726 ? 14.174 34.217 4.742 1.00 91.56 726 TYR A O 1
ATOM 5105 N N . ASN A 1 727 ? 12.608 32.995 5.768 1.00 93.38 727 ASN A N 1
ATOM 5106 C CA . ASN A 1 727 ? 13.167 33.100 7.114 1.00 93.38 727 ASN A CA 1
ATOM 5107 C C . ASN A 1 727 ? 14.027 31.873 7.438 1.00 93.38 727 ASN A C 1
ATOM 5109 O O . ASN A 1 727 ? 13.595 30.953 8.137 1.00 93.38 727 ASN A O 1
ATOM 5113 N N . LEU A 1 728 ? 15.253 31.852 6.919 1.00 94.50 728 LEU A N 1
ATOM 5114 C CA . LEU A 1 728 ? 16.213 30.775 7.161 1.00 94.50 728 LEU A CA 1
ATOM 5115 C C . LEU A 1 728 ? 17.203 31.214 8.248 1.00 94.50 728 LEU A C 1
ATOM 5117 O O . LEU A 1 728 ? 17.993 32.136 8.057 1.00 94.50 728 LEU A O 1
ATOM 5121 N N . SER A 1 729 ? 17.140 30.577 9.418 1.00 93.69 729 SER A N 1
ATOM 5122 C CA . SER A 1 729 ? 18.043 30.866 10.537 1.00 93.69 729 SER A CA 1
ATOM 5123 C C . SER A 1 729 ? 19.498 30.589 10.163 1.00 93.69 729 SER A C 1
ATOM 5125 O O . SER A 1 729 ? 19.770 29.668 9.396 1.00 93.69 729 SER A O 1
ATOM 5127 N N . ALA A 1 730 ? 20.454 31.298 10.769 1.00 91.62 730 ALA A N 1
ATOM 5128 C CA . ALA A 1 730 ? 21.877 30.983 10.616 1.00 91.62 730 ALA A CA 1
ATOM 5129 C C . ALA A 1 730 ? 22.204 29.529 11.019 1.00 91.62 730 ALA A C 1
ATOM 5131 O O . ALA A 1 730 ? 23.122 28.937 10.467 1.00 91.62 730 ALA A O 1
ATOM 5132 N N . ALA A 1 731 ? 21.428 28.937 11.935 1.00 93.31 731 ALA A N 1
ATOM 5133 C CA . ALA A 1 731 ? 21.583 27.542 12.351 1.00 93.31 731 ALA A CA 1
ATOM 5134 C C . ALA A 1 731 ? 20.905 26.524 11.409 1.00 93.31 731 ALA A C 1
ATOM 5136 O O . ALA A 1 731 ? 21.131 25.321 11.542 1.00 93.31 731 ALA A O 1
ATOM 5137 N N . SER A 1 732 ? 20.067 26.982 10.473 1.00 96.69 732 SER A N 1
ATOM 5138 C CA . SER A 1 732 ? 19.393 26.105 9.508 1.00 96.69 732 SER A CA 1
ATOM 5139 C C . SER A 1 732 ? 20.371 25.558 8.480 1.00 96.69 732 SER A C 1
ATOM 5141 O O . SER A 1 732 ? 21.376 26.195 8.187 1.00 96.69 732 SER A O 1
ATOM 5143 N N . THR A 1 733 ? 20.069 24.406 7.890 1.00 97.81 733 THR A N 1
ATOM 5144 C CA . THR A 1 733 ? 20.841 23.851 6.775 1.00 97.81 733 THR A CA 1
ATOM 5145 C C . THR A 1 733 ? 19.982 23.765 5.524 1.00 97.81 733 THR A C 1
ATOM 5147 O O . THR A 1 733 ? 18.911 23.162 5.538 1.00 97.81 733 THR A O 1
ATOM 5150 N N . VAL A 1 734 ? 20.475 24.313 4.414 1.00 97.50 734 VAL A N 1
ATOM 5151 C CA . VAL A 1 734 ? 19.922 24.055 3.080 1.00 97.50 734 VAL A CA 1
ATOM 5152 C C . VAL A 1 734 ? 20.984 23.351 2.254 1.00 97.50 734 VAL A C 1
ATOM 5154 O O . VAL A 1 734 ? 22.104 23.839 2.105 1.00 97.50 734 VAL A O 1
ATOM 5157 N N . ASN A 1 735 ? 20.638 22.185 1.726 1.00 96.31 735 ASN A N 1
ATOM 5158 C CA . ASN A 1 735 ? 21.536 21.345 0.955 1.00 96.31 735 ASN A CA 1
ATOM 5159 C C . ASN A 1 735 ? 20.993 21.142 -0.458 1.00 96.31 735 ASN A C 1
ATOM 5161 O O . ASN A 1 735 ? 19.937 20.545 -0.647 1.00 96.31 735 ASN A O 1
ATOM 5165 N N . PHE A 1 736 ? 21.756 21.589 -1.446 1.00 94.38 736 PHE A N 1
ATOM 5166 C CA . PHE A 1 736 ? 21.488 21.349 -2.858 1.00 94.38 736 PHE A CA 1
ATOM 5167 C C . PHE A 1 736 ? 22.263 20.102 -3.285 1.00 94.38 736 PHE A C 1
ATOM 5169 O O . PHE A 1 736 ? 23.474 20.173 -3.505 1.00 94.38 736 PHE A O 1
ATOM 5176 N N . ASN A 1 737 ? 21.584 18.952 -3.353 1.00 92.44 737 ASN A N 1
ATOM 5177 C CA . ASN A 1 737 ? 22.188 17.629 -3.557 1.00 92.44 737 ASN A CA 1
ATOM 5178 C C . ASN A 1 737 ? 21.835 16.966 -4.898 1.00 92.44 737 ASN A C 1
ATOM 5180 O O . ASN A 1 737 ? 22.019 15.760 -5.057 1.00 92.44 737 ASN A O 1
ATOM 5184 N N . GLY A 1 738 ? 21.335 17.731 -5.873 1.00 88.69 738 GLY A N 1
ATOM 5185 C CA . GLY A 1 738 ? 20.882 17.166 -7.143 1.00 88.69 738 GLY A CA 1
ATOM 5186 C C . GLY A 1 738 ? 21.969 16.514 -8.002 1.00 88.69 738 GLY A C 1
ATOM 5187 O O . GLY A 1 738 ? 23.137 16.911 -7.984 1.00 88.69 738 GLY A O 1
ATOM 5188 N N . LEU A 1 739 ? 21.570 15.502 -8.774 1.00 87.44 739 LEU A N 1
ATOM 5189 C CA . LEU A 1 739 ? 22.471 14.714 -9.629 1.00 87.44 739 LEU A CA 1
ATOM 5190 C C . LEU A 1 739 ? 22.717 15.343 -11.009 1.00 87.44 739 LEU A C 1
ATOM 5192 O O . LEU A 1 739 ? 23.704 15.017 -11.665 1.00 87.44 739 LEU A O 1
ATOM 5196 N N . ILE A 1 740 ? 21.849 16.270 -11.410 1.00 85.44 740 ILE A N 1
ATOM 5197 C CA . ILE A 1 740 ? 21.931 17.077 -12.634 1.00 85.44 740 ILE A CA 1
ATOM 5198 C C . ILE A 1 740 ? 22.113 18.556 -12.281 1.00 85.44 740 ILE A C 1
ATOM 5200 O O . ILE A 1 740 ? 22.032 18.925 -11.104 1.00 85.44 740 ILE A O 1
ATOM 5204 N N . SER A 1 741 ? 22.415 19.385 -13.286 1.00 85.88 741 SER A N 1
ATOM 5205 C CA . SER A 1 741 ? 22.581 20.833 -13.116 1.00 85.88 741 SER A CA 1
ATOM 5206 C C . SER A 1 741 ? 21.444 21.410 -12.281 1.00 85.88 741 SER A C 1
ATOM 5208 O O . SER A 1 741 ? 20.291 21.112 -12.549 1.00 85.88 741 SER A O 1
ATOM 5210 N N . GLN A 1 742 ? 21.783 22.164 -11.242 1.00 87.88 742 GLN A N 1
ATOM 5211 C CA . GLN A 1 742 ? 20.847 22.625 -10.236 1.00 87.88 742 GLN A CA 1
ATOM 5212 C C . GLN A 1 742 ? 21.120 24.082 -9.870 1.00 87.88 742 GLN A C 1
ATOM 5214 O O . GLN A 1 742 ? 22.218 24.428 -9.423 1.00 87.88 742 GLN A O 1
ATOM 5219 N N . GLU A 1 743 ? 20.108 24.922 -10.020 1.00 87.88 743 GLU A N 1
ATOM 5220 C CA . GLU A 1 743 ? 20.161 26.319 -9.608 1.00 87.88 743 GLU A CA 1
ATOM 5221 C C . GLU A 1 743 ? 20.059 26.456 -8.089 1.00 87.88 743 GLU A C 1
ATOM 5223 O O . GLU A 1 743 ? 19.305 25.750 -7.412 1.00 87.88 743 GLU A O 1
ATOM 5228 N N . ILE A 1 744 ? 20.827 27.401 -7.559 1.00 90.19 744 ILE A N 1
ATOM 5229 C CA . ILE A 1 744 ? 20.693 27.918 -6.204 1.00 90.19 744 ILE A CA 1
ATOM 5230 C C . ILE A 1 744 ? 19.937 29.242 -6.335 1.00 90.19 744 ILE A C 1
ATOM 5232 O O . ILE A 1 744 ? 20.520 30.217 -6.832 1.00 90.19 744 ILE A O 1
ATOM 5236 N N . PRO A 1 745 ? 18.659 29.299 -5.920 1.00 88.00 745 PRO A N 1
ATOM 5237 C CA . PRO A 1 745 ? 17.872 30.516 -6.028 1.00 88.00 745 PRO A CA 1
ATOM 5238 C C . PRO A 1 745 ? 18.526 31.667 -5.268 1.00 88.00 745 PRO A C 1
ATOM 5240 O O . PRO A 1 745 ? 18.901 31.537 -4.100 1.00 88.00 745 PRO A O 1
ATOM 5243 N N . GLY A 1 746 ? 18.687 32.793 -5.949 1.00 83.69 746 GLY A N 1
ATOM 5244 C CA . GLY A 1 746 ? 19.112 34.039 -5.342 1.00 83.69 746 GLY A CA 1
ATOM 5245 C C . GLY A 1 746 ? 17.949 34.833 -4.753 1.00 83.69 746 GLY A C 1
ATOM 5246 O O . GLY A 1 746 ? 16.794 34.665 -5.143 1.00 83.69 746 GLY A O 1
ATOM 5247 N N . PHE A 1 747 ? 18.275 35.744 -3.843 1.00 77.88 747 PHE A N 1
ATOM 5248 C CA . PHE A 1 747 ? 17.339 36.714 -3.279 1.00 77.88 747 PHE A CA 1
ATOM 5249 C C . PHE A 1 747 ? 17.732 38.126 -3.715 1.00 77.88 747 PHE A C 1
ATOM 5251 O O . PHE A 1 747 ? 18.854 38.360 -4.166 1.00 77.88 747 PHE A O 1
ATOM 5258 N N . ALA A 1 748 ? 16.826 39.090 -3.558 1.00 72.56 748 ALA A N 1
ATOM 5259 C CA . ALA A 1 748 ? 17.224 40.491 -3.617 1.00 72.56 748 ALA A CA 1
ATOM 5260 C C . ALA A 1 748 ? 18.287 40.777 -2.534 1.00 72.56 748 ALA A C 1
ATOM 5262 O O . ALA A 1 748 ? 18.252 40.199 -1.441 1.00 72.56 748 ALA A O 1
ATOM 5263 N N . GLU A 1 749 ? 19.255 41.637 -2.854 1.00 67.44 749 GLU A N 1
ATOM 5264 C CA . GLU A 1 749 ? 20.383 41.940 -1.969 1.00 67.44 749 GLU A CA 1
ATOM 5265 C C . GLU A 1 749 ? 19.883 42.428 -0.598 1.00 67.44 749 GLU A C 1
ATOM 5267 O O . GLU A 1 749 ? 19.009 43.290 -0.524 1.00 67.44 749 GLU A O 1
ATOM 5272 N N . ASN A 1 750 ? 20.435 41.876 0.487 1.00 60.19 750 ASN A N 1
ATOM 5273 C CA . ASN A 1 750 ? 20.062 42.174 1.879 1.00 60.19 750 ASN A CA 1
ATOM 5274 C C . ASN A 1 750 ? 18.616 41.827 2.290 1.00 60.19 750 ASN A C 1
ATOM 5276 O O . ASN A 1 750 ? 18.164 42.305 3.328 1.00 60.19 750 ASN A O 1
ATOM 5280 N N . VAL A 1 751 ? 17.894 41.002 1.523 1.00 68.94 751 VAL A N 1
ATOM 5281 C CA . VAL A 1 751 ? 16.514 40.618 1.872 1.00 68.94 751 VAL A CA 1
ATOM 5282 C C . VAL A 1 751 ? 16.464 39.307 2.655 1.00 68.94 751 VAL A C 1
ATOM 5284 O O . VAL A 1 751 ? 15.900 39.279 3.742 1.00 68.94 751 VAL A O 1
ATOM 5287 N N . ASN A 1 752 ? 17.084 38.235 2.151 1.00 79.81 752 ASN A N 1
ATOM 5288 C CA . ASN A 1 752 ? 17.110 36.927 2.817 1.00 79.81 752 ASN A CA 1
ATOM 5289 C C . ASN A 1 752 ? 18.497 36.282 2.694 1.00 79.81 752 ASN A C 1
ATOM 5291 O O . ASN A 1 752 ? 19.220 36.528 1.726 1.00 79.81 752 ASN A O 1
ATOM 5295 N N . ASN A 1 753 ? 18.848 35.425 3.654 1.00 88.19 753 ASN A N 1
ATOM 5296 C CA . ASN A 1 753 ? 20.121 34.706 3.681 1.00 88.19 753 ASN A CA 1
ATOM 5297 C C . ASN A 1 753 ? 19.867 33.214 3.879 1.00 88.19 753 ASN A C 1
ATOM 5299 O O . ASN A 1 753 ? 19.013 32.841 4.675 1.00 88.19 753 ASN A O 1
ATOM 5303 N N . TYR A 1 754 ? 20.646 32.363 3.220 1.00 93.62 754 TYR A N 1
ATOM 5304 C CA . TYR A 1 754 ? 20.768 30.965 3.620 1.00 93.62 754 TYR A CA 1
ATOM 5305 C C . TYR A 1 754 ? 21.460 30.880 4.985 1.00 93.62 754 TYR A C 1
ATOM 5307 O O . TYR A 1 754 ? 22.326 31.701 5.284 1.00 93.62 754 TYR A O 1
ATOM 5315 N N . GLY A 1 755 ? 21.106 29.887 5.803 1.00 93.81 755 GLY A N 1
ATOM 5316 C CA . GLY A 1 755 ? 21.866 29.548 7.006 1.00 93.81 755 GLY A CA 1
ATOM 5317 C C . GLY A 1 755 ? 23.211 28.920 6.647 1.00 93.81 755 GLY A C 1
ATOM 5318 O O . GLY A 1 755 ? 24.088 29.566 6.077 1.00 93.81 755 GLY A O 1
ATOM 5319 N N . PHE A 1 756 ? 23.358 27.640 6.961 1.00 96.12 756 PHE A N 1
ATOM 5320 C CA . PHE A 1 756 ? 24.421 26.774 6.477 1.00 96.12 756 PHE A CA 1
ATOM 5321 C C . PHE A 1 756 ? 24.080 26.264 5.069 1.00 96.12 756 PHE A C 1
ATOM 5323 O O . PHE A 1 756 ? 23.106 25.527 4.878 1.00 96.12 756 PHE A O 1
ATOM 5330 N N . LEU A 1 757 ? 24.875 26.644 4.069 1.00 96.06 757 LEU A N 1
ATOM 5331 C CA . LEU A 1 757 ? 24.666 26.247 2.676 1.00 96.06 757 LEU A CA 1
ATOM 5332 C C . LEU A 1 757 ? 25.565 25.059 2.318 1.00 96.06 757 LEU A C 1
ATOM 5334 O O . LEU A 1 757 ? 26.787 25.188 2.258 1.00 96.06 757 LEU A O 1
ATOM 5338 N N . THR A 1 758 ? 24.962 23.908 2.021 1.00 96.38 758 THR A N 1
ATOM 5339 C CA . THR A 1 758 ? 25.682 22.722 1.536 1.00 96.38 758 THR A CA 1
ATOM 5340 C C . THR A 1 758 ? 25.464 22.520 0.042 1.00 96.38 758 THR A C 1
ATOM 5342 O O . THR A 1 758 ? 24.335 22.537 -0.445 1.00 96.38 758 THR A O 1
ATOM 5345 N N . LEU A 1 759 ? 26.549 22.266 -0.683 1.00 93.56 759 LEU A N 1
ATOM 5346 C CA . LEU A 1 759 ? 26.538 21.861 -2.084 1.00 93.56 759 LEU A CA 1
ATOM 5347 C C . LEU A 1 759 ? 27.018 20.414 -2.182 1.00 93.56 759 LEU A C 1
ATOM 5349 O O . LEU A 1 759 ? 28.142 20.107 -1.782 1.00 93.56 759 LEU A O 1
ATOM 5353 N N . SER A 1 760 ? 26.178 19.523 -2.699 1.00 92.38 760 SER A N 1
ATOM 5354 C CA . SER A 1 760 ? 26.483 18.097 -2.845 1.00 92.38 760 SER A CA 1
ATOM 5355 C C . SER A 1 760 ? 25.846 17.502 -4.112 1.00 92.38 760 SER A C 1
ATOM 5357 O O . SER A 1 760 ? 25.248 18.221 -4.914 1.00 92.38 760 SER A O 1
ATOM 5359 N N . GLY A 1 761 ? 25.991 16.193 -4.328 1.00 89.56 761 GLY A N 1
ATOM 5360 C CA . GLY A 1 761 ? 25.538 15.531 -5.558 1.00 89.56 761 GLY A CA 1
ATOM 5361 C C . GLY A 1 761 ? 26.443 15.819 -6.761 1.00 89.56 761 GLY A C 1
ATOM 5362 O O . GLY A 1 761 ? 27.310 16.682 -6.706 1.00 89.56 761 GLY A O 1
ATOM 5363 N N . SER A 1 762 ? 26.264 15.071 -7.852 1.00 88.25 762 SER A N 1
ATOM 5364 C CA . SER A 1 762 ? 27.116 15.157 -9.052 1.00 88.25 762 SER A CA 1
ATOM 5365 C C . SER A 1 762 ? 26.773 16.316 -9.993 1.00 88.25 762 SER A C 1
ATOM 5367 O O . SER A 1 762 ? 27.544 16.631 -10.898 1.00 88.25 762 SER A O 1
ATOM 5369 N N . GLY A 1 763 ? 25.605 16.933 -9.816 1.00 86.88 763 GLY A N 1
ATOM 5370 C CA . GLY A 1 763 ? 25.103 17.978 -10.696 1.00 86.88 763 GLY A CA 1
ATOM 5371 C C . GLY A 1 763 ? 25.830 19.314 -10.549 1.00 86.88 763 GLY A C 1
ATOM 5372 O O . GLY A 1 763 ? 26.279 19.671 -9.459 1.00 86.88 763 GLY A O 1
ATOM 5373 N N . ILE A 1 764 ? 25.899 20.092 -11.634 1.00 87.75 764 ILE A N 1
ATOM 5374 C CA . ILE A 1 764 ? 26.499 21.435 -11.620 1.00 87.75 764 ILE A CA 1
ATOM 5375 C C . ILE A 1 764 ? 25.624 22.391 -10.805 1.00 87.75 764 ILE A C 1
ATOM 5377 O O . ILE A 1 764 ? 24.487 22.643 -11.174 1.00 87.75 764 ILE A O 1
ATOM 5381 N N . LYS A 1 765 ? 26.158 22.974 -9.736 1.00 89.69 765 LYS A N 1
ATOM 5382 C CA . LYS A 1 765 ? 25.489 23.980 -8.905 1.00 89.69 765 LYS A CA 1
ATOM 5383 C C . LYS A 1 765 ? 25.814 25.381 -9.400 1.00 89.69 765 LYS A C 1
ATOM 5385 O O . LYS A 1 765 ? 26.994 25.715 -9.506 1.00 89.69 765 LYS A O 1
ATOM 5390 N N . TYR A 1 766 ? 24.807 26.199 -9.684 1.00 87.88 766 TYR A N 1
ATOM 5391 C CA . TYR A 1 766 ? 25.013 27.574 -10.146 1.00 87.88 766 TYR A CA 1
ATOM 5392 C C . TYR A 1 766 ? 24.043 28.551 -9.465 1.00 87.88 766 TYR A C 1
ATOM 5394 O O . TYR A 1 766 ? 22.874 28.224 -9.291 1.00 87.88 766 TYR A O 1
ATOM 5402 N N . PRO A 1 767 ? 24.505 29.736 -9.038 1.00 87.69 767 PRO A N 1
ATOM 5403 C CA . PRO A 1 767 ? 23.638 30.768 -8.477 1.00 87.69 767 PRO A CA 1
ATOM 5404 C C . PRO A 1 767 ? 22.858 31.502 -9.581 1.00 87.69 767 PRO A C 1
ATOM 5406 O O . PRO A 1 767 ? 23.380 31.684 -10.679 1.00 87.69 767 PRO A O 1
ATOM 5409 N N . SER A 1 768 ? 21.635 31.954 -9.281 1.00 76.19 768 SER A N 1
ATOM 5410 C CA . SER A 1 768 ? 20.794 32.678 -10.251 1.00 76.19 768 SER A CA 1
ATOM 5411 C C . SER A 1 768 ? 21.187 34.154 -10.426 1.00 76.19 768 SER A C 1
ATOM 5413 O O . SER A 1 768 ? 21.393 34.610 -11.548 1.00 76.19 768 SER A O 1
ATOM 5415 N N . LEU A 1 769 ? 21.342 34.895 -9.317 1.00 81.81 769 LEU A N 1
ATOM 5416 C CA . LEU A 1 769 ? 21.811 36.291 -9.274 1.00 81.81 769 LEU A CA 1
ATOM 5417 C C . LEU A 1 769 ? 22.634 36.595 -8.010 1.00 81.81 769 LEU A C 1
ATOM 5419 O O . LEU A 1 769 ? 23.841 36.784 -8.104 1.00 81.81 769 LEU A O 1
ATOM 5423 N N . ILE A 1 770 ? 22.013 36.655 -6.827 1.00 87.06 770 ILE A N 1
ATOM 5424 C CA . ILE A 1 770 ? 22.689 36.977 -5.556 1.00 87.06 770 ILE A CA 1
ATOM 5425 C C . ILE A 1 770 ? 22.340 35.912 -4.524 1.00 87.06 770 ILE A C 1
ATOM 5427 O O . ILE A 1 770 ? 21.178 35.749 -4.168 1.00 87.06 770 ILE A O 1
ATOM 5431 N N . VAL A 1 771 ? 23.345 35.210 -4.011 1.00 91.19 771 VAL A N 1
ATOM 5432 C CA . VAL A 1 771 ? 23.187 34.206 -2.954 1.00 91.19 771 VAL A CA 1
ATOM 5433 C C . VAL A 1 771 ? 23.932 34.696 -1.723 1.00 91.19 771 VAL A C 1
ATOM 5435 O O . VAL A 1 771 ? 25.158 34.792 -1.725 1.00 91.19 771 VAL A O 1
ATOM 5438 N N . SER A 1 772 ? 23.186 35.017 -0.671 1.00 92.06 772 SER A N 1
ATOM 5439 C CA . SER A 1 772 ? 23.741 35.460 0.605 1.00 92.06 772 SER A CA 1
ATOM 5440 C C . SER A 1 772 ? 23.686 34.335 1.636 1.00 92.06 772 SER A C 1
ATOM 5442 O O . SER A 1 772 ? 22.685 33.623 1.719 1.00 92.06 772 SER A O 1
ATOM 5444 N N . VAL A 1 773 ? 24.757 34.156 2.405 1.00 93.69 773 VAL A N 1
ATOM 5445 C CA . VAL A 1 773 ? 24.935 33.075 3.382 1.00 93.69 773 VAL A CA 1
ATOM 5446 C C . VAL A 1 773 ? 25.271 33.691 4.741 1.00 93.69 773 VAL A C 1
ATOM 5448 O O . VAL A 1 773 ? 26.237 34.447 4.864 1.00 93.69 773 VAL A O 1
ATOM 5451 N N . ALA A 1 774 ? 24.478 33.370 5.764 1.00 92.69 774 ALA A N 1
ATOM 5452 C CA . ALA A 1 774 ? 24.587 33.882 7.132 1.00 92.69 774 ALA A CA 1
ATOM 5453 C C . ALA A 1 774 ? 25.382 32.963 8.080 1.00 92.69 774 ALA A C 1
ATOM 5455 O O . ALA A 1 774 ? 25.793 33.410 9.151 1.00 92.69 774 ALA A O 1
ATOM 5456 N N . SER A 1 775 ? 25.643 31.710 7.689 1.00 94.50 775 SER A N 1
ATOM 5457 C CA . SER A 1 775 ? 26.578 30.790 8.357 1.00 94.50 775 SER A CA 1
ATOM 5458 C C . SER A 1 775 ? 27.622 30.288 7.349 1.00 94.50 775 SER A C 1
ATOM 5460 O O . SER A 1 775 ? 28.090 31.075 6.528 1.00 94.50 775 SER A O 1
ATOM 5462 N N . ASP A 1 776 ? 28.036 29.031 7.415 1.00 96.19 776 ASP A N 1
ATOM 5463 C CA . ASP A 1 776 ? 29.092 28.503 6.561 1.00 96.19 776 ASP A CA 1
ATOM 5464 C C . ASP A 1 776 ? 28.581 28.061 5.182 1.00 96.19 776 ASP A C 1
ATOM 5466 O O . ASP A 1 776 ? 27.402 27.754 4.980 1.00 96.19 776 ASP A O 1
ATOM 5470 N N . MET A 1 777 ? 29.513 27.970 4.233 1.00 95.56 777 MET A N 1
ATOM 5471 C CA . MET A 1 777 ? 29.300 27.370 2.920 1.00 95.56 777 MET A CA 1
ATOM 5472 C C . MET A 1 777 ? 30.229 26.166 2.738 1.00 95.56 777 MET A C 1
ATOM 5474 O O . MET A 1 777 ? 31.454 26.303 2.723 1.00 95.56 777 MET A O 1
ATOM 5478 N N . HIS A 1 778 ? 29.643 24.988 2.539 1.00 95.19 778 HIS A N 1
ATOM 5479 C CA . HIS A 1 778 ? 30.366 23.731 2.383 1.00 95.19 778 HIS A CA 1
ATOM 5480 C C . HIS A 1 778 ? 30.098 23.104 1.014 1.00 95.19 778 HIS A C 1
ATOM 5482 O O . HIS A 1 778 ? 28.956 22.806 0.666 1.00 95.19 778 HIS A O 1
ATOM 5488 N N . ARG A 1 779 ? 31.158 22.823 0.252 1.00 93.44 779 ARG A N 1
ATOM 5489 C CA . ARG A 1 779 ? 31.081 22.009 -0.966 1.00 93.44 779 ARG A CA 1
ATOM 5490 C C . ARG A 1 779 ? 31.619 20.590 -0.737 1.00 93.44 779 ARG A C 1
ATOM 5492 O O . ARG A 1 779 ? 32.824 20.399 -0.598 1.00 93.44 779 ARG A O 1
ATOM 5499 N N . LYS A 1 780 ? 30.739 19.591 -0.776 1.00 92.94 780 LYS A N 1
ATOM 5500 C CA . LYS A 1 780 ? 31.104 18.174 -0.631 1.00 92.94 780 LYS A CA 1
ATOM 5501 C C . LYS A 1 780 ? 31.828 17.612 -1.859 1.00 92.94 780 LYS A C 1
ATOM 5503 O O . LYS A 1 780 ? 31.766 18.180 -2.953 1.00 92.94 780 LYS A O 1
ATOM 5508 N N . ALA A 1 781 ? 32.480 16.465 -1.684 1.00 87.38 781 ALA A N 1
ATOM 5509 C CA . ALA A 1 781 ? 33.117 15.712 -2.754 1.00 87.38 781 ALA A CA 1
ATOM 5510 C C . ALA A 1 781 ? 32.103 15.341 -3.851 1.00 87.38 781 ALA A C 1
ATOM 5512 O O . ALA A 1 781 ? 30.954 14.997 -3.577 1.00 87.38 781 ALA A O 1
ATOM 5513 N N . GLY A 1 782 ? 32.526 15.441 -5.114 1.00 81.62 782 GLY A N 1
ATOM 5514 C CA . GLY A 1 782 ? 31.677 15.180 -6.282 1.00 81.62 782 GLY A CA 1
ATOM 5515 C C . GLY A 1 782 ? 30.792 16.351 -6.731 1.00 81.62 782 GLY A C 1
ATOM 5516 O O . GLY A 1 782 ? 30.323 16.325 -7.867 1.00 81.62 782 GLY A O 1
ATOM 5517 N N . ALA A 1 783 ? 30.619 17.400 -5.917 1.00 87.88 783 ALA A N 1
ATOM 5518 C CA . ALA A 1 783 ? 29.872 18.588 -6.325 1.00 87.88 783 ALA A CA 1
ATOM 5519 C C . ALA A 1 783 ? 30.693 19.502 -7.239 1.00 87.88 783 ALA A C 1
ATOM 5521 O O . ALA A 1 783 ? 31.800 19.931 -6.901 1.00 87.88 783 ALA A O 1
ATOM 5522 N N . THR A 1 784 ? 30.106 19.873 -8.376 1.00 87.19 784 THR A N 1
ATOM 5523 C CA . THR A 1 784 ? 30.657 20.899 -9.269 1.00 87.19 784 THR A CA 1
ATOM 5524 C C . THR A 1 784 ? 29.938 22.215 -9.010 1.00 87.19 784 THR A C 1
ATOM 5526 O O . THR A 1 784 ? 28.716 22.246 -9.027 1.00 87.19 784 THR A O 1
ATOM 5529 N N . PHE A 1 785 ? 30.668 23.310 -8.793 1.00 85.25 785 PHE A N 1
ATOM 5530 C CA . PHE A 1 785 ? 30.084 24.644 -8.622 1.00 85.25 785 PHE A CA 1
ATOM 5531 C C . PHE A 1 785 ? 30.535 25.553 -9.765 1.00 85.25 785 PHE A C 1
ATOM 5533 O O . PHE A 1 785 ? 31.736 25.750 -9.956 1.00 85.25 785 PHE A O 1
ATOM 5540 N N . ASN A 1 786 ? 29.578 26.074 -10.532 1.00 78.81 786 ASN A N 1
ATOM 5541 C CA . ASN A 1 786 ? 29.807 26.868 -11.731 1.00 78.81 786 ASN A CA 1
ATOM 5542 C C . ASN A 1 786 ? 29.062 28.208 -11.656 1.00 78.81 786 ASN A C 1
ATOM 5544 O O . ASN A 1 786 ? 27.994 28.376 -12.239 1.00 78.81 786 ASN A O 1
ATOM 5548 N N . ALA A 1 787 ? 29.636 29.184 -10.958 1.00 66.62 787 ALA A N 1
ATOM 5549 C CA . ALA A 1 787 ? 29.137 30.554 -10.987 1.00 66.62 787 ALA A CA 1
ATOM 5550 C C . ALA A 1 787 ? 29.648 31.267 -12.252 1.00 66.62 787 ALA A C 1
ATOM 5552 O O . ALA A 1 787 ? 30.662 31.957 -12.211 1.00 66.62 787 ALA A O 1
ATOM 5553 N N . VAL A 1 788 ? 29.003 31.059 -13.408 1.00 61.44 788 VAL A N 1
ATOM 5554 C CA . VAL A 1 788 ? 29.324 31.805 -14.655 1.00 61.44 788 VAL A CA 1
ATOM 5555 C C . VAL A 1 788 ? 28.663 33.191 -14.673 1.00 61.44 788 VAL A C 1
ATOM 5557 O O . VAL A 1 788 ? 29.069 34.045 -15.457 1.00 61.44 788 VAL A O 1
ATOM 5560 N N . GLY A 1 789 ? 27.720 33.438 -13.762 1.00 69.00 789 GLY A N 1
ATOM 5561 C CA . GLY A 1 789 ? 27.145 34.740 -13.434 1.00 69.00 789 GLY A CA 1
ATOM 5562 C C . GLY A 1 789 ? 26.584 34.710 -12.009 1.00 69.00 789 GLY A C 1
ATOM 5563 O O . GLY A 1 789 ? 26.197 33.645 -11.533 1.00 69.00 789 GLY A O 1
ATOM 5564 N N . GLY A 1 790 ? 26.612 35.848 -11.312 1.00 83.06 790 GLY A N 1
ATOM 5565 C CA . GLY A 1 790 ? 26.055 36.019 -9.965 1.00 83.06 790 GLY A CA 1
ATOM 5566 C C . GLY A 1 790 ? 27.079 36.302 -8.854 1.00 83.06 790 GLY A C 1
ATOM 5567 O O . GLY A 1 790 ? 28.287 36.186 -9.044 1.00 83.06 790 GLY A O 1
ATOM 5568 N N . ARG A 1 791 ? 26.591 36.680 -7.671 1.00 89.44 791 ARG A N 1
ATOM 5569 C CA . ARG A 1 791 ? 27.387 37.108 -6.512 1.00 89.44 791 ARG A CA 1
ATOM 5570 C C . ARG A 1 791 ? 27.106 36.238 -5.295 1.00 89.44 791 ARG A C 1
ATOM 5572 O O . ARG A 1 791 ? 25.948 36.051 -4.927 1.00 89.44 791 ARG A O 1
ATOM 5579 N N . ILE A 1 792 ? 28.164 35.759 -4.643 1.00 92.50 792 ILE A N 1
ATOM 5580 C CA . ILE A 1 792 ? 28.076 35.119 -3.324 1.00 92.50 792 ILE A CA 1
ATOM 5581 C C . ILE A 1 792 ? 28.411 36.142 -2.245 1.00 92.50 792 ILE A C 1
ATOM 5583 O O . ILE A 1 792 ? 29.459 36.778 -2.312 1.00 92.50 792 ILE A O 1
ATOM 5587 N N . ILE A 1 793 ? 27.542 36.296 -1.250 1.00 93.19 793 ILE A N 1
ATOM 5588 C CA . ILE A 1 793 ? 27.745 37.206 -0.119 1.00 93.19 793 ILE A CA 1
ATOM 5589 C C . ILE A 1 793 ? 27.885 36.382 1.161 1.00 93.19 793 ILE A C 1
ATOM 5591 O O . ILE A 1 793 ? 26.980 35.643 1.533 1.00 93.19 793 ILE A O 1
ATOM 5595 N N . PHE A 1 794 ? 29.005 36.532 1.860 1.00 94.62 794 PHE A N 1
ATOM 5596 C CA . PHE A 1 794 ? 29.192 36.009 3.213 1.00 94.62 794 PHE A CA 1
ATOM 5597 C C . PHE A 1 794 ? 28.778 37.095 4.207 1.00 94.62 794 PHE A C 1
ATOM 5599 O O . PHE A 1 794 ? 29.516 38.055 4.411 1.00 94.62 794 PHE A O 1
ATOM 5606 N N . SER A 1 795 ? 27.571 36.996 4.765 1.00 91.50 795 SER A N 1
ATOM 5607 C CA . SER A 1 795 ? 26.919 38.058 5.548 1.00 91.50 795 SER A CA 1
ATOM 5608 C C . SER A 1 795 ? 26.700 37.697 7.021 1.00 91.50 795 SER A C 1
ATOM 5610 O O . SER A 1 795 ? 25.804 38.241 7.667 1.00 91.50 795 SER A O 1
ATOM 5612 N N . GLY A 1 796 ? 27.439 36.722 7.544 1.00 88.81 796 GLY A N 1
ATOM 5613 C CA . GLY A 1 796 ? 27.225 36.212 8.893 1.00 88.81 796 GLY A CA 1
ATOM 5614 C C . GLY A 1 796 ? 27.619 37.211 9.970 1.00 88.81 796 GLY A C 1
ATOM 5615 O O . GLY A 1 796 ? 28.549 38.000 9.816 1.00 88.81 796 GLY A O 1
ATOM 5616 N N . THR A 1 797 ? 26.918 37.139 11.098 1.00 88.88 797 THR A N 1
ATOM 5617 C CA . THR A 1 797 ? 27.216 37.914 12.314 1.00 88.88 797 THR A CA 1
ATOM 5618 C C . THR A 1 797 ? 28.103 37.145 13.299 1.00 88.88 797 THR A C 1
ATOM 5620 O O . THR A 1 797 ? 28.504 37.677 14.332 1.00 88.88 797 THR A O 1
ATOM 5623 N N . THR A 1 798 ? 28.430 35.892 12.976 1.00 90.81 798 THR A N 1
ATOM 5624 C CA . THR A 1 798 ? 29.329 35.008 13.729 1.00 90.81 798 THR A CA 1
ATOM 5625 C C . THR A 1 798 ? 30.469 34.529 12.825 1.00 90.81 798 THR A C 1
ATOM 5627 O O . THR A 1 798 ? 30.533 34.912 11.655 1.00 90.81 798 THR A O 1
ATOM 5630 N N . ALA A 1 799 ? 31.390 33.719 13.357 1.00 91.56 799 ALA A N 1
ATOM 5631 C CA . ALA A 1 799 ? 32.452 33.116 12.556 1.00 91.56 799 ALA A CA 1
ATOM 5632 C C . ALA A 1 799 ? 31.855 32.342 11.371 1.00 91.56 799 ALA A C 1
ATOM 5634 O O . ALA A 1 799 ? 30.976 31.509 11.574 1.00 91.56 799 ALA A O 1
ATOM 5635 N N . GLN A 1 800 ? 32.346 32.614 10.163 1.00 95.44 800 GLN A N 1
ATOM 5636 C CA . GLN A 1 800 ? 31.931 31.908 8.953 1.00 95.44 800 GLN A CA 1
ATOM 5637 C C . GLN A 1 800 ? 33.101 31.204 8.299 1.00 95.44 800 GLN A C 1
ATOM 5639 O O . GLN A 1 800 ? 34.246 31.646 8.402 1.00 95.44 800 GLN A O 1
ATOM 5644 N N . LYS A 1 801 ? 32.805 30.140 7.565 1.00 95.88 801 LYS A N 1
ATOM 5645 C CA . LYS A 1 801 ? 33.787 29.357 6.830 1.00 95.88 801 LYS A CA 1
ATOM 5646 C C . LYS A 1 801 ? 33.315 29.051 5.422 1.00 95.88 801 LYS A C 1
ATOM 5648 O O . LYS A 1 801 ? 32.139 28.793 5.172 1.00 95.88 801 LYS A O 1
ATOM 5653 N N . PHE A 1 802 ? 34.282 29.000 4.518 1.00 95.94 802 PHE A N 1
ATOM 5654 C CA . PHE A 1 802 ? 34.152 28.327 3.239 1.00 95.94 802 PHE A CA 1
ATOM 5655 C C . PHE A 1 802 ? 35.148 27.169 3.175 1.00 95.94 802 PHE A C 1
ATOM 5657 O O . PHE A 1 802 ? 36.350 27.376 3.372 1.00 95.94 802 PHE A O 1
ATOM 5664 N N . TRP A 1 803 ? 34.665 25.967 2.852 1.00 95.75 803 TRP A N 1
ATOM 5665 C CA . TRP A 1 803 ? 35.534 24.824 2.578 1.00 95.75 803 TRP A CA 1
ATOM 5666 C C . TRP A 1 803 ? 34.957 23.864 1.538 1.00 95.75 803 TRP A C 1
ATOM 5668 O O . TRP A 1 803 ? 33.750 23.828 1.271 1.00 95.75 803 TRP A O 1
ATOM 5678 N N . ALA A 1 804 ? 35.848 23.060 0.964 1.00 92.19 804 ALA A N 1
ATOM 5679 C CA . ALA A 1 804 ? 35.518 21.957 0.085 1.00 92.19 804 ALA A CA 1
ATOM 5680 C C . ALA A 1 804 ? 36.224 20.667 0.529 1.00 92.19 804 ALA A C 1
ATOM 5682 O O . ALA A 1 804 ? 37.354 20.706 1.012 1.00 92.19 804 ALA A O 1
ATOM 5683 N N . GLU A 1 805 ? 35.573 19.517 0.352 1.00 91.81 805 GLU A N 1
ATOM 5684 C CA . GLU A 1 805 ? 36.187 18.213 0.643 1.00 91.81 805 GLU A CA 1
ATOM 5685 C C . GLU A 1 805 ? 37.322 17.878 -0.349 1.00 91.81 805 GLU A C 1
ATOM 5687 O O . GLU A 1 805 ? 37.390 18.394 -1.474 1.00 91.81 805 GLU A O 1
ATOM 5692 N N . THR A 1 806 ? 38.237 17.004 0.079 1.00 77.44 806 THR A N 1
ATOM 5693 C CA . THR A 1 806 ? 39.405 16.574 -0.703 1.00 77.44 806 THR A CA 1
ATOM 5694 C C . THR A 1 806 ? 38.997 15.903 -2.022 1.00 77.44 806 THR A C 1
ATOM 5696 O O . THR A 1 806 ? 37.952 15.266 -2.126 1.00 77.44 806 THR A O 1
ATOM 5699 N N . GLY A 1 807 ? 39.819 16.061 -3.068 1.00 68.06 807 GLY A N 1
ATOM 5700 C CA . GLY A 1 807 ? 39.537 15.500 -4.399 1.00 68.06 807 GLY A CA 1
ATOM 5701 C C . GLY A 1 807 ? 38.576 16.325 -5.268 1.00 68.06 807 GLY A C 1
ATOM 5702 O O . GLY A 1 807 ? 38.178 15.864 -6.334 1.00 68.06 807 GLY A O 1
ATOM 5703 N N . THR A 1 808 ? 38.215 17.544 -4.851 1.00 70.25 808 THR A N 1
ATOM 5704 C CA . THR A 1 808 ? 37.384 18.466 -5.643 1.00 70.25 808 THR A CA 1
ATOM 5705 C C . THR A 1 808 ? 38.226 19.463 -6.453 1.00 70.25 808 THR A C 1
ATOM 5707 O O . THR A 1 808 ? 39.224 19.991 -5.965 1.00 70.25 808 THR A O 1
ATOM 5710 N N . SER A 1 809 ? 37.818 19.770 -7.693 1.00 75.69 809 SER A N 1
ATOM 5711 C CA . SER A 1 809 ? 38.424 20.853 -8.492 1.00 75.69 809 SER A CA 1
ATOM 5712 C C . SER A 1 809 ? 38.245 22.200 -7.795 1.00 75.69 809 SER A C 1
ATOM 5714 O O . SER A 1 809 ? 37.192 22.436 -7.212 1.00 75.69 809 SER A O 1
ATOM 5716 N N . GLN A 1 810 ? 39.212 23.114 -7.870 1.00 81.62 810 GLN A N 1
ATOM 5717 C CA . GLN A 1 810 ? 39.133 24.416 -7.190 1.00 81.62 810 GLN A CA 1
ATOM 5718 C C . GLN A 1 810 ? 37.816 25.165 -7.497 1.00 81.62 810 GLN A C 1
ATOM 5720 O O . GLN A 1 810 ? 37.420 25.294 -8.658 1.00 81.62 810 GLN A O 1
ATOM 5725 N N . THR A 1 811 ? 37.110 25.640 -6.461 1.00 88.88 811 THR A N 1
ATOM 5726 C CA . THR A 1 811 ? 35.849 26.388 -6.633 1.00 88.88 811 THR A CA 1
ATOM 5727 C C . THR A 1 811 ? 36.116 27.696 -7.356 1.00 88.88 811 THR A C 1
ATOM 5729 O O . THR A 1 811 ? 37.069 28.392 -7.025 1.00 88.88 811 THR A O 1
ATOM 5732 N N . THR A 1 812 ? 35.276 28.055 -8.324 1.00 89.06 812 THR A N 1
ATOM 5733 C CA . THR A 1 812 ? 35.381 29.342 -9.017 1.00 89.06 812 THR A CA 1
ATOM 5734 C C . THR A 1 812 ? 34.089 30.133 -8.861 1.00 89.06 812 THR A C 1
ATOM 5736 O O . THR A 1 812 ? 33.038 29.711 -9.342 1.00 89.06 812 THR A O 1
ATOM 5739 N N . PHE A 1 813 ? 34.185 31.283 -8.201 1.00 91.38 813 PHE A N 1
ATOM 5740 C CA . PHE A 1 813 ? 33.122 32.269 -8.055 1.00 91.38 813 PHE A CA 1
ATOM 5741 C C . PHE A 1 813 ? 33.202 33.323 -9.165 1.00 91.38 813 PHE A C 1
ATOM 5743 O O . PHE A 1 813 ? 34.288 33.609 -9.680 1.00 91.38 813 PHE A O 1
ATOM 5750 N N . TYR A 1 814 ? 32.059 33.909 -9.528 1.00 90.75 814 TYR A N 1
ATOM 5751 C CA . TYR A 1 814 ? 32.030 35.075 -10.409 1.00 90.75 814 TYR A CA 1
ATOM 5752 C C . TYR A 1 814 ? 32.337 36.338 -9.602 1.00 90.75 814 TYR A C 1
ATOM 5754 O O . TYR A 1 814 ? 33.445 36.858 -9.727 1.00 90.75 814 TYR A O 1
ATOM 5762 N N . ASP A 1 815 ? 31.417 36.716 -8.706 1.00 91.19 815 ASP A N 1
ATOM 5763 C CA . ASP A 1 815 ? 31.611 37.763 -7.702 1.00 91.19 815 ASP A CA 1
ATOM 5764 C C . ASP A 1 815 ? 31.543 37.196 -6.278 1.00 91.19 815 ASP A C 1
ATOM 5766 O O . ASP A 1 815 ? 30.736 36.306 -5.985 1.00 91.19 815 ASP A O 1
ATOM 5770 N N . VAL A 1 816 ? 32.355 37.747 -5.375 1.00 93.44 816 VAL A N 1
ATOM 5771 C CA . VAL A 1 816 ? 32.343 37.423 -3.940 1.00 93.44 816 VAL A CA 1
ATOM 5772 C C . VAL A 1 816 ? 32.294 38.707 -3.123 1.00 93.44 816 VAL A C 1
ATOM 5774 O O . VAL A 1 816 ? 33.122 39.588 -3.310 1.00 93.44 816 VAL A O 1
ATOM 5777 N N . THR A 1 817 ? 31.387 38.792 -2.157 1.00 93.25 817 THR A N 1
ATOM 5778 C CA . THR A 1 817 ? 31.380 39.853 -1.148 1.00 93.25 817 THR A CA 1
ATOM 5779 C C . THR A 1 817 ? 31.594 39.242 0.228 1.00 93.25 817 THR A C 1
ATOM 5781 O O . THR A 1 817 ? 30.783 38.435 0.679 1.00 93.25 817 THR A O 1
ATOM 5784 N N . ASN A 1 818 ? 32.648 39.648 0.933 1.00 93.69 818 ASN A N 1
ATOM 5785 C CA . ASN A 1 818 ? 32.720 39.443 2.374 1.00 93.69 818 ASN A CA 1
ATOM 5786 C C . ASN A 1 818 ? 32.044 40.629 3.066 1.00 93.69 818 ASN A C 1
ATOM 5788 O O . ASN A 1 818 ? 32.530 41.755 2.981 1.00 93.69 818 ASN A O 1
ATOM 5792 N N . ASN A 1 819 ? 30.927 40.360 3.737 1.00 92.06 819 ASN A N 1
ATOM 5793 C CA . ASN A 1 819 ? 30.171 41.306 4.550 1.00 92.06 819 ASN A CA 1
ATOM 5794 C C . ASN A 1 819 ? 30.127 40.884 6.033 1.00 92.06 819 ASN A C 1
ATOM 5796 O O . ASN A 1 819 ? 29.337 41.419 6.808 1.00 92.06 819 ASN A O 1
ATOM 5800 N N . ASN A 1 820 ? 30.948 39.909 6.435 1.00 91.75 820 ASN A N 1
ATOM 5801 C CA . ASN A 1 820 ? 31.000 39.402 7.797 1.00 91.75 820 ASN A CA 1
ATOM 5802 C C . ASN A 1 820 ? 31.833 40.337 8.680 1.00 91.75 820 ASN A C 1
ATOM 5804 O O . ASN A 1 820 ? 33.065 40.377 8.599 1.00 91.75 820 ASN A O 1
ATOM 5808 N N . THR A 1 821 ? 31.141 41.084 9.533 1.00 85.19 821 THR A N 1
ATOM 5809 C CA . THR A 1 821 ? 31.728 42.058 10.463 1.00 85.19 821 THR A CA 1
ATOM 5810 C C . THR A 1 821 ? 32.020 41.470 11.846 1.00 85.19 821 THR A C 1
ATOM 5812 O O . THR A 1 821 ? 32.394 42.202 12.762 1.00 85.19 821 THR A O 1
ATOM 5815 N N . SER A 1 822 ? 31.864 40.154 12.032 1.00 90.44 822 SER A N 1
ATOM 5816 C CA . SER A 1 822 ? 32.230 39.505 13.292 1.00 90.44 822 SER A CA 1
ATOM 5817 C C . SER A 1 822 ? 33.745 39.565 13.521 1.00 90.44 822 SER A C 1
ATOM 5819 O O . SER A 1 822 ? 34.540 39.560 12.581 1.00 90.44 822 SER A O 1
ATOM 5821 N N . ALA A 1 823 ? 34.173 39.544 14.787 1.00 86.81 823 ALA A N 1
ATOM 5822 C CA . ALA A 1 823 ? 35.598 39.563 15.137 1.00 86.81 823 ALA A CA 1
ATOM 5823 C C . ALA A 1 823 ? 36.389 38.357 14.575 1.00 86.81 823 ALA A C 1
ATOM 5825 O O . ALA A 1 823 ? 37.601 38.440 14.341 1.00 86.81 823 ALA A O 1
ATOM 5826 N N . ALA A 1 824 ? 35.711 37.225 14.362 1.00 88.38 824 ALA A N 1
ATOM 5827 C CA . ALA A 1 824 ? 36.289 36.039 13.737 1.00 88.38 824 ALA A CA 1
ATOM 5828 C C . ALA A 1 824 ? 36.365 36.174 12.204 1.00 88.38 824 ALA A C 1
ATOM 5830 O O . ALA A 1 824 ? 37.358 35.747 11.611 1.00 88.38 824 ALA A O 1
ATOM 5831 N N . GLY A 1 825 ? 35.374 36.828 11.591 1.00 92.38 825 GLY A N 1
ATOM 5832 C CA . GLY A 1 825 ? 35.281 37.049 10.152 1.00 92.38 825 GLY A CA 1
ATOM 5833 C C . GLY A 1 825 ? 35.001 35.774 9.352 1.00 92.38 825 GLY A C 1
ATOM 5834 O O . GLY A 1 825 ? 34.459 34.795 9.870 1.00 92.38 825 GLY A O 1
ATOM 5835 N N . LEU A 1 826 ? 35.399 35.800 8.079 1.00 95.31 826 LEU A N 1
ATOM 5836 C CA . LEU A 1 826 ? 35.337 34.677 7.144 1.00 95.31 826 LEU A CA 1
ATOM 5837 C C . LEU A 1 826 ? 36.664 33.901 7.140 1.00 95.31 826 LEU A C 1
ATOM 5839 O O . LEU A 1 826 ? 37.713 34.482 6.868 1.00 95.31 826 LEU A O 1
ATOM 5843 N N . SER A 1 827 ? 36.628 32.591 7.378 1.00 95.88 827 SER A N 1
ATOM 5844 C CA . SER A 1 827 ? 37.758 31.673 7.187 1.00 95.88 827 SER A CA 1
ATOM 5845 C C . SER A 1 827 ? 37.693 31.000 5.818 1.00 95.88 827 SER A C 1
ATOM 5847 O O . SER A 1 827 ? 36.666 30.435 5.437 1.00 95.88 827 SER A O 1
ATOM 5849 N N . VAL A 1 828 ? 38.805 31.027 5.091 1.00 95.56 828 VAL A N 1
ATOM 5850 C CA . VAL A 1 828 ? 38.995 30.317 3.825 1.00 95.56 828 VAL A CA 1
ATOM 5851 C C . VAL A 1 828 ? 39.806 29.058 4.098 1.00 95.56 828 VAL A C 1
ATOM 5853 O O . VAL A 1 828 ? 41.037 29.081 4.182 1.00 95.56 828 VAL A O 1
ATOM 5856 N N . ASP A 1 829 ? 39.092 27.948 4.247 1.00 95.12 829 ASP A N 1
ATOM 5857 C CA . ASP A 1 829 ? 39.669 26.644 4.577 1.00 95.12 829 ASP A CA 1
ATOM 5858 C C . ASP A 1 829 ? 39.921 25.801 3.307 1.00 95.12 829 ASP A C 1
ATOM 5860 O O . ASP A 1 829 ? 40.508 24.720 3.349 1.00 95.12 829 ASP A O 1
ATOM 5864 N N . SER A 1 830 ? 39.514 26.283 2.133 1.00 93.38 830 SER A N 1
ATOM 5865 C CA . SER A 1 830 ? 39.846 25.674 0.842 1.00 93.38 830 SER A CA 1
ATOM 5866 C C . SER A 1 830 ? 40.006 26.736 -0.230 1.00 93.38 830 SER A C 1
ATOM 5868 O O . SER A 1 830 ? 39.290 27.735 -0.232 1.00 93.38 830 SER A O 1
ATOM 5870 N N . SER A 1 831 ? 40.954 26.525 -1.143 1.00 91.00 831 SER A N 1
ATOM 5871 C CA . SER A 1 831 ? 41.265 27.519 -2.168 1.00 91.00 831 SER A CA 1
ATOM 5872 C C . SER A 1 831 ? 40.088 27.760 -3.117 1.00 91.00 831 SER A C 1
ATOM 5874 O O . SER A 1 831 ? 39.426 26.810 -3.545 1.00 91.00 831 SER A O 1
ATOM 5876 N N . PHE A 1 832 ? 39.875 29.011 -3.526 1.00 92.25 832 PHE A N 1
ATOM 5877 C CA . PHE A 1 832 ? 38.899 29.368 -4.556 1.00 92.25 832 PHE A CA 1
ATOM 5878 C C . PHE A 1 832 ? 39.385 30.496 -5.469 1.00 92.25 832 PHE A C 1
ATOM 5880 O O . PHE A 1 832 ? 40.249 31.291 -5.105 1.00 92.25 832 PHE A O 1
ATOM 5887 N N . ASN A 1 833 ? 38.798 30.554 -6.660 1.00 91.12 833 ASN A N 1
ATOM 5888 C CA . ASN A 1 833 ? 39.041 31.579 -7.666 1.00 91.12 833 ASN A CA 1
ATOM 5889 C C . ASN A 1 833 ? 37.881 32.581 -7.706 1.00 91.12 833 ASN A C 1
ATOM 5891 O O . ASN A 1 833 ? 36.733 32.204 -7.469 1.00 91.12 833 ASN A O 1
ATOM 5895 N N . VAL A 1 834 ? 38.165 33.824 -8.082 1.00 91.69 834 VAL A N 1
ATOM 5896 C CA . VAL A 1 834 ? 37.189 34.890 -8.346 1.00 91.69 834 VAL A CA 1
ATOM 5897 C C . VAL A 1 834 ? 37.422 35.418 -9.756 1.00 91.69 834 VAL A C 1
ATOM 5899 O O . VAL A 1 834 ? 38.535 35.813 -10.097 1.00 91.69 834 VAL A O 1
ATOM 5902 N N . LYS A 1 835 ? 36.388 35.386 -10.599 1.00 89.00 835 LYS A N 1
ATOM 5903 C CA . LYS A 1 835 ? 36.489 35.685 -12.038 1.00 89.00 835 LYS A CA 1
ATOM 5904 C C . LYS A 1 835 ? 36.179 37.132 -12.422 1.00 89.00 835 LYS A C 1
ATOM 5906 O O . LYS A 1 835 ? 36.464 37.497 -13.566 1.00 89.00 835 LYS A O 1
ATOM 5911 N N . ASN A 1 836 ? 35.526 37.901 -11.557 1.00 88.62 836 ASN A N 1
ATOM 5912 C CA . ASN A 1 836 ? 35.138 39.282 -11.832 1.00 88.62 836 ASN A CA 1
ATOM 5913 C C . ASN A 1 836 ? 35.467 40.187 -10.640 1.00 88.62 836 ASN A C 1
ATOM 5915 O O . ASN A 1 836 ? 36.494 40.848 -10.687 1.00 88.62 836 ASN A O 1
ATOM 5919 N N . GLU A 1 837 ? 34.691 40.175 -9.559 1.00 90.19 837 GLU A N 1
ATOM 5920 C CA . GLU A 1 837 ? 34.906 41.092 -8.431 1.00 90.19 837 GLU A CA 1
ATOM 5921 C C . GLU A 1 837 ? 35.011 40.361 -7.089 1.00 90.19 837 GLU A C 1
ATOM 5923 O O . GLU A 1 837 ? 34.196 39.494 -6.774 1.00 90.19 837 GLU A O 1
ATOM 5928 N N . ILE A 1 838 ? 35.969 40.759 -6.244 1.00 92.06 838 ILE A N 1
ATOM 5929 C CA . ILE A 1 838 ? 35.861 40.537 -4.798 1.00 92.06 838 ILE A CA 1
ATOM 5930 C C . ILE A 1 838 ? 35.659 41.863 -4.067 1.00 92.06 838 ILE A C 1
ATOM 5932 O O . ILE A 1 838 ? 36.469 42.780 -4.177 1.00 92.06 838 ILE A O 1
ATOM 5936 N N . LYS A 1 839 ? 34.590 41.961 -3.283 1.00 90.12 839 LYS A N 1
ATOM 5937 C CA . LYS A 1 839 ? 34.310 43.096 -2.408 1.00 90.12 839 LYS A CA 1
ATOM 5938 C C . LYS A 1 839 ? 34.541 42.699 -0.959 1.00 90.12 839 LYS A C 1
ATOM 5940 O O . LYS A 1 839 ? 33.950 41.744 -0.463 1.00 90.12 839 LYS A O 1
ATOM 5945 N N . LEU A 1 840 ? 35.383 43.450 -0.264 1.00 89.19 840 LEU A N 1
ATOM 5946 C CA . LEU A 1 840 ? 35.592 43.301 1.172 1.00 89.19 840 LEU A CA 1
ATOM 5947 C C . LEU A 1 840 ? 34.970 44.517 1.853 1.00 89.19 840 LEU A C 1
ATOM 5949 O O . LEU A 1 840 ? 35.486 45.626 1.729 1.00 89.19 840 LEU A O 1
ATOM 5953 N N . THR A 1 841 ? 33.830 44.337 2.520 1.00 86.88 841 THR A N 1
ATOM 5954 C CA . THR A 1 841 ? 33.149 45.457 3.178 1.00 86.88 841 THR A CA 1
ATOM 5955 C C . THR A 1 841 ? 34.015 46.017 4.311 1.00 86.88 841 THR A C 1
ATOM 5957 O O . THR A 1 841 ? 34.778 45.299 4.960 1.00 86.88 841 THR A O 1
ATOM 5960 N N . 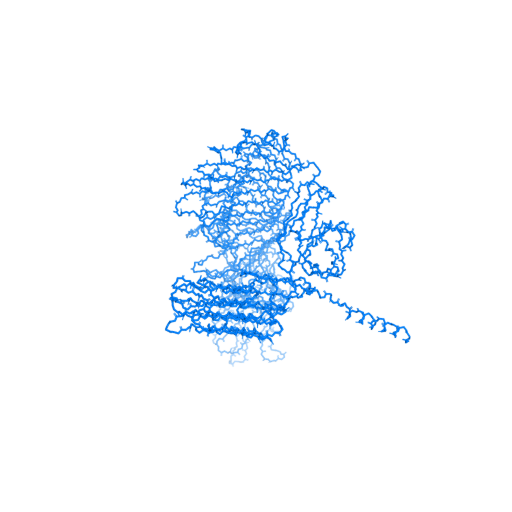THR A 1 842 ? 33.896 47.317 4.558 1.00 81.94 842 THR A N 1
ATOM 5961 C CA . THR A 1 842 ? 34.523 48.044 5.666 1.00 81.94 842 THR A CA 1
ATOM 5962 C C . THR A 1 842 ? 34.385 47.291 6.992 1.00 81.94 842 THR A C 1
ATOM 5964 O O . THR A 1 842 ? 33.293 46.855 7.355 1.00 81.94 842 THR A O 1
ATOM 5967 N N . GLY A 1 843 ? 35.493 47.130 7.720 1.00 79.31 843 GLY A N 1
ATOM 5968 C CA . GLY A 1 843 ? 35.516 46.445 9.019 1.00 79.31 843 GLY A CA 1
ATOM 5969 C C . GLY A 1 843 ? 35.392 44.914 8.979 1.00 79.31 843 GLY A C 1
ATOM 5970 O O . GLY A 1 843 ? 35.332 44.292 10.037 1.00 79.31 843 GLY A O 1
ATOM 5971 N N . THR A 1 844 ? 35.371 44.288 7.799 1.00 87.44 844 THR A N 1
ATOM 5972 C CA . THR A 1 844 ? 35.354 42.820 7.687 1.00 87.44 844 THR A CA 1
ATOM 5973 C C . THR A 1 844 ? 36.743 42.208 7.852 1.00 87.44 844 THR A C 1
ATOM 5975 O O . THR A 1 844 ? 37.774 42.845 7.610 1.00 87.44 844 THR A O 1
ATOM 5978 N N . LYS A 1 845 ? 36.770 40.932 8.244 1.00 88.19 845 LYS A N 1
ATOM 5979 C CA . LYS A 1 845 ? 37.990 40.129 8.363 1.00 88.19 845 LYS A CA 1
ATOM 5980 C C . LYS A 1 845 ? 37.897 38.888 7.479 1.00 88.19 845 LYS A C 1
ATOM 5982 O O . LYS A 1 845 ? 36.879 38.198 7.482 1.00 88.19 845 LYS A O 1
ATOM 5987 N N . THR A 1 846 ? 38.970 38.588 6.750 1.00 91.75 846 THR A N 1
ATOM 5988 C CA . THR A 1 846 ? 39.121 37.367 5.942 1.00 91.75 846 THR A CA 1
ATOM 5989 C C . THR A 1 846 ? 40.402 36.648 6.347 1.00 91.75 846 THR A C 1
ATOM 5991 O O . THR A 1 846 ? 41.480 37.216 6.225 1.00 91.75 846 THR A O 1
ATOM 5994 N N . THR A 1 847 ? 40.319 35.411 6.823 1.00 91.81 847 THR A N 1
ATOM 5995 C CA . THR A 1 847 ? 41.479 34.608 7.235 1.00 91.81 847 THR A CA 1
ATOM 5996 C C . THR A 1 847 ? 41.755 33.522 6.203 1.00 91.81 847 THR A C 1
ATOM 5998 O O . THR A 1 847 ? 40.896 32.684 5.945 1.00 91.81 847 THR A O 1
ATOM 6001 N N . LEU A 1 848 ? 42.956 33.505 5.627 1.00 89.94 848 LEU A N 1
ATOM 6002 C CA . LEU A 1 848 ? 43.416 32.452 4.719 1.00 89.94 848 LEU A CA 1
ATOM 6003 C C . LEU A 1 848 ? 44.028 31.312 5.537 1.00 89.94 848 LEU A C 1
ATOM 6005 O O . LEU A 1 848 ? 45.229 31.299 5.816 1.00 89.94 848 LEU A O 1
ATOM 6009 N N . ASN A 1 849 ? 43.176 30.391 5.984 1.00 91.25 849 ASN A N 1
ATOM 6010 C CA . ASN A 1 849 ? 43.550 29.343 6.927 1.00 91.25 849 ASN A CA 1
ATOM 6011 C C . ASN A 1 849 ? 44.197 28.145 6.225 1.00 91.25 849 ASN A C 1
ATOM 6013 O O . ASN A 1 849 ? 45.358 27.835 6.480 1.00 91.25 849 ASN A O 1
ATOM 6017 N N . THR A 1 850 ? 43.467 27.494 5.315 1.00 91.81 850 THR A N 1
ATOM 6018 C CA . THR A 1 850 ? 43.975 26.358 4.524 1.00 91.81 850 THR A CA 1
ATOM 6019 C C . THR A 1 850 ? 43.757 26.499 3.017 1.00 91.81 850 THR A C 1
ATOM 6021 O O . THR A 1 850 ? 43.954 25.545 2.266 1.00 91.81 850 THR A O 1
ATOM 6024 N N . GLY A 1 851 ? 43.366 27.690 2.554 1.00 88.50 851 GLY A N 1
ATOM 6025 C CA . GLY A 1 851 ? 43.089 27.959 1.148 1.00 88.50 851 GLY A CA 1
ATOM 6026 C C . GLY A 1 851 ? 43.570 29.323 0.664 1.00 88.50 851 GLY A C 1
ATOM 6027 O O . GLY A 1 851 ? 43.587 30.300 1.411 1.00 88.50 851 GLY A O 1
ATOM 6028 N N . ASN A 1 852 ? 43.929 29.380 -0.619 1.00 87.62 852 ASN A N 1
ATOM 6029 C CA . ASN A 1 852 ? 44.227 30.614 -1.345 1.00 87.62 852 ASN A CA 1
ATOM 6030 C C . ASN A 1 852 ? 42.945 31.272 -1.873 1.00 87.62 852 ASN A C 1
ATOM 6032 O O . ASN A 1 852 ? 42.003 30.581 -2.265 1.00 87.62 852 ASN A O 1
ATOM 6036 N N . ILE A 1 853 ? 42.954 32.596 -1.996 1.00 91.31 853 ILE A N 1
ATOM 6037 C CA . ILE A 1 853 ? 42.005 33.316 -2.857 1.00 91.31 853 ILE A CA 1
ATOM 6038 C C . ILE A 1 853 ? 42.767 33.746 -4.103 1.00 91.31 853 ILE A C 1
ATOM 6040 O O . ILE A 1 853 ? 43.796 34.400 -3.966 1.00 91.31 853 ILE A O 1
ATOM 6044 N N . THR A 1 854 ? 42.265 33.426 -5.293 1.00 89.00 854 THR A N 1
ATOM 6045 C CA . THR A 1 854 ? 42.898 33.821 -6.560 1.00 89.00 854 THR A CA 1
ATOM 6046 C C . THR A 1 854 ? 41.954 34.672 -7.401 1.00 89.00 854 THR A C 1
ATOM 6048 O O . THR A 1 854 ? 40.884 34.211 -7.789 1.00 89.00 854 THR A O 1
ATOM 6051 N N . LEU A 1 855 ? 42.346 35.896 -7.748 1.00 88.50 855 LEU A N 1
ATOM 6052 C CA . LEU A 1 855 ? 41.681 36.675 -8.792 1.00 88.50 855 LEU A CA 1
ATOM 6053 C C . LEU A 1 855 ? 42.136 36.151 -10.153 1.00 88.50 855 LEU A C 1
ATOM 6055 O O . LEU A 1 855 ? 43.288 36.340 -10.533 1.00 88.50 855 LEU A O 1
ATOM 6059 N N . LEU A 1 856 ? 41.238 35.478 -10.865 1.00 86.25 856 LEU A N 1
ATOM 6060 C CA . LEU A 1 856 ? 41.516 34.775 -12.114 1.00 86.25 856 LEU A CA 1
ATOM 6061 C C . LEU A 1 856 ? 41.108 35.646 -13.310 1.00 86.25 856 LEU A C 1
ATOM 6063 O O . LEU A 1 856 ? 39.974 35.566 -13.793 1.00 86.25 856 LEU A O 1
ATOM 6067 N N . SER A 1 857 ? 42.035 36.472 -13.802 1.00 80.62 857 SER A N 1
ATOM 6068 C CA . SER A 1 857 ? 41.826 37.232 -15.042 1.00 80.62 857 SER A CA 1
ATOM 6069 C C . SER A 1 857 ? 41.982 36.346 -16.281 1.00 80.62 857 SER A C 1
ATOM 6071 O O . SER A 1 857 ? 42.862 35.493 -16.365 1.00 80.62 857 SER A O 1
ATOM 6073 N N . THR A 1 858 ? 41.153 36.588 -17.289 1.00 77.06 858 THR A N 1
ATOM 6074 C CA . THR A 1 858 ? 41.103 35.858 -18.565 1.00 77.06 858 THR A CA 1
ATOM 6075 C C . THR A 1 858 ? 41.287 36.805 -19.749 1.00 77.06 858 THR A C 1
ATOM 6077 O O . THR A 1 858 ? 41.295 38.024 -19.584 1.00 77.06 858 THR A O 1
ATOM 6080 N N . SER A 1 859 ? 41.373 36.258 -20.967 1.00 71.81 859 SER A N 1
ATOM 6081 C CA . SER A 1 859 ? 41.490 37.055 -22.197 1.00 71.81 859 SER A CA 1
ATOM 6082 C C . SER A 1 859 ? 40.363 38.040 -22.440 1.00 71.81 859 SER A C 1
ATOM 6084 O O . SER A 1 859 ? 40.558 39.047 -23.114 1.00 71.81 859 SER A O 1
ATOM 6086 N N . SER A 1 860 ? 39.197 37.751 -21.881 1.00 74.75 860 SER A N 1
ATOM 6087 C CA . SER A 1 860 ? 37.989 38.545 -22.038 1.00 74.75 860 SER A CA 1
ATOM 6088 C C . SER A 1 860 ? 37.663 39.416 -20.824 1.00 74.75 860 SER A C 1
ATOM 6090 O O . SER A 1 860 ? 36.713 40.187 -20.900 1.00 74.75 860 SER A O 1
ATOM 6092 N N . ARG A 1 861 ? 38.366 39.270 -19.688 1.00 76.00 861 ARG A N 1
ATOM 6093 C CA . ARG A 1 861 ? 38.007 39.963 -18.437 1.00 76.00 861 ARG A CA 1
ATOM 6094 C C . ARG A 1 861 ? 39.141 39.987 -17.416 1.00 76.00 861 ARG A C 1
ATOM 6096 O O . ARG A 1 861 ? 39.715 38.941 -17.126 1.00 76.00 861 ARG A O 1
ATOM 6103 N N . THR A 1 862 ? 39.379 41.145 -16.809 1.00 82.19 862 THR A N 1
ATOM 6104 C CA . THR A 1 862 ? 40.273 41.305 -15.651 1.00 82.19 862 THR A CA 1
ATOM 6105 C C . THR A 1 862 ? 39.463 41.191 -14.366 1.00 82.19 862 THR A C 1
ATOM 6107 O O . THR A 1 862 ? 38.464 41.890 -14.235 1.00 82.19 862 THR A O 1
ATOM 6110 N N . ALA A 1 863 ? 39.878 40.325 -13.442 1.00 85.69 863 ALA A N 1
ATOM 6111 C CA . ALA A 1 863 ? 39.283 40.261 -12.111 1.00 85.69 863 ALA A CA 1
ATOM 6112 C C . ALA A 1 863 ? 39.878 41.359 -11.207 1.00 85.69 863 ALA A C 1
ATOM 6114 O O . ALA A 1 863 ? 41.084 41.612 -11.268 1.00 85.69 863 ALA A O 1
ATOM 6115 N N . HIS A 1 864 ? 39.065 42.003 -10.367 1.00 81.38 864 HIS A N 1
ATOM 6116 C CA . HIS A 1 864 ? 39.471 43.126 -9.514 1.00 81.38 864 HIS A CA 1
ATOM 6117 C C . HIS A 1 864 ? 38.966 43.001 -8.070 1.00 81.38 864 HIS A C 1
ATOM 6119 O O . HIS A 1 864 ? 38.093 42.193 -7.747 1.00 81.38 864 HIS A O 1
ATOM 6125 N N . VAL A 1 865 ? 39.546 43.817 -7.188 1.00 85.12 865 VAL A N 1
ATOM 6126 C CA . VAL A 1 865 ? 39.040 44.066 -5.831 1.00 85.12 865 VAL A CA 1
ATOM 6127 C C . VAL A 1 865 ? 38.218 45.352 -5.876 1.00 85.12 865 VAL A C 1
ATOM 6129 O O . VAL A 1 865 ? 38.679 46.334 -6.451 1.00 85.12 865 VAL A O 1
ATOM 6132 N N . ALA A 1 866 ? 37.014 45.351 -5.308 1.00 82.56 866 ALA A N 1
ATOM 6133 C CA . ALA A 1 866 ? 36.170 46.543 -5.242 1.00 82.56 866 ALA A CA 1
ATOM 6134 C C . ALA A 1 866 ? 36.733 47.599 -4.272 1.00 82.56 866 ALA A C 1
ATOM 6136 O O . ALA A 1 866 ? 37.436 47.269 -3.312 1.00 82.56 866 ALA A O 1
ATOM 6137 N N . ASP A 1 867 ? 36.353 48.861 -4.483 1.00 76.12 867 ASP A N 1
ATOM 6138 C CA . ASP A 1 867 ? 36.772 49.982 -3.639 1.00 76.12 867 ASP A CA 1
ATOM 6139 C C . ASP A 1 867 ? 36.388 49.774 -2.164 1.00 76.12 867 ASP A C 1
ATOM 6141 O O . ASP A 1 867 ? 35.241 49.469 -1.820 1.00 76.12 867 ASP A O 1
ATOM 6145 N N . CYS A 1 868 ? 37.358 49.986 -1.273 1.00 66.94 868 CYS A N 1
ATOM 6146 C CA . CYS A 1 868 ? 37.185 49.890 0.175 1.00 66.94 868 CYS A CA 1
ATOM 6147 C C . CYS A 1 868 ? 37.117 51.303 0.781 1.00 66.94 868 CYS A C 1
ATOM 6149 O O . CYS A 1 868 ? 38.151 51.927 1.008 1.00 66.94 868 CYS A O 1
ATOM 6151 N N . ALA A 1 869 ? 35.920 51.829 1.054 1.00 53.44 869 ALA A N 1
ATOM 6152 C CA . ALA A 1 869 ? 35.758 53.123 1.729 1.00 53.44 869 ALA A CA 1
ATOM 6153 C C . ALA A 1 869 ? 35.715 52.959 3.267 1.00 53.44 869 ALA A C 1
ATOM 6155 O O . ALA A 1 869 ? 34.959 52.134 3.776 1.00 53.44 869 ALA A O 1
ATOM 6156 N N . GLY A 1 870 ? 36.478 53.751 4.034 1.00 62.88 870 GLY A N 1
ATOM 6157 C CA . GLY A 1 870 ? 36.440 53.768 5.513 1.00 62.88 870 GLY A CA 1
ATOM 6158 C C . GLY A 1 870 ? 37.498 52.891 6.211 1.00 62.88 870 GLY A C 1
ATOM 6159 O O . GLY A 1 870 ? 38.596 52.716 5.691 1.00 62.88 870 GLY A O 1
ATOM 6160 N N . THR A 1 871 ? 37.199 52.366 7.413 1.00 57.84 871 THR A N 1
ATOM 6161 C CA . THR A 1 871 ? 38.090 51.452 8.162 1.00 57.84 871 THR A CA 1
ATOM 6162 C C . THR A 1 871 ? 38.407 50.204 7.337 1.00 57.84 871 THR A C 1
ATOM 6164 O O . THR A 1 871 ? 37.512 49.422 7.006 1.00 57.84 871 THR A O 1
ATOM 6167 N N . ALA A 1 872 ? 39.684 50.020 7.005 1.00 65.88 872 ALA A N 1
ATOM 6168 C CA . ALA A 1 872 ? 40.103 49.028 6.025 1.00 65.88 872 ALA A CA 1
ATOM 6169 C C . ALA A 1 872 ? 39.690 47.593 6.424 1.00 65.88 872 ALA A C 1
ATOM 6171 O O . ALA A 1 872 ? 39.888 47.198 7.578 1.00 65.88 872 ALA A O 1
ATOM 6172 N N . PRO A 1 873 ? 39.137 46.792 5.494 1.00 79.94 873 PRO A N 1
ATOM 6173 C CA . PRO A 1 873 ? 38.995 45.357 5.709 1.00 79.94 873 PRO A CA 1
ATOM 6174 C C . PRO A 1 873 ? 40.368 44.719 5.951 1.00 79.94 873 PRO A C 1
ATOM 6176 O O . PRO A 1 873 ? 41.380 45.160 5.406 1.00 79.94 873 PRO A O 1
ATOM 6179 N N . THR A 1 874 ? 40.411 43.662 6.761 1.00 83.12 874 THR A N 1
ATOM 6180 C CA . THR A 1 874 ? 41.658 42.959 7.099 1.00 83.12 874 THR A CA 1
ATOM 6181 C C . THR A 1 874 ? 41.705 41.582 6.445 1.00 83.12 874 THR A C 1
ATOM 6183 O O . THR A 1 874 ? 40.791 40.775 6.622 1.00 83.12 874 THR A O 1
ATOM 6186 N N . ILE A 1 875 ? 42.800 41.272 5.746 1.00 82.62 875 ILE A N 1
ATOM 6187 C CA . ILE A 1 875 ? 43.126 39.908 5.310 1.00 82.62 875 ILE A CA 1
ATOM 6188 C C . ILE A 1 875 ? 44.237 39.369 6.212 1.00 82.62 875 ILE A C 1
ATOM 6190 O O . ILE A 1 875 ? 45.301 39.973 6.321 1.00 82.62 875 ILE A O 1
ATOM 6194 N N . VAL A 1 876 ? 43.992 38.233 6.859 1.00 82.94 876 VAL A N 1
ATOM 6195 C CA . VAL A 1 876 ? 44.962 37.536 7.704 1.00 82.94 876 VAL A CA 1
ATOM 6196 C C . VAL A 1 876 ? 45.542 36.360 6.930 1.00 82.94 876 VAL A C 1
ATOM 6198 O O . VAL A 1 876 ? 44.811 35.465 6.507 1.00 82.94 876 VAL A O 1
ATOM 6201 N N . TYR A 1 877 ? 46.861 36.356 6.773 1.00 78.38 877 TYR A N 1
ATOM 6202 C CA . TYR A 1 877 ? 47.610 35.289 6.118 1.00 78.38 877 TYR A CA 1
ATOM 6203 C C . TYR A 1 877 ? 48.161 34.314 7.152 1.00 78.38 877 TYR A C 1
ATOM 6205 O O . TYR A 1 877 ? 48.651 34.728 8.203 1.00 78.38 877 TYR A O 1
ATOM 6213 N N . ASN A 1 878 ? 48.149 33.023 6.830 1.00 73.75 878 ASN A N 1
ATOM 6214 C CA . ASN A 1 878 ? 49.004 32.064 7.516 1.00 73.75 878 ASN A CA 1
ATOM 6215 C C . ASN A 1 878 ? 50.370 31.943 6.794 1.00 73.75 878 ASN A C 1
ATOM 6217 O O . ASN A 1 878 ? 50.638 32.613 5.792 1.00 73.75 878 ASN A O 1
ATOM 6221 N N . SER A 1 879 ? 51.253 31.059 7.270 1.00 71.25 879 SER A N 1
ATOM 6222 C CA . SER A 1 879 ? 52.595 30.894 6.689 1.00 71.25 879 SER A CA 1
ATOM 6223 C C . SER A 1 879 ? 52.597 30.413 5.229 1.00 71.25 879 SER A C 1
ATOM 6225 O O . SER A 1 879 ? 53.562 30.681 4.516 1.00 71.25 879 SER A O 1
ATOM 6227 N N . THR A 1 880 ? 51.524 29.774 4.748 1.00 78.69 880 THR A N 1
ATOM 6228 C CA . THR A 1 880 ? 51.516 29.006 3.486 1.00 78.69 880 THR A CA 1
ATOM 6229 C C . THR A 1 880 ? 50.588 29.576 2.404 1.00 78.69 880 THR A C 1
ATOM 6231 O O . THR A 1 880 ? 50.973 29.611 1.238 1.00 78.69 880 THR A O 1
ATOM 6234 N N . TYR A 1 881 ? 49.394 30.055 2.755 1.00 80.06 881 TYR A N 1
ATOM 6235 C CA . TYR A 1 881 ? 48.355 30.465 1.804 1.00 80.06 881 TYR A CA 1
ATOM 6236 C C . TYR A 1 881 ? 48.347 31.974 1.558 1.00 80.06 881 TYR A C 1
ATOM 6238 O O . TYR A 1 881 ? 48.754 32.774 2.407 1.00 80.06 881 TYR A O 1
ATOM 6246 N N . ARG A 1 882 ? 47.937 32.371 0.353 1.00 79.00 882 ARG A N 1
ATOM 6247 C CA . ARG A 1 882 ? 48.085 33.725 -0.189 1.00 79.00 882 ARG A CA 1
ATOM 6248 C C . ARG A 1 882 ? 46.818 34.193 -0.901 1.00 79.00 882 ARG A C 1
ATOM 6250 O O . ARG A 1 882 ? 46.019 33.400 -1.398 1.00 79.00 882 ARG A O 1
ATOM 6257 N N . PHE A 1 883 ? 46.683 35.513 -0.963 1.00 80.50 883 PHE A N 1
ATOM 6258 C CA . PHE A 1 883 ? 45.766 36.219 -1.841 1.00 80.50 883 PHE A CA 1
ATOM 6259 C C . PHE A 1 883 ? 46.540 36.501 -3.125 1.00 80.50 883 PHE A C 1
ATOM 6261 O O . PHE A 1 883 ? 47.564 37.186 -3.101 1.00 80.50 883 PHE A O 1
ATOM 6268 N N . ILE A 1 884 ? 46.098 35.901 -4.218 1.00 79.06 884 ILE A N 1
ATOM 6269 C CA . ILE A 1 884 ? 46.809 35.839 -5.486 1.00 79.06 884 ILE A CA 1
ATOM 6270 C C . ILE A 1 884 ? 46.044 36.679 -6.499 1.00 79.06 884 ILE A C 1
ATOM 6272 O O . ILE A 1 884 ? 44.838 36.515 -6.660 1.00 79.06 884 ILE A O 1
ATOM 6276 N N . VAL A 1 885 ? 46.747 37.549 -7.219 1.00 75.00 885 VAL A N 1
ATOM 6277 C CA . VAL A 1 885 ? 46.177 38.271 -8.358 1.00 75.00 885 VAL A CA 1
ATOM 6278 C C . VAL A 1 885 ? 46.833 37.778 -9.637 1.00 75.00 885 VAL A C 1
ATOM 6280 O O . VAL A 1 885 ? 48.035 37.960 -9.835 1.00 75.00 885 VAL A O 1
ATOM 6283 N N . GLU A 1 886 ? 46.041 37.167 -10.515 1.00 72.75 886 GLU A N 1
ATOM 6284 C CA . GLU A 1 886 ? 46.461 36.793 -11.861 1.00 72.75 886 GLU A CA 1
ATOM 6285 C C . GLU A 1 886 ? 45.939 37.838 -12.842 1.00 72.75 886 GLU A C 1
ATOM 6287 O O . GLU A 1 886 ? 44.739 38.109 -12.908 1.00 72.75 886 GLU A O 1
ATOM 6292 N N . ARG A 1 887 ? 46.841 38.438 -13.623 1.00 61.25 887 ARG A N 1
ATOM 6293 C CA . ARG A 1 887 ? 46.502 39.399 -14.677 1.00 61.25 887 ARG A CA 1
ATOM 6294 C C . ARG A 1 887 ? 46.705 38.756 -16.044 1.00 61.25 887 ARG A C 1
ATOM 6296 O O . ARG A 1 887 ? 47.789 38.258 -16.338 1.00 61.25 887 ARG A O 1
ATOM 6303 N N . TYR A 1 888 ? 45.693 38.840 -16.905 1.00 55.88 888 TYR A N 1
ATOM 6304 C CA . TYR A 1 888 ? 45.825 38.448 -18.305 1.00 55.88 888 TYR A CA 1
ATOM 6305 C C . TYR A 1 888 ? 46.458 39.591 -19.112 1.00 55.88 888 TYR A C 1
ATOM 6307 O O . TYR A 1 888 ? 45.960 40.716 -19.097 1.00 55.88 888 TYR A O 1
ATOM 6315 N N . LEU A 1 889 ? 47.553 39.311 -19.825 1.00 53.66 889 LEU A N 1
ATOM 6316 C CA . LEU A 1 889 ? 48.219 40.257 -20.725 1.00 53.66 889 LEU A CA 1
ATOM 6317 C C . LEU A 1 889 ? 48.183 39.705 -22.156 1.00 53.66 889 LEU A C 1
ATOM 6319 O O . LEU A 1 889 ? 48.856 38.723 -22.471 1.00 53.66 889 LEU A O 1
ATOM 6323 N N . ALA A 1 890 ? 47.402 40.339 -23.032 1.00 46.06 890 ALA A N 1
ATOM 6324 C CA . ALA A 1 890 ? 47.340 39.981 -24.446 1.00 46.06 890 ALA A CA 1
ATOM 6325 C C . ALA A 1 890 ? 48.659 40.375 -25.138 1.00 46.06 890 ALA A C 1
ATOM 6327 O O . ALA A 1 890 ? 48.876 41.547 -25.431 1.00 46.06 890 ALA A O 1
ATOM 6328 N N . GLY A 1 891 ? 49.564 39.415 -25.362 1.00 50.62 891 GLY A N 1
ATOM 6329 C CA . GLY A 1 891 ? 50.790 39.639 -26.145 1.00 50.62 891 GLY A CA 1
ATOM 6330 C C . GLY A 1 891 ? 52.011 38.805 -25.747 1.00 50.62 891 GLY A C 1
ATOM 6331 O O . GLY A 1 891 ? 52.889 38.606 -26.578 1.00 50.62 891 GLY A O 1
ATOM 6332 N N . TYR A 1 892 ? 52.063 38.252 -24.530 1.00 41.94 892 TYR A N 1
ATOM 6333 C CA . TYR A 1 892 ? 53.168 37.394 -24.079 1.00 41.94 892 TYR A CA 1
ATOM 6334 C C . TYR A 1 892 ? 52.627 36.262 -23.193 1.00 41.94 892 TYR A C 1
ATOM 6336 O O . TYR A 1 892 ? 51.999 36.517 -22.169 1.00 41.94 892 TYR A O 1
ATOM 6344 N N . LYS A 1 893 ? 52.850 34.995 -23.573 1.00 36.81 893 LYS A N 1
ATOM 6345 C CA . LYS A 1 893 ? 52.474 33.821 -22.762 1.00 36.81 893 LYS A CA 1
ATOM 6346 C C . LYS A 1 893 ? 53.389 33.705 -21.531 1.00 36.81 893 LYS A C 1
ATOM 6348 O O . LYS A 1 893 ? 54.371 32.973 -21.580 1.00 36.81 893 LYS A O 1
ATOM 6353 N N . ALA A 1 894 ? 53.083 34.402 -20.438 1.00 37.59 894 ALA A N 1
ATOM 6354 C CA . ALA A 1 894 ? 53.644 34.105 -19.116 1.00 37.59 894 ALA A CA 1
ATOM 6355 C C . ALA A 1 894 ? 52.736 34.617 -17.986 1.00 37.59 894 ALA A C 1
ATOM 6357 O O . ALA A 1 894 ? 52.313 35.772 -17.997 1.00 37.59 894 ALA A O 1
ATOM 6358 N N . TRP A 1 895 ? 52.485 33.756 -16.998 1.00 34.50 895 TRP A N 1
ATOM 6359 C CA . TRP A 1 895 ? 51.845 34.097 -15.725 1.00 34.50 895 TRP A CA 1
ATOM 6360 C C . TRP A 1 895 ? 52.824 34.921 -14.878 1.00 34.50 895 TRP A C 1
ATOM 6362 O O . TRP A 1 895 ? 53.995 34.555 -14.776 1.00 34.50 895 TRP A O 1
ATOM 6372 N N . ARG A 1 896 ? 52.381 36.027 -14.271 1.00 43.78 896 ARG A N 1
ATOM 6373 C CA . ARG A 1 896 ? 53.179 36.787 -13.294 1.00 43.78 896 ARG A CA 1
ATOM 6374 C C . ARG A 1 896 ? 52.325 37.061 -12.061 1.00 43.78 896 ARG A C 1
ATOM 6376 O O . ARG A 1 896 ? 51.285 37.704 -12.169 1.00 43.78 896 ARG A O 1
ATOM 6383 N N . PHE A 1 897 ? 52.764 36.533 -10.922 1.00 40.81 897 PHE A N 1
ATOM 6384 C CA . PHE A 1 897 ? 52.126 36.706 -9.621 1.00 40.81 897 PHE A CA 1
ATOM 6385 C C . PHE A 1 897 ? 52.338 38.141 -9.113 1.00 40.81 897 PHE A C 1
ATOM 6387 O O . PHE A 1 897 ? 53.473 38.614 -9.071 1.00 40.81 897 PHE A O 1
ATOM 6394 N N . LEU A 1 898 ? 51.265 38.817 -8.693 1.00 45.25 898 LEU A N 1
ATOM 6395 C CA . LEU A 1 898 ? 51.332 39.956 -7.771 1.00 45.25 898 LEU A CA 1
ATOM 6396 C C . LEU A 1 898 ? 50.845 39.470 -6.400 1.00 45.25 898 LEU A C 1
ATOM 6398 O O . LEU A 1 898 ? 49.677 39.111 -6.252 1.00 45.25 898 LEU A O 1
ATOM 6402 N N . ALA A 1 899 ? 51.744 39.423 -5.416 1.00 44.19 899 ALA A N 1
ATOM 6403 C CA . ALA A 1 899 ? 51.400 39.178 -4.016 1.00 44.19 899 ALA A CA 1
ATOM 6404 C C . ALA A 1 899 ? 51.181 40.515 -3.281 1.00 44.19 899 ALA A C 1
ATOM 6406 O O . ALA A 1 899 ? 51.947 41.455 -3.458 1.00 44.19 899 ALA A O 1
ATOM 6407 N N . ALA A 1 900 ? 50.143 40.613 -2.451 1.00 47.25 900 ALA A N 1
ATOM 6408 C CA . ALA A 1 900 ? 49.965 41.724 -1.508 1.00 47.25 900 ALA A CA 1
ATOM 6409 C C . ALA A 1 900 ? 50.997 41.623 -0.349 1.00 47.25 900 ALA A C 1
ATOM 6411 O O . ALA A 1 900 ? 51.533 40.531 -0.136 1.00 47.25 900 ALA A O 1
ATOM 6412 N N . PRO A 1 901 ? 51.313 42.722 0.373 1.00 47.53 901 PRO A N 1
ATOM 6413 C CA . PRO A 1 901 ? 52.496 42.828 1.237 1.00 47.53 901 PRO A CA 1
ATOM 6414 C C . PRO A 1 901 ? 52.637 41.703 2.270 1.00 47.53 901 PRO A C 1
ATOM 6416 O O . PR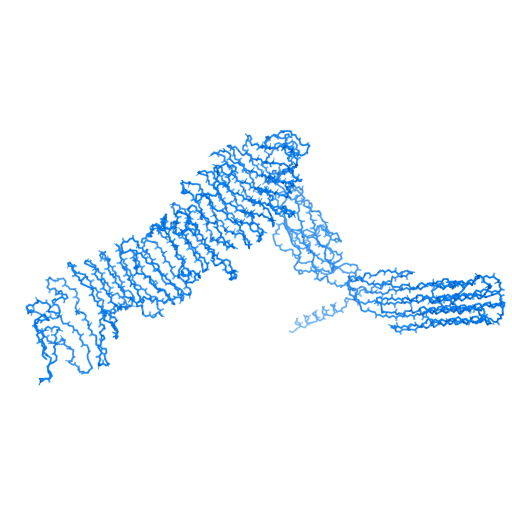O A 1 901 ? 51.665 41.225 2.856 1.00 47.53 901 PRO A O 1
ATOM 6419 N N . ILE A 1 902 ? 53.889 41.295 2.480 1.00 48.75 902 ILE A N 1
ATOM 6420 C CA . ILE A 1 902 ? 54.281 40.035 3.111 1.00 48.75 902 ILE A CA 1
ATOM 6421 C C . ILE A 1 902 ? 55.033 40.322 4.417 1.00 48.75 902 ILE A C 1
ATOM 6423 O O . ILE A 1 902 ? 56.232 40.111 4.432 1.00 48.75 902 ILE A O 1
ATOM 6427 N N . LEU A 1 903 ? 54.412 40.773 5.517 1.00 43.75 903 LEU A N 1
ATOM 6428 C CA . LEU A 1 903 ? 55.030 40.577 6.847 1.00 43.75 903 LEU A CA 1
ATOM 6429 C C . LEU A 1 903 ? 54.009 40.458 8.004 1.00 43.75 903 LEU A C 1
ATOM 6431 O O . LEU A 1 903 ? 52.928 41.045 7.939 1.00 43.75 903 LEU A O 1
ATOM 6435 N N . PRO A 1 904 ? 54.343 39.672 9.054 1.00 42.59 904 PRO A N 1
ATOM 6436 C CA . PRO A 1 904 ? 53.466 39.331 10.169 1.00 42.59 904 PRO A CA 1
ATOM 6437 C C . PRO A 1 904 ? 53.417 40.403 11.272 1.00 42.59 904 PRO A C 1
ATOM 6439 O O . PRO A 1 904 ? 54.326 41.199 11.478 1.00 42.59 904 PRO A O 1
ATOM 6442 N N . PHE A 1 905 ? 52.307 40.352 11.997 1.00 42.66 905 PHE A N 1
ATOM 6443 C CA . PHE A 1 905 ? 51.812 41.255 13.027 1.00 42.66 905 PHE A CA 1
ATOM 6444 C C . PHE A 1 905 ? 52.641 41.214 14.330 1.00 42.66 905 PHE A C 1
ATOM 6446 O O . PHE A 1 905 ? 52.534 40.262 15.098 1.00 42.66 905 PHE A O 1
ATOM 6453 N N . THR A 1 906 ? 53.370 42.284 14.652 1.00 39.03 906 THR A N 1
ATOM 6454 C CA . THR A 1 906 ? 53.567 42.704 16.053 1.00 39.03 906 THR A CA 1
ATOM 6455 C C . THR A 1 906 ? 53.234 44.186 16.172 1.00 39.03 906 THR A C 1
ATOM 6457 O O . THR A 1 906 ? 54.026 45.034 15.785 1.00 39.03 906 THR A O 1
ATOM 6460 N N . LEU A 1 907 ? 52.012 44.441 16.646 1.00 45.16 907 LEU A N 1
ATOM 6461 C CA . LEU A 1 907 ? 51.470 45.651 17.279 1.00 45.16 907 LEU A CA 1
ATOM 6462 C C . LEU A 1 907 ? 52.358 46.933 17.261 1.00 45.16 907 LEU A C 1
ATOM 6464 O O . LEU A 1 907 ? 52.953 47.282 18.274 1.00 45.16 907 LEU A O 1
ATOM 6468 N N . ASP A 1 908 ? 52.390 47.678 16.151 1.00 44.84 908 ASP A N 1
ATOM 6469 C CA . ASP A 1 908 ? 52.793 49.101 16.121 1.00 44.84 908 ASP A CA 1
ATOM 6470 C C . ASP A 1 908 ? 52.024 49.858 15.014 1.00 44.84 908 ASP A C 1
ATOM 6472 O O . ASP A 1 908 ? 51.733 49.319 13.943 1.00 44.84 908 ASP A O 1
ATOM 6476 N N . ALA A 1 909 ? 51.667 51.112 15.294 1.00 44.22 909 ALA A N 1
ATOM 6477 C CA . ALA A 1 909 ? 50.815 52.028 14.536 1.00 44.22 909 ALA A CA 1
ATOM 6478 C C . ALA A 1 909 ? 51.461 52.598 13.250 1.00 44.22 909 ALA A C 1
ATOM 6480 O O . ALA A 1 909 ? 51.145 53.710 12.829 1.00 44.22 909 ALA A O 1
ATOM 6481 N N . THR A 1 910 ? 52.354 51.847 12.603 1.00 48.72 910 THR A N 1
ATOM 6482 C CA . THR A 1 910 ? 53.156 52.290 11.446 1.00 48.72 910 THR A CA 1
ATOM 6483 C C . THR A 1 910 ? 52.923 51.458 10.172 1.00 48.72 910 THR A C 1
ATOM 6485 O O . THR A 1 910 ? 53.672 51.568 9.203 1.00 48.72 910 THR A O 1
ATOM 6488 N N . THR A 1 911 ? 51.856 50.650 10.122 1.00 46.78 911 THR A N 1
ATOM 6489 C CA . THR A 1 911 ? 51.534 49.778 8.975 1.00 46.78 911 THR A CA 1
ATOM 6490 C C . THR A 1 911 ? 50.918 50.543 7.785 1.00 46.78 911 THR A C 1
ATOM 6492 O O . THR A 1 911 ? 49.942 51.276 7.962 1.00 46.78 911 THR A O 1
ATOM 6495 N N . PRO A 1 912 ? 51.440 50.387 6.549 1.00 47.88 912 PRO A N 1
ATOM 6496 C CA . PRO A 1 912 ? 50.919 51.093 5.378 1.00 47.88 912 PRO A CA 1
ATOM 6497 C C . PRO A 1 912 ? 49.599 50.485 4.871 1.00 47.88 912 PRO A C 1
ATOM 6499 O O . PRO A 1 912 ? 49.459 49.269 4.761 1.00 47.88 912 PRO A O 1
ATOM 6502 N N . SER A 1 913 ? 48.641 51.342 4.499 1.00 53.41 913 SER A N 1
ATOM 6503 C CA . SER A 1 913 ? 47.427 50.944 3.765 1.00 53.41 913 SER A CA 1
ATOM 6504 C C . SER A 1 913 ? 47.761 50.353 2.381 1.00 53.41 913 SER A C 1
ATOM 6506 O O . SER A 1 913 ? 48.858 50.577 1.870 1.00 53.41 913 SER A O 1
ATOM 6508 N N . VAL A 1 914 ? 46.816 49.662 1.723 1.00 53.12 914 VAL A N 1
ATOM 6509 C CA . VAL A 1 914 ? 46.989 49.184 0.328 1.00 53.12 914 VAL A CA 1
ATOM 6510 C C . VAL A 1 914 ? 47.405 50.331 -0.606 1.00 53.12 914 VAL A C 1
ATOM 6512 O O . VAL A 1 914 ? 48.367 50.185 -1.355 1.00 53.12 914 VAL A O 1
ATOM 6515 N N . ALA A 1 915 ? 46.779 51.505 -0.471 1.00 54.81 915 ALA A N 1
ATOM 6516 C CA . ALA A 1 915 ? 47.135 52.714 -1.219 1.00 54.81 915 ALA A CA 1
ATOM 6517 C C . ALA A 1 915 ? 48.584 53.167 -0.949 1.00 54.81 915 ALA A C 1
ATOM 6519 O O . ALA A 1 915 ? 49.320 53.553 -1.857 1.00 54.81 915 ALA A O 1
ATOM 6520 N N . THR A 1 916 ? 49.040 53.054 0.301 1.00 54.62 916 THR A N 1
ATOM 6521 C CA . THR A 1 916 ? 50.412 53.386 0.711 1.00 54.62 916 THR A CA 1
ATOM 6522 C C . THR A 1 916 ? 51.440 52.376 0.192 1.00 54.62 916 THR A C 1
ATOM 6524 O O . THR A 1 916 ? 52.520 52.777 -0.242 1.00 54.62 916 THR A O 1
ATOM 6527 N N . ALA A 1 917 ? 51.101 51.084 0.161 1.00 53.03 917 ALA A N 1
ATOM 6528 C CA . ALA A 1 917 ? 51.932 50.032 -0.425 1.00 53.03 917 ALA A CA 1
ATOM 6529 C C . ALA A 1 917 ? 52.002 50.120 -1.964 1.00 53.03 917 ALA A C 1
ATOM 6531 O O . ALA A 1 917 ? 52.987 49.688 -2.562 1.00 53.03 917 ALA A O 1
ATOM 6532 N N . TRP A 1 918 ? 50.987 50.697 -2.617 1.00 58.00 918 TRP A N 1
ATOM 6533 C CA . TRP A 1 918 ? 50.918 50.891 -4.075 1.00 58.00 918 TRP A CA 1
ATOM 6534 C C . TRP A 1 918 ? 51.349 52.289 -4.548 1.00 58.00 918 TRP A C 1
ATOM 6536 O O . TRP A 1 918 ? 51.402 52.539 -5.752 1.00 58.00 918 TRP A O 1
ATOM 6546 N N . ARG A 1 919 ? 51.725 53.180 -3.619 1.00 59.81 919 ARG A N 1
ATOM 6547 C CA . ARG A 1 919 ? 52.147 54.573 -3.874 1.00 59.81 919 ARG A CA 1
ATOM 6548 C C . ARG A 1 919 ? 51.095 55.459 -4.537 1.00 59.81 919 ARG A C 1
ATOM 6550 O O . ARG A 1 919 ? 51.424 56.358 -5.312 1.00 59.81 919 ARG A O 1
ATOM 6557 N N . GLU A 1 920 ? 49.842 55.249 -4.172 1.00 55.84 920 GLU A N 1
ATOM 6558 C CA . GLU A 1 920 ? 48.743 56.123 -4.556 1.00 55.84 920 GLU A CA 1
ATOM 6559 C C . GLU A 1 920 ? 48.726 57.344 -3.621 1.00 55.84 920 GLU A C 1
ATOM 6561 O O . GLU A 1 920 ? 48.413 57.232 -2.438 1.00 55.84 920 GLU A O 1
ATOM 6566 N N . ASN A 1 921 ? 49.099 58.521 -4.142 1.00 56.59 921 ASN A N 1
ATOM 6567 C CA . ASN A 1 921 ? 49.069 59.815 -3.434 1.00 56.59 921 ASN A CA 1
ATOM 6568 C C . ASN A 1 921 ? 49.936 59.928 -2.160 1.00 56.59 921 ASN A C 1
ATOM 6570 O O . ASN A 1 921 ? 49.602 60.696 -1.257 1.00 56.59 921 ASN A O 1
ATOM 6574 N N . VAL A 1 922 ? 51.075 59.228 -2.084 1.00 55.84 922 VAL A N 1
ATOM 6575 C CA . VAL A 1 922 ? 51.989 59.314 -0.926 1.00 55.84 922 VAL A CA 1
ATOM 6576 C C . VAL A 1 922 ? 53.362 59.852 -1.331 1.00 55.84 922 VAL A C 1
ATOM 6578 O O . VAL A 1 922 ? 53.977 59.364 -2.276 1.00 55.84 922 VAL A O 1
ATOM 6581 N N . SER A 1 923 ? 53.875 60.840 -0.597 1.00 55.78 923 SER A N 1
ATOM 6582 C CA . SER A 1 923 ? 55.248 61.342 -0.718 1.00 55.78 923 SER A CA 1
ATOM 6583 C C . SER A 1 923 ? 56.190 60.532 0.181 1.00 55.78 923 SER A C 1
ATOM 6585 O O . SER A 1 923 ? 56.101 60.665 1.392 1.00 55.78 923 SER A O 1
ATOM 6587 N N . ALA A 1 924 ? 57.055 59.707 -0.427 1.00 54.94 924 ALA A N 1
ATOM 6588 C CA . ALA A 1 924 ? 58.225 59.000 0.135 1.00 54.94 924 ALA A CA 1
ATOM 6589 C C . ALA A 1 924 ? 58.107 58.386 1.559 1.00 54.94 924 ALA A C 1
ATOM 6591 O O . ALA A 1 924 ? 58.043 59.087 2.563 1.00 54.94 924 ALA A O 1
ATOM 6592 N N . LEU A 1 925 ? 58.205 57.054 1.664 1.00 54.28 925 LEU A N 1
ATOM 6593 C CA . LEU A 1 925 ? 58.270 56.331 2.949 1.00 54.28 925 LEU A CA 1
ATOM 6594 C C . LEU A 1 925 ? 59.715 56.239 3.478 1.00 54.28 925 LEU A C 1
ATOM 6596 O O . LEU A 1 925 ? 60.646 56.102 2.686 1.00 54.28 925 LEU A O 1
ATOM 6600 N N . SER A 1 926 ? 59.897 56.276 4.806 1.00 49.38 926 SER A N 1
ATOM 6601 C CA . SER A 1 926 ? 61.210 56.321 5.478 1.00 49.38 926 SER A CA 1
ATOM 6602 C C . SER A 1 926 ? 61.713 55.000 6.097 1.00 49.38 926 SER A C 1
ATOM 6604 O O . SER A 1 926 ? 62.772 55.012 6.721 1.00 49.38 926 SER A O 1
ATOM 6606 N N . SER A 1 927 ? 61.028 53.856 5.943 1.00 53.47 927 SER A N 1
ATOM 6607 C CA . SER A 1 927 ? 61.488 52.574 6.523 1.00 53.47 927 SER A CA 1
ATOM 6608 C C . SER A 1 927 ? 61.236 51.328 5.655 1.00 53.47 927 SER A C 1
ATOM 6610 O O . SER A 1 927 ? 60.505 51.362 4.665 1.00 53.47 927 SER A O 1
ATOM 6612 N N . THR A 1 928 ? 61.938 50.243 6.004 1.00 50.28 928 THR A N 1
ATOM 6613 C CA . THR A 1 928 ? 62.107 48.980 5.261 1.00 50.28 928 THR A CA 1
ATOM 6614 C C . THR A 1 928 ? 60.932 48.005 5.399 1.00 50.28 928 THR A C 1
ATOM 6616 O O . THR A 1 928 ? 60.366 47.897 6.480 1.00 50.28 928 THR A O 1
ATOM 6619 N N . GLY A 1 929 ? 60.670 47.195 4.360 1.00 50.31 929 GLY A N 1
ATOM 6620 C CA . GLY A 1 929 ? 59.878 45.953 4.483 1.00 50.31 929 GLY A CA 1
ATOM 6621 C C . GLY A 1 929 ? 58.477 45.937 3.856 1.00 50.31 929 GLY A C 1
ATOM 6622 O O . GLY A 1 929 ? 57.706 45.031 4.150 1.00 50.31 929 GLY A O 1
ATOM 6623 N N . TYR A 1 930 ? 58.133 46.896 2.991 1.00 49.62 930 TYR A N 1
ATOM 6624 C CA . TYR A 1 930 ? 56.758 47.064 2.482 1.00 49.62 930 TYR A CA 1
ATOM 6625 C C . TYR A 1 930 ? 56.550 46.680 1.001 1.00 49.62 930 TYR A C 1
ATOM 6627 O O . TYR A 1 930 ? 55.555 47.084 0.403 1.00 49.62 930 TYR A O 1
ATOM 6635 N N . GLY A 1 931 ? 57.490 45.941 0.400 1.00 50.47 931 GLY A N 1
ATOM 6636 C CA . GLY A 1 931 ? 57.479 45.577 -1.025 1.00 50.47 931 GLY A CA 1
ATOM 6637 C C . GLY A 1 931 ? 56.636 44.341 -1.380 1.00 50.47 931 GLY A C 1
ATOM 6638 O O . GLY A 1 931 ? 56.283 43.527 -0.524 1.00 50.47 931 GLY A O 1
ATOM 6639 N N . THR A 1 932 ? 56.353 44.191 -2.677 1.00 48.72 932 THR A N 1
ATOM 6640 C CA . THR A 1 932 ? 55.669 43.037 -3.286 1.00 48.72 932 THR A CA 1
ATOM 6641 C C . THR A 1 932 ? 56.724 42.088 -3.860 1.00 48.72 932 THR A C 1
ATOM 6643 O O . THR A 1 932 ? 57.475 42.481 -4.750 1.00 48.72 932 THR A O 1
ATOM 6646 N N . SER A 1 933 ? 56.790 40.829 -3.408 1.00 44.56 933 SER A N 1
ATOM 6647 C CA . SER A 1 933 ? 57.672 39.836 -4.048 1.00 44.56 933 SER A CA 1
ATOM 6648 C C . SER A 1 933 ? 57.074 39.393 -5.390 1.00 44.56 933 SER A C 1
ATOM 6650 O O . SER A 1 933 ? 55.964 38.859 -5.440 1.00 44.56 933 SER A O 1
ATOM 6652 N N . ILE A 1 934 ? 57.801 39.645 -6.483 1.00 47.50 934 ILE A N 1
ATOM 6653 C CA . ILE A 1 934 ? 57.478 39.182 -7.839 1.00 47.50 934 ILE A CA 1
ATOM 6654 C C . ILE A 1 934 ? 58.545 38.160 -8.230 1.00 47.50 934 ILE A C 1
ATOM 6656 O O . ILE A 1 934 ? 59.726 38.500 -8.314 1.00 47.50 934 ILE A O 1
ATOM 6660 N N . THR A 1 935 ? 58.142 36.918 -8.497 1.00 43.94 935 THR A N 1
ATOM 6661 C CA . THR A 1 935 ? 59.044 35.887 -9.019 1.00 43.94 935 THR A CA 1
ATOM 6662 C C . THR A 1 935 ? 59.167 35.997 -10.543 1.00 43.94 935 THR A C 1
ATOM 6664 O O . THR A 1 935 ? 58.177 36.078 -11.272 1.00 43.94 935 THR A O 1
ATOM 6667 N N . GLY A 1 936 ? 60.407 36.003 -11.035 1.00 45.66 936 GLY A N 1
ATOM 6668 C CA . GLY A 1 936 ? 60.769 35.884 -12.450 1.00 45.66 936 GLY A CA 1
ATOM 6669 C C . GLY A 1 936 ? 61.842 34.801 -12.640 1.00 45.66 936 GLY A C 1
ATOM 6670 O O . GLY A 1 936 ? 62.456 34.376 -11.660 1.00 45.66 936 GLY A O 1
ATOM 6671 N N . PRO A 1 937 ? 62.068 34.296 -13.866 1.00 36.47 937 PRO A N 1
ATOM 6672 C CA . PRO A 1 937 ? 62.981 33.179 -14.067 1.00 36.47 937 PRO A CA 1
ATOM 6673 C C . PRO A 1 937 ? 64.460 33.594 -13.924 1.00 36.47 937 PRO A C 1
ATOM 6675 O O . PRO A 1 937 ? 64.972 34.396 -14.700 1.00 36.47 937 PRO A O 1
ATOM 6678 N N . SER A 1 938 ? 65.139 32.930 -12.981 1.00 40.25 938 SER A N 1
ATOM 6679 C CA . SER A 1 938 ? 66.592 32.709 -12.819 1.00 40.25 938 SER A CA 1
ATOM 6680 C C . SER A 1 938 ? 67.497 33.836 -12.277 1.00 40.25 938 SER A C 1
ATOM 6682 O O . SER A 1 938 ? 67.833 34.793 -12.966 1.00 40.25 938 SER A O 1
ATOM 6684 N N . GLY A 1 939 ? 68.003 33.618 -11.054 1.00 44.91 939 GLY A N 1
ATOM 6685 C CA . GLY A 1 939 ? 69.176 34.278 -10.464 1.00 44.91 939 GLY A CA 1
ATOM 6686 C C . GLY A 1 939 ? 69.144 34.243 -8.923 1.00 44.91 939 GLY A C 1
ATOM 6687 O O . GLY A 1 939 ? 68.123 34.643 -8.372 1.00 44.91 939 GLY A O 1
ATOM 6688 N N . PRO A 1 940 ? 70.213 33.834 -8.197 1.00 43.69 940 PRO A N 1
ATOM 6689 C CA . PRO A 1 940 ? 70.191 33.673 -6.730 1.00 43.69 940 PRO A CA 1
ATOM 6690 C C . PRO A 1 940 ? 69.948 34.956 -5.916 1.00 43.69 940 PRO A C 1
ATOM 6692 O O . PRO A 1 940 ? 69.852 34.875 -4.701 1.00 43.69 940 PRO A O 1
ATOM 6695 N N . ASN A 1 941 ? 69.848 36.120 -6.568 1.00 49.75 941 ASN A N 1
ATOM 6696 C CA . ASN A 1 941 ? 69.699 37.440 -5.944 1.00 49.75 941 ASN A CA 1
ATOM 6697 C C . ASN A 1 941 ? 68.659 38.333 -6.667 1.00 49.75 941 ASN A C 1
ATOM 6699 O O . ASN A 1 941 ? 68.790 39.554 -6.646 1.00 49.75 941 ASN A O 1
ATOM 6703 N N . ALA A 1 942 ? 67.666 37.763 -7.361 1.00 48.59 942 ALA A N 1
ATOM 6704 C CA . ALA A 1 942 ? 66.771 38.514 -8.258 1.00 48.59 942 ALA A CA 1
ATOM 6705 C C . ALA A 1 942 ? 65.284 38.509 -7.841 1.00 48.59 942 ALA A C 1
ATOM 6707 O O . ALA A 1 942 ? 64.398 38.422 -8.691 1.00 48.59 942 ALA A O 1
ATOM 6708 N N . GLU A 1 943 ? 64.991 38.622 -6.544 1.00 51.41 943 GLU A N 1
ATOM 6709 C CA . GLU A 1 943 ? 63.652 39.009 -6.080 1.00 51.41 943 GLU A CA 1
ATOM 6710 C C . GLU A 1 943 ? 63.539 40.538 -6.068 1.00 51.41 943 GLU A C 1
ATOM 6712 O O . GLU A 1 943 ? 64.426 41.227 -5.563 1.00 51.41 943 GLU A O 1
ATOM 6717 N N . LEU A 1 944 ? 62.448 41.066 -6.633 1.00 50.47 944 LEU A N 1
ATOM 6718 C CA . LEU A 1 944 ? 62.292 42.483 -6.990 1.00 50.47 944 LEU A CA 1
ATOM 6719 C C . LEU A 1 944 ? 62.479 43.470 -5.817 1.00 50.47 944 LEU A C 1
ATOM 6721 O O . LEU A 1 944 ? 62.793 44.630 -6.084 1.00 50.47 944 LEU A O 1
ATOM 6725 N N . ASP A 1 945 ? 62.342 43.008 -4.564 1.00 54.62 945 ASP A N 1
ATOM 6726 C CA . ASP A 1 945 ? 62.412 43.822 -3.339 1.00 54.62 945 ASP A CA 1
ATOM 6727 C C . ASP A 1 945 ? 63.022 43.124 -2.098 1.00 54.62 945 ASP A C 1
ATOM 6729 O O . ASP A 1 945 ? 62.922 43.659 -0.995 1.00 54.62 945 ASP A O 1
ATOM 6733 N N . TYR A 1 946 ? 63.706 41.976 -2.220 1.00 44.41 946 TYR A N 1
ATOM 6734 C CA . TYR A 1 946 ? 64.255 41.297 -1.024 1.00 44.41 946 TYR A CA 1
ATOM 6735 C C . TYR A 1 946 ? 65.416 42.079 -0.361 1.00 44.41 946 TYR A C 1
ATOM 6737 O O . TYR A 1 946 ? 65.667 41.924 0.831 1.00 44.41 946 TYR A O 1
ATOM 6745 N N . TYR A 1 947 ? 66.096 42.976 -1.097 1.00 46.59 947 TYR A N 1
ATOM 6746 C CA . TYR A 1 947 ? 67.265 43.719 -0.588 1.00 46.59 947 TYR A CA 1
ATOM 6747 C C . TYR A 1 947 ? 67.305 45.233 -0.891 1.00 46.59 947 TYR A C 1
ATOM 6749 O O . TYR A 1 947 ? 68.312 45.873 -0.586 1.00 46.59 947 TYR A O 1
ATOM 6757 N N . THR A 1 948 ? 66.258 45.860 -1.452 1.00 47.78 948 THR A N 1
ATOM 6758 C CA . THR A 1 948 ? 66.287 47.312 -1.760 1.00 47.78 948 THR A CA 1
ATOM 6759 C C . THR A 1 948 ? 65.294 48.131 -0.936 1.00 47.78 948 THR A C 1
ATOM 6761 O O . THR A 1 948 ? 64.104 47.850 -0.927 1.00 47.78 948 THR A O 1
ATOM 6764 N N . GLN A 1 949 ? 65.792 49.190 -0.286 1.00 52.47 949 GLN A N 1
ATOM 6765 C CA . GLN A 1 949 ? 65.097 50.075 0.669 1.00 52.47 949 GLN A CA 1
ATOM 6766 C C . GLN A 1 949 ? 64.068 51.042 0.026 1.00 52.47 949 GLN A C 1
ATOM 6768 O O . GLN A 1 949 ? 63.956 52.190 0.455 1.00 52.47 949 GLN A O 1
ATOM 6773 N N . ARG A 1 950 ? 63.378 50.652 -1.056 1.00 52.22 950 ARG A N 1
ATOM 6774 C CA . ARG A 1 950 ? 62.576 51.564 -1.902 1.00 52.22 950 ARG A CA 1
ATOM 6775 C C . ARG A 1 950 ? 61.285 50.908 -2.421 1.00 52.22 950 ARG A C 1
ATOM 6777 O O . ARG A 1 950 ? 61.097 49.718 -2.233 1.00 52.22 950 ARG A O 1
ATOM 6784 N N . GLY A 1 951 ? 60.362 51.697 -2.982 1.00 52.22 951 GLY A N 1
ATOM 6785 C CA . GLY A 1 951 ? 58.955 51.305 -3.174 1.00 52.22 951 GLY A CA 1
ATOM 6786 C C . GLY A 1 951 ? 58.682 50.138 -4.131 1.00 52.22 951 GLY A C 1
ATOM 6787 O O . GLY A 1 951 ? 59.429 49.906 -5.077 1.00 52.22 951 GLY A O 1
ATOM 6788 N N . SER A 1 952 ? 57.534 49.491 -3.907 1.00 55.06 952 SER A N 1
ATOM 6789 C CA . SER A 1 952 ? 57.037 48.236 -4.508 1.00 55.06 952 SER A CA 1
ATOM 6790 C C . SER A 1 952 ? 56.726 48.280 -6.010 1.00 55.06 952 SER A C 1
ATOM 6792 O O . SER A 1 952 ? 56.510 47.243 -6.632 1.00 55.06 952 SER A O 1
ATOM 6794 N N . MET A 1 953 ? 56.647 49.476 -6.601 1.00 57.56 953 MET A N 1
ATOM 6795 C CA . MET A 1 953 ? 56.249 49.691 -7.996 1.00 57.56 953 MET A CA 1
ATOM 6796 C C . MET A 1 953 ? 57.429 50.253 -8.794 1.00 57.56 953 MET A C 1
ATOM 6798 O O . MET A 1 953 ? 57.913 51.352 -8.515 1.00 57.56 953 MET A O 1
ATOM 6802 N N . LYS A 1 954 ? 57.894 49.505 -9.801 1.00 60.78 954 LYS A N 1
ATOM 6803 C CA . LYS A 1 954 ? 59.018 49.868 -10.681 1.00 60.78 954 LYS A CA 1
ATOM 6804 C C . LYS A 1 954 ? 58.620 49.650 -12.144 1.00 60.78 954 LYS A C 1
ATOM 6806 O O . LYS A 1 954 ? 57.863 48.728 -12.442 1.00 60.78 954 LYS A O 1
ATOM 6811 N N . TYR A 1 955 ? 59.142 50.463 -13.057 1.00 60.41 955 TYR A N 1
ATOM 6812 C CA . TYR A 1 955 ? 59.066 50.218 -14.500 1.00 60.41 955 TYR A CA 1
ATOM 6813 C C . TYR A 1 955 ? 60.452 49.874 -15.046 1.00 60.41 955 TYR A C 1
ATOM 6815 O O . TYR A 1 955 ? 61.473 50.245 -14.471 1.00 60.41 955 TYR A O 1
ATOM 6823 N N . TYR A 1 956 ? 60.502 49.127 -16.142 1.00 55.00 956 TYR A N 1
ATOM 6824 C CA . TYR A 1 956 ? 61.768 48.760 -16.767 1.00 55.00 956 TYR A CA 1
ATOM 6825 C C . TYR A 1 956 ? 62.187 49.841 -17.761 1.00 55.00 956 TYR A C 1
ATOM 6827 O O . TYR A 1 956 ? 61.473 50.094 -18.731 1.00 55.00 956 TYR A O 1
ATOM 6835 N N . ASN A 1 957 ? 63.347 50.460 -17.538 1.00 61.50 957 ASN A N 1
ATOM 6836 C CA . ASN A 1 957 ? 63.949 51.358 -18.512 1.00 61.50 957 ASN A CA 1
ATOM 6837 C C . ASN A 1 957 ? 64.875 50.550 -19.432 1.00 61.50 957 ASN A C 1
ATOM 6839 O O . ASN A 1 957 ? 65.992 50.180 -19.065 1.00 61.50 957 ASN A O 1
ATOM 6843 N N . ALA A 1 958 ? 64.397 50.289 -20.650 1.00 51.69 958 ALA A N 1
ATOM 6844 C CA . ALA A 1 958 ? 65.108 49.475 -21.630 1.00 51.69 958 ALA A CA 1
ATOM 6845 C C . ALA A 1 958 ? 66.438 50.093 -22.095 1.00 51.69 958 ALA A C 1
ATOM 6847 O O . ALA A 1 958 ? 67.337 49.354 -22.485 1.00 51.69 958 ALA A O 1
ATOM 6848 N N . SER A 1 959 ? 66.587 51.422 -22.024 1.00 63.22 959 SER A N 1
ATOM 6849 C CA . SER A 1 959 ? 67.816 52.113 -22.441 1.00 63.22 959 SER A CA 1
ATOM 6850 C C . SER A 1 959 ? 68.982 51.912 -21.470 1.00 63.22 959 SER A C 1
ATOM 6852 O O . SER A 1 959 ? 70.136 51.886 -21.891 1.00 63.22 959 SER A O 1
ATOM 6854 N N . SER A 1 960 ? 68.688 51.716 -20.184 1.00 64.44 960 SER A N 1
ATOM 6855 C CA . SER A 1 960 ? 69.687 51.483 -19.138 1.00 64.44 960 SER A CA 1
ATOM 6856 C C . SER A 1 960 ? 69.729 50.034 -18.656 1.00 64.44 960 SER A C 1
ATOM 6858 O O . SER A 1 960 ? 70.590 49.702 -17.848 1.00 64.44 960 SER A O 1
ATOM 6860 N N . ASN A 1 961 ? 68.820 49.175 -19.136 1.00 58.88 961 ASN A N 1
ATOM 6861 C CA . ASN A 1 961 ? 68.630 47.802 -18.657 1.00 58.88 961 ASN A CA 1
ATOM 6862 C C . ASN A 1 961 ? 68.488 47.735 -17.123 1.00 58.88 961 ASN A C 1
ATOM 6864 O O . ASN A 1 961 ? 69.047 46.868 -16.450 1.00 58.88 961 ASN A O 1
ATOM 6868 N N . THR A 1 962 ? 67.760 48.697 -16.553 1.00 62.03 962 THR A N 1
ATOM 6869 C CA . THR A 1 962 ? 67.535 48.796 -15.108 1.00 62.03 962 THR A CA 1
ATOM 6870 C C . THR A 1 962 ? 66.062 49.015 -14.791 1.00 62.03 962 THR A C 1
ATOM 6872 O O . THR A 1 962 ? 65.309 49.614 -15.560 1.00 62.03 962 THR A O 1
ATOM 6875 N N . TRP A 1 963 ? 65.640 48.523 -13.627 1.00 59.22 963 TRP A N 1
ATOM 6876 C CA . TRP A 1 963 ? 64.316 48.799 -13.076 1.00 59.22 963 TRP A CA 1
ATOM 6877 C C . TRP A 1 963 ? 64.344 50.126 -12.319 1.00 59.22 963 TRP A C 1
ATOM 6879 O O . TRP A 1 963 ? 65.116 50.291 -11.374 1.00 59.22 963 TRP A O 1
ATOM 6889 N N . VAL A 1 964 ? 63.504 51.069 -12.743 1.00 64.94 964 VAL A N 1
ATOM 6890 C CA . VAL A 1 964 ? 63.394 52.416 -12.182 1.00 64.94 964 VAL A CA 1
ATOM 6891 C C . VAL A 1 964 ? 62.127 52.514 -11.342 1.00 64.94 964 VAL A C 1
ATOM 6893 O O . VAL A 1 964 ? 61.049 52.080 -11.740 1.00 64.94 964 VAL A O 1
ATOM 6896 N N . GLU A 1 965 ? 62.264 53.083 -10.154 1.00 66.38 965 GLU A N 1
ATOM 6897 C CA . GLU A 1 965 ? 61.182 53.260 -9.192 1.00 66.38 965 GLU A CA 1
ATOM 6898 C C . GLU A 1 965 ? 60.113 54.248 -9.687 1.00 66.38 965 GLU A C 1
ATOM 6900 O O . GLU A 1 965 ? 60.435 55.332 -10.173 1.00 66.38 965 GLU A O 1
ATOM 6905 N N . LEU A 1 966 ? 58.832 53.898 -9.516 1.00 63.94 966 LEU A N 1
ATOM 6906 C CA . LEU A 1 966 ? 57.725 54.846 -9.638 1.00 63.94 966 LEU A CA 1
ATOM 6907 C C . LEU A 1 966 ? 57.568 55.614 -8.322 1.00 63.94 966 LEU A C 1
ATOM 6909 O O . LEU A 1 966 ? 57.291 55.037 -7.268 1.00 63.94 966 LEU A O 1
ATOM 6913 N N . THR A 1 967 ? 57.743 56.933 -8.374 1.00 61.84 967 THR A N 1
ATOM 6914 C CA . THR A 1 967 ? 57.641 57.820 -7.204 1.00 61.84 967 THR A CA 1
ATOM 6915 C C . THR A 1 967 ? 56.195 58.121 -6.820 1.00 61.84 967 THR A C 1
ATOM 6917 O O . THR A 1 967 ? 55.916 58.269 -5.634 1.00 61.84 967 THR A O 1
ATOM 6920 N N . ASN A 1 968 ? 55.276 58.155 -7.790 1.00 62.97 968 ASN A N 1
ATOM 6921 C CA . ASN A 1 968 ? 53.833 58.275 -7.564 1.00 62.97 968 ASN A CA 1
ATOM 6922 C C . ASN A 1 968 ? 53.048 57.703 -8.763 1.00 62.97 968 ASN A C 1
ATOM 6924 O O . ASN A 1 968 ? 53.247 58.141 -9.898 1.00 62.97 968 ASN A O 1
ATOM 6928 N N . THR A 1 969 ? 52.145 56.750 -8.536 1.00 58.84 969 THR A N 1
ATOM 6929 C CA . THR A 1 969 ? 51.376 56.092 -9.607 1.00 58.84 969 THR A CA 1
ATOM 6930 C C . THR A 1 969 ? 50.302 56.979 -10.245 1.00 58.84 969 THR A C 1
ATOM 6932 O O . THR A 1 969 ? 49.875 56.680 -11.357 1.00 58.84 969 THR A O 1
ATOM 6935 N N . THR A 1 970 ? 49.904 58.094 -9.617 1.00 53.72 970 THR A N 1
ATOM 6936 C CA . THR A 1 970 ? 48.885 59.012 -10.165 1.00 53.72 970 THR A CA 1
ATOM 6937 C C . THR A 1 970 ? 49.452 60.111 -11.065 1.00 53.72 970 THR A C 1
ATOM 6939 O O . THR A 1 970 ? 48.719 60.671 -11.877 1.00 53.72 970 THR A O 1
ATOM 6942 N N . THR A 1 971 ? 50.746 60.431 -10.960 1.00 54.25 971 THR A N 1
ATOM 6943 C CA . THR A 1 971 ? 51.349 61.593 -11.651 1.00 54.25 971 THR A CA 1
ATOM 6944 C C . THR A 1 971 ? 52.566 61.264 -12.518 1.00 54.25 971 THR A C 1
ATOM 6946 O O . THR A 1 971 ? 52.932 62.062 -13.383 1.00 54.25 971 THR A O 1
ATOM 6949 N N . THR A 1 972 ? 53.184 60.093 -12.349 1.00 58.72 972 THR A N 1
ATOM 6950 C CA . THR A 1 972 ? 54.371 59.707 -13.129 1.00 58.72 972 THR A CA 1
ATOM 6951 C C . THR A 1 972 ? 53.965 59.250 -14.532 1.00 58.72 972 THR A C 1
ATOM 6953 O O . THR A 1 972 ? 53.367 58.187 -14.690 1.00 58.72 972 THR A O 1
ATOM 6956 N N . LYS A 1 973 ? 54.309 60.023 -15.571 1.00 55.31 973 LYS A N 1
ATOM 6957 C CA . LYS A 1 973 ? 54.165 59.573 -16.966 1.00 55.31 973 LYS A CA 1
ATOM 6958 C C . LYS A 1 973 ? 55.338 58.672 -17.346 1.00 55.31 973 LYS A C 1
ATOM 6960 O O . LYS A 1 973 ? 56.488 59.095 -17.280 1.00 55.31 973 LYS A O 1
ATOM 6965 N N . ILE A 1 974 ? 55.025 57.443 -17.742 1.00 54.06 974 ILE A N 1
ATOM 6966 C CA . ILE A 1 974 ? 55.987 56.461 -18.251 1.00 54.06 974 ILE A CA 1
ATOM 6967 C C . ILE A 1 974 ? 56.047 56.654 -19.769 1.00 54.06 974 ILE A C 1
ATOM 6969 O O . ILE A 1 974 ? 54.998 56.632 -20.415 1.00 54.06 974 ILE A O 1
ATOM 6973 N N . ALA A 1 975 ? 57.238 56.916 -20.304 1.00 54.78 975 ALA A N 1
ATOM 6974 C CA . ALA A 1 975 ? 57.477 57.027 -21.743 1.00 54.78 975 ALA A CA 1
ATOM 6975 C C . ALA A 1 975 ? 57.866 55.670 -22.333 1.00 54.78 975 ALA A C 1
ATOM 6977 O O . ALA A 1 975 ? 58.642 54.950 -21.659 1.00 54.78 975 ALA A O 1
#